Protein AF-0000000078797905 (afdb_homodimer)

Structure (mmCIF, N/CA/C/O backbone):
data_AF-0000000078797905-model_v1
#
loop_
_entity.id
_entity.type
_entity.pdbx_description
1 polymer 'Citrate transporter-like domain-containing protein'
#
loop_
_atom_site.group_PDB
_atom_site.id
_atom_site.type_symbol
_atom_site.label_atom_id
_atom_site.label_alt_id
_atom_site.label_comp_id
_atom_site.label_asym_id
_atom_site.label_entity_id
_atom_site.label_seq_id
_atom_site.pdbx_PDB_ins_code
_atom_site.Cartn_x
_atom_site.Cartn_y
_atom_site.Cartn_z
_atom_site.occupancy
_atom_site.B_iso_or_equiv
_atom_site.auth_seq_id
_atom_site.auth_comp_id
_atom_site.auth_asym_id
_atom_site.auth_atom_id
_atom_site.pdbx_PDB_model_num
ATOM 1 N N . MET A 1 1 ? -22.938 0.433 35 1 66.06 1 MET A N 1
ATOM 2 C CA . MET A 1 1 ? -21.906 -0.591 35.188 1 66.06 1 MET A CA 1
ATOM 3 C C . MET A 1 1 ? -21.203 -0.88 33.875 1 66.06 1 MET A C 1
ATOM 5 O O . MET A 1 1 ? -21.812 -0.842 32.781 1 66.06 1 MET A O 1
ATOM 9 N N . LEU A 1 2 ? -19.891 -0.77 33.938 1 84.56 2 LEU A N 1
ATOM 10 C CA . LEU A 1 2 ? -19.094 -1.026 32.75 1 84.56 2 LEU A CA 1
ATOM 11 C C . LEU A 1 2 ? -19.25 -2.475 32.312 1 84.56 2 LEU A C 1
ATOM 13 O O . LEU A 1 2 ? -19.109 -3.398 33.094 1 84.56 2 LEU A O 1
ATOM 17 N N . THR A 1 3 ? -19.812 -2.74 31.203 1 90.56 3 THR A N 1
ATOM 18 C CA . THR A 1 3 ? -19.938 -4.07 30.609 1 90.56 3 THR A CA 1
ATOM 19 C C . THR A 1 3 ? -18.578 -4.621 30.219 1 90.56 3 THR A C 1
ATOM 21 O O . THR A 1 3 ? -17.594 -3.887 30.188 1 90.56 3 THR A O 1
ATOM 24 N N . PHE A 1 4 ? -18.5 -5.898 30.094 1 92.25 4 PHE A N 1
ATOM 25 C CA . PHE A 1 4 ? -17.281 -6.57 29.672 1 92.25 4 PHE A CA 1
ATOM 26 C C . PHE A 1 4 ? -16.766 -5.988 28.359 1 92.25 4 PHE A C 1
ATOM 28 O O . PHE A 1 4 ? -15.562 -5.746 28.203 1 92.25 4 PHE A O 1
ATOM 35 N N . GLU A 1 5 ? -17.656 -5.738 27.453 1 93.06 5 GLU A N 1
ATOM 36 C CA . GLU A 1 5 ? -17.297 -5.152 26.156 1 93.06 5 GLU A CA 1
ATOM 37 C C . GLU A 1 5 ? -16.672 -3.768 26.344 1 93.06 5 GLU A C 1
ATOM 39 O O . GLU A 1 5 ? -15.695 -3.426 25.656 1 93.06 5 GLU A O 1
ATOM 44 N N . MET A 1 6 ? -17.203 -3.07 27.281 1 94.38 6 MET A N 1
ATOM 45 C CA . MET A 1 6 ? -16.703 -1.725 27.547 1 94.38 6 MET A CA 1
ATOM 46 C C . MET A 1 6 ? -15.289 -1.771 28.094 1 94.38 6 MET A C 1
ATOM 48 O O . MET A 1 6 ? -14.438 -0.964 27.719 1 94.38 6 MET A O 1
ATOM 52 N N . ILE A 1 7 ? -15.039 -2.676 28.891 1 94.81 7 ILE A N 1
ATOM 53 C CA . ILE A 1 7 ? -13.727 -2.812 29.516 1 94.81 7 ILE A CA 1
ATOM 54 C C . ILE A 1 7 ? -12.688 -3.168 28.453 1 94.81 7 ILE A C 1
ATOM 56 O O . ILE A 1 7 ? -11.594 -2.605 28.438 1 94.81 7 ILE A O 1
ATOM 60 N N . ILE A 1 8 ? -13.008 -4.043 27.578 1 95.56 8 ILE A N 1
ATOM 61 C CA . ILE A 1 8 ? -12.094 -4.469 26.516 1 95.56 8 ILE A CA 1
ATOM 62 C C . ILE A 1 8 ? -11.773 -3.293 25.609 1 95.56 8 ILE A C 1
ATOM 64 O O . ILE A 1 8 ? -10.617 -3.084 25.219 1 95.56 8 ILE A O 1
ATOM 68 N N . VAL A 1 9 ? -12.836 -2.596 25.234 1 95.12 9 VAL A N 1
ATOM 69 C CA . VAL A 1 9 ? -12.641 -1.455 24.359 1 95.12 9 VAL A CA 1
ATOM 70 C C . VAL A 1 9 ? -11.781 -0.4 25.047 1 95.12 9 VAL A C 1
ATOM 72 O O . VAL A 1 9 ? -10.859 0.157 24.438 1 95.12 9 VAL A O 1
ATOM 75 N N . PHE A 1 10 ? -12.023 -0.172 26.344 1 93.38 10 PHE A N 1
ATOM 76 C CA . PHE A 1 10 ? -11.242 0.794 27.109 1 93.38 10 PHE A CA 1
ATOM 77 C C . PHE A 1 10 ? -9.781 0.37 27.188 1 93.38 10 PHE A C 1
ATOM 79 O O . PHE A 1 10 ? -8.883 1.184 26.969 1 93.38 10 PHE A O 1
ATOM 86 N N . LEU A 1 11 ? -9.562 -0.818 27.469 1 94.94 11 LEU A N 1
ATOM 87 C CA . LEU A 1 11 ? -8.203 -1.334 27.578 1 94.94 11 LEU A CA 1
ATOM 88 C C . LEU A 1 11 ? -7.5 -1.312 26.219 1 94.94 11 LEU A C 1
ATOM 90 O O . LEU A 1 11 ? -6.301 -1.037 26.141 1 94.94 11 LEU A O 1
ATOM 94 N N . GLY A 1 12 ? -8.312 -1.69 25.219 1 95.44 12 GLY A N 1
ATOM 95 C CA . GLY A 1 12 ? -7.762 -1.615 23.875 1 95.44 12 GLY A CA 1
ATOM 96 C C . GLY A 1 12 ? -7.332 -0.214 23.484 1 95.44 12 GLY A C 1
ATOM 97 O O . GLY A 1 12 ? -6.258 -0.029 22.906 1 95.44 12 GLY A O 1
ATOM 98 N N . LEU A 1 13 ? -8.141 0.746 23.844 1 92.44 13 LEU A N 1
ATOM 99 C CA . LEU A 1 13 ? -7.832 2.135 23.516 1 92.44 13 LEU A CA 1
ATOM 100 C C . LEU A 1 13 ? -6.621 2.623 24.297 1 92.44 13 LEU A C 1
ATOM 102 O O . LEU A 1 13 ? -5.75 3.299 23.75 1 92.44 13 LEU A O 1
ATOM 106 N N . ILE A 1 14 ? -6.527 2.305 25.516 1 93.19 14 ILE A N 1
ATOM 107 C CA . ILE A 1 14 ? -5.391 2.678 26.359 1 93.19 14 ILE A CA 1
ATOM 108 C C . ILE A 1 14 ? -4.117 2.037 25.812 1 93.19 14 ILE A C 1
ATOM 110 O O . ILE A 1 14 ? -3.072 2.686 25.719 1 93.19 14 ILE A O 1
ATOM 114 N N . GLY A 1 15 ? -4.273 0.775 25.516 1 94.31 15 GLY A N 1
ATOM 115 C CA . GLY A 1 15 ? -3.141 0.09 24.906 1 94.31 15 GLY A CA 1
ATOM 116 C C . GLY A 1 15 ? -2.691 0.719 23.594 1 94.31 15 GLY A C 1
ATOM 117 O O . GLY A 1 15 ? -1.492 0.827 23.344 1 94.31 15 GLY A O 1
ATOM 118 N N . MET A 1 16 ? -3.68 1.075 22.828 1 92.5 16 MET A N 1
ATOM 119 C CA . MET A 1 16 ? -3.396 1.713 21.547 1 92.5 16 MET A CA 1
ATOM 120 C C . MET A 1 16 ? -2.627 3.014 21.734 1 92.5 16 MET A C 1
ATOM 122 O O . MET A 1 16 ? -1.579 3.219 21.125 1 92.5 16 MET A O 1
ATOM 126 N N . VAL A 1 17 ? -3.113 3.904 22.609 1 89.5 17 VAL A N 1
ATOM 127 C CA . VAL A 1 17 ? -2.494 5.199 22.859 1 89.5 17 VAL A CA 1
ATOM 128 C C . VAL A 1 17 ? -1.096 4.996 23.438 1 89.5 17 VAL A C 1
ATOM 130 O O . VAL A 1 17 ? -0.144 5.664 23.031 1 89.5 17 VAL A O 1
ATOM 133 N N . THR A 1 18 ? -0.959 4.074 24.312 1 92.25 18 THR A N 1
ATOM 134 C CA . THR A 1 18 ? 0.332 3.783 24.922 1 92.25 18 THR A CA 1
ATOM 135 C C . THR A 1 18 ? 1.335 3.312 23.875 1 92.25 18 THR A C 1
ATOM 137 O O . THR A 1 18 ? 2.48 3.77 23.859 1 92.25 18 THR A O 1
ATOM 140 N N . ALA A 1 19 ? 0.876 2.434 23.031 1 91.94 19 ALA A N 1
ATOM 141 C CA . ALA A 1 19 ? 1.759 1.918 21.984 1 91.94 19 ALA A CA 1
ATOM 142 C C . ALA A 1 19 ? 2.164 3.021 21.016 1 91.94 19 ALA A C 1
ATOM 144 O O . ALA A 1 19 ? 3.299 3.045 20.531 1 91.94 19 ALA A O 1
ATOM 145 N N . LEU A 1 20 ? 1.276 3.881 20.734 1 87.19 20 LEU A N 1
ATOM 146 C CA . LEU A 1 20 ? 1.555 4.984 19.812 1 87.19 20 LEU A CA 1
ATOM 147 C C . LEU A 1 20 ? 2.545 5.965 20.438 1 87.19 20 LEU A C 1
ATOM 149 O O . LEU A 1 20 ? 3.486 6.402 19.766 1 87.19 20 LEU A O 1
ATOM 153 N N . VAL A 1 21 ? 2.35 6.293 21.672 1 84.25 21 VAL A N 1
ATOM 154 C CA . VAL A 1 21 ? 3.217 7.238 22.375 1 84.25 21 VAL A CA 1
ATOM 155 C C . VAL A 1 21 ? 4.625 6.66 22.484 1 84.25 21 VAL A C 1
ATOM 157 O O . VAL A 1 21 ? 5.613 7.383 22.344 1 84.25 21 VAL A O 1
ATOM 160 N N . LEU A 1 22 ? 4.699 5.371 22.641 1 84.88 22 LEU A N 1
ATOM 161 C CA . LEU A 1 22 ? 5.988 4.707 22.797 1 84.88 22 LEU A CA 1
ATOM 162 C C . LEU A 1 22 ? 6.633 4.441 21.453 1 84.88 22 LEU A C 1
ATOM 164 O O . LEU A 1 22 ? 7.758 3.943 21.375 1 84.88 22 LEU A O 1
ATOM 168 N N . ASP A 1 23 ? 5.879 4.754 20.422 1 79.75 23 ASP A N 1
ATOM 169 C CA . ASP A 1 23 ? 6.398 4.598 19.062 1 79.75 23 ASP A CA 1
ATOM 170 C C . ASP A 1 23 ? 6.934 3.188 18.844 1 79.75 23 ASP A C 1
ATOM 172 O O . ASP A 1 23 ? 8.062 3.012 18.375 1 79.75 23 ASP A O 1
ATOM 176 N N . LYS A 1 24 ? 6.16 2.256 19.188 1 80.88 24 LYS A N 1
ATOM 177 C CA . LYS A 1 24 ? 6.59 0.863 19.094 1 80.88 24 LYS A CA 1
ATOM 178 C C . LYS A 1 24 ? 6.582 0.381 17.656 1 80.88 24 LYS A C 1
ATOM 180 O O . LYS A 1 24 ? 7.43 -0.422 17.25 1 80.88 24 LYS A O 1
ATOM 185 N N . MET A 1 25 ? 5.602 0.722 17 1 88.31 25 MET A N 1
ATOM 186 C CA . MET A 1 25 ? 5.422 0.395 15.586 1 88.31 25 MET A CA 1
ATOM 187 C C . MET A 1 25 ? 4.742 1.541 14.844 1 88.31 25 MET A C 1
ATOM 189 O O . MET A 1 25 ? 4.395 2.559 15.445 1 88.31 25 MET A O 1
ATOM 193 N N . ARG A 1 26 ? 4.621 1.355 13.547 1 87.75 26 ARG A N 1
ATOM 194 C CA . ARG A 1 26 ? 3.898 2.355 12.766 1 87.75 26 ARG A CA 1
ATOM 195 C C . ARG A 1 26 ? 2.436 2.426 13.188 1 87.75 26 ARG A C 1
ATOM 197 O O . ARG A 1 26 ? 1.848 1.418 13.586 1 87.75 26 ARG A O 1
ATOM 204 N N . PRO A 1 27 ? 1.853 3.561 13.141 1 88.62 27 PRO A N 1
ATOM 205 C CA . PRO A 1 27 ? 0.474 3.748 13.602 1 88.62 27 PRO A CA 1
ATOM 206 C C . PRO A 1 27 ? -0.505 2.783 12.938 1 88.62 27 PRO A C 1
ATOM 208 O O . PRO A 1 27 ? -1.392 2.24 13.602 1 88.62 27 PRO A O 1
ATOM 211 N N . GLY A 1 28 ? -0.347 2.559 11.656 1 93 28 GLY A N 1
ATOM 212 C CA . GLY A 1 28 ? -1.255 1.662 10.953 1 93 28 GLY A CA 1
ATOM 213 C C . GLY A 1 28 ? -1.287 0.266 11.547 1 93 28 GLY A C 1
ATOM 214 O O . GLY A 1 28 ? -2.361 -0.307 11.742 1 93 28 GLY A O 1
ATOM 215 N N . MET A 1 29 ? -0.184 -0.252 11.883 1 94.75 29 MET A N 1
ATOM 216 C CA . MET A 1 29 ? -0.09 -1.6 12.438 1 94.75 29 MET A CA 1
ATOM 217 C C . MET A 1 29 ? -0.645 -1.644 13.852 1 94.75 29 MET A C 1
ATOM 219 O O . MET A 1 29 ? -1.234 -2.645 14.266 1 94.75 29 MET A O 1
ATOM 223 N N . ILE A 1 30 ? -0.433 -0.599 14.617 1 94.44 30 ILE A N 1
ATOM 224 C CA . ILE A 1 30 ? -0.941 -0.536 15.984 1 94.44 30 ILE A CA 1
ATOM 225 C C . ILE A 1 30 ? -2.469 -0.52 15.969 1 94.44 30 ILE A C 1
ATOM 227 O O . ILE A 1 30 ? -3.111 -1.287 16.688 1 94.44 30 ILE A O 1
ATOM 231 N N . LEU A 1 31 ? -2.975 0.377 15.148 1 94.19 31 LEU A N 1
ATOM 232 C CA . LEU A 1 31 ? -4.43 0.452 15.078 1 94.19 31 LEU A CA 1
ATOM 233 C C . LEU A 1 31 ? -5.016 -0.853 14.547 1 94.19 31 LEU A C 1
ATOM 235 O O . LEU A 1 31 ? -6.043 -1.321 15.039 1 94.19 31 LEU A O 1
ATOM 239 N N . PHE A 1 32 ? -4.371 -1.459 13.555 1 97 32 PHE A N 1
ATOM 240 C CA . PHE A 1 32 ? -4.82 -2.744 13.023 1 97 32 PHE A CA 1
ATOM 241 C C . PHE A 1 32 ? -4.832 -3.801 14.125 1 97 32 PHE A C 1
ATOM 243 O O . PHE A 1 32 ? -5.777 -4.586 14.227 1 97 32 PHE A O 1
ATOM 250 N N . SER A 1 33 ? -3.871 -3.834 14.961 1 97.56 33 SER A N 1
ATOM 251 C CA . SER A 1 33 ? -3.783 -4.785 16.062 1 97.56 33 SER A CA 1
ATOM 252 C C . SER A 1 33 ? -4.973 -4.648 17 1 97.56 33 SER A C 1
ATOM 254 O O . SER A 1 33 ? -5.539 -5.652 17.453 1 97.56 33 SER A O 1
ATOM 256 N N . VAL A 1 34 ? -5.316 -3.463 17.281 1 96.5 34 VAL A N 1
ATOM 257 C CA . VAL A 1 34 ? -6.422 -3.211 18.203 1 96.5 34 VAL A CA 1
ATOM 258 C C . VAL A 1 34 ? -7.734 -3.662 17.562 1 96.5 34 VAL A C 1
ATOM 260 O O . VAL A 1 34 ? -8.602 -4.227 18.25 1 96.5 34 VAL A O 1
ATOM 263 N N . THR A 1 35 ? -7.902 -3.377 16.266 1 97 35 THR A N 1
ATOM 264 C CA . THR A 1 35 ? -9.117 -3.816 15.594 1 97 35 THR A CA 1
ATOM 265 C C . THR A 1 35 ? -9.227 -5.336 15.617 1 97 35 THR A C 1
ATOM 267 O O . THR A 1 35 ? -10.328 -5.883 15.734 1 97 35 THR A O 1
ATOM 270 N N . VAL A 1 36 ? -8.102 -6.016 15.469 1 97.62 36 VAL A N 1
ATOM 271 C CA . VAL A 1 36 ? -8.102 -7.473 15.516 1 97.62 36 VAL A CA 1
ATOM 272 C C . VAL A 1 36 ? -8.492 -7.945 16.922 1 97.62 36 VAL A C 1
ATOM 274 O O . VAL A 1 36 ? -9.219 -8.93 17.062 1 97.62 36 VAL A O 1
ATOM 277 N N . LEU A 1 37 ? -7.969 -7.27 17.906 1 97.12 37 LEU A N 1
ATOM 278 C CA . LEU A 1 37 ? -8.359 -7.578 19.281 1 97.12 37 LEU A CA 1
ATOM 279 C C . LEU A 1 37 ? -9.875 -7.488 19.453 1 97.12 37 LEU A C 1
ATOM 281 O O . LEU A 1 37 ? -10.492 -8.367 20.047 1 97.12 37 LEU A O 1
ATOM 285 N N . PHE A 1 38 ? -10.5 -6.41 18.953 1 96.88 38 PHE A N 1
ATOM 286 C CA . PHE A 1 38 ? -11.945 -6.219 19.047 1 96.88 38 PHE A CA 1
ATOM 287 C C . PHE A 1 38 ? -12.688 -7.281 18.25 1 96.88 38 PHE A C 1
ATOM 289 O O . PHE A 1 38 ? -13.789 -7.695 18.625 1 96.88 38 PHE A O 1
ATOM 296 N N . LEU A 1 39 ? -12.102 -7.699 17.141 1 95.94 39 LEU A N 1
ATOM 297 C CA . LEU A 1 39 ? -12.672 -8.797 16.359 1 95.94 39 LEU A CA 1
ATOM 298 C C . LEU A 1 39 ? -12.688 -10.086 17.172 1 95.94 39 LEU A C 1
ATOM 300 O O . LEU A 1 39 ? -13.688 -10.812 17.172 1 95.94 39 LEU A O 1
ATOM 304 N N . CYS A 1 40 ? -11.633 -10.391 17.906 1 94.88 40 CYS A N 1
ATOM 305 C CA . CYS A 1 40 ? -11.492 -11.617 18.688 1 94.88 40 CYS A CA 1
ATOM 306 C C . CYS A 1 40 ? -12.547 -11.688 19.781 1 94.88 40 CYS A C 1
ATOM 308 O O . CYS A 1 40 ? -13.008 -12.773 20.141 1 94.88 40 CYS A O 1
ATOM 310 N N . PHE A 1 41 ? -12.953 -10.555 20.25 1 94.25 41 PHE A N 1
ATOM 311 C CA . PHE A 1 41 ? -13.906 -10.539 21.359 1 94.25 41 PHE A CA 1
ATOM 312 C C . PHE A 1 41 ? -15.328 -10.328 20.844 1 94.25 41 PHE A C 1
ATOM 314 O O . PHE A 1 41 ? -16.25 -10.148 21.625 1 94.25 41 PHE A O 1
ATOM 321 N N . GLY A 1 42 ? -15.492 -10.258 19.531 1 92.56 42 GLY A N 1
ATOM 322 C CA . GLY A 1 42 ? -16.812 -10.172 18.922 1 92.56 42 GLY A CA 1
ATOM 323 C C . GLY A 1 42 ? -17.406 -8.781 19 1 92.56 42 GLY A C 1
ATOM 324 O O . GLY A 1 42 ? -18.609 -8.602 18.781 1 92.56 42 GLY A O 1
ATOM 325 N N . ILE A 1 43 ? -16.641 -7.82 19.359 1 94.62 43 ILE A N 1
ATOM 326 C CA . ILE A 1 43 ? -17.094 -6.438 19.422 1 94.62 43 ILE A CA 1
ATOM 327 C C . ILE A 1 43 ? -17.297 -5.898 18.016 1 94.62 43 ILE A C 1
ATOM 329 O O . ILE A 1 43 ? -18.203 -5.098 17.766 1 94.62 43 ILE A O 1
ATOM 333 N N . LEU A 1 44 ? -16.422 -6.332 17.094 1 95.56 44 LEU A N 1
ATOM 334 C CA . LEU A 1 44 ? -16.516 -5.977 15.68 1 95.56 44 LEU A CA 1
ATOM 335 C C . LEU A 1 44 ? -16.766 -7.215 14.828 1 95.56 44 LEU A C 1
ATOM 337 O O . LEU A 1 44 ? -16.219 -8.281 15.094 1 95.56 44 LEU A O 1
ATOM 341 N N . THR A 1 45 ? -17.656 -7.078 13.898 1 94.88 45 THR A N 1
ATOM 342 C CA . THR A 1 45 ? -17.766 -8.07 12.828 1 94.88 45 THR A CA 1
ATOM 343 C C . THR A 1 45 ? -16.719 -7.816 11.75 1 94.88 45 THR A C 1
ATOM 345 O O . THR A 1 45 ? -16.156 -6.719 11.656 1 94.88 45 THR A O 1
ATOM 348 N N . PRO A 1 46 ? -16.344 -8.852 10.945 1 93.75 46 PRO A N 1
ATOM 349 C CA . PRO A 1 46 ? -15.414 -8.633 9.836 1 93.75 46 PRO A CA 1
ATOM 350 C C . PRO A 1 46 ? -15.859 -7.508 8.898 1 93.75 46 PRO A C 1
ATOM 352 O O . PRO A 1 46 ? -15.023 -6.727 8.43 1 93.75 46 PRO A O 1
ATOM 355 N N . LYS A 1 47 ? -17.109 -7.422 8.664 1 92.81 47 LYS A N 1
ATOM 356 C CA . LYS A 1 47 ? -17.641 -6.375 7.789 1 92.81 47 LYS A CA 1
ATOM 357 C C . LYS A 1 47 ? -17.375 -4.988 8.375 1 92.81 47 LYS A C 1
ATOM 359 O O . LYS A 1 47 ? -16.922 -4.09 7.664 1 92.81 47 LYS A O 1
ATOM 364 N N . GLU A 1 48 ? -17.625 -4.875 9.648 1 93.88 48 GLU A N 1
ATOM 365 C CA . GLU A 1 48 ? -17.406 -3.602 10.32 1 93.88 48 GLU A CA 1
ATOM 366 C C . GLU A 1 48 ? -15.922 -3.246 10.359 1 93.88 48 GLU A C 1
ATOM 368 O O . GLU A 1 48 ? -15.555 -2.078 10.234 1 93.88 48 GLU A O 1
ATOM 373 N N . MET A 1 49 ? -15.148 -4.254 10.594 1 95.62 49 MET A N 1
ATOM 374 C CA . MET A 1 49 ? -13.703 -4.055 10.672 1 95.62 49 MET A CA 1
ATOM 375 C C . MET A 1 49 ? -13.148 -3.566 9.336 1 95.62 49 MET A C 1
ATOM 377 O O . MET A 1 49 ? -12.203 -2.773 9.305 1 95.62 49 MET A O 1
ATOM 381 N N . LEU A 1 50 ? -13.75 -3.99 8.242 1 95.69 50 LEU A N 1
ATOM 382 C CA . LEU A 1 50 ? -13.148 -3.783 6.93 1 95.69 50 LEU A CA 1
ATOM 383 C C . LEU A 1 50 ? -13.836 -2.639 6.191 1 95.69 50 LEU A C 1
ATOM 385 O O . LEU A 1 50 ? -13.336 -2.174 5.16 1 95.69 50 LEU A O 1
ATOM 389 N N . GLU A 1 51 ? -14.867 -2.098 6.691 1 92.38 51 GLU A N 1
ATOM 390 C CA . GLU A 1 51 ? -15.688 -1.086 6.035 1 92.38 51 GLU A CA 1
ATOM 391 C C . GLU A 1 51 ? -14.875 0.164 5.715 1 92.38 51 GLU A C 1
ATOM 393 O O . GLU A 1 51 ? -15.078 0.797 4.676 1 92.38 51 GLU A O 1
ATOM 398 N N . GLY A 1 52 ? -13.953 0.493 6.57 1 92 52 GLY A N 1
ATOM 399 C CA . GLY A 1 52 ? -13.148 1.688 6.391 1 92 52 GLY A CA 1
ATOM 400 C C . GLY A 1 52 ? -12.281 1.64 5.145 1 92 52 GLY A C 1
ATOM 401 O O . GLY A 1 52 ? -11.914 2.682 4.598 1 92 52 GLY A O 1
ATOM 402 N N . PHE A 1 53 ? -12.008 0.454 4.629 1 95.38 53 PHE A N 1
ATOM 403 C CA . PHE A 1 53 ? -11.102 0.288 3.494 1 95.38 53 PHE A CA 1
ATOM 404 C C . PHE A 1 53 ? -11.797 0.678 2.193 1 95.38 53 PHE A C 1
ATOM 406 O O . PHE A 1 53 ? -11.133 0.927 1.184 1 95.38 53 PHE A O 1
ATOM 413 N N . SER A 1 54 ? -13.078 0.685 2.209 1 94.06 54 SER A N 1
ATOM 414 C CA . SER A 1 54 ? -13.812 1.081 1.011 1 94.06 54 SER A CA 1
ATOM 415 C C . SER A 1 54 ? -14.43 2.467 1.172 1 94.06 54 SER A C 1
ATOM 417 O O . SER A 1 54 ? -15.312 2.848 0.408 1 94.06 54 SER A O 1
ATOM 419 N N . ASN A 1 55 ? -14.008 3.162 2.205 1 91.62 55 ASN A N 1
ATOM 420 C CA . ASN A 1 55 ? -14.531 4.504 2.438 1 91.62 55 ASN A CA 1
ATOM 421 C C . ASN A 1 55 ? -14.078 5.48 1.358 1 91.62 55 ASN A C 1
ATOM 423 O O . ASN A 1 55 ? -12.906 5.48 0.974 1 91.62 55 ASN A O 1
ATOM 427 N N . LYS A 1 56 ? -15.016 6.285 0.938 1 90.88 56 LYS A N 1
ATOM 428 C CA . LYS A 1 56 ? -14.758 7.223 -0.15 1 90.88 56 LYS A CA 1
ATOM 429 C C . LYS A 1 56 ? -13.68 8.234 0.238 1 90.88 56 LYS A C 1
ATOM 431 O O . LYS A 1 56 ? -12.812 8.562 -0.567 1 90.88 56 LYS A O 1
ATOM 436 N N . GLY A 1 57 ? -13.75 8.742 1.449 1 88.56 57 GLY A N 1
ATOM 437 C CA . GLY A 1 57 ? -12.75 9.688 1.941 1 88.56 57 GLY A CA 1
ATOM 438 C C . GLY A 1 57 ? -11.352 9.109 1.972 1 88.56 57 GLY A C 1
ATOM 439 O O . GLY A 1 57 ? -10.398 9.758 1.539 1 88.56 57 GLY A O 1
ATOM 440 N N . MET A 1 58 ? -11.234 7.879 2.441 1 90.75 58 MET A N 1
ATOM 441 C CA . MET A 1 58 ? -9.945 7.203 2.541 1 90.75 58 MET A CA 1
ATOM 442 C C . MET A 1 58 ? -9.32 7.012 1.162 1 90.75 58 MET A C 1
ATOM 444 O O . MET A 1 58 ? -8.141 7.293 0.967 1 90.75 58 MET A O 1
ATOM 448 N 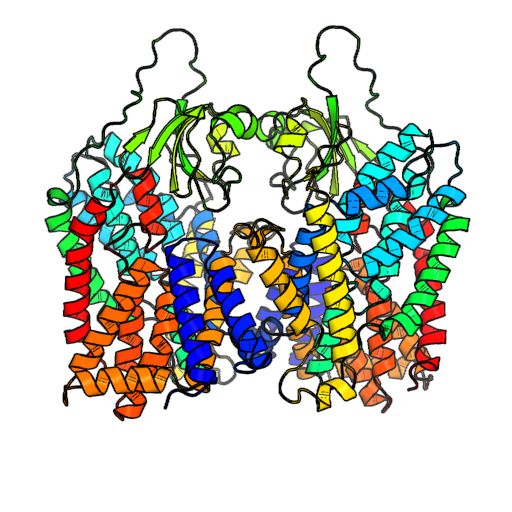N . ILE A 1 59 ? -10.055 6.602 0.198 1 95.06 59 ILE A N 1
ATOM 449 C CA . ILE A 1 59 ? -9.547 6.383 -1.152 1 95.06 59 ILE A CA 1
ATOM 450 C C . ILE A 1 59 ? -9.188 7.719 -1.792 1 95.06 59 ILE A C 1
ATOM 452 O O . ILE A 1 59 ? -8.227 7.809 -2.557 1 95.06 59 ILE A O 1
ATOM 456 N N . THR A 1 60 ? -9.992 8.773 -1.492 1 93.44 60 THR A N 1
ATOM 457 C CA . THR A 1 60 ? -9.68 10.102 -2.002 1 93.44 60 THR A CA 1
ATOM 458 C C . THR A 1 60 ? -8.305 10.547 -1.521 1 93.44 60 THR A C 1
ATOM 460 O O . THR A 1 60 ? -7.543 11.156 -2.277 1 93.44 60 THR A O 1
ATOM 463 N N . VAL A 1 61 ? -8.008 10.273 -0.269 1 91.31 61 VAL A N 1
ATOM 464 C CA . VAL A 1 61 ? -6.695 10.602 0.272 1 91.31 61 VAL A CA 1
ATOM 465 C C . VAL A 1 61 ? -5.609 9.922 -0.555 1 91.31 61 VAL A C 1
ATOM 467 O O . VAL A 1 61 ? -4.602 10.539 -0.9 1 91.31 61 VAL A O 1
ATOM 470 N N . ALA A 1 62 ? -5.824 8.648 -0.889 1 95.12 62 ALA A N 1
ATOM 471 C CA . ALA A 1 62 ? -4.867 7.918 -1.714 1 95.12 62 ALA A CA 1
ATOM 472 C C . ALA A 1 62 ? -4.66 8.609 -3.059 1 95.12 62 ALA A C 1
ATOM 474 O O . ALA A 1 62 ? -3.525 8.758 -3.52 1 95.12 62 ALA A O 1
ATOM 475 N N . LEU A 1 63 ? -5.73 9.031 -3.666 1 96.31 63 LEU A N 1
ATOM 476 C CA . LEU A 1 63 ? -5.672 9.688 -4.969 1 96.31 63 LEU A CA 1
ATOM 477 C C . LEU A 1 63 ? -4.949 11.023 -4.871 1 96.31 63 LEU A C 1
ATOM 479 O O . LEU A 1 63 ? -4.195 11.391 -5.777 1 96.31 63 LEU A O 1
ATOM 483 N N . LEU A 1 64 ? -5.137 11.672 -3.799 1 92.81 64 LEU A N 1
ATOM 484 C CA . LEU A 1 64 ? -4.504 12.977 -3.627 1 92.81 64 LEU A CA 1
ATOM 485 C C . LEU A 1 64 ? -2.996 12.836 -3.453 1 92.81 64 LEU A C 1
ATOM 487 O O . LEU A 1 64 ? -2.234 13.719 -3.848 1 92.81 64 LEU A O 1
ATOM 491 N N . PHE A 1 65 ? -2.549 11.734 -2.855 1 91.81 65 PHE A N 1
ATOM 492 C CA . PHE A 1 65 ? -1.116 11.461 -2.82 1 91.81 65 PHE A CA 1
ATOM 493 C C . PHE A 1 65 ? -0.541 11.406 -4.23 1 91.81 65 PHE A C 1
ATOM 495 O O . PHE A 1 65 ? 0.532 11.953 -4.488 1 91.81 65 PHE A O 1
ATOM 502 N N . LEU A 1 66 ? -1.258 10.781 -5.086 1 94.88 66 LEU A N 1
ATOM 503 C CA . LEU A 1 66 ? -0.793 10.641 -6.461 1 94.88 66 LEU A CA 1
ATOM 504 C C . LEU A 1 66 ? -0.826 11.977 -7.191 1 94.88 66 LEU A C 1
ATOM 506 O O . LEU A 1 66 ? 0.105 12.305 -7.93 1 94.88 66 LEU A O 1
ATOM 510 N N . ILE A 1 67 ? -1.873 12.703 -6.969 1 95.06 67 ILE A N 1
ATOM 511 C CA . ILE A 1 67 ? -2.004 14.016 -7.602 1 95.06 67 ILE A CA 1
ATOM 512 C C . ILE A 1 67 ? -0.9 14.938 -7.102 1 95.06 67 ILE A C 1
ATOM 514 O O . ILE A 1 67 ? -0.269 15.648 -7.891 1 95.06 67 ILE A O 1
ATOM 518 N N . SER A 1 68 ? -0.702 14.898 -5.82 1 90.88 68 SER A N 1
ATOM 519 C CA . SER A 1 68 ? 0.36 15.711 -5.234 1 90.88 68 SER A CA 1
ATOM 520 C C . SER A 1 68 ? 1.718 15.359 -5.832 1 90.88 68 SER A C 1
ATOM 522 O O . SER A 1 68 ? 2.549 16.25 -6.059 1 90.88 68 SER A O 1
ATOM 524 N N . GLU A 1 69 ? 1.908 14.094 -6.027 1 88.81 69 GLU A N 1
ATOM 525 C CA . GLU A 1 69 ? 3.156 13.656 -6.648 1 88.81 69 GLU A CA 1
ATOM 526 C C . GLU A 1 69 ? 3.268 14.172 -8.078 1 88.81 69 GLU A C 1
ATOM 528 O O . GLU A 1 69 ? 4.352 14.555 -8.523 1 88.81 69 GLU A O 1
ATOM 533 N N . GLY A 1 70 ? 2.191 14.125 -8.836 1 92 70 GLY A N 1
ATOM 534 C CA . GLY A 1 70 ? 2.189 14.68 -10.18 1 92 70 GLY A CA 1
ATOM 535 C C . GLY A 1 70 ? 2.572 16.141 -10.227 1 92 70 GLY A C 1
ATOM 536 O O . GLY A 1 70 ? 3.365 16.562 -11.07 1 92 70 GLY A O 1
ATOM 537 N N . VAL A 1 71 ? 2.082 16.859 -9.32 1 91.38 71 VAL A N 1
ATOM 538 C CA . VAL A 1 71 ? 2.385 18.297 -9.25 1 91.38 71 VAL A CA 1
ATOM 539 C C . VAL A 1 71 ? 3.844 18.484 -8.844 1 91.38 71 VAL A C 1
ATOM 541 O O . VAL A 1 71 ? 4.539 19.344 -9.406 1 91.38 71 VAL A O 1
ATOM 544 N N . ARG A 1 72 ? 4.238 17.719 -7.906 1 86.75 72 ARG A N 1
ATOM 545 C CA . ARG A 1 72 ? 5.625 17.781 -7.453 1 86.75 72 ARG A CA 1
ATOM 546 C C . ARG A 1 72 ? 6.586 17.5 -8.602 1 86.75 72 ARG A C 1
ATOM 548 O O . ARG A 1 72 ? 7.566 18.219 -8.797 1 86.75 72 ARG A O 1
ATOM 555 N N . GLN A 1 73 ? 6.277 16.516 -9.367 1 84.5 73 GLN A N 1
ATOM 556 C CA . GLN A 1 73 ? 7.152 16.094 -10.453 1 84.5 73 GLN A CA 1
ATOM 557 C C . GLN A 1 73 ? 7.117 17.078 -11.609 1 84.5 73 GLN A C 1
ATOM 559 O O . GLN A 1 73 ? 8.047 17.141 -12.414 1 84.5 73 GLN A O 1
ATOM 564 N N . SER A 1 74 ? 6.133 17.859 -11.672 1 89.12 74 SER A N 1
ATOM 565 C CA . SER A 1 74 ? 6.027 18.844 -12.742 1 89.12 74 SER A CA 1
ATOM 566 C C . SER A 1 74 ? 7.004 20 -12.531 1 89.12 74 SER A C 1
ATOM 568 O O . SER A 1 74 ? 7.266 20.781 -13.445 1 89.12 74 SER A O 1
ATOM 570 N N . GLY A 1 75 ? 7.492 20.172 -11.25 1 87.06 75 GLY A N 1
ATOM 571 C CA . GLY A 1 75 ? 8.398 21.266 -10.922 1 87.06 75 GLY A CA 1
ATOM 572 C C . GLY A 1 75 ? 7.672 22.562 -10.57 1 87.06 75 GLY A C 1
ATOM 573 O O . GLY A 1 75 ? 8.305 23.578 -10.305 1 87.06 75 GLY A O 1
ATOM 574 N N . ALA A 1 76 ? 6.449 22.516 -10.531 1 88.5 76 ALA A N 1
ATOM 575 C CA . ALA A 1 76 ? 5.648 23.703 -10.266 1 88.5 76 ALA A CA 1
ATOM 576 C C . ALA A 1 76 ? 5.949 24.281 -8.891 1 88.5 76 ALA A C 1
ATOM 578 O O . ALA A 1 76 ? 6.039 25.5 -8.719 1 88.5 76 ALA A O 1
ATOM 579 N N . LEU A 1 77 ? 6.133 23.531 -7.902 1 88.12 77 LEU A N 1
ATOM 580 C CA . LEU A 1 77 ? 6.367 23.969 -6.535 1 88.12 77 LEU A CA 1
ATOM 581 C C . LEU A 1 77 ? 7.746 24.609 -6.398 1 88.12 77 LEU A C 1
ATOM 583 O O . LEU A 1 77 ? 7.898 25.625 -5.723 1 88.12 77 LEU A O 1
ATOM 587 N N . GLY A 1 78 ? 8.719 23.969 -7.035 1 85.81 78 GLY A N 1
ATOM 588 C CA . GLY A 1 78 ? 10.055 24.531 -7.02 1 85.81 78 GLY A CA 1
ATOM 589 C C . GLY A 1 78 ? 10.117 25.922 -7.633 1 85.81 78 GLY A C 1
ATOM 590 O O . GLY A 1 78 ? 10.758 26.812 -7.082 1 85.81 78 GLY A O 1
ATOM 591 N N . GLN A 1 79 ? 9.453 26.094 -8.68 1 86.69 79 GLN A N 1
ATOM 592 C CA . GLN A 1 79 ? 9.43 27.391 -9.352 1 86.69 79 GLN A CA 1
ATOM 593 C C . GLN A 1 79 ? 8.68 28.422 -8.516 1 86.69 79 GLN A C 1
ATOM 595 O O . GLN A 1 79 ? 9.07 29.594 -8.477 1 86.69 79 GLN A O 1
ATOM 600 N N . LEU A 1 80 ? 7.715 28 -7.906 1 89.06 80 LEU A N 1
ATOM 601 C CA . LEU A 1 80 ? 6.914 28.891 -7.09 1 89.06 80 LEU A CA 1
ATOM 602 C C . LEU A 1 80 ? 7.742 29.469 -5.938 1 89.06 80 LEU A C 1
ATOM 604 O O . LEU A 1 80 ? 7.758 30.672 -5.719 1 89.06 80 LEU A O 1
ATOM 608 N N . ILE A 1 81 ? 8.398 28.609 -5.27 1 88.88 81 ILE A N 1
ATOM 609 C CA . ILE A 1 81 ? 9.133 29.062 -4.09 1 88.88 81 ILE A CA 1
ATOM 610 C C . ILE A 1 81 ? 10.273 29.984 -4.512 1 88.88 81 ILE A C 1
ATOM 612 O O . ILE A 1 81 ? 10.602 30.938 -3.807 1 88.88 81 ILE A O 1
ATOM 616 N N . LYS A 1 82 ? 10.883 29.703 -5.59 1 86.75 82 LYS A N 1
ATOM 617 C CA . LYS A 1 82 ? 11.961 30.562 -6.09 1 86.75 82 LYS A CA 1
ATOM 618 C C . LYS A 1 82 ? 11.453 31.969 -6.395 1 86.75 82 LYS A C 1
ATOM 620 O O . LYS A 1 82 ? 12.164 32.938 -6.168 1 86.75 82 LYS A O 1
ATOM 625 N N . LYS A 1 83 ? 10.305 32 -6.863 1 89.38 83 LYS A N 1
ATOM 626 C CA . LYS A 1 83 ? 9.719 33.281 -7.191 1 89.38 83 LYS A CA 1
ATOM 627 C C . LYS A 1 83 ? 9.336 34.062 -5.926 1 89.38 83 LYS A C 1
ATOM 629 O O . LYS A 1 83 ? 9.289 35.281 -5.93 1 89.38 83 LYS A O 1
ATOM 634 N N . LEU A 1 84 ? 9.109 33.375 -4.895 1 91.94 84 LEU A N 1
ATOM 635 C CA . LEU A 1 84 ? 8.648 34 -3.658 1 91.94 84 LEU A CA 1
ATOM 636 C C . LEU A 1 84 ? 9.828 34.469 -2.824 1 91.94 84 LEU A C 1
ATOM 638 O O . LEU A 1 84 ? 9.672 35.344 -1.967 1 91.94 84 LEU A O 1
ATOM 642 N N . LEU A 1 85 ? 10.984 33.938 -3.039 1 90 85 LEU A N 1
ATOM 643 C CA . LEU A 1 85 ? 12.148 34.25 -2.23 1 90 85 LEU A CA 1
ATOM 644 C C . LEU A 1 85 ? 12.805 35.562 -2.729 1 90 85 LEU A C 1
ATOM 646 O O . LEU A 1 85 ? 13.141 35.656 -3.91 1 90 85 LEU A O 1
ATOM 650 N N . PRO A 1 86 ? 12.961 36.531 -1.812 1 86.5 86 PRO A N 1
ATOM 651 C CA . PRO A 1 86 ? 13.602 37.781 -2.221 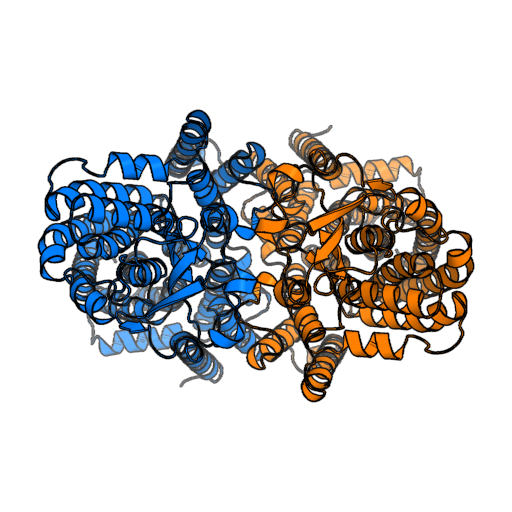1 86.5 86 PRO A CA 1
ATOM 652 C C . PRO A 1 86 ? 15.086 37.594 -2.531 1 86.5 86 PRO A C 1
ATOM 654 O O . PRO A 1 86 ? 15.766 36.781 -1.896 1 86.5 86 PRO A O 1
ATOM 657 N N . GLN A 1 87 ? 15.531 38.281 -3.48 1 78.06 87 GLN A N 1
ATOM 658 C CA . GLN A 1 87 ? 16.922 38.188 -3.889 1 78.06 87 GLN A CA 1
ATOM 659 C C . GLN A 1 87 ? 17.766 39.312 -3.277 1 78.06 87 GLN A C 1
ATOM 661 O O . GLN A 1 87 ? 18.984 39.219 -3.215 1 78.06 87 GLN A O 1
ATOM 666 N N . GLU A 1 88 ? 17.094 40.281 -2.824 1 78.38 88 GLU A N 1
ATOM 667 C CA . GLU A 1 88 ? 17.812 41.438 -2.279 1 78.38 88 GLU A CA 1
ATOM 668 C C . GLU A 1 88 ? 17.828 41.406 -0.754 1 78.38 88 GLU A C 1
ATOM 670 O O . GLU A 1 88 ? 17.359 40.438 -0.143 1 78.38 88 GLU A O 1
ATOM 675 N N . LYS A 1 89 ? 18.438 42.406 -0.173 1 80.31 89 LYS A N 1
ATOM 676 C CA . LYS A 1 89 ? 18.453 42.562 1.277 1 80.31 89 LYS A CA 1
ATOM 677 C C . LYS A 1 89 ? 17.031 42.562 1.845 1 80.31 89 LYS A C 1
ATOM 679 O O . LYS A 1 89 ? 16.156 43.281 1.32 1 80.31 89 LYS A O 1
ATOM 684 N N . THR A 1 90 ? 16.766 41.594 2.791 1 88 90 THR A N 1
ATOM 685 C CA . THR A 1 90 ? 15.422 41.469 3.342 1 88 90 THR A CA 1
ATOM 686 C C . THR A 1 90 ? 15.477 41.156 4.84 1 88 90 THR A C 1
ATOM 688 O O . THR A 1 90 ? 16.562 41.031 5.41 1 88 90 THR A O 1
ATOM 691 N N . THR A 1 91 ? 14.406 41.406 5.438 1 90.69 91 THR A N 1
ATOM 692 C CA . THR A 1 91 ? 14.25 41.062 6.844 1 90.69 91 THR A CA 1
ATOM 693 C C . THR A 1 91 ? 13.406 39.781 6.996 1 90.69 91 THR A C 1
ATOM 695 O O . THR A 1 91 ? 12.742 39.375 6.047 1 90.69 91 THR A O 1
ATOM 698 N N . VAL A 1 92 ? 13.5 39.25 8.141 1 93.31 92 VAL A N 1
ATOM 699 C CA . VAL A 1 92 ? 12.766 38 8.414 1 93.31 92 VAL A CA 1
ATOM 700 C C . VAL A 1 92 ? 11.273 38.25 8.203 1 93.31 92 VAL A C 1
ATOM 702 O O . VAL A 1 92 ? 10.602 37.438 7.543 1 93.31 92 VAL A O 1
ATOM 705 N N . MET A 1 93 ? 10.766 39.281 8.688 1 94.38 93 MET A N 1
ATOM 706 C CA . MET A 1 93 ? 9.336 39.594 8.602 1 94.38 93 MET A CA 1
ATOM 707 C C . MET A 1 93 ? 8.906 39.781 7.152 1 94.38 93 MET A C 1
ATOM 709 O O . MET A 1 93 ? 7.875 39.281 6.73 1 94.38 93 MET A O 1
ATOM 713 N N . LYS A 1 94 ? 9.672 40.531 6.414 1 93.44 94 LYS A N 1
ATOM 714 C CA . LYS A 1 94 ? 9.336 40.781 5.02 1 93.44 94 LYS A CA 1
ATOM 715 C C . LYS A 1 94 ? 9.352 39.5 4.191 1 93.44 94 LYS A C 1
ATOM 717 O O . LYS A 1 94 ? 8.477 39.281 3.359 1 93.44 94 LYS A O 1
ATOM 722 N N . ALA A 1 95 ? 10.367 38.75 4.418 1 94.44 95 ALA A N 1
ATOM 723 C CA . ALA A 1 95 ? 10.477 37.5 3.697 1 94.44 95 ALA A CA 1
ATOM 724 C C . ALA A 1 95 ? 9.328 36.562 4.051 1 94.44 95 ALA A C 1
ATOM 726 O O . ALA A 1 95 ? 8.734 35.938 3.168 1 94.44 95 ALA A O 1
ATOM 727 N N . GLN A 1 96 ? 9.023 36.438 5.297 1 96.19 96 GLN A N 1
ATOM 728 C CA . GLN A 1 96 ? 7.93 35.594 5.738 1 96.19 96 GLN A CA 1
ATOM 729 C C . GLN A 1 96 ? 6.59 36.094 5.211 1 96.19 96 GLN A C 1
ATOM 731 O O . GLN A 1 96 ? 5.727 35.281 4.84 1 96.19 96 GLN A O 1
ATOM 736 N N . ALA A 1 97 ? 6.391 37.406 5.219 1 95.88 97 ALA A N 1
ATOM 737 C CA . ALA A 1 97 ? 5.145 38 4.73 1 95.88 97 ALA A CA 1
ATOM 738 C C . ALA A 1 97 ? 4.91 37.625 3.264 1 95.88 97 ALA A C 1
ATOM 740 O O . ALA A 1 97 ? 3.764 37.5 2.828 1 95.88 97 ALA A O 1
ATOM 741 N N . ARG A 1 98 ? 5.926 37.469 2.631 1 94.44 98 ARG A N 1
ATOM 742 C CA . ARG A 1 98 ? 5.832 37.125 1.214 1 94.44 98 ARG A CA 1
ATOM 743 C C . ARG A 1 98 ? 5.582 35.625 1.023 1 94.44 98 ARG A C 1
ATOM 745 O O . ARG A 1 98 ? 4.801 35.25 0.16 1 94.44 98 ARG A O 1
ATOM 752 N N . MET A 1 99 ? 6.168 34.812 1.77 1 95.56 99 MET A N 1
ATOM 753 C CA . MET A 1 99 ? 6.188 33.375 1.52 1 95.56 99 MET A CA 1
ATOM 754 C C . MET A 1 99 ? 5.02 32.688 2.217 1 95.56 99 MET A C 1
ATOM 756 O O . MET A 1 99 ? 4.367 31.828 1.633 1 95.56 99 MET A O 1
ATOM 760 N N . LEU A 1 100 ? 4.75 33.062 3.469 1 97.19 100 LEU A N 1
ATOM 761 C CA . LEU A 1 100 ? 3.869 32.25 4.32 1 97.19 100 LEU A CA 1
ATOM 762 C C . LEU A 1 100 ? 2.451 32.219 3.758 1 97.19 100 LEU A C 1
ATOM 764 O O . LEU A 1 100 ? 1.826 31.172 3.691 1 97.19 100 LEU A O 1
ATOM 768 N N . PRO A 1 101 ? 1.878 33.406 3.307 1 97.19 101 PRO A N 1
ATOM 769 C CA . PRO A 1 101 ? 0.529 33.344 2.738 1 97.19 101 PRO A CA 1
ATOM 770 C C . PRO A 1 101 ? 0.455 32.469 1.488 1 97.19 101 PRO A C 1
ATOM 772 O O . PRO A 1 101 ? -0.509 31.734 1.31 1 97.19 101 PRO A O 1
ATOM 775 N N . ALA A 1 102 ? 1.42 32.531 0.682 1 96.56 102 ALA A N 1
ATOM 776 C CA . ALA A 1 102 ? 1.444 31.75 -0.547 1 96.56 102 ALA A CA 1
ATOM 777 C C . ALA A 1 102 ? 1.569 30.25 -0.24 1 96.56 102 ALA A C 1
ATOM 779 O O . ALA A 1 102 ? 0.911 29.438 -0.874 1 96.56 102 ALA A O 1
ATOM 780 N N . ILE A 1 103 ? 2.41 30 0.672 1 96.69 103 ILE A N 1
ATOM 781 C CA . ILE A 1 103 ? 2.619 28.625 1.069 1 96.69 103 ILE A CA 1
ATOM 782 C C . ILE A 1 103 ? 1.33 28.047 1.663 1 96.69 103 ILE A C 1
ATOM 784 O O . ILE A 1 103 ? 0.938 26.922 1.352 1 96.69 103 ILE A O 1
ATOM 788 N N . SER A 1 104 ? 0.714 28.797 2.488 1 97.5 104 SER A N 1
ATOM 789 C CA . SER A 1 104 ? -0.554 28.375 3.072 1 97.5 104 SER A CA 1
ATOM 790 C C . SER A 1 104 ? -1.608 28.141 1.995 1 97.5 104 SER A C 1
ATOM 792 O O . SER A 1 104 ? -2.385 27.188 2.074 1 97.5 104 SER A O 1
ATOM 794 N N . PHE A 1 105 ? -1.633 28.984 1.065 1 95.88 105 PHE A N 1
ATOM 795 C CA . PHE A 1 105 ? -2.588 28.859 -0.028 1 95.88 105 PHE A CA 1
ATOM 796 C C . PHE A 1 105 ? -2.348 27.562 -0.804 1 95.88 105 PHE A C 1
ATOM 798 O O . PHE A 1 105 ? -3.291 26.828 -1.098 1 95.88 105 PHE A O 1
ATOM 805 N N . VAL A 1 106 ? -1.162 27.281 -1.126 1 94.44 106 VAL A N 1
ATOM 806 C CA . VAL A 1 106 ? -0.799 26.078 -1.868 1 94.44 106 VAL A CA 1
ATOM 807 C C . VAL A 1 106 ? -1.167 24.844 -1.056 1 94.44 106 VAL A C 1
ATOM 809 O O . VAL A 1 106 ? -1.735 23.875 -1.59 1 94.44 106 VAL A O 1
ATOM 812 N N . SER A 1 107 ? -0.915 24.906 0.197 1 95.5 107 SER A N 1
ATOM 813 C CA . SER A 1 107 ? -1.123 23.75 1.062 1 95.5 107 SER A CA 1
ATOM 814 C C . SER A 1 107 ? -2.605 23.531 1.348 1 95.5 107 SER A C 1
ATOM 816 O O . SER A 1 107 ? -2.994 22.484 1.887 1 95.5 107 SER A O 1
ATOM 818 N N . ALA A 1 108 ? -3.389 24.516 1.024 1 96.06 108 ALA A N 1
ATOM 819 C CA . ALA A 1 108 ? -4.836 24.328 1.119 1 96.06 108 ALA A CA 1
ATOM 820 C C . ALA A 1 108 ? -5.328 23.312 0.091 1 96.06 108 ALA A C 1
ATOM 822 O O . ALA A 1 108 ? -6.402 22.734 0.252 1 96.06 108 ALA A O 1
ATOM 823 N N . PHE A 1 109 ? -4.488 23.062 -0.918 1 93.25 109 PHE A N 1
ATOM 824 C CA . PHE A 1 109 ? -4.969 22.219 -2.006 1 93.25 109 PHE A CA 1
ATOM 825 C C . PHE A 1 109 ? -4.02 21.062 -2.252 1 93.25 109 PHE A C 1
ATOM 827 O O . PHE A 1 109 ? -4.297 20.188 -3.078 1 93.25 109 PHE A O 1
ATOM 834 N N . LEU A 1 110 ? -2.926 21.062 -1.617 1 91.44 110 LEU A N 1
ATOM 835 C CA . LEU A 1 110 ? -1.938 20 -1.699 1 91.44 110 LEU A CA 1
ATOM 836 C C . LEU A 1 110 ? -1.596 19.469 -0.312 1 91.44 110 LEU A C 1
ATOM 838 O O . LEU A 1 110 ? -1.71 20.188 0.681 1 91.44 110 LEU A O 1
ATOM 842 N N . ASN A 1 111 ? -1.184 18.219 -0.391 1 87.19 111 ASN A N 1
ATOM 843 C CA . ASN A 1 111 ? -0.73 17.672 0.878 1 87.19 111 ASN A CA 1
ATOM 844 C C . ASN A 1 111 ? 0.42 18.469 1.469 1 87.19 111 ASN A C 1
ATOM 846 O O . ASN A 1 111 ? 1.287 18.953 0.736 1 87.19 111 ASN A O 1
ATOM 850 N N . ASN A 1 112 ? 0.481 18.484 2.805 1 90.31 112 ASN A N 1
ATOM 851 C CA . ASN A 1 112 ? 1.448 19.328 3.512 1 90.31 112 ASN A CA 1
ATOM 852 C C . ASN A 1 112 ? 2.873 18.812 3.326 1 90.31 112 ASN A C 1
ATOM 854 O O . ASN A 1 112 ? 3.795 19.594 3.092 1 90.31 112 ASN A O 1
ATOM 858 N N . THR A 1 113 ? 3.053 17.594 3.309 1 85.19 113 THR A N 1
ATOM 859 C CA . THR A 1 113 ? 4.375 16.984 3.393 1 85.19 113 THR A CA 1
ATOM 860 C C . THR A 1 113 ? 5.172 17.25 2.119 1 85.19 113 THR A C 1
ATOM 862 O O . THR A 1 113 ? 6.309 17.719 2.178 1 85.19 113 THR A O 1
ATOM 865 N N . PRO A 1 114 ? 4.594 16.984 0.993 1 84.06 114 PRO A N 1
ATOM 866 C CA . PRO A 1 114 ? 5.371 17.266 -0.219 1 84.06 114 PRO A CA 1
ATOM 867 C C . PRO A 1 114 ? 5.77 18.734 -0.337 1 84.06 114 PRO A C 1
ATOM 869 O O . PRO A 1 114 ? 6.859 19.047 -0.824 1 84.06 114 PRO A O 1
ATOM 872 N N . VAL A 1 115 ? 4.969 19.609 0.086 1 89.94 115 VAL A N 1
ATOM 873 C CA . VAL A 1 115 ? 5.25 21.031 0.023 1 89.94 115 VAL A CA 1
ATOM 874 C C . VAL A 1 115 ? 6.457 21.359 0.902 1 89.94 115 VAL A C 1
ATOM 876 O O . VAL A 1 115 ? 7.395 22.031 0.458 1 89.94 115 VAL A O 1
ATOM 879 N N . VAL A 1 116 ? 6.484 20.828 2.078 1 91.19 116 VAL A N 1
ATOM 880 C CA . VAL A 1 116 ? 7.559 21.125 3.021 1 91.19 116 VAL A CA 1
ATOM 881 C C . VAL A 1 116 ? 8.852 20.469 2.543 1 91.19 116 VAL A C 1
ATOM 883 O O . VAL A 1 116 ? 9.93 21.062 2.645 1 91.19 116 VAL A O 1
ATOM 886 N N . VAL A 1 117 ? 8.742 19.328 2.012 1 83.38 117 VAL A N 1
ATOM 887 C CA . VAL A 1 117 ? 9.914 18.578 1.567 1 83.38 117 VAL A CA 1
ATOM 888 C C . VAL A 1 117 ? 10.633 19.344 0.459 1 83.38 117 VAL A C 1
ATOM 890 O O . VAL A 1 117 ? 11.867 19.344 0.391 1 83.38 117 VAL A O 1
ATOM 893 N N . ILE A 1 118 ? 9.883 20.062 -0.291 1 83.44 118 ILE A N 1
ATOM 894 C CA . ILE A 1 118 ? 10.469 20.781 -1.421 1 83.44 118 ILE A CA 1
ATOM 895 C C . ILE A 1 118 ? 10.922 22.172 -0.973 1 83.44 118 ILE A C 1
ATOM 897 O O . ILE A 1 118 ? 12.023 22.609 -1.313 1 83.44 118 ILE A O 1
ATOM 901 N N . PHE A 1 119 ? 10.172 22.797 -0.221 1 90.88 119 PHE A N 1
ATOM 902 C CA . PHE A 1 119 ? 10.414 24.188 0.121 1 90.88 119 PHE A CA 1
ATOM 903 C C . PHE A 1 119 ? 11.5 24.312 1.184 1 90.88 119 PHE A C 1
ATOM 905 O O . PHE A 1 119 ? 12.305 25.25 1.154 1 90.88 119 PHE A O 1
ATOM 912 N N . ALA A 1 120 ? 11.586 23.391 2.068 1 90.19 120 ALA A N 1
ATOM 913 C CA . ALA A 1 120 ? 12.438 23.516 3.25 1 90.19 120 ALA A CA 1
ATOM 914 C C . ALA A 1 120 ? 13.906 23.641 2.861 1 90.19 120 ALA A C 1
ATOM 916 O O . ALA A 1 120 ? 14.586 24.594 3.264 1 90.19 120 ALA A O 1
ATOM 917 N N . PRO A 1 121 ? 14.383 22.703 2.035 1 83.31 121 PRO A N 1
ATOM 918 C CA . PRO A 1 121 ? 15.789 22.828 1.646 1 83.31 121 PRO A CA 1
ATOM 919 C C . PRO A 1 121 ? 16.062 24.109 0.84 1 83.31 121 PRO A C 1
ATOM 921 O O . PRO A 1 121 ? 17.141 24.703 0.979 1 83.31 121 PRO A O 1
ATOM 924 N N . ILE A 1 122 ? 15.195 24.484 0.036 1 86 122 ILE A N 1
ATOM 925 C CA . ILE A 1 122 ? 15.359 25.672 -0.795 1 86 122 ILE A CA 1
ATOM 926 C C . ILE A 1 122 ? 15.375 26.906 0.086 1 86 122 ILE A C 1
ATOM 928 O O . ILE A 1 122 ? 16.219 27.797 -0.095 1 86 122 ILE A O 1
ATOM 932 N N . ILE A 1 123 ? 14.523 26.938 1.001 1 91.38 123 ILE A N 1
ATOM 933 C CA . ILE A 1 123 ? 14.445 28.078 1.923 1 91.38 123 ILE A CA 1
ATOM 934 C C . ILE A 1 123 ? 15.719 28.125 2.771 1 91.38 123 ILE A C 1
ATOM 936 O O . ILE A 1 123 ? 16.25 29.219 3.021 1 91.38 123 ILE A O 1
ATOM 940 N N . LYS A 1 124 ? 16.141 27.031 3.254 1 88.69 124 LYS A N 1
ATOM 941 C CA . LYS A 1 124 ? 17.359 27 4.055 1 88.69 124 LYS A CA 1
ATOM 942 C C . LYS A 1 124 ? 18.547 27.547 3.273 1 88.69 124 LYS A C 1
ATOM 944 O O . LYS A 1 124 ? 19.297 28.391 3.781 1 88.69 124 LYS A O 1
ATOM 949 N N . ARG A 1 125 ? 18.719 27.141 2.078 1 83.88 125 ARG A N 1
ATOM 950 C CA . ARG A 1 125 ? 19.812 27.609 1.232 1 83.88 125 ARG A CA 1
ATOM 951 C C . ARG A 1 125 ? 19.672 29.109 0.96 1 83.88 125 ARG A C 1
ATOM 953 O O . ARG A 1 125 ? 20.672 29.828 0.986 1 83.88 125 ARG A O 1
ATOM 960 N N . TRP A 1 126 ? 18.578 29.422 0.613 1 88.38 126 TRP A N 1
ATOM 961 C CA . TRP A 1 126 ? 18.328 30.844 0.368 1 88.38 126 TRP A CA 1
ATOM 962 C C . TRP A 1 126 ? 18.672 31.672 1.596 1 88.38 126 TRP A C 1
ATOM 964 O O . TRP A 1 126 ? 19.344 32.719 1.486 1 88.38 126 TRP A O 1
ATOM 974 N N . ALA A 1 127 ? 18.156 31.281 2.723 1 89.75 127 ALA A N 1
ATOM 975 C CA . ALA A 1 127 ? 18.406 32 3.959 1 89.75 127 ALA A CA 1
ATOM 976 C C . ALA A 1 127 ? 19.906 32.156 4.219 1 89.75 127 ALA A C 1
ATOM 978 O O . ALA A 1 127 ? 20.375 33.219 4.629 1 89.75 127 ALA A O 1
ATOM 979 N N . GLU A 1 128 ? 20.578 31.141 3.957 1 82.62 128 GLU A N 1
ATOM 980 C CA . GLU A 1 128 ? 22.031 31.172 4.113 1 82.62 128 GLU A CA 1
ATOM 981 C C . GLU A 1 128 ? 22.656 32.156 3.131 1 82.62 128 GLU A C 1
ATOM 983 O O . GLU A 1 128 ? 23.609 32.844 3.473 1 82.62 128 GLU A O 1
ATOM 988 N N . SER A 1 129 ? 22.172 32.156 2.016 1 84.56 129 SER A N 1
ATOM 989 C CA . SER A 1 129 ? 22.703 33 0.976 1 84.56 129 SER A CA 1
ATOM 990 C C . SER A 1 129 ? 22.484 34.469 1.313 1 84.56 129 SER A C 1
ATOM 992 O O . SER A 1 129 ? 23.297 35.344 0.955 1 84.56 129 SER A O 1
ATOM 994 N N . VAL A 1 130 ? 21.5 34.781 1.942 1 88.06 130 VAL A N 1
ATOM 995 C CA . VAL A 1 130 ? 21.203 36.188 2.271 1 88.06 130 VAL A CA 1
ATOM 996 C C . VAL A 1 130 ? 21.641 36.469 3.707 1 88.06 130 VAL A C 1
ATOM 998 O O . VAL A 1 130 ? 21.328 37.531 4.25 1 88.06 130 VAL A O 1
ATOM 1001 N N . ARG A 1 131 ? 22.203 35.5 4.398 1 87.06 131 ARG A N 1
ATOM 1002 C CA . ARG A 1 131 ? 22.812 35.625 5.719 1 87.06 131 ARG A CA 1
ATOM 1003 C C . ARG A 1 131 ? 21.766 35.875 6.789 1 87.06 131 ARG A C 1
ATOM 1005 O O . ARG A 1 131 ? 21.906 36.75 7.625 1 87.06 131 ARG A O 1
ATOM 1012 N N . ILE A 1 132 ? 20.688 35.312 6.68 1 89.88 132 ILE A N 1
ATOM 1013 C CA . ILE A 1 132 ? 19.641 35.25 7.699 1 89.88 132 ILE A CA 1
ATOM 1014 C C . ILE A 1 132 ? 19.531 33.812 8.227 1 89.88 132 ILE A C 1
ATOM 1016 O O . ILE A 1 132 ? 19.672 32.844 7.473 1 89.88 132 ILE A O 1
ATOM 1020 N N . PRO A 1 133 ? 19.359 33.719 9.508 1 90.94 133 PRO A N 1
ATOM 1021 C CA . PRO A 1 133 ? 19.25 32.375 10.055 1 90.94 133 PRO A CA 1
ATOM 1022 C C . PRO A 1 133 ? 18.062 31.594 9.477 1 90.94 133 PRO A C 1
ATOM 1024 O O . PRO A 1 133 ? 16.922 32.062 9.547 1 90.94 133 PRO A O 1
ATOM 1027 N N . ALA A 1 134 ? 18.312 30.391 9 1 90.94 134 ALA A N 1
ATOM 1028 C CA . ALA A 1 134 ? 17.281 29.531 8.414 1 90.94 134 ALA A CA 1
ATOM 1029 C C . ALA A 1 134 ? 16.266 29.109 9.469 1 90.94 134 ALA A C 1
ATOM 1031 O O . ALA A 1 134 ? 15.109 28.828 9.133 1 90.94 134 ALA A O 1
ATOM 1032 N N . THR A 1 135 ? 16.656 29.109 10.711 1 92.94 135 THR A N 1
ATOM 1033 C CA . THR A 1 135 ? 15.805 28.672 11.812 1 92.94 135 THR A CA 1
ATOM 1034 C C . THR A 1 135 ? 14.602 29.594 11.977 1 92.94 135 THR A C 1
ATOM 1036 O O . THR A 1 135 ? 13.609 29.219 12.602 1 92.94 135 THR A O 1
ATOM 1039 N N . LYS A 1 136 ? 14.68 30.672 11.383 1 95.12 136 LYS A N 1
ATOM 1040 C CA . LYS A 1 136 ? 13.578 31.625 11.5 1 95.12 136 LYS A CA 1
ATOM 1041 C C . LYS A 1 136 ? 12.484 31.328 10.477 1 95.12 136 LYS A C 1
ATOM 1043 O O . LYS A 1 136 ? 11.383 31.875 10.562 1 95.12 136 LYS A O 1
ATOM 1048 N N . PHE A 1 137 ? 12.719 30.406 9.594 1 95 137 PHE A N 1
ATOM 1049 C CA . PHE A 1 137 ? 11.797 30.234 8.477 1 95 137 PHE A CA 1
ATOM 1050 C C . PHE A 1 137 ? 11.242 28.812 8.445 1 95 137 PHE A C 1
ATOM 1052 O O . PHE A 1 137 ? 10.164 28.578 7.891 1 95 137 PHE A O 1
ATOM 1059 N N . LEU A 1 138 ? 11.875 27.859 9 1 94.69 138 LEU A N 1
ATOM 1060 C CA . LEU A 1 138 ? 11.539 26.453 8.773 1 94.69 138 LEU A CA 1
ATOM 1061 C C . LEU A 1 138 ? 10.312 26.047 9.57 1 94.69 138 LEU A C 1
ATOM 1063 O O . LEU A 1 138 ? 9.383 25.438 9.031 1 94.69 138 LEU A O 1
ATOM 1067 N N . ILE A 1 139 ? 10.297 26.359 10.836 1 96.44 139 ILE A N 1
ATOM 1068 C CA . ILE A 1 139 ? 9.102 26.078 11.625 1 96.44 139 ILE A CA 1
ATOM 1069 C C . ILE A 1 139 ? 7.906 26.844 11.055 1 96.44 139 ILE A C 1
ATOM 1071 O O . ILE A 1 139 ? 6.844 26.266 10.828 1 96.44 139 ILE A O 1
ATOM 1075 N N . PRO A 1 140 ? 8.062 28.109 10.727 1 97.5 140 PRO A N 1
ATOM 1076 C CA . PRO A 1 140 ? 6.961 28.844 10.102 1 97.5 140 PRO A CA 1
ATOM 1077 C C . PRO A 1 140 ? 6.496 28.219 8.789 1 97.5 140 PRO A C 1
ATOM 1079 O O . PRO A 1 140 ? 5.305 28.25 8.477 1 97.5 140 PRO A O 1
ATOM 1082 N N . LEU A 1 141 ? 7.418 27.688 8.094 1 96.56 141 LEU A N 1
ATOM 1083 C CA . LEU A 1 141 ? 7.059 26.969 6.875 1 96.56 141 LEU A CA 1
ATOM 1084 C C . LEU A 1 141 ? 6.109 25.812 7.18 1 96.56 141 LEU A C 1
ATOM 1086 O O . LEU A 1 141 ? 5.051 25.703 6.559 1 96.56 141 LEU A O 1
ATOM 1090 N N . SER A 1 142 ? 6.477 24.984 8.086 1 96.5 142 SER A N 1
ATOM 1091 C CA . SER A 1 142 ? 5.633 23.859 8.484 1 96.5 142 SER A CA 1
ATOM 1092 C C . SER A 1 142 ? 4.27 24.344 8.977 1 96.5 142 SER A C 1
ATOM 1094 O O . SER A 1 142 ? 3.234 23.812 8.562 1 96.5 142 SER A O 1
ATOM 1096 N N . TYR A 1 143 ? 4.316 25.375 9.805 1 98.19 143 TYR A N 1
ATOM 1097 C CA . TYR A 1 143 ? 3.08 25.891 10.391 1 98.19 143 TYR A CA 1
ATOM 1098 C C . TYR A 1 143 ? 2.182 26.5 9.32 1 98.19 143 TYR A C 1
ATOM 1100 O O . TYR A 1 143 ? 0.959 26.344 9.367 1 98.19 143 TYR A O 1
ATOM 1108 N N . ALA A 1 144 ? 2.748 27.141 8.398 1 97.75 144 ALA A N 1
ATOM 1109 C CA . ALA A 1 144 ? 1.975 27.734 7.305 1 97.75 144 ALA A CA 1
ATOM 1110 C C . ALA A 1 144 ? 1.249 26.656 6.504 1 97.75 144 ALA A C 1
ATOM 1112 O O . ALA A 1 144 ? 0.105 26.844 6.086 1 97.75 144 ALA A O 1
ATOM 1113 N N . THR A 1 145 ? 1.921 25.562 6.254 1 97.12 145 THR A N 1
ATOM 1114 C CA . THR A 1 145 ? 1.284 24.469 5.516 1 97.12 145 THR A CA 1
ATOM 1115 C C . THR A 1 145 ? 0.135 23.875 6.324 1 97.12 145 THR A C 1
ATOM 1117 O O . THR A 1 145 ? -0.913 23.547 5.766 1 97.12 145 THR A O 1
ATOM 1120 N N . ILE A 1 146 ? 0.309 23.719 7.605 1 97.44 146 ILE A N 1
ATOM 1121 C CA . ILE A 1 146 ? -0.73 23.172 8.477 1 97.44 146 ILE A CA 1
ATOM 1122 C C . ILE A 1 146 ? -1.937 24.109 8.484 1 97.44 146 ILE A C 1
ATOM 1124 O O . ILE A 1 146 ? -3.078 23.672 8.344 1 97.44 146 ILE A O 1
ATOM 1128 N N . LEU A 1 147 ? -1.633 25.375 8.617 1 98.12 147 LEU A N 1
ATOM 1129 C CA . LEU A 1 147 ? -2.686 26.375 8.625 1 98.12 147 LEU A CA 1
ATOM 1130 C C . LEU A 1 147 ? -3.463 26.359 7.312 1 98.12 147 LEU A C 1
ATOM 1132 O O . LEU A 1 147 ? -4.695 26.438 7.316 1 98.12 147 LEU A O 1
ATOM 1136 N N . GLY A 1 148 ? -2.793 26.266 6.242 1 97.31 148 GLY A N 1
ATOM 1137 C CA . GLY A 1 148 ? -3.453 26.156 4.949 1 97.31 148 GLY A CA 1
ATOM 1138 C C . GLY A 1 148 ? -4.312 24.906 4.832 1 97.31 148 GLY A C 1
ATOM 1139 O O . GLY A 1 148 ? -5.41 24.953 4.277 1 97.31 148 GLY A O 1
ATOM 1140 N N . GLY A 1 149 ? -3.822 23.828 5.309 1 95.94 149 GLY A N 1
ATOM 1141 C CA . GLY A 1 149 ? -4.527 22.562 5.25 1 95.94 149 GLY A CA 1
ATOM 1142 C C . GLY A 1 149 ? -5.863 22.594 5.961 1 95.94 149 GLY A C 1
ATOM 1143 O O . GLY A 1 149 ? -6.766 21.812 5.629 1 95.94 149 GLY A O 1
ATOM 1144 N N . MET A 1 150 ? -6.062 23.484 6.875 1 96.5 150 MET A N 1
ATOM 1145 C CA . MET A 1 150 ? -7.281 23.594 7.672 1 96.5 150 MET A CA 1
ATOM 1146 C C . MET A 1 150 ? -8.375 24.312 6.898 1 96.5 150 MET A C 1
ATOM 1148 O O . MET A 1 150 ? -9.539 24.328 7.32 1 96.5 150 MET A O 1
ATOM 1152 N N . CYS A 1 151 ? -8.07 24.75 5.738 1 97.25 151 CYS A N 1
ATOM 1153 C CA . CYS A 1 151 ? -8.961 25.719 5.098 1 97.25 151 CYS A CA 1
ATOM 1154 C C . CYS A 1 151 ? -9.875 25.031 4.094 1 97.25 151 CYS A C 1
ATOM 1156 O O . CYS A 1 151 ? -10.914 25.578 3.707 1 97.25 151 CYS A O 1
ATOM 1158 N N . THR A 1 152 ? -9.492 23.891 3.635 1 96.38 152 THR A N 1
ATOM 1159 C CA . THR A 1 152 ? -10.305 23.188 2.646 1 96.38 152 THR A CA 1
ATOM 1160 C C . THR A 1 152 ? -10.469 21.719 3.021 1 96.38 152 THR A C 1
ATOM 1162 O O . THR A 1 152 ? -9.766 21.219 3.898 1 96.38 152 THR A O 1
ATOM 1165 N N . LEU A 1 153 ? -11.336 21.094 2.346 1 94.56 153 LEU A N 1
ATOM 1166 C CA . LEU A 1 153 ? -11.617 19.688 2.596 1 94.56 153 LEU A CA 1
ATOM 1167 C C . LEU A 1 153 ? -10.422 18.812 2.232 1 94.56 153 LEU A C 1
ATOM 1169 O O . LEU A 1 153 ? -10.109 17.844 2.93 1 94.56 153 LEU A O 1
ATOM 1173 N N . ILE A 1 154 ? -9.656 19.172 1.21 1 93 154 ILE A N 1
ATOM 1174 C CA . ILE A 1 154 ? -8.625 18.297 0.668 1 93 154 ILE A CA 1
ATOM 1175 C C . ILE A 1 154 ? -7.258 18.719 1.205 1 93 154 ILE A C 1
ATOM 1177 O O . ILE A 1 154 ? -6.238 18.094 0.893 1 93 154 ILE A O 1
ATOM 1181 N N . GLY A 1 155 ? -7.27 19.766 1.997 1 93.62 155 GLY A N 1
ATOM 1182 C CA . GLY A 1 155 ? -6.004 20.328 2.432 1 93.62 155 GLY A CA 1
ATOM 1183 C C . GLY A 1 155 ? -5.203 19.406 3.32 1 93.62 155 GLY A C 1
ATOM 1184 O O . GLY A 1 155 ? -3.975 19.5 3.393 1 93.62 155 GLY A O 1
ATOM 1185 N N . THR A 1 156 ? -5.875 18.641 4.023 1 92.88 156 THR A N 1
ATOM 1186 C CA . THR A 1 156 ? -5.227 17.641 4.871 1 92.88 156 THR A CA 1
ATOM 1187 C C . THR A 1 156 ? -6.027 16.344 4.891 1 92.88 156 THR A C 1
ATOM 1189 O O . THR A 1 156 ? -7.242 16.359 4.672 1 92.88 156 THR A O 1
ATOM 1192 N N . SER A 1 157 ? -5.344 15.289 5.086 1 90.81 157 SER A N 1
ATOM 1193 C CA . SER A 1 157 ? -5.996 13.984 5.141 1 90.81 157 SER A CA 1
ATOM 1194 C C . SER A 1 157 ? -6.965 13.898 6.316 1 90.81 157 SER A C 1
ATOM 1196 O O . SER A 1 157 ? -7.98 13.211 6.242 1 90.81 157 SER A O 1
ATOM 1198 N N . THR A 1 158 ? -6.758 14.625 7.336 1 93.12 158 THR A N 1
ATOM 1199 C CA . THR A 1 158 ? -7.598 14.633 8.531 1 93.12 158 THR A CA 1
ATOM 1200 C C . THR A 1 158 ? -9.023 15.055 8.188 1 93.12 158 THR A C 1
ATOM 1202 O O . THR A 1 158 ? -9.984 14.422 8.633 1 93.12 158 THR A O 1
ATOM 1205 N N . ASN A 1 159 ? -9.172 16.078 7.406 1 95.81 159 ASN A N 1
ATOM 1206 C CA . ASN A 1 159 ? -10.484 16.578 7.008 1 95.81 159 ASN A CA 1
ATOM 1207 C C . ASN A 1 159 ? -11.266 15.523 6.23 1 95.81 159 ASN A C 1
ATOM 1209 O O . ASN A 1 159 ? -12.469 15.352 6.449 1 95.81 159 ASN A O 1
ATOM 1213 N N . LEU A 1 160 ? -10.617 14.859 5.398 1 90.62 160 LEU A N 1
ATOM 1214 C CA . LEU A 1 160 ? -11.266 13.859 4.562 1 90.62 160 LEU A CA 1
ATOM 1215 C C . LEU A 1 160 ? -11.695 12.656 5.395 1 90.62 160 LEU A C 1
ATOM 1217 O O . LEU A 1 160 ? -12.734 12.047 5.125 1 90.62 160 LEU A O 1
ATOM 1221 N N . VAL A 1 161 ? -10.898 12.375 6.363 1 88.5 161 VAL A N 1
ATOM 1222 C CA . VAL A 1 161 ? -11.227 11.289 7.273 1 88.5 161 VAL A CA 1
ATOM 1223 C C . VAL A 1 161 ? -12.508 11.625 8.039 1 88.5 161 VAL A C 1
ATOM 1225 O O . VAL A 1 161 ? -13.438 10.82 8.094 1 88.5 161 VAL A O 1
ATOM 1228 N N . VAL A 1 162 ? -12.5 12.742 8.617 1 94.31 162 VAL A N 1
ATOM 1229 C CA . VAL A 1 162 ? -13.672 13.164 9.383 1 94.31 162 VAL A CA 1
ATOM 1230 C C . VAL A 1 162 ? -14.891 13.234 8.469 1 94.31 162 VAL A C 1
ATOM 1232 O O . VAL A 1 162 ? -15.977 12.789 8.836 1 94.31 162 VAL A O 1
ATOM 1235 N N . ASP A 1 163 ? -14.648 13.781 7.293 1 94.31 163 ASP A N 1
ATOM 1236 C CA . ASP A 1 163 ? -15.727 13.852 6.32 1 94.31 163 ASP A CA 1
ATOM 1237 C C . ASP A 1 163 ? -16.266 12.461 5.992 1 94.31 163 ASP A C 1
ATOM 1239 O O . ASP A 1 163 ? -17.484 12.273 5.914 1 94.31 163 ASP A O 1
ATOM 1243 N N . GLY A 1 164 ? -15.422 11.555 5.762 1 89.19 164 GLY A N 1
ATOM 1244 C CA . GLY A 1 164 ? -15.836 10.188 5.512 1 89.19 164 GLY A CA 1
ATOM 1245 C C . GLY A 1 164 ? -16.656 9.594 6.648 1 89.19 164 GLY A C 1
ATOM 1246 O O . GLY A 1 164 ? -17.625 8.883 6.414 1 89.19 164 GLY A O 1
ATOM 1247 N N . MET A 1 165 ? -16.266 9.867 7.793 1 89.44 165 MET A N 1
ATOM 1248 C CA . MET A 1 165 ? -16.969 9.352 8.969 1 89.44 165 MET A CA 1
ATOM 1249 C C . MET A 1 165 ? -18.344 10.008 9.102 1 89.44 165 MET A C 1
ATOM 1251 O O . MET A 1 165 ? -19.297 9.367 9.516 1 89.44 165 MET A O 1
ATOM 1255 N N . ILE A 1 166 ? -18.422 11.273 8.805 1 93.81 166 ILE A N 1
ATOM 1256 C CA . ILE A 1 166 ? -19.688 11.984 8.805 1 93.81 166 ILE A CA 1
ATOM 1257 C C . ILE A 1 166 ? -20.672 11.305 7.84 1 93.81 166 ILE A C 1
ATOM 1259 O O . ILE A 1 166 ? -21.812 11.016 8.203 1 93.81 166 ILE A O 1
ATOM 1263 N N . LEU A 1 167 ? -20.188 11.031 6.676 1 88.5 167 LEU A N 1
ATOM 1264 C CA . LEU A 1 167 ? -21 10.383 5.652 1 88.5 167 LEU A CA 1
ATOM 1265 C C . LEU A 1 167 ? -21.453 8.992 6.117 1 88.5 167 LEU A C 1
ATOM 1267 O O . LEU A 1 167 ? -22.609 8.609 5.926 1 88.5 167 LEU A O 1
ATOM 1271 N N . ASP A 1 168 ? -20.578 8.336 6.703 1 84.62 168 ASP A N 1
ATOM 1272 C CA . ASP A 1 168 ? -20.859 6.996 7.188 1 84.62 168 ASP A CA 1
ATOM 1273 C C . ASP A 1 168 ? -21.906 7.027 8.305 1 84.62 168 ASP A C 1
ATOM 1275 O O . ASP A 1 168 ? -22.688 6.082 8.461 1 84.62 168 ASP A O 1
ATOM 1279 N N . ALA A 1 169 ? -21.859 8.086 9.031 1 87.94 169 ALA A N 1
ATOM 1280 C CA . ALA A 1 169 ? -22.812 8.242 10.125 1 87.94 169 ALA A CA 1
ATOM 1281 C C . ALA A 1 169 ? -24.172 8.703 9.609 1 87.94 169 ALA A C 1
ATOM 1283 O O . ALA A 1 169 ? -25.125 8.836 10.375 1 87.94 169 ALA A O 1
ATOM 1284 N N . GLY A 1 170 ? -24.25 8.969 8.305 1 87.06 170 GLY A N 1
ATOM 1285 C CA . GLY A 1 170 ? -25.531 9.281 7.684 1 87.06 170 GLY A CA 1
ATOM 1286 C C . GLY A 1 170 ? -25.766 10.773 7.535 1 87.06 170 GLY A C 1
ATOM 1287 O O . GLY A 1 170 ? -26.891 11.195 7.215 1 87.06 170 GLY A O 1
ATOM 1288 N N . TYR A 1 171 ? -24.75 11.555 7.785 1 91.38 171 TYR A N 1
ATOM 1289 C CA . TYR A 1 171 ? -24.875 13 7.66 1 91.38 171 TYR A CA 1
ATOM 1290 C C . TYR A 1 171 ? -24.312 13.484 6.328 1 91.38 171 TYR A C 1
ATOM 1292 O O . TYR A 1 171 ? -23.656 12.727 5.609 1 91.38 171 TYR A O 1
ATOM 1300 N N . LYS A 1 172 ? -24.719 14.734 6.109 1 88.12 172 LYS A N 1
ATOM 1301 C CA . LYS A 1 172 ? -24.141 15.344 4.918 1 88.12 172 LYS A CA 1
ATOM 1302 C C . LYS A 1 172 ? -22.688 15.758 5.156 1 88.12 172 LYS A C 1
ATOM 1304 O O . LYS A 1 172 ? -22.375 16.312 6.203 1 88.12 172 LYS A O 1
ATOM 1309 N N . GLY A 1 173 ? -21.875 15.477 4.379 1 89.69 173 GLY A N 1
ATOM 1310 C CA . GLY A 1 173 ? -20.453 15.789 4.504 1 89.69 173 GLY A CA 1
ATOM 1311 C C . GLY A 1 173 ? -20.141 17.25 4.297 1 89.69 173 GLY A C 1
ATOM 1312 O O . GLY A 1 173 ? -21.047 18.078 4.164 1 89.69 173 GLY A O 1
ATOM 1313 N N . PHE A 1 174 ? -18.844 17.531 4.348 1 93.31 174 PHE A N 1
ATOM 1314 C CA . PHE A 1 174 ? -18.359 18.906 4.164 1 93.31 174 PHE A CA 1
ATOM 1315 C C . PHE A 1 174 ? -18.281 19.25 2.682 1 93.31 174 PHE A C 1
ATOM 1317 O O . PHE A 1 174 ? -17.906 18.406 1.858 1 93.31 174 PHE A O 1
ATOM 1324 N N . GLY A 1 175 ? -18.656 20.5 2.447 1 90.31 175 GLY A N 1
ATOM 1325 C CA . GLY A 1 175 ? -18.281 21.031 1.15 1 90.31 175 GLY A CA 1
ATOM 1326 C C . GLY A 1 175 ? -16.797 21.328 1.044 1 90.31 175 GLY A C 1
ATOM 1327 O O . GLY A 1 175 ? -16.094 21.375 2.055 1 90.31 175 GLY A O 1
ATOM 1328 N N . MET A 1 176 ? -16.312 21.625 -0.106 1 90.81 176 MET A N 1
ATOM 1329 C CA . MET A 1 176 ? -14.906 21.844 -0.389 1 90.81 176 MET A CA 1
ATOM 1330 C C . MET A 1 176 ? -14.352 22.969 0.486 1 90.81 176 MET A C 1
ATOM 1332 O O . MET A 1 176 ? -13.25 22.844 1.033 1 90.81 176 MET A O 1
ATOM 1336 N N . PHE A 1 177 ? -15.164 24.062 0.686 1 94.31 177 PHE A N 1
ATOM 1337 C CA . PHE A 1 177 ? -14.648 25.266 1.354 1 94.31 177 PHE A CA 1
ATOM 1338 C C . PHE A 1 177 ? -15.375 25.5 2.674 1 94.31 177 PHE A C 1
ATOM 1340 O O . PHE A 1 177 ? -15.258 26.562 3.268 1 94.31 177 PHE A O 1
ATOM 1347 N N . GLU A 1 178 ? -16.109 24.5 3.072 1 94.88 178 GLU A N 1
ATOM 1348 C CA . GLU A 1 178 ? -16.891 24.625 4.309 1 94.88 178 GLU A CA 1
ATOM 1349 C C . GLU A 1 178 ? -15.969 24.875 5.504 1 94.88 178 GLU A C 1
ATOM 1351 O O . GLU A 1 178 ? -16.25 25.734 6.332 1 94.88 178 GLU A O 1
ATOM 1356 N N . LEU A 1 179 ? -14.898 24.203 5.586 1 97 179 LEU A N 1
ATOM 1357 C CA . LEU A 1 179 ? -13.953 24.344 6.691 1 97 179 LEU A CA 1
ATOM 1358 C C . LEU A 1 179 ? -13.234 25.672 6.637 1 97 179 LEU A C 1
ATOM 1360 O O . LEU A 1 179 ? -12.734 26.156 7.652 1 97 179 LEU A O 1
ATOM 1364 N N . GLY A 1 180 ? -13.234 26.234 5.453 1 97.19 180 GLY A N 1
ATOM 1365 C CA . GLY A 1 180 ? -12.578 27.516 5.27 1 97.19 180 GLY A CA 1
ATOM 1366 C C . GLY A 1 180 ? -13.258 28.641 6.02 1 97.19 180 GLY A C 1
ATOM 1367 O O . GLY A 1 180 ? -12.625 29.656 6.324 1 97.19 180 GLY A O 1
ATOM 1368 N N . ARG A 1 181 ? -14.461 28.438 6.32 1 97.25 181 ARG A N 1
ATOM 1369 C CA . ARG A 1 181 ? -15.211 29.469 7.043 1 97.25 181 ARG A CA 1
ATOM 1370 C C . ARG A 1 181 ? -14.57 29.75 8.398 1 97.25 181 ARG A C 1
ATOM 1372 O O . ARG A 1 181 ? -14.656 30.875 8.906 1 97.25 181 ARG A O 1
ATOM 1379 N N . VAL A 1 182 ? -13.984 28.781 8.938 1 97.75 182 VAL A N 1
ATOM 1380 C CA . VAL A 1 182 ? -13.266 29 10.188 1 97.75 182 VAL A CA 1
ATOM 1381 C C . VAL A 1 182 ? -11.758 28.938 9.938 1 97.75 182 VAL A C 1
ATOM 1383 O O . VAL A 1 182 ? -10.992 29.719 10.516 1 97.75 182 VAL A O 1
ATOM 1386 N N . GLY A 1 183 ? -11.336 28.047 9.078 1 97.88 183 GLY A N 1
ATOM 1387 C CA . GLY A 1 183 ? -9.93 27.781 8.812 1 97.88 183 GLY A CA 1
ATOM 1388 C C . GLY A 1 183 ? -9.18 29 8.305 1 97.88 183 GLY A C 1
ATOM 1389 O O . GLY A 1 183 ? -8.023 29.234 8.672 1 97.88 183 GLY A O 1
ATOM 1390 N N . ILE A 1 184 ? -9.844 29.812 7.477 1 98.12 184 ILE A N 1
ATOM 1391 C CA . ILE A 1 184 ? -9.203 31 6.898 1 98.12 184 ILE A CA 1
ATOM 1392 C C . ILE A 1 184 ? -8.867 32 8 1 98.12 184 ILE A C 1
ATOM 1394 O O . ILE A 1 184 ? -7.809 32.625 7.977 1 98.12 184 ILE A O 1
ATOM 1398 N N . PHE A 1 185 ? -9.758 32.156 8.93 1 98.31 185 PHE A N 1
ATOM 1399 C CA . PHE A 1 185 ? -9.523 33.094 10.031 1 98.31 185 PHE A CA 1
ATOM 1400 C C . PHE A 1 185 ? -8.375 32.594 10.906 1 98.31 185 PHE A C 1
ATOM 1402 O O . PHE A 1 185 ? -7.547 33.375 11.359 1 98.31 185 PHE A O 1
ATOM 1409 N N . ILE A 1 186 ? -8.352 31.344 11.125 1 98.5 186 ILE A N 1
ATOM 1410 C CA . ILE A 1 186 ? -7.262 30.766 11.906 1 98.5 186 ILE A CA 1
ATOM 1411 C C . ILE A 1 186 ? -5.941 30.938 11.156 1 98.5 186 ILE A C 1
ATOM 1413 O O . ILE A 1 186 ? -4.922 31.281 11.75 1 98.5 186 ILE A O 1
ATOM 1417 N N . ALA A 1 187 ? -6.008 30.641 9.852 1 98.38 187 ALA A N 1
ATOM 1418 C CA . ALA A 1 187 ? -4.801 30.766 9.039 1 98.38 187 ALA A CA 1
ATOM 1419 C C . ALA A 1 187 ? -4.281 32.188 9.039 1 98.38 187 ALA A C 1
ATOM 1421 O O . ALA A 1 187 ? -3.078 32.438 9.188 1 98.38 187 ALA A O 1
ATOM 1422 N N . LEU A 1 188 ? -5.168 33.125 8.859 1 98.25 188 LEU A N 1
ATOM 1423 C CA . LEU A 1 188 ? -4.773 34.531 8.844 1 98.25 188 LEU A CA 1
ATOM 1424 C C . LEU A 1 188 ? -4.195 34.969 10.195 1 98.25 188 LEU A C 1
ATOM 1426 O O . LEU A 1 188 ? -3.135 35.594 10.258 1 98.25 188 LEU A O 1
ATOM 1430 N N . ALA A 1 189 ? -4.895 34.625 11.258 1 98.31 189 ALA A N 1
ATOM 1431 C CA . ALA A 1 189 ? -4.406 34.938 12.602 1 98.31 189 ALA A CA 1
ATOM 1432 C C . ALA A 1 189 ? -3.066 34.25 12.867 1 98.31 189 ALA A C 1
ATOM 1434 O O . ALA A 1 189 ? -2.182 34.844 13.492 1 98.31 189 ALA A O 1
ATOM 1435 N N . GLY A 1 190 ? -2.979 33 12.469 1 98.19 190 GLY A N 1
ATOM 1436 C CA . GLY A 1 190 ? -1.736 32.281 12.648 1 98.19 190 GLY A CA 1
ATOM 1437 C C . GLY A 1 190 ? -0.566 32.875 11.906 1 98.19 190 GLY A C 1
ATOM 1438 O O . GLY A 1 190 ? 0.533 33 12.453 1 98.19 190 GLY A O 1
ATOM 1439 N N . ILE A 1 191 ? -0.818 33.25 10.656 1 98 191 ILE A N 1
ATOM 1440 C CA . ILE A 1 191 ? 0.231 33.875 9.852 1 98 191 ILE A CA 1
ATOM 1441 C C . ILE A 1 191 ? 0.659 35.188 10.492 1 98 191 ILE A C 1
ATOM 1443 O O . ILE A 1 191 ? 1.854 35.5 10.594 1 98 191 ILE A O 1
ATOM 1447 N N . VAL A 1 192 ? -0.296 36 10.938 1 98 192 VAL A N 1
ATOM 1448 C CA . VAL A 1 192 ? 0.009 37.25 11.594 1 98 192 VAL A CA 1
ATOM 1449 C C . VAL A 1 192 ? 0.827 37 12.852 1 98 192 VAL A C 1
ATOM 1451 O O . VAL A 1 192 ? 1.81 37.688 13.117 1 98 192 VAL A O 1
ATOM 1454 N N . TYR A 1 193 ? 0.429 36.062 13.641 1 97.5 193 TYR A N 1
ATOM 1455 C CA . TYR A 1 193 ? 1.156 35.688 14.844 1 97.5 193 TYR A CA 1
ATOM 1456 C C . TYR A 1 193 ? 2.6 35.312 14.516 1 97.5 193 TYR A C 1
ATOM 1458 O O . TYR A 1 193 ? 3.527 35.75 15.203 1 97.5 193 TYR A O 1
ATOM 1466 N N . LEU A 1 194 ? 2.781 34.5 13.414 1 97.25 194 LEU A N 1
ATOM 1467 C CA . LEU A 1 194 ? 4.117 34.062 13.031 1 97.25 194 LEU A CA 1
ATOM 1468 C C . LEU A 1 194 ? 4.957 35.219 12.555 1 97.25 194 LEU A C 1
ATOM 1470 O O . LEU A 1 194 ? 6.156 35.312 12.836 1 97.25 194 LEU A O 1
ATOM 1474 N N . LEU A 1 195 ? 4.348 36.188 11.844 1 96.31 195 LEU A N 1
ATOM 1475 C CA . LEU A 1 195 ? 5.066 37.344 11.328 1 96.31 195 LEU A CA 1
ATOM 1476 C C . LEU A 1 195 ? 5.641 38.188 12.469 1 96.31 195 LEU A C 1
ATOM 1478 O O . LEU A 1 195 ? 6.762 38.688 12.375 1 96.31 195 LEU A O 1
ATOM 1482 N N . PHE A 1 196 ? 4.914 38.188 13.578 1 95.19 196 PHE A N 1
ATOM 1483 C CA . PHE A 1 196 ? 5.312 39.125 14.641 1 95.19 196 PHE A CA 1
ATOM 1484 C C . PHE A 1 196 ? 6.129 38.406 15.711 1 95.19 196 PHE A C 1
ATOM 1486 O O . PHE A 1 196 ? 6.969 39 16.375 1 95.19 196 PHE A O 1
ATOM 1493 N N . PHE A 1 197 ? 5.992 37.156 15.844 1 94.44 197 PHE A N 1
ATOM 1494 C CA . PHE A 1 197 ? 6.566 36.5 17.031 1 94.44 197 PHE A CA 1
ATOM 1495 C C . PHE A 1 197 ? 7.625 35.5 16.625 1 94.44 197 PHE A C 1
ATOM 1497 O O . PHE A 1 197 ? 8.406 35.031 17.469 1 94.44 197 PHE A O 1
ATOM 1504 N N . SER A 1 198 ? 7.727 35.094 15.422 1 92.69 198 SER A N 1
ATOM 1505 C CA . SER A 1 198 ? 8.68 34.062 15.016 1 92.69 198 SER A CA 1
ATOM 1506 C C . SER A 1 198 ? 10.117 34.531 15.25 1 92.69 198 SER A C 1
ATOM 1508 O O . SER A 1 198 ? 10.945 33.75 15.711 1 92.69 198 SER A O 1
ATOM 1510 N N . SER A 1 199 ? 10.422 35.781 14.906 1 90 199 SER A N 1
ATOM 1511 C CA . SER A 1 199 ? 11.781 36.312 15.039 1 90 199 SER A CA 1
ATOM 1512 C C . SER A 1 199 ? 12.234 36.281 16.5 1 90 199 SER A C 1
ATOM 1514 O O . SER A 1 199 ? 13.398 36.031 16.781 1 90 199 SER A O 1
ATOM 1516 N N . ARG A 1 200 ? 11.336 36.5 17.344 1 91.56 200 ARG A N 1
ATOM 1517 C CA . ARG A 1 200 ? 11.688 36.594 18.75 1 91.56 200 ARG A CA 1
ATOM 1518 C C . ARG A 1 200 ? 11.672 35.25 19.438 1 91.56 200 ARG A C 1
ATOM 1520 O O . ARG A 1 200 ? 12.5 34.969 20.312 1 91.56 200 ARG A O 1
ATOM 1527 N N . LEU A 1 201 ? 10.859 34.438 19.078 1 93.56 201 LEU A N 1
ATOM 1528 C CA . LEU A 1 201 ? 10.633 33.188 19.844 1 93.56 201 LEU A CA 1
ATOM 1529 C C . LEU A 1 201 ? 11.469 32.062 19.281 1 93.56 201 LEU A C 1
ATOM 1531 O O . LEU A 1 201 ? 11.68 31.047 19.953 1 93.56 201 LEU A O 1
ATOM 1535 N N . LEU A 1 202 ? 11.898 32.156 18.047 1 93.56 202 LEU A N 1
ATOM 1536 C CA . LEU A 1 202 ? 12.688 31.094 17.453 1 93.56 202 LEU A CA 1
ATOM 1537 C C . LEU A 1 202 ? 14.18 31.328 17.672 1 93.56 202 LEU A C 1
ATOM 1539 O O . LEU A 1 202 ? 14.617 32.469 17.844 1 93.56 202 LEU A O 1
ATOM 1543 N N . PRO A 1 203 ? 14.844 30.266 17.734 1 89.38 203 PRO A N 1
ATOM 1544 C CA . PRO A 1 203 ? 16.281 30.391 18.016 1 89.38 203 PRO A CA 1
ATOM 1545 C C . PRO A 1 203 ? 17.047 31.031 16.859 1 89.38 203 PRO A C 1
ATOM 1547 O O . PRO A 1 203 ? 16.609 31 15.719 1 89.38 203 PRO A O 1
ATOM 1550 N N . GLU A 1 204 ? 18.109 31.594 17.266 1 83.19 204 GLU A N 1
ATOM 1551 C CA . GLU A 1 204 ? 19.016 32.125 16.266 1 83.19 204 GLU A CA 1
ATOM 1552 C C . GLU A 1 204 ? 19.781 31.031 15.555 1 83.19 204 GLU A C 1
ATOM 1554 O O . GLU A 1 204 ? 19.5 29.844 15.75 1 83.19 204 GLU A O 1
ATOM 1559 N N . VAL A 1 205 ? 20.922 31.328 15.07 1 74.62 205 VAL A N 1
ATOM 1560 C CA . VAL A 1 205 ? 21.703 30.422 14.242 1 74.62 205 VAL A CA 1
ATOM 1561 C C . VAL A 1 205 ? 22.188 29.234 15.078 1 74.62 205 VAL A C 1
ATOM 1563 O O . VAL A 1 205 ? 22.672 29.438 16.203 1 74.62 205 VAL A O 1
ATOM 1566 N N . ARG A 1 206 ? 21.688 28.109 14.625 1 73.62 206 ARG A N 1
ATOM 1567 C CA . ARG A 1 206 ? 22.266 26.906 15.195 1 73.62 206 ARG A CA 1
ATOM 1568 C C . ARG A 1 206 ? 23.531 26.484 14.438 1 73.62 206 ARG A C 1
ATOM 1570 O O . ARG A 1 206 ? 23.469 26.219 13.234 1 73.62 206 ARG A O 1
ATOM 1577 N N . LYS A 1 207 ? 24.672 26.703 15.039 1 62.31 207 LYS A N 1
ATOM 1578 C CA . LYS A 1 207 ? 25.953 26.531 14.383 1 62.31 207 LYS A CA 1
ATOM 1579 C C . LYS A 1 207 ? 26.219 25.047 14.07 1 62.31 207 LYS A C 1
ATOM 1581 O O . LYS A 1 207 ? 25.906 24.172 14.883 1 62.31 207 LYS A O 1
ATOM 1586 N N . ASP A 1 208 ? 26.547 24.844 12.789 1 62.25 208 ASP A N 1
ATOM 1587 C CA . ASP A 1 208 ? 27.062 23.531 12.398 1 62.25 208 ASP A CA 1
ATOM 1588 C C . ASP A 1 208 ? 28.422 23.266 13.039 1 62.25 208 ASP A C 1
ATOM 1590 O O . ASP A 1 208 ? 29.25 24.172 13.172 1 62.25 208 ASP A O 1
ATOM 1594 N N . THR A 1 209 ? 28.438 22.297 13.883 1 60.84 209 THR A N 1
ATOM 1595 C CA . THR A 1 209 ? 29.703 21.984 14.523 1 60.84 209 THR A CA 1
ATOM 1596 C C . THR A 1 209 ? 30.781 21.672 13.477 1 60.84 209 THR A C 1
ATOM 1598 O O . THR A 1 209 ? 31.938 22.062 13.641 1 60.84 209 THR A O 1
ATOM 1601 N N . VAL A 1 210 ? 30.516 20.781 12.547 1 57.09 210 VAL A N 1
ATOM 1602 C CA . VAL A 1 210 ? 31.531 20.406 11.578 1 57.09 210 VAL A CA 1
ATOM 1603 C C . VAL A 1 210 ? 31.594 21.453 10.461 1 57.09 210 VAL A C 1
ATOM 1605 O O . VAL A 1 210 ? 30.578 21.75 9.828 1 57.09 210 VAL A O 1
ATOM 1608 N N . GLY A 1 211 ? 32.469 22.516 10.672 1 54.03 211 GLY A N 1
ATOM 1609 C CA . GLY A 1 211 ? 32.719 23.594 9.711 1 54.03 211 GLY A CA 1
ATOM 1610 C C . GLY A 1 211 ? 32.906 23.078 8.297 1 54.03 211 GLY A C 1
ATOM 1611 O O . GLY A 1 211 ? 33.062 21.875 8.078 1 54.03 211 GLY A O 1
ATOM 1612 N N . ASP A 1 212 ? 32.531 23.938 7.348 1 53.25 212 ASP A N 1
ATOM 1613 C CA . ASP A 1 212 ? 32.875 23.719 5.949 1 53.25 212 ASP A CA 1
ATOM 1614 C C . ASP A 1 212 ? 34.375 23.531 5.773 1 53.25 212 ASP A C 1
ATOM 1616 O O . ASP A 1 212 ? 34.875 23.406 4.648 1 53.25 212 ASP A O 1
ATOM 1620 N N . GLU A 1 213 ? 35.219 24.031 6.734 1 45.62 213 GLU A N 1
ATOM 1621 C CA . GLU A 1 213 ? 36.656 24.266 6.535 1 45.62 213 GLU A CA 1
ATOM 1622 C C . GLU A 1 213 ? 37.375 22.953 6.27 1 45.62 213 GLU A C 1
ATOM 1624 O O . GLU A 1 213 ? 38.219 22.516 7.078 1 45.62 213 GLU A O 1
ATOM 1629 N N . HIS A 1 214 ? 37.062 21.922 5.879 1 43.38 214 HIS A N 1
ATOM 1630 C CA . HIS A 1 214 ? 38.188 21.078 5.566 1 43.38 214 HIS A CA 1
ATOM 1631 C C . HIS A 1 214 ? 39.188 21.797 4.645 1 43.38 214 HIS A C 1
ATOM 1633 O O . HIS A 1 214 ? 38.781 22.547 3.76 1 43.38 214 HIS A O 1
ATOM 1639 N N . GLY A 1 215 ? 40.656 21.859 4.98 1 37.88 215 GLY A N 1
ATOM 1640 C CA . GLY A 1 215 ? 41.906 22.219 4.305 1 37.88 215 GLY A CA 1
ATOM 1641 C C . GLY A 1 215 ? 41.812 22.062 2.799 1 37.88 215 GLY A C 1
ATOM 1642 O O . GLY A 1 215 ? 40.938 21.344 2.289 1 37.88 215 GLY A O 1
ATOM 1643 N N . GLU A 1 216 ? 42.594 22.938 1.966 1 35.62 216 GLU A N 1
ATOM 1644 C CA . GLU A 1 216 ? 42.969 23.094 0.56 1 35.62 216 GLU A CA 1
ATOM 1645 C C . GLU A 1 216 ? 43.125 21.734 -0.123 1 35.62 216 GLU A C 1
ATOM 1647 O O . GLU A 1 216 ? 43.219 21.656 -1.35 1 35.62 216 GLU A O 1
ATOM 1652 N N . ALA A 1 217 ? 44.188 20.875 0.533 1 41 217 ALA A N 1
ATOM 1653 C CA . ALA A 1 217 ? 44.875 20 -0.4 1 41 217 ALA A CA 1
ATOM 1654 C C . ALA A 1 217 ? 43.906 19.266 -1.302 1 41 217 ALA A C 1
ATOM 1656 O O . ALA A 1 217 ? 44.031 19.297 -2.529 1 41 217 ALA A O 1
ATOM 1657 N N . ASP A 1 218 ? 43.844 17.891 -1.321 1 39.56 218 ASP A N 1
ATOM 1658 C CA . ASP A 1 218 ? 43.531 16.906 -2.359 1 39.56 218 ASP A CA 1
ATOM 1659 C C . ASP A 1 218 ? 42.031 16.828 -2.631 1 39.56 218 ASP A C 1
ATOM 1661 O O . ASP A 1 218 ? 41.562 15.945 -3.363 1 39.56 218 ASP A O 1
ATOM 1665 N N . ALA A 1 219 ? 40.969 16.828 -1.646 1 42.09 219 ALA A N 1
ATOM 1666 C CA . ALA A 1 219 ? 39.656 16.188 -1.744 1 42.09 219 ALA A CA 1
ATOM 1667 C C . ALA A 1 219 ? 38.688 17.062 -2.541 1 42.09 219 ALA A C 1
ATOM 1669 O O . ALA A 1 219 ? 37.906 17.797 -1.963 1 42.09 219 ALA A O 1
ATOM 1670 N N . SER A 1 220 ? 38.75 17.734 -3.295 1 50.19 220 SER A N 1
ATOM 1671 C CA . SER A 1 220 ? 38.031 18.484 -4.32 1 50.19 220 SER A CA 1
ATOM 1672 C C . SER A 1 220 ? 36.781 17.766 -4.754 1 50.19 220 SER A C 1
ATOM 1674 O O . SER A 1 220 ? 35.812 18.391 -5.184 1 50.19 220 SER A O 1
ATOM 1676 N N . SER A 1 221 ? 36.656 16.406 -4.668 1 64 221 SER A N 1
ATOM 1677 C CA . SER A 1 221 ? 35.531 15.672 -5.277 1 64 221 SER A CA 1
ATOM 1678 C C . SER A 1 221 ? 34.438 15.414 -4.266 1 64 221 SER A C 1
ATOM 1680 O O . SER A 1 221 ? 33.312 15.039 -4.645 1 64 221 SER A O 1
ATOM 1682 N N . PHE A 1 222 ? 34.625 15.75 -2.965 1 71.31 222 PHE A N 1
ATOM 1683 C CA . PHE A 1 222 ? 33.594 15.492 -1.983 1 71.31 222 PHE A CA 1
ATOM 1684 C C . PHE A 1 222 ? 33.031 16.797 -1.426 1 71.31 222 PHE A C 1
ATOM 1686 O O . PHE A 1 222 ? 33.781 17.766 -1.229 1 71.31 222 PHE A O 1
ATOM 1693 N N . HIS A 1 223 ? 31.734 16.953 -1.345 1 75.44 223 HIS A N 1
ATOM 1694 C CA . HIS A 1 223 ? 31.062 18.125 -0.798 1 75.44 223 HIS A CA 1
ATOM 1695 C C . HIS A 1 223 ? 30.125 17.734 0.344 1 75.44 223 HIS A C 1
ATOM 1697 O O . HIS A 1 223 ? 29.719 16.578 0.452 1 75.44 223 HIS A O 1
ATOM 1703 N N . ARG A 1 224 ? 29.906 18.734 1.228 1 79.44 224 ARG A N 1
ATOM 1704 C CA . ARG A 1 224 ? 29.016 18.578 2.371 1 79.44 224 ARG A CA 1
ATOM 1705 C C . ARG A 1 224 ? 27.562 18.484 1.923 1 79.44 224 ARG A C 1
ATOM 1707 O O . ARG A 1 224 ? 27.078 19.359 1.188 1 79.44 224 ARG A O 1
ATOM 1714 N N . VAL A 1 225 ? 26.859 17.375 2.332 1 79.56 225 VAL A N 1
ATOM 1715 C CA . VAL A 1 225 ? 25.453 17.188 2.016 1 79.56 225 VAL A CA 1
ATOM 1716 C C . VAL A 1 225 ? 24.688 1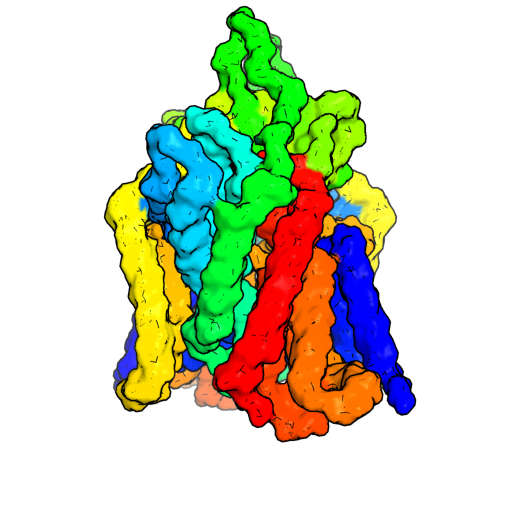6.828 3.285 1 79.56 225 VAL A C 1
ATOM 1718 O O . VAL A 1 225 ? 25.188 16.078 4.129 1 79.56 225 VAL A O 1
ATOM 1721 N N . GLU A 1 226 ? 23.547 17.453 3.436 1 81.5 226 GLU A N 1
ATOM 1722 C CA . GLU A 1 226 ? 22.672 17.109 4.559 1 81.5 226 GLU A CA 1
ATOM 1723 C C . GLU A 1 226 ? 21.5 16.266 4.098 1 81.5 226 GLU A C 1
ATOM 1725 O O . GLU A 1 226 ? 20.906 16.531 3.049 1 81.5 226 GLU A O 1
ATOM 1730 N N . ALA A 1 227 ? 21.219 15.188 4.82 1 83.5 227 ALA A N 1
ATOM 1731 C CA . ALA A 1 227 ? 20.109 14.297 4.492 1 83.5 227 ALA A CA 1
ATOM 1732 C C . ALA A 1 227 ? 19.312 13.938 5.742 1 83.5 227 ALA A C 1
ATOM 1734 O O . ALA A 1 227 ? 19.891 13.531 6.758 1 83.5 227 ALA A O 1
ATOM 1735 N N . VAL A 1 228 ? 18.094 14.172 5.695 1 82.94 228 VAL A N 1
ATOM 1736 C CA . VAL A 1 228 ? 17.219 13.766 6.789 1 82.94 228 VAL A CA 1
ATOM 1737 C C . VAL A 1 228 ? 16.719 12.336 6.555 1 82.94 228 VAL A C 1
ATOM 1739 O O . VAL A 1 228 ? 16.266 12 5.461 1 82.94 228 VAL A O 1
ATOM 1742 N N . ILE A 1 229 ? 16.797 11.531 7.59 1 83.25 229 ILE A N 1
ATOM 1743 C CA . ILE A 1 229 ? 16.422 10.125 7.496 1 83.25 229 ILE A CA 1
ATOM 1744 C C . ILE A 1 229 ? 14.906 9.992 7.543 1 83.25 229 ILE A C 1
ATOM 1746 O O . ILE A 1 229 ? 14.25 10.57 8.406 1 83.25 229 ILE A O 1
ATOM 1750 N N . GLY A 1 230 ? 14.375 9.242 6.578 1 73.75 230 GLY A N 1
ATOM 1751 C CA . GLY A 1 230 ? 12.953 8.945 6.559 1 73.75 230 GLY A CA 1
ATOM 1752 C C . GLY A 1 230 ? 12.594 7.684 7.312 1 73.75 230 GLY A C 1
ATOM 1753 O O . GLY A 1 230 ? 13.469 7.031 7.895 1 73.75 230 GLY A O 1
ATOM 1754 N N . ALA A 1 231 ? 11.336 7.445 7.348 1 67.38 231 ALA A N 1
ATOM 1755 C CA . ALA A 1 231 ? 10.789 6.316 8.094 1 67.38 231 ALA A CA 1
ATOM 1756 C C . ALA A 1 231 ? 11.227 4.988 7.48 1 67.38 231 ALA A C 1
ATOM 1758 O O . ALA A 1 231 ? 11.352 3.982 8.18 1 67.38 231 ALA A O 1
ATOM 1759 N N . ARG A 1 232 ? 11.531 4.969 6.246 1 68.06 232 ARG A N 1
ATOM 1760 C CA . ARG A 1 232 ? 11.828 3.732 5.531 1 68.06 232 ARG A CA 1
ATOM 1761 C C . ARG A 1 232 ? 13.328 3.488 5.461 1 68.06 232 ARG A C 1
ATOM 1763 O O . ARG A 1 232 ? 13.781 2.562 4.785 1 68.06 232 ARG A O 1
ATOM 1770 N N . PHE A 1 233 ? 14.109 4.348 6.156 1 76.19 233 PHE A N 1
ATOM 1771 C CA . PHE A 1 233 ? 15.555 4.16 6.168 1 76.19 233 PHE A CA 1
ATOM 1772 C C . PHE A 1 233 ? 15.922 2.812 6.777 1 76.19 233 PHE A C 1
ATOM 1774 O O . PHE A 1 233 ? 15.5 2.496 7.895 1 76.19 233 PHE A O 1
ATOM 1781 N N . PRO A 1 234 ? 16.641 2.033 6.094 1 72.12 234 PRO A N 1
ATOM 1782 C CA . PRO A 1 234 ? 16.922 0.672 6.551 1 72.12 234 PRO A CA 1
ATOM 1783 C C . PRO A 1 234 ? 17.828 0.645 7.789 1 72.12 234 PRO A C 1
ATOM 1785 O O . PRO A 1 234 ? 17.859 -0.359 8.5 1 72.12 234 PRO A O 1
ATOM 1788 N N . GLY A 1 235 ? 18.531 1.697 8.086 1 77.81 235 GLY A N 1
ATOM 1789 C CA . GLY A 1 235 ? 19.484 1.709 9.18 1 77.81 235 GLY A CA 1
ATOM 1790 C C . GLY A 1 235 ? 18.891 2.176 10.492 1 77.81 235 GLY A C 1
ATOM 1791 O O . GLY A 1 235 ? 19.594 2.299 11.492 1 77.81 235 GLY A O 1
ATOM 1792 N N . ILE A 1 236 ? 17.578 2.289 10.492 1 79.19 236 ILE A N 1
ATOM 1793 C CA . ILE A 1 236 ? 16.953 2.791 11.711 1 79.19 236 ILE A CA 1
ATOM 1794 C C . ILE A 1 236 ? 17.203 1.82 12.859 1 79.19 236 ILE A C 1
ATOM 1796 O O . ILE A 1 236 ? 17.031 0.608 12.703 1 79.19 236 ILE A O 1
ATOM 1800 N N . ASN A 1 237 ? 17.719 2.291 13.969 1 79.19 237 ASN A N 1
ATOM 1801 C CA . ASN A 1 237 ? 18 1.587 15.219 1 79.19 237 ASN A CA 1
ATOM 1802 C C . ASN A 1 237 ? 19.266 0.739 15.102 1 79.19 237 ASN A C 1
ATOM 1804 O O . ASN A 1 237 ? 19.547 -0.094 15.961 1 79.19 237 ASN A O 1
ATOM 1808 N N . LYS A 1 238 ? 19.953 0.861 14.016 1 85.81 238 LYS A N 1
ATOM 1809 C CA . LYS A 1 238 ? 21.281 0.274 13.891 1 85.81 238 LYS A CA 1
ATOM 1810 C C . LYS A 1 238 ? 22.375 1.303 14.188 1 85.81 238 LYS A C 1
ATOM 1812 O O . LYS A 1 238 ? 22.172 2.502 13.977 1 85.81 238 LYS A O 1
ATOM 1817 N N . ARG A 1 239 ? 23.484 0.742 14.656 1 89.12 239 ARG A N 1
ATOM 1818 C CA . ARG A 1 239 ? 24.625 1.632 14.922 1 89.12 239 ARG A CA 1
ATOM 1819 C C . ARG A 1 239 ? 25.266 2.098 13.617 1 89.12 239 ARG A C 1
ATOM 1821 O O . ARG A 1 239 ? 25.344 1.336 12.648 1 89.12 239 ARG A O 1
ATOM 1828 N N . VAL A 1 240 ? 25.688 3.377 13.617 1 90.69 240 VAL A N 1
ATOM 1829 C CA . VAL A 1 240 ? 26.344 3.973 12.461 1 90.69 240 VAL A CA 1
ATOM 1830 C C . VAL A 1 240 ? 27.516 3.092 12.016 1 90.69 240 VAL A C 1
ATOM 1832 O O . VAL A 1 240 ? 27.719 2.887 10.82 1 90.69 240 VAL A O 1
ATOM 1835 N N . GLY A 1 241 ? 28.25 2.566 13.008 1 86.81 241 GLY A N 1
ATOM 1836 C CA . GLY A 1 241 ? 29.375 1.714 12.703 1 86.81 241 GLY A CA 1
ATOM 1837 C C . GLY A 1 241 ? 28.984 0.395 12.062 1 86.81 241 GLY A C 1
ATOM 1838 O O . GLY A 1 241 ? 29.719 -0.147 11.234 1 86.81 241 GLY A O 1
ATOM 1839 N N . ASP A 1 242 ? 27.844 -0.089 12.406 1 84.44 242 ASP A N 1
ATOM 1840 C CA . ASP A 1 242 ? 27.375 -1.38 11.914 1 84.44 242 ASP A CA 1
ATOM 1841 C C . ASP A 1 242 ? 26.75 -1.245 10.523 1 84.44 242 ASP A C 1
ATOM 1843 O O . ASP A 1 242 ? 26.828 -2.17 9.711 1 84.44 242 ASP A O 1
ATOM 1847 N N . PHE A 1 243 ? 26.016 -0.16 10.195 1 81.81 243 PHE A N 1
ATOM 1848 C CA . PHE A 1 243 ? 25.281 0.027 8.953 1 81.81 243 PHE A CA 1
ATOM 1849 C C . PHE A 1 243 ? 26.234 0.413 7.82 1 81.81 243 PHE A C 1
ATOM 1851 O O . PHE A 1 243 ? 25.938 0.192 6.648 1 81.81 243 PHE A O 1
ATOM 1858 N N . ASN A 1 244 ? 27.562 0.646 8.055 1 78.19 244 ASN A N 1
ATOM 1859 C CA . ASN A 1 244 ? 28.547 1.037 7.055 1 78.19 244 ASN A CA 1
ATOM 1860 C C . ASN A 1 244 ? 27.938 1.939 5.988 1 78.19 244 ASN A C 1
ATOM 1862 O O . ASN A 1 244 ? 27.844 1.556 4.82 1 78.19 244 ASN A O 1
ATOM 1866 N N . PHE A 1 245 ? 27.656 3.168 6.223 1 82.81 245 PHE A N 1
ATOM 1867 C CA . PHE A 1 245 ? 27 4.156 5.375 1 82.81 245 PHE A CA 1
ATOM 1868 C C . PHE A 1 245 ? 27.781 4.383 4.09 1 82.81 245 PHE A C 1
ATOM 1870 O O . PHE A 1 245 ? 27.203 4.586 3.025 1 82.81 245 PHE A O 1
ATOM 1877 N N . VAL A 1 246 ? 29.062 4.301 4.105 1 78.62 246 VAL A N 1
ATOM 1878 C CA . VAL A 1 246 ? 29.922 4.516 2.939 1 78.62 246 VAL A CA 1
ATOM 1879 C C . VAL A 1 246 ? 29.672 3.416 1.909 1 78.62 246 VAL A C 1
ATOM 1881 O O . VAL A 1 246 ? 29.578 3.691 0.71 1 78.62 246 VAL A O 1
ATOM 1884 N N . ARG A 1 247 ? 29.531 2.389 2.408 1 72.62 247 ARG A N 1
ATOM 1885 C CA . ARG A 1 247 ? 29.312 1.25 1.523 1 72.62 247 ARG A CA 1
ATOM 1886 C C . ARG A 1 247 ? 27.922 1.305 0.9 1 72.62 247 ARG A C 1
ATOM 1888 O O . ARG A 1 247 ? 27.75 0.978 -0.276 1 72.62 247 ARG A O 1
ATOM 1895 N N . HIS A 1 248 ? 26.938 1.707 1.752 1 73.12 248 HIS A N 1
ATOM 1896 C CA . HIS A 1 248 ? 25.547 1.712 1.301 1 73.12 248 HIS A CA 1
ATOM 1897 C C . HIS A 1 248 ? 25.281 2.877 0.354 1 73.12 248 HIS A C 1
ATOM 1899 O O . HIS A 1 248 ? 24.578 2.719 -0.647 1 73.12 248 HIS A O 1
ATOM 1905 N N . TYR A 1 249 ? 25.844 4.004 0.664 1 75.5 249 TYR A N 1
ATOM 1906 C CA . TYR A 1 249 ? 25.406 5.215 -0.029 1 75.5 249 TYR A CA 1
ATOM 1907 C C . TYR A 1 249 ? 26.609 5.988 -0.566 1 75.5 249 TYR A C 1
ATOM 1909 O O . TYR A 1 249 ? 26.438 7.027 -1.21 1 75.5 249 TYR A O 1
ATOM 1917 N N . GLY A 1 250 ? 27.828 5.535 -0.432 1 75.5 250 GLY A N 1
ATOM 1918 C CA . GLY A 1 250 ? 29.016 6.18 -0.942 1 75.5 250 GLY A CA 1
ATOM 1919 C C . GLY A 1 250 ? 29.312 7.508 -0.272 1 75.5 250 GLY A C 1
ATOM 1920 O O . GLY A 1 250 ? 29.859 8.414 -0.898 1 75.5 250 GLY A O 1
ATOM 1921 N N . ALA A 1 251 ? 28.797 7.68 0.889 1 82.56 251 ALA A N 1
ATOM 1922 C CA . ALA A 1 251 ? 29 8.914 1.642 1 82.56 251 ALA A CA 1
ATOM 1923 C C . ALA A 1 251 ? 29.422 8.617 3.08 1 82.56 251 ALA A C 1
ATOM 1925 O O . ALA A 1 251 ? 29.109 7.547 3.613 1 82.56 251 ALA A O 1
ATOM 1926 N N . GLU A 1 252 ? 30.141 9.531 3.572 1 87.12 252 GLU A N 1
ATOM 1927 C CA . GLU A 1 252 ? 30.594 9.375 4.957 1 87.12 252 GLU A CA 1
ATOM 1928 C C . GLU A 1 252 ? 29.766 10.258 5.898 1 87.12 252 GLU A C 1
ATOM 1930 O O . GLU A 1 252 ? 29.531 11.43 5.605 1 87.12 252 GLU A O 1
ATOM 1935 N N . VAL A 1 253 ? 29.375 9.633 6.953 1 89.75 253 VAL A N 1
ATOM 1936 C CA . VAL A 1 253 ? 28.625 10.375 7.953 1 89.75 253 VAL A CA 1
ATOM 1937 C C . VAL A 1 253 ? 29.594 11.117 8.883 1 89.75 253 VAL A C 1
ATOM 1939 O O . VAL A 1 253 ? 30.406 10.492 9.57 1 89.75 253 VAL A O 1
ATOM 1942 N N . LYS A 1 254 ? 29.453 12.383 8.875 1 87.69 254 LYS A N 1
ATOM 1943 C CA . LYS A 1 254 ? 30.375 13.188 9.672 1 87.69 254 LYS A CA 1
ATOM 1944 C C . LYS A 1 254 ? 29.703 13.68 10.953 1 87.69 254 LYS A C 1
ATOM 1946 O O . LYS A 1 254 ? 30.375 13.961 11.945 1 87.69 254 LYS A O 1
ATOM 1951 N N . GLU A 1 255 ? 28.422 13.859 10.805 1 88.88 255 GLU A N 1
ATOM 1952 C CA . GLU A 1 255 ? 27.672 14.414 11.93 1 88.88 255 GLU A CA 1
ATOM 1953 C C . GLU A 1 255 ? 26.219 13.961 11.891 1 88.88 255 GLU A C 1
ATOM 1955 O O . GLU A 1 255 ? 25.656 13.727 10.82 1 88.88 255 GLU A O 1
ATOM 1960 N N . ILE A 1 256 ? 25.719 13.719 13.078 1 90.12 256 ILE A N 1
ATOM 1961 C CA . ILE A 1 256 ? 24.281 13.453 13.219 1 90.12 256 ILE A CA 1
ATOM 1962 C C . ILE A 1 256 ? 23.656 14.539 14.094 1 90.12 256 ILE A C 1
ATOM 1964 O O . ILE A 1 256 ? 24.125 14.82 15.195 1 90.12 256 ILE A O 1
ATOM 1968 N N . LYS A 1 257 ? 22.781 15.211 13.547 1 85.69 257 LYS A N 1
ATOM 1969 C CA . LYS A 1 257 ? 22.016 16.219 14.289 1 85.69 257 LYS A CA 1
ATOM 1970 C C . LYS A 1 257 ? 20.672 15.648 14.742 1 85.69 257 LYS A C 1
ATOM 1972 O O . LYS A 1 257 ? 19.906 15.141 13.93 1 85.69 257 LYS A O 1
ATOM 1977 N N . ARG A 1 258 ? 20.484 15.703 16.047 1 85.62 258 ARG A N 1
ATOM 1978 C CA . ARG A 1 258 ? 19.266 15.148 16.641 1 85.62 258 ARG A CA 1
ATOM 1979 C C . ARG A 1 258 ? 18.734 16.047 17.75 1 85.62 258 ARG A C 1
ATOM 1981 O O . ARG A 1 258 ? 19.391 16.234 18.781 1 85.62 258 ARG A O 1
ATOM 1988 N N . SER A 1 259 ? 17.594 16.531 17.5 1 81 259 SER A N 1
ATOM 1989 C CA . SER A 1 259 ? 16.891 17.312 18.531 1 81 259 SER A CA 1
ATOM 1990 C C . SER A 1 259 ? 17.75 18.453 19.031 1 81 259 SER A C 1
ATOM 1992 O O . SER A 1 259 ? 17.875 18.656 20.234 1 81 259 SER A O 1
ATOM 1994 N N . GLY A 1 260 ? 18.375 19.047 18.109 1 77.25 260 GLY A N 1
ATOM 1995 C CA . GLY A 1 260 ? 19.141 20.25 18.438 1 77.25 260 GLY A CA 1
ATOM 1996 C C . GLY A 1 260 ? 20.547 19.953 18.891 1 77.25 260 GLY A C 1
ATOM 1997 O O . GLY A 1 260 ? 21.328 20.859 19.203 1 77.25 260 GLY A O 1
ATOM 1998 N N . VAL A 1 261 ? 20.844 18.703 18.984 1 82 261 VAL A N 1
ATOM 1999 C CA . VAL A 1 261 ? 22.188 18.312 19.422 1 82 261 VAL A CA 1
ATOM 2000 C C . VAL A 1 261 ? 22.984 17.75 18.25 1 82 261 VAL A C 1
ATOM 2002 O O . VAL A 1 261 ? 22.438 17.016 17.422 1 82 261 VAL A O 1
ATOM 2005 N N . SER A 1 262 ? 24.172 18.203 18.156 1 85.44 262 SER A N 1
ATOM 2006 C CA . SER A 1 262 ? 25.094 17.703 17.141 1 85.44 262 SER A CA 1
ATOM 2007 C C . SER A 1 262 ? 26 16.609 17.703 1 85.44 262 SER A C 1
ATOM 2009 O O . SER A 1 262 ? 26.734 16.859 18.672 1 85.44 262 SER A O 1
ATOM 2011 N N . ILE A 1 263 ? 25.891 15.531 17.156 1 87.88 263 ILE A N 1
ATOM 2012 C CA . ILE A 1 263 ? 26.688 14.391 17.609 1 87.88 263 ILE A CA 1
ATOM 2013 C C . ILE A 1 263 ? 27.844 14.164 16.641 1 87.88 263 ILE A C 1
ATOM 2015 O O . ILE A 1 263 ? 27.641 13.82 15.484 1 87.88 263 ILE A O 1
ATOM 2019 N N . VAL A 1 264 ? 29 14.406 17.047 1 86.94 264 VAL A N 1
ATOM 2020 C CA . VAL A 1 264 ? 30.172 14.242 16.188 1 86.94 264 VAL A CA 1
ATOM 2021 C C . VAL A 1 264 ? 31.094 13.18 16.781 1 86.94 264 VAL A C 1
ATOM 2023 O O . VAL A 1 264 ? 31.75 12.445 16.047 1 86.94 264 VAL A O 1
ATOM 2026 N N . ASP A 1 265 ? 31 13.055 18.094 1 82.88 265 ASP A N 1
ATOM 2027 C CA . ASP A 1 265 ? 31.891 12.133 18.781 1 82.88 265 ASP A CA 1
ATOM 2028 C C . ASP A 1 265 ? 31.297 10.727 18.844 1 82.88 265 ASP A C 1
ATOM 2030 O O . ASP A 1 265 ? 30.094 10.57 19.031 1 82.88 265 ASP A O 1
ATOM 2034 N N . ASN A 1 266 ? 32.125 9.695 18.688 1 86.81 266 ASN A N 1
ATOM 2035 C CA . ASN A 1 266 ? 31.75 8.289 18.797 1 86.81 266 ASN A CA 1
ATOM 2036 C C . ASN A 1 266 ? 30.531 7.973 17.938 1 86.81 266 ASN A C 1
ATOM 2038 O O . ASN A 1 266 ? 29.594 7.324 18.391 1 86.81 266 ASN A O 1
ATOM 2042 N N . LEU A 1 267 ? 30.594 8.516 16.781 1 89.31 267 LEU A N 1
ATOM 2043 C CA . LEU A 1 267 ? 29.484 8.344 15.867 1 89.31 267 LEU A CA 1
ATOM 2044 C C . LEU A 1 267 ? 29.203 6.863 15.609 1 89.31 267 LEU A C 1
ATOM 2046 O O . LEU A 1 267 ? 28.062 6.469 15.383 1 89.31 267 LEU A O 1
ATOM 2050 N N . SER A 1 268 ? 30.219 6.055 15.688 1 87.94 268 SER A N 1
ATOM 2051 C CA . SER A 1 268 ? 30.094 4.637 15.375 1 87.94 268 SER A CA 1
ATOM 2052 C C . SER A 1 268 ? 29.141 3.938 16.344 1 87.94 268 SER A C 1
ATOM 2054 O O . SER A 1 268 ? 28.516 2.941 15.992 1 87.94 268 SER A O 1
ATOM 2056 N N . ARG A 1 269 ? 29 4.504 17.531 1 89.81 269 ARG A N 1
ATOM 2057 C CA . ARG A 1 269 ? 28.203 3.846 18.562 1 89.81 269 ARG A CA 1
ATOM 2058 C C . ARG A 1 269 ? 26.781 4.402 18.594 1 89.81 269 ARG A C 1
ATOM 2060 O O . ARG A 1 269 ? 25.906 3.869 19.297 1 89.81 269 ARG A O 1
ATOM 2067 N N . VAL A 1 270 ? 26.562 5.441 17.828 1 91.38 270 VAL A N 1
ATOM 2068 C CA . VAL A 1 270 ? 25.25 6.082 17.828 1 91.38 270 VAL A CA 1
ATOM 2069 C C . VAL A 1 270 ? 24.297 5.332 16.891 1 91.38 270 VAL A C 1
ATOM 2071 O O . VAL A 1 270 ? 24.719 4.875 15.82 1 91.38 270 VAL A O 1
ATOM 2074 N N . LYS A 1 271 ? 23.031 5.172 17.328 1 91.38 271 LYS A N 1
ATOM 2075 C CA . LYS A 1 271 ? 22.016 4.523 16.5 1 91.38 271 LYS A CA 1
ATOM 2076 C C . LYS A 1 271 ? 21.25 5.547 15.664 1 91.38 271 LYS A C 1
ATOM 2078 O O . LYS A 1 271 ? 21 6.668 16.125 1 91.38 271 LYS A O 1
ATOM 2083 N N . PHE A 1 272 ? 20.906 5.137 14.5 1 88.75 272 PHE A N 1
ATOM 2084 C CA . PHE A 1 272 ? 20.094 5.988 13.633 1 88.75 272 PHE A CA 1
ATOM 2085 C C . PHE A 1 272 ? 18.656 6.035 14.117 1 88.75 272 PHE A C 1
ATOM 2087 O O . PHE A 1 272 ? 18.109 5.016 14.547 1 88.75 272 PHE A O 1
ATOM 2094 N N . HIS A 1 273 ? 18.094 7.203 14.078 1 84.81 273 HIS A N 1
ATOM 2095 C CA . HIS A 1 273 ? 16.688 7.387 14.367 1 84.81 273 HIS A CA 1
ATOM 2096 C C . HIS A 1 273 ? 15.984 8.141 13.234 1 84.81 273 HIS A C 1
ATOM 2098 O O . HIS A 1 273 ? 16.609 8.93 12.531 1 84.81 273 HIS A O 1
ATOM 2104 N N . GLU A 1 274 ? 14.719 7.84 13.125 1 78.19 274 GLU A N 1
ATOM 2105 C CA . GLU A 1 274 ? 13.922 8.594 12.164 1 78.19 274 GLU A CA 1
ATOM 2106 C C . GLU A 1 274 ? 13.953 10.086 12.477 1 78.19 274 GLU A C 1
ATOM 2108 O O . GLU A 1 274 ? 13.852 10.484 13.641 1 78.19 274 GLU A O 1
ATOM 2113 N N . GLY A 1 275 ? 14.188 10.883 11.445 1 77.06 275 GLY A N 1
ATOM 2114 C CA . GLY A 1 275 ? 14.188 12.328 11.625 1 77.06 275 GLY A CA 1
ATOM 2115 C C . GLY A 1 275 ? 15.578 12.891 11.867 1 77.06 275 GLY A C 1
ATOM 2116 O O . GLY A 1 275 ? 15.758 14.117 11.867 1 77.06 275 GLY A O 1
ATOM 2117 N N . ASP A 1 276 ? 16.609 12 12.047 1 85.12 276 ASP A N 1
ATOM 2118 C CA . ASP A 1 276 ? 17.984 12.461 12.188 1 85.12 276 ASP A CA 1
ATOM 2119 C C . ASP A 1 276 ? 18.453 13.18 10.922 1 85.12 276 ASP A C 1
ATOM 2121 O O . ASP A 1 276 ? 18.078 12.789 9.812 1 85.12 276 ASP A O 1
ATOM 2125 N N . THR A 1 277 ? 19.141 14.195 11.141 1 85.5 277 THR A N 1
ATOM 2126 C CA . THR A 1 277 ? 19.812 14.82 10.008 1 85.5 277 THR A CA 1
ATOM 2127 C C . THR A 1 277 ? 21.266 14.352 9.938 1 85.5 277 THR A C 1
ATOM 2129 O O . THR A 1 277 ? 22.031 14.547 10.883 1 85.5 277 THR A O 1
ATOM 2132 N N . LEU A 1 278 ? 21.609 13.789 8.82 1 88.38 278 LEU A N 1
ATOM 2133 C CA . LEU A 1 278 ? 22.969 13.336 8.602 1 88.38 278 LEU A CA 1
ATOM 2134 C C . LEU A 1 278 ? 23.766 14.375 7.812 1 88.38 278 LEU A C 1
ATOM 2136 O O . LEU A 1 278 ? 23.297 14.867 6.781 1 88.38 278 LEU A O 1
ATOM 2140 N N . VAL A 1 279 ? 24.797 14.75 8.383 1 87.19 279 VAL A N 1
ATOM 2141 C CA . VAL A 1 279 ? 25.75 15.539 7.625 1 87.19 279 VAL A CA 1
ATOM 2142 C C . VAL A 1 279 ? 26.766 14.609 6.953 1 87.19 279 VAL A C 1
ATOM 2144 O O . VAL A 1 279 ? 27.562 13.961 7.625 1 87.19 279 VAL A O 1
ATOM 2147 N N . LEU A 1 280 ? 26.641 14.625 5.633 1 86.69 280 LEU A N 1
ATOM 2148 C CA . LEU A 1 280 ? 27.406 13.656 4.855 1 86.69 280 LEU A CA 1
ATOM 2149 C C . LEU A 1 280 ? 28.484 14.352 4.035 1 86.69 280 LEU A C 1
ATOM 2151 O O . LEU A 1 280 ? 28.312 15.5 3.615 1 86.69 280 LEU A O 1
ATOM 2155 N N . TRP A 1 281 ? 29.578 13.672 3.912 1 84.44 281 TRP A N 1
ATOM 2156 C CA . TRP A 1 281 ? 30.562 13.992 2.887 1 84.44 281 TRP A CA 1
ATOM 2157 C C . TRP A 1 281 ? 30.391 13.094 1.667 1 84.44 281 TRP A C 1
ATOM 2159 O O . TRP A 1 281 ? 30.672 11.898 1.726 1 84.44 281 TRP A O 1
ATOM 2169 N N . ALA A 1 282 ? 29.812 13.734 0.671 1 80 282 ALA A N 1
ATOM 2170 C CA . ALA A 1 282 ? 29.453 12.938 -0.5 1 80 282 ALA A CA 1
ATOM 2171 C C . ALA A 1 282 ? 29.969 13.578 -1.782 1 80 282 ALA A C 1
ATOM 2173 O O . ALA A 1 282 ? 30.312 14.766 -1.792 1 80 282 ALA A O 1
ATOM 2174 N N . ASP A 1 283 ? 30.172 12.758 -2.752 1 75.62 283 ASP A N 1
ATOM 2175 C CA . ASP A 1 283 ? 30.578 13.273 -4.059 1 75.62 283 ASP A CA 1
ATOM 2176 C C . ASP A 1 283 ? 29.359 13.805 -4.828 1 75.62 283 ASP A C 1
ATOM 2178 O O . ASP A 1 283 ? 28.25 13.797 -4.316 1 75.62 283 ASP A O 1
ATOM 2182 N N . ASP A 1 284 ? 29.547 14.328 -6.004 1 65.69 284 ASP A N 1
ATOM 2183 C CA . ASP A 1 284 ? 28.516 14.992 -6.805 1 65.69 284 ASP A CA 1
ATOM 2184 C C . ASP A 1 284 ? 27.422 14.008 -7.223 1 65.69 284 ASP A C 1
ATOM 2186 O O . ASP A 1 284 ? 26.312 14.422 -7.555 1 65.69 284 ASP A O 1
ATOM 2190 N N . SER A 1 285 ? 27.75 12.805 -7.082 1 67.75 285 SER A N 1
ATOM 2191 C CA . SER A 1 285 ? 26.797 11.836 -7.594 1 67.75 285 SER A CA 1
ATOM 2192 C C . SER A 1 285 ? 25.781 11.445 -6.527 1 67.75 285 SER A C 1
ATOM 2194 O O . SER A 1 285 ? 24.734 10.852 -6.836 1 67.75 285 SER A O 1
ATOM 2196 N N . PHE A 1 286 ? 25.969 11.828 -5.293 1 72.94 286 PHE A N 1
ATOM 2197 C CA . PHE A 1 286 ? 25.109 11.391 -4.191 1 72.94 286 PHE A CA 1
ATOM 2198 C C . PHE A 1 286 ? 23.688 11.883 -4.379 1 72.94 286 PHE A C 1
ATOM 2200 O O . PHE A 1 286 ? 22.734 11.102 -4.309 1 72.94 286 PHE A O 1
ATOM 2207 N N . ILE A 1 287 ? 23.578 13.086 -4.684 1 65.75 287 ILE A N 1
ATOM 2208 C CA . ILE A 1 287 ? 22.25 13.695 -4.785 1 65.75 287 ILE A CA 1
ATOM 2209 C C . ILE A 1 287 ? 21.531 13.141 -6.008 1 65.75 287 ILE A C 1
ATOM 2211 O O . ILE A 1 287 ? 20.328 12.852 -5.949 1 65.75 287 ILE A O 1
ATOM 2215 N N . SER A 1 288 ? 22.281 13.016 -7.055 1 63.84 288 SER A N 1
ATOM 2216 C CA . SER A 1 288 ? 21.656 12.5 -8.266 1 63.84 288 SER A CA 1
ATOM 2217 C C . SER A 1 288 ? 21.219 11.047 -8.078 1 63.84 288 SER A C 1
ATOM 2219 O O . SER A 1 288 ? 20.219 10.617 -8.672 1 63.84 288 SER A O 1
ATOM 2221 N N . THR A 1 289 ? 21.922 10.383 -7.211 1 64.12 289 THR A N 1
ATOM 2222 C CA . THR A 1 289 ? 21.656 8.961 -7.035 1 64.12 289 THR A CA 1
ATOM 2223 C C . THR A 1 289 ? 20.547 8.75 -6.008 1 64.12 289 THR A C 1
ATOM 2225 O O . THR A 1 289 ? 19.656 7.918 -6.207 1 64.12 289 THR A O 1
ATOM 2228 N N . TRP A 1 290 ? 20.594 9.469 -4.957 1 64.12 290 TRP A N 1
ATOM 2229 C CA . TRP A 1 290 ? 19.734 9.156 -3.818 1 64.12 290 TRP A CA 1
ATOM 2230 C C . TRP A 1 290 ? 18.734 10.281 -3.572 1 64.12 290 TRP A C 1
ATOM 2232 O O . TRP A 1 290 ? 17.953 10.227 -2.621 1 64.12 290 TRP A O 1
ATOM 2242 N N . GLY A 1 291 ? 18.828 11.203 -4.363 1 60.25 291 GLY A N 1
ATOM 2243 C CA . GLY A 1 291 ? 17.938 12.344 -4.191 1 60.25 291 GLY A CA 1
ATOM 2244 C C . GLY A 1 291 ? 16.469 11.969 -4.254 1 60.25 291 GLY A C 1
ATOM 2245 O O . GLY A 1 291 ? 15.641 12.555 -3.553 1 60.25 291 GLY A O 1
ATOM 2246 N N . ASP A 1 292 ? 16.172 10.891 -4.973 1 55.78 292 ASP A N 1
ATOM 2247 C CA . ASP A 1 292 ? 14.781 10.508 -5.168 1 55.78 292 ASP A CA 1
ATOM 2248 C C . ASP A 1 292 ? 14.422 9.289 -4.312 1 55.78 292 ASP A C 1
ATOM 2250 O O . ASP A 1 292 ? 13.383 8.664 -4.516 1 55.78 292 ASP A O 1
ATOM 2254 N N . SER A 1 293 ? 15.281 9.039 -3.434 1 60.38 293 SER A N 1
ATOM 2255 C CA . SER A 1 293 ? 15.039 7.852 -2.619 1 60.38 293 SER A CA 1
ATOM 2256 C C . SER A 1 293 ? 14.031 8.141 -1.51 1 60.38 293 SER A C 1
ATOM 2258 O O . SER A 1 293 ? 13.938 9.273 -1.028 1 60.38 293 SER A O 1
ATOM 2260 N N . SER A 1 294 ? 13.125 7.305 -1.324 1 58.38 294 SER A N 1
ATOM 2261 C CA . SER A 1 294 ? 12.164 7.422 -0.227 1 58.38 294 SER A CA 1
ATOM 2262 C C . SER A 1 294 ? 12.852 7.254 1.124 1 58.38 294 SER A C 1
ATOM 2264 O O . SER A 1 294 ? 12.242 7.469 2.17 1 58.38 294 SER A O 1
ATOM 2266 N N . VAL A 1 295 ? 14.125 7.035 1.013 1 57.84 295 VAL A N 1
ATOM 2267 C CA . VAL A 1 295 ? 14.867 6.758 2.238 1 57.84 295 VAL A CA 1
ATOM 2268 C C . VAL A 1 295 ? 15.359 8.07 2.852 1 57.84 295 VAL A C 1
ATOM 2270 O O . VAL A 1 295 ? 15.508 8.172 4.07 1 57.84 295 VAL A O 1
ATOM 2273 N N . PHE A 1 296 ? 15.648 9.062 1.921 1 58.91 296 PHE A N 1
ATOM 2274 C CA . PHE A 1 296 ? 16.172 10.336 2.393 1 58.91 296 PHE A CA 1
ATOM 2275 C C . PHE A 1 296 ? 15.234 11.477 2.004 1 58.91 296 PHE A C 1
ATOM 2277 O O . PHE A 1 296 ? 14.633 11.453 0.929 1 58.91 296 PHE A O 1
ATOM 2284 N N . VAL A 1 297 ? 14.898 12.234 2.959 1 57.88 297 VAL A N 1
ATOM 2285 C CA . VAL A 1 297 ? 14.461 13.578 2.596 1 57.88 297 VAL A CA 1
ATOM 2286 C C . VAL A 1 297 ? 15.68 14.477 2.387 1 57.88 297 VAL A C 1
ATOM 2288 O O . VAL A 1 297 ? 16.297 14.93 3.352 1 57.88 297 VAL A O 1
ATOM 2291 N N . LEU A 1 298 ? 16.312 14.266 1.14 1 55.41 298 LEU A N 1
ATOM 2292 C CA . LEU A 1 298 ? 17.625 14.859 0.863 1 55.41 298 LEU A CA 1
ATOM 2293 C C . LEU A 1 298 ? 17.531 16.375 0.82 1 55.41 298 LEU A C 1
ATOM 2295 O O . LEU A 1 298 ? 16.578 16.938 0.262 1 55.41 298 LEU A O 1
ATOM 2299 N N . LEU A 1 299 ? 18.266 17.094 1.756 1 57.66 299 LEU A N 1
ATOM 2300 C CA . LEU A 1 299 ? 18.547 18.516 1.705 1 57.66 299 LEU A CA 1
ATOM 2301 C C . LEU A 1 299 ? 19.766 18.797 0.835 1 57.66 299 LEU A C 1
ATOM 2303 O O . LEU A 1 299 ? 20.797 18.141 0.963 1 57.66 299 LEU A O 1
ATOM 2307 N N . ALA A 1 300 ? 19.609 18.984 -0.586 1 49.09 300 ALA A N 1
ATOM 2308 C CA . ALA A 1 300 ? 20.703 19.234 -1.524 1 49.09 300 ALA A CA 1
ATOM 2309 C C . ALA A 1 300 ? 21.578 20.391 -1.059 1 49.09 300 ALA A C 1
ATOM 2311 O O . ALA A 1 300 ? 21.094 21.531 -0.946 1 49.09 300 ALA A O 1
ATOM 2312 N N . ASN A 1 301 ? 22.281 20.547 -0.1 1 46.72 301 ASN A N 1
ATOM 2313 C CA . ASN A 1 301 ? 23.188 21.672 -0.341 1 46.72 301 ASN A CA 1
ATOM 2314 C C . ASN A 1 301 ? 23.719 21.672 -1.773 1 46.72 301 ASN A C 1
ATOM 2316 O O . ASN A 1 301 ? 24.5 22.547 -2.154 1 46.72 301 ASN A O 1
ATOM 2320 N N . GLY A 1 302 ? 23.766 20.594 -2.371 1 45 302 GLY A N 1
ATOM 2321 C CA . GLY A 1 302 ? 24.391 20.672 -3.678 1 45 302 GLY A CA 1
ATOM 2322 C C . GLY A 1 302 ? 23.484 21.25 -4.746 1 45 302 GLY A C 1
ATOM 2323 O O . GLY A 1 302 ? 22.422 21.781 -4.438 1 45 302 GLY A O 1
ATOM 2324 N N . LYS A 1 303 ? 23.953 21.25 -6.051 1 44.81 303 LYS A N 1
ATOM 2325 C CA . LYS A 1 303 ? 23.359 21.828 -7.258 1 44.81 303 LYS A CA 1
ATOM 2326 C C . LYS A 1 303 ? 21.938 21.344 -7.457 1 44.81 303 LYS A C 1
ATOM 2328 O O . LYS A 1 303 ? 21.625 20.172 -7.191 1 44.81 303 LYS A O 1
ATOM 2333 N N . ASP A 1 304 ? 21 22.359 -7.414 1 46.38 304 ASP A N 1
ATOM 2334 C CA . ASP A 1 304 ? 19.562 22.312 -7.609 1 46.38 304 ASP A CA 1
ATOM 2335 C C . ASP A 1 304 ? 19.172 21.188 -8.562 1 46.38 304 ASP A C 1
ATOM 2337 O O . ASP A 1 304 ? 19.453 21.25 -9.758 1 46.38 304 ASP A O 1
ATOM 2341 N N . THR A 1 305 ? 19.125 19.938 -8.281 1 45.88 305 THR A N 1
ATOM 2342 C CA . THR A 1 305 ? 18.828 18.922 -9.297 1 45.88 305 THR A CA 1
ATOM 2343 C C . THR A 1 305 ? 17.328 18.688 -9.398 1 45.88 305 THR A C 1
ATOM 2345 O O . THR A 1 305 ? 16.875 17.578 -9.641 1 45.88 305 THR A O 1
ATOM 2348 N N . GLU A 1 306 ? 16.453 19.656 -8.961 1 52 306 GLU A N 1
ATOM 2349 C CA . GLU A 1 306 ? 15.062 19.328 -9.211 1 52 306 GLU A CA 1
ATOM 2350 C C . GLU A 1 306 ? 14.828 18.984 -10.68 1 52 306 GLU A C 1
ATOM 2352 O O . GLU A 1 306 ? 15.461 19.562 -11.562 1 52 306 GLU A O 1
ATOM 2357 N N . PRO A 1 307 ? 14.188 17.859 -10.922 1 53.31 307 PRO A N 1
ATOM 2358 C CA . PRO A 1 307 ? 13.875 17.516 -12.312 1 53.31 307 PRO A CA 1
ATOM 2359 C C . PRO A 1 307 ? 13.312 18.688 -13.102 1 53.31 307 PRO A C 1
ATOM 2361 O O . PRO A 1 307 ? 12.461 19.422 -12.602 1 53.31 307 PRO A O 1
ATOM 2364 N N . LYS A 1 308 ? 14.094 19.312 -13.938 1 58.19 308 LYS A N 1
ATOM 2365 C CA . LYS A 1 308 ? 13.664 20.359 -14.859 1 58.19 308 LYS A CA 1
ATOM 2366 C C . LYS A 1 308 ? 12.586 19.844 -15.805 1 58.19 308 LYS A C 1
ATOM 2368 O O . LYS A 1 308 ? 12.883 19.422 -16.922 1 58.19 308 LYS A O 1
ATOM 2373 N N . ALA A 1 309 ? 11.258 19.469 -15.109 1 65.25 309 ALA A N 1
ATOM 2374 C CA . ALA A 1 309 ? 10.219 19.188 -16.094 1 65.25 309 ALA A CA 1
ATOM 2375 C C . ALA A 1 309 ? 9.906 20.422 -16.938 1 65.25 309 ALA A C 1
ATOM 2377 O O . ALA A 1 309 ? 10.133 21.562 -16.5 1 65.25 309 ALA A O 1
ATOM 2378 N N . GLY A 1 310 ? 9.555 20.266 -18.25 1 78.88 310 GLY A N 1
ATOM 2379 C CA . GLY A 1 310 ? 9.289 21.344 -19.188 1 78.88 310 GLY A CA 1
ATOM 2380 C C . GLY A 1 310 ? 8.141 22.25 -18.75 1 78.88 310 GLY A C 1
ATOM 2381 O O . GLY A 1 310 ? 7.348 21.875 -17.891 1 78.88 310 GLY A O 1
ATOM 2382 N N . ARG A 1 311 ? 8.039 23.484 -19.062 1 86.5 311 ARG A N 1
ATOM 2383 C CA . ARG A 1 311 ? 7.008 24.484 -18.781 1 86.5 311 ARG A CA 1
ATOM 2384 C C . ARG A 1 311 ? 5.621 23.938 -19.109 1 86.5 311 ARG A C 1
ATOM 2386 O O . ARG A 1 311 ? 4.664 24.188 -18.375 1 86.5 311 ARG A O 1
ATOM 2393 N N . LYS A 1 312 ? 5.562 23.125 -20.109 1 90.06 312 LYS A N 1
ATOM 2394 C CA . LYS A 1 312 ? 4.281 22.578 -20.531 1 90.06 312 LYS A CA 1
ATOM 2395 C C . LYS A 1 312 ? 3.73 21.609 -19.5 1 90.06 312 LYS A C 1
ATOM 2397 O O . LYS A 1 312 ? 2.537 21.625 -19.188 1 90.06 312 LYS A O 1
ATOM 2402 N N . LYS A 1 313 ? 4.535 20.844 -18.953 1 91.12 313 LYS A N 1
ATOM 2403 C CA . LYS A 1 313 ? 4.117 19.875 -17.938 1 91.12 313 LYS A CA 1
ATOM 2404 C C . LYS A 1 313 ? 3.674 20.578 -16.656 1 91.12 313 LYS A C 1
ATOM 2406 O O . LYS A 1 313 ? 2.723 20.141 -16 1 91.12 313 LYS A O 1
ATOM 2411 N N . ARG A 1 314 ? 4.348 21.609 -16.391 1 92.12 314 ARG A N 1
ATOM 2412 C CA . ARG A 1 314 ? 4.004 22.391 -15.195 1 92.12 314 ARG A CA 1
ATOM 2413 C C . ARG A 1 314 ? 2.609 22.984 -15.312 1 92.12 314 ARG A C 1
ATOM 2415 O O . ARG A 1 314 ? 1.786 22.844 -14.406 1 92.12 314 ARG A O 1
ATOM 2422 N N . TRP A 1 315 ? 2.381 23.609 -16.391 1 93.44 315 TRP A N 1
ATOM 2423 C CA . TRP A 1 315 ? 1.088 24.25 -16.609 1 93.44 315 TRP A CA 1
ATOM 2424 C C . TRP A 1 315 ? -0.022 23.203 -16.719 1 93.44 315 TRP A C 1
ATOM 2426 O O . TRP A 1 315 ? -1.15 23.438 -16.281 1 93.44 315 TRP A O 1
ATOM 2436 N N . PHE A 1 316 ? 0.289 22.141 -17.312 1 95.25 316 PHE A N 1
ATOM 2437 C CA . PHE A 1 316 ? -0.692 21.078 -17.453 1 95.25 316 PHE A CA 1
ATOM 2438 C C . PHE A 1 316 ? -1.105 20.547 -16.078 1 95.25 316 PHE A C 1
ATOM 2440 O O . PHE A 1 316 ? -2.295 20.359 -15.805 1 95.25 316 PHE A O 1
ATOM 2447 N N . ALA A 1 317 ? -0.107 20.312 -15.219 1 94.88 317 ALA A N 1
ATOM 2448 C CA . ALA A 1 317 ? -0.383 19.844 -13.867 1 94.88 317 ALA A CA 1
ATOM 2449 C C . ALA A 1 317 ? -1.239 20.844 -13.094 1 94.88 317 ALA A C 1
ATOM 2451 O O . ALA A 1 317 ? -2.209 20.453 -12.438 1 94.88 317 ALA A O 1
ATOM 2452 N N . LEU A 1 318 ? -0.927 22.062 -13.219 1 93.81 318 LEU A N 1
ATOM 2453 C CA . LEU A 1 318 ? -1.657 23.109 -12.516 1 93.81 318 LEU A CA 1
ATOM 2454 C C . LEU A 1 318 ? -3.076 23.25 -13.055 1 93.81 318 LEU A C 1
ATOM 2456 O O . LEU A 1 318 ? -4.023 23.438 -12.289 1 93.81 318 LEU A O 1
ATOM 2460 N N . THR A 1 319 ? -3.176 23.172 -14.328 1 96.25 319 THR A N 1
ATOM 2461 C CA . THR A 1 319 ? -4.496 23.25 -14.938 1 96.25 319 THR A CA 1
ATOM 2462 C C . THR A 1 319 ? -5.383 22.109 -14.461 1 96.25 319 THR A C 1
ATOM 2464 O O . THR A 1 319 ? -6.559 22.312 -14.148 1 96.25 319 THR A O 1
ATOM 2467 N N . LEU A 1 320 ? -4.852 20.922 -14.406 1 96.75 320 LEU A N 1
ATOM 2468 C CA . LEU A 1 320 ? -5.609 19.766 -13.938 1 96.75 320 LEU A CA 1
ATOM 2469 C C . LEU A 1 320 ? -6.035 19.953 -12.484 1 96.75 320 LEU A C 1
ATOM 2471 O O . LEU A 1 320 ? -7.152 19.594 -12.109 1 96.75 320 LEU A O 1
ATOM 2475 N N . LEU A 1 321 ? -5.109 20.484 -11.727 1 94.38 321 LEU A N 1
ATOM 2476 C CA . LEU A 1 321 ? -5.426 20.75 -10.328 1 94.38 321 LEU A CA 1
ATOM 2477 C C . LEU A 1 321 ? -6.566 21.75 -10.203 1 94.38 321 LEU A C 1
ATOM 2479 O O . LEU A 1 321 ? -7.504 21.531 -9.43 1 94.38 321 LEU A O 1
ATOM 2483 N N . VAL A 1 322 ? -6.52 22.797 -10.93 1 95.06 322 VAL A N 1
ATOM 2484 C CA . VAL A 1 322 ? -7.543 23.844 -10.906 1 95.06 322 VAL A CA 1
ATOM 2485 C C . VAL A 1 322 ? -8.875 23.25 -11.375 1 95.06 322 VAL A C 1
ATOM 2487 O O . VAL A 1 322 ? -9.922 23.516 -10.781 1 95.06 322 VAL A O 1
ATOM 2490 N N . LEU A 1 323 ? -8.812 22.516 -12.43 1 95.81 323 LEU A N 1
ATOM 2491 C CA . LEU A 1 323 ? -10.023 21.891 -12.945 1 95.81 323 LEU A CA 1
ATOM 2492 C C . LEU A 1 323 ? -10.633 20.953 -11.906 1 95.81 323 LEU A C 1
ATOM 2494 O O . LEU A 1 323 ? -11.859 20.859 -11.797 1 95.81 323 LEU A O 1
ATOM 2498 N N . MET A 1 324 ? -9.789 20.234 -11.219 1 95.06 324 MET A N 1
ATOM 2499 C CA . MET A 1 324 ? -10.273 19.344 -10.172 1 95.06 324 MET A CA 1
ATOM 2500 C C . MET A 1 324 ? -10.977 20.109 -9.07 1 95.06 324 MET A C 1
ATOM 2502 O O . MET A 1 324 ? -12.078 19.75 -8.648 1 95.06 324 MET A O 1
ATOM 2506 N N . ILE A 1 325 ? -10.383 21.203 -8.641 1 92.56 325 ILE A N 1
ATOM 2507 C CA . ILE A 1 325 ? -10.914 22.016 -7.555 1 92.56 325 ILE A CA 1
ATOM 2508 C C . ILE A 1 325 ? -12.219 22.672 -7.992 1 92.56 325 ILE A C 1
ATOM 2510 O O . ILE A 1 325 ? -13.234 22.594 -7.293 1 92.56 325 ILE A O 1
ATOM 2514 N N . VAL A 1 326 ? -12.211 23.297 -9.133 1 94.12 326 VAL A N 1
ATOM 2515 C CA . VAL A 1 326 ? -13.391 23.984 -9.656 1 94.12 326 VAL A CA 1
ATOM 2516 C C . VAL A 1 326 ? -14.5 22.969 -9.945 1 94.12 326 VAL A C 1
ATOM 2518 O O . VAL A 1 326 ? -15.664 23.219 -9.641 1 94.12 326 VAL A O 1
ATOM 2521 N N . GLY A 1 327 ? -14.109 21.906 -10.555 1 93.38 327 GLY A N 1
ATOM 2522 C CA . GLY A 1 327 ? -15.094 20.875 -10.828 1 93.38 327 GLY A CA 1
ATOM 2523 C C . GLY A 1 327 ? -15.773 20.359 -9.578 1 93.38 327 GLY A C 1
ATOM 2524 O O . GLY A 1 327 ? -17 20.234 -9.539 1 93.38 327 GLY A O 1
ATOM 2525 N N . ALA A 1 328 ? -14.992 20.031 -8.57 1 90.94 328 ALA A N 1
ATOM 2526 C CA . ALA A 1 328 ? -15.539 19.516 -7.32 1 90.94 328 ALA A CA 1
ATOM 2527 C C . ALA A 1 328 ? -16.422 20.547 -6.633 1 90.94 328 ALA A C 1
ATOM 2529 O O . ALA A 1 328 ? -17.438 20.203 -6.02 1 90.94 328 ALA A O 1
ATOM 2530 N N . THR A 1 329 ? -16.078 21.797 -6.727 1 89.94 329 THR A N 1
ATOM 2531 C CA . THR A 1 329 ? -16.828 22.875 -6.086 1 89.94 329 THR A CA 1
ATOM 2532 C C . THR A 1 329 ? -18.141 23.125 -6.816 1 89.94 329 THR A C 1
ATOM 2534 O O . THR A 1 329 ? -19.203 23.203 -6.191 1 89.94 329 THR A O 1
ATOM 2537 N N . VAL A 1 330 ? -18.031 23.172 -8.094 1 90.12 330 VAL A N 1
ATOM 2538 C CA . VAL A 1 330 ? -19.219 23.422 -8.906 1 90.12 330 VAL A CA 1
ATOM 2539 C C . VAL A 1 330 ? -20.109 22.172 -8.93 1 90.12 330 VAL A C 1
ATOM 2541 O O . VAL A 1 330 ? -21.328 22.281 -8.969 1 90.12 330 VAL A O 1
ATOM 2544 N N . GLY A 1 331 ? -19.5 21.078 -8.969 1 87.38 331 GLY A N 1
ATOM 2545 C CA . GLY A 1 331 ? -20.234 19.812 -9.016 1 87.38 331 GLY A CA 1
ATOM 2546 C C . GLY A 1 331 ? -21.125 19.609 -7.809 1 87.38 331 GLY A C 1
ATOM 2547 O O . GLY A 1 331 ? -22.156 18.953 -7.902 1 87.38 331 GLY A O 1
ATOM 2548 N N . GLU A 1 332 ? -20.797 20.156 -6.715 1 83.69 332 GLU A N 1
ATOM 2549 C CA . GLU A 1 332 ? -21.547 19.969 -5.48 1 83.69 332 GLU A CA 1
ATOM 2550 C C . GLU A 1 332 ? -22.719 20.953 -5.395 1 83.69 332 GLU A C 1
ATOM 2552 O O . GLU A 1 332 ? -23.562 20.844 -4.516 1 83.69 332 GLU A O 1
ATOM 2557 N N . LEU A 1 333 ? -22.75 21.797 -6.305 1 84.81 333 LEU A N 1
ATOM 2558 C CA . LEU A 1 333 ? -23.844 22.766 -6.324 1 84.81 333 LEU A CA 1
ATOM 2559 C C . LEU A 1 333 ? -25.141 22.094 -6.746 1 84.81 333 LEU A C 1
ATOM 2561 O O . LEU A 1 333 ? -25.141 21.156 -7.539 1 84.81 333 LEU A O 1
ATOM 2565 N N . PRO A 1 334 ? -26.203 22.453 -6.137 1 81.25 334 PRO A N 1
ATOM 2566 C CA . PRO A 1 334 ? -27.5 21.828 -6.414 1 81.25 334 PRO A CA 1
ATOM 2567 C C . PRO A 1 334 ? -27.859 21.844 -7.898 1 81.25 334 PRO A C 1
ATOM 2569 O O . PRO A 1 334 ? -28.469 20.891 -8.398 1 81.25 334 PRO A O 1
ATOM 2572 N N . PHE A 1 335 ? -27.516 22.875 -8.586 1 82.38 335 PHE A N 1
ATOM 2573 C CA . PHE A 1 335 ? -27.859 22.969 -10 1 82.38 335 PHE A CA 1
ATOM 2574 C C . PHE A 1 335 ? -27.203 21.844 -10.789 1 82.38 335 PHE A C 1
ATOM 2576 O O . PHE A 1 335 ? -27.812 21.297 -11.719 1 82.38 335 PHE A O 1
ATOM 2583 N N . MET A 1 336 ? -26.031 21.5 -10.445 1 81.38 336 MET A N 1
ATOM 2584 C CA . MET A 1 336 ? -25.328 20.438 -11.156 1 81.38 336 MET A CA 1
ATOM 2585 C C . MET A 1 336 ? -25.938 19.078 -10.852 1 81.38 336 MET A C 1
ATOM 2587 O O . MET A 1 336 ? -25.953 18.188 -11.711 1 81.38 336 MET A O 1
ATOM 2591 N N . GLU A 1 337 ? -26.328 18.891 -9.664 1 77.44 337 GLU A N 1
ATOM 2592 C CA . GLU A 1 337 ? -26.984 17.641 -9.289 1 77.44 337 GLU A CA 1
ATOM 2593 C C . GLU A 1 337 ? -28.25 17.422 -10.117 1 77.44 337 GLU A C 1
ATOM 2595 O O . GLU A 1 337 ? -28.594 16.281 -10.43 1 77.44 337 GLU A O 1
ATOM 2600 N N . GLU A 1 338 ? -28.906 18.5 -10.414 1 78.19 338 GLU A N 1
ATOM 2601 C CA . GLU A 1 338 ? -30.125 18.422 -11.234 1 78.19 338 GLU A CA 1
ATOM 2602 C C . GLU A 1 338 ? -29.781 18.125 -12.695 1 78.19 338 GLU A C 1
ATOM 2604 O O . GLU A 1 338 ? -30.516 17.406 -13.375 1 78.19 338 GLU A O 1
ATOM 2609 N N . LEU A 1 339 ? -28.703 18.688 -13.109 1 80.12 339 LEU A N 1
ATOM 2610 C CA . LEU A 1 339 ? -28.312 18.562 -14.508 1 80.12 339 LEU A CA 1
ATOM 2611 C C . LEU A 1 339 ? -27.828 17.141 -14.812 1 80.12 339 LEU A C 1
ATOM 2613 O O . LEU A 1 339 ? -28.109 16.594 -15.875 1 80.12 339 LEU A O 1
ATOM 2617 N N . LEU A 1 340 ? -27.125 16.516 -13.844 1 79 340 LEU A N 1
ATOM 2618 C CA . LEU A 1 340 ? -26.594 15.172 -14.008 1 79 340 LEU A CA 1
ATOM 2619 C C . LEU A 1 340 ? -26.984 14.281 -12.836 1 79 340 LEU A C 1
ATOM 2621 O O . LEU A 1 340 ? -26.141 13.961 -11.992 1 79 340 LEU A O 1
ATOM 2625 N N . PRO A 1 341 ? -28.203 13.883 -12.734 1 68.88 341 PRO A N 1
ATOM 2626 C CA . PRO A 1 341 ? -28.703 13.18 -11.547 1 68.88 341 PRO A CA 1
ATOM 2627 C C . PRO A 1 341 ? -28.016 11.836 -11.312 1 68.88 341 PRO A C 1
ATOM 2629 O O . PRO A 1 341 ? -27.953 11.367 -10.18 1 68.88 341 PRO A O 1
ATOM 2632 N N . GLY A 1 342 ? -27.281 11.375 -12.148 1 72.25 342 GLY A N 1
ATOM 2633 C CA . GLY A 1 342 ? -26.766 10.023 -12.008 1 72.25 342 GLY A CA 1
ATOM 2634 C C . GLY A 1 342 ? -25.281 9.977 -11.758 1 72.25 342 GLY A C 1
ATOM 2635 O O . GLY A 1 342 ? -24.719 8.914 -11.469 1 72.25 342 GLY A O 1
ATOM 2636 N N . ILE A 1 343 ? -24.719 11.086 -11.68 1 79.06 343 ILE A N 1
ATOM 2637 C CA . ILE A 1 343 ? -23.266 11.117 -11.492 1 79.06 343 ILE A CA 1
ATOM 2638 C C . ILE A 1 343 ? -22.922 12.062 -10.344 1 79.06 343 ILE A C 1
ATOM 2640 O O . ILE A 1 343 ? -23.25 13.25 -10.391 1 79.06 343 ILE A O 1
ATOM 2644 N N . ASP A 1 344 ? -22.406 11.492 -9.305 1 82.75 344 ASP A N 1
ATOM 2645 C CA . ASP A 1 344 ? -21.953 12.32 -8.188 1 82.75 344 ASP A CA 1
ATOM 2646 C C . ASP A 1 344 ? -20.625 13.008 -8.516 1 82.75 344 ASP A C 1
ATOM 2648 O O . ASP A 1 344 ? -19.562 12.391 -8.406 1 82.75 344 ASP A O 1
ATOM 2652 N N . LEU A 1 345 ? -20.734 14.25 -8.859 1 88.06 345 LEU A N 1
ATOM 2653 C CA . LEU A 1 345 ? -19.562 15.023 -9.234 1 88.06 345 LEU A CA 1
ATOM 2654 C C . LEU A 1 345 ? -18.922 15.664 -8 1 88.06 345 LEU A C 1
ATOM 2656 O O . LEU A 1 345 ? -18.859 16.891 -7.895 1 88.06 345 LEU A O 1
ATOM 2660 N N . ASP A 1 346 ? -18.516 14.836 -7.133 1 88.81 346 ASP A N 1
ATOM 2661 C CA . ASP A 1 346 ? -17.875 15.297 -5.902 1 88.81 346 ASP A CA 1
ATOM 2662 C C . ASP A 1 346 ? -16.344 15.227 -6.012 1 88.81 346 ASP A C 1
ATOM 2664 O O . ASP A 1 346 ? -15.812 15.039 -7.102 1 88.81 346 ASP A O 1
ATOM 2668 N N . MET A 1 347 ? -15.68 15.477 -4.891 1 89.5 347 MET A N 1
ATOM 2669 C CA . MET A 1 347 ? -14.219 15.523 -4.852 1 89.5 347 MET A CA 1
ATOM 2670 C C . MET A 1 347 ? -13.625 14.18 -5.266 1 89.5 347 MET A C 1
ATOM 2672 O O . MET A 1 347 ? -12.617 14.133 -5.977 1 89.5 347 MET A O 1
ATOM 2676 N N . PHE A 1 348 ? -14.234 13.086 -4.875 1 93.31 348 PHE A N 1
ATOM 2677 C CA . PHE A 1 348 ? -13.758 11.758 -5.234 1 93.31 348 PHE A CA 1
ATOM 2678 C C . PHE A 1 348 ? -13.75 11.578 -6.746 1 93.31 348 PHE A C 1
ATOM 2680 O O . PHE A 1 348 ? -12.766 11.094 -7.312 1 93.31 348 PHE A O 1
ATOM 2687 N N . PHE A 1 349 ? -14.789 12.008 -7.391 1 94.94 349 PHE A N 1
ATOM 2688 C CA . PHE A 1 349 ? -14.938 11.875 -8.836 1 94.94 349 PHE A CA 1
ATOM 2689 C C . PHE A 1 349 ? -13.82 12.602 -9.562 1 94.94 349 PHE A C 1
ATOM 2691 O O . PHE A 1 349 ? -13.117 12.016 -10.391 1 94.94 349 PHE A O 1
ATOM 2698 N N . PHE A 1 350 ? -13.617 13.805 -9.266 1 95.44 350 PHE A N 1
ATOM 2699 C CA . PHE A 1 350 ? -12.648 14.625 -9.984 1 95.44 350 PHE A CA 1
ATOM 2700 C C . PHE A 1 350 ? -11.219 14.211 -9.633 1 95.44 350 PHE A C 1
ATOM 2702 O O . PHE A 1 350 ? -10.32 14.281 -10.469 1 95.44 350 PHE A O 1
ATOM 2709 N N . ALA A 1 351 ? -11.023 13.82 -8.352 1 95.62 351 ALA A N 1
ATOM 2710 C CA . ALA A 1 351 ? -9.711 13.305 -7.984 1 95.62 351 ALA A CA 1
ATOM 2711 C C . ALA A 1 351 ? -9.375 12.039 -8.773 1 95.62 351 ALA A C 1
ATOM 2713 O O . ALA A 1 351 ? -8.242 11.867 -9.227 1 95.62 351 ALA A O 1
ATOM 2714 N N . ALA A 1 352 ? -10.336 11.148 -8.945 1 97.31 352 ALA A N 1
ATOM 2715 C CA . ALA A 1 352 ? -10.141 9.906 -9.688 1 97.31 352 ALA A CA 1
ATOM 2716 C C . ALA A 1 352 ? -9.805 10.18 -11.148 1 97.31 352 ALA A C 1
ATOM 2718 O O . ALA A 1 352 ? -8.836 9.633 -11.688 1 97.31 352 ALA A O 1
ATOM 2719 N N . VAL A 1 353 ? -10.555 11.047 -11.75 1 97.69 353 VAL A N 1
ATOM 2720 C CA . VAL A 1 353 ? -10.359 11.383 -13.156 1 97.69 353 VAL A CA 1
ATOM 2721 C C . VAL A 1 353 ? -9 12.047 -13.344 1 97.69 353 VAL A C 1
ATOM 2723 O O . VAL A 1 353 ? -8.258 11.695 -14.266 1 97.69 353 VAL A O 1
ATOM 2726 N N . THR A 1 354 ? -8.719 12.977 -12.469 1 97.5 354 THR A N 1
ATOM 2727 C CA . THR A 1 354 ? -7.449 13.688 -12.547 1 97.5 354 THR A CA 1
ATOM 2728 C C . THR A 1 354 ? -6.273 12.727 -12.422 1 97.5 354 THR A C 1
ATOM 2730 O O . THR A 1 354 ? -5.293 12.828 -13.164 1 97.5 354 THR A O 1
ATOM 2733 N N . THR A 1 355 ? -6.371 11.82 -11.484 1 97.38 355 THR A N 1
ATOM 2734 C CA . THR A 1 355 ? -5.312 10.836 -11.266 1 97.38 355 THR A CA 1
ATOM 2735 C C . THR A 1 355 ? -5.078 10.008 -12.531 1 97.38 355 THR A C 1
ATOM 2737 O O . THR A 1 355 ? -3.932 9.789 -12.93 1 97.38 355 THR A O 1
ATOM 2740 N N . VAL A 1 356 ? -6.121 9.555 -13.172 1 97.69 356 VAL A N 1
ATOM 2741 C CA . VAL A 1 356 ? -6.02 8.719 -14.367 1 97.69 356 VAL A CA 1
ATOM 2742 C C . VAL A 1 356 ? -5.375 9.523 -15.492 1 97.69 356 VAL A C 1
ATOM 2744 O O . VAL A 1 356 ? -4.488 9.023 -16.188 1 97.69 356 VAL A O 1
ATOM 2747 N N . ILE A 1 357 ? -5.797 10.75 -15.648 1 97.75 357 ILE A N 1
ATOM 2748 C CA . ILE A 1 357 ? -5.23 11.594 -16.688 1 97.75 357 ILE A CA 1
ATOM 2749 C C . ILE A 1 357 ? -3.74 11.805 -16.438 1 97.75 357 ILE A C 1
ATOM 2751 O O . ILE A 1 357 ? -2.924 11.68 -17.359 1 97.75 357 ILE A O 1
ATOM 2755 N N . MET A 1 358 ? -3.373 12.086 -15.219 1 96.81 358 MET A N 1
ATOM 2756 C CA . MET A 1 358 ? -1.973 12.32 -14.883 1 96.81 358 MET A CA 1
ATOM 2757 C C . MET A 1 358 ? -1.142 11.062 -15.109 1 96.81 358 MET A C 1
ATOM 2759 O O . MET A 1 358 ? 0.005 11.141 -15.555 1 96.81 358 MET A O 1
ATOM 2763 N N . ALA A 1 359 ? -1.698 9.93 -14.805 1 95.81 359 ALA A N 1
ATOM 2764 C CA . ALA A 1 359 ? -0.991 8.664 -15 1 95.81 359 ALA A CA 1
ATOM 2765 C C . ALA A 1 359 ? -0.731 8.406 -16.484 1 95.81 359 ALA A C 1
ATOM 2767 O O . ALA A 1 359 ? 0.389 8.07 -16.875 1 95.81 359 ALA A O 1
ATOM 2768 N N . TRP A 1 360 ? -1.734 8.594 -17.312 1 95.81 360 TRP A N 1
ATOM 2769 C CA . TRP A 1 360 ? -1.634 8.266 -18.734 1 95.81 360 TRP A CA 1
ATOM 2770 C C . TRP A 1 360 ? -0.801 9.312 -19.469 1 95.81 360 TRP A C 1
ATOM 2772 O O . TRP A 1 360 ? -0.231 9.023 -20.531 1 95.81 360 TRP A O 1
ATOM 2782 N N . THR A 1 361 ? -0.72 10.5 -18.953 1 94.88 361 THR A N 1
ATOM 2783 C CA . THR A 1 361 ? 0.084 11.547 -19.578 1 94.88 361 THR A CA 1
ATOM 2784 C C . THR A 1 361 ? 1.495 11.562 -19 1 94.88 361 THR A C 1
ATOM 2786 O O . THR A 1 361 ? 2.299 12.438 -19.328 1 94.88 361 THR A O 1
ATOM 2789 N N . LYS A 1 362 ? 1.805 10.703 -18.047 1 91.81 362 LYS A N 1
ATOM 2790 C CA . LYS A 1 362 ? 3.133 10.484 -17.484 1 91.81 362 LYS A CA 1
ATOM 2791 C C . LYS A 1 362 ? 3.609 11.711 -16.703 1 91.81 362 LYS A C 1
ATOM 2793 O O . LYS A 1 362 ? 4.781 12.078 -16.766 1 91.81 362 LYS A O 1
ATOM 2798 N N . LEU A 1 363 ? 2.648 12.359 -16.125 1 92.25 363 LEU A N 1
ATOM 2799 C CA . LEU A 1 363 ? 3.037 13.414 -15.195 1 92.25 363 LEU A CA 1
ATOM 2800 C C . LEU A 1 363 ? 3.773 12.836 -13.992 1 92.25 363 LEU A C 1
ATOM 2802 O O . LEU A 1 363 ? 4.582 13.523 -13.367 1 92.25 363 LEU A O 1
ATOM 2806 N N . PHE A 1 364 ? 3.463 11.641 -13.633 1 87.81 364 PHE A N 1
ATOM 2807 C CA . PHE A 1 364 ? 4.258 10.82 -12.719 1 87.81 364 PHE A CA 1
ATOM 2808 C C . PHE A 1 364 ? 4.438 9.414 -13.273 1 87.81 364 PHE A C 1
ATOM 2810 O O . PHE A 1 364 ? 3.645 8.961 -14.102 1 87.81 364 PHE A O 1
ATOM 2817 N N . PRO A 1 365 ? 5.562 8.773 -12.922 1 85.5 365 PRO A N 1
ATOM 2818 C CA . PRO A 1 365 ? 5.758 7.406 -13.406 1 85.5 365 PRO A CA 1
ATOM 2819 C C . PRO A 1 365 ? 4.676 6.445 -12.914 1 85.5 365 PRO A C 1
ATOM 2821 O O . PRO A 1 365 ? 4.668 6.066 -11.742 1 85.5 365 PRO A O 1
ATOM 2824 N N . ALA A 1 366 ? 3.859 6.039 -13.797 1 85.94 366 ALA A N 1
ATOM 2825 C CA . ALA A 1 366 ? 2.709 5.207 -13.453 1 85.94 366 ALA A CA 1
ATOM 2826 C C . ALA A 1 366 ? 3.15 3.832 -12.961 1 85.94 366 ALA A C 1
ATOM 2828 O O . ALA A 1 366 ? 2.422 3.164 -12.227 1 85.94 366 ALA A O 1
ATOM 2829 N N . ARG A 1 367 ? 4.277 3.395 -13.273 1 83.38 367 ARG A N 1
ATOM 2830 C CA . ARG A 1 367 ? 4.781 2.084 -12.867 1 83.38 367 ARG A CA 1
ATOM 2831 C C . ARG A 1 367 ? 5.172 2.076 -11.398 1 83.38 367 ARG A C 1
ATOM 2833 O O . ARG A 1 367 ? 5.215 1.019 -10.766 1 83.38 367 ARG A O 1
ATOM 2840 N N . LYS A 1 368 ? 5.395 3.248 -10.891 1 84.75 368 LYS A N 1
ATOM 2841 C CA . LYS A 1 368 ? 5.816 3.361 -9.492 1 84.75 368 LYS A CA 1
ATOM 2842 C C . LYS A 1 368 ? 4.73 4.02 -8.648 1 84.75 368 LYS A C 1
ATOM 2844 O O . LYS A 1 368 ? 5.012 4.551 -7.57 1 84.75 368 LYS A O 1
ATOM 2849 N N . TYR A 1 369 ? 3.475 4 -9.102 1 90.69 369 TYR A N 1
ATOM 2850 C CA . TYR A 1 369 ? 2.428 4.793 -8.469 1 90.69 369 TYR A CA 1
ATOM 2851 C C . TYR A 1 369 ? 2.225 4.363 -7.02 1 90.69 369 TYR A C 1
ATOM 2853 O O . TYR A 1 369 ? 1.939 5.195 -6.152 1 90.69 369 TYR A O 1
ATOM 2861 N N . THR A 1 370 ? 2.461 3.09 -6.656 1 90.88 370 THR A N 1
ATOM 2862 C CA . THR A 1 370 ? 2.223 2.607 -5.301 1 90.88 370 THR A CA 1
ATOM 2863 C C . THR A 1 370 ? 3.268 3.16 -4.336 1 90.88 370 THR A C 1
ATOM 2865 O O . THR A 1 370 ? 3.051 3.184 -3.123 1 90.88 370 THR A O 1
ATOM 2868 N N . LYS A 1 371 ? 4.383 3.59 -4.922 1 84.38 371 LYS A N 1
ATOM 2869 C CA . LYS A 1 371 ? 5.457 4.137 -4.094 1 84.38 371 LYS A CA 1
ATOM 2870 C C . LYS A 1 371 ? 5.105 5.535 -3.596 1 84.38 371 LYS A C 1
ATOM 2872 O O . LYS A 1 371 ? 5.652 6 -2.592 1 84.38 371 LYS A O 1
ATOM 2877 N N . TYR A 1 372 ? 4.215 6.156 -4.277 1 87.25 372 TYR A N 1
ATOM 2878 C CA . TYR A 1 372 ? 3.922 7.551 -3.965 1 87.25 372 TYR A CA 1
ATOM 2879 C C . TYR A 1 372 ? 2.797 7.656 -2.943 1 87.25 372 TYR A C 1
ATOM 2881 O O . TYR A 1 372 ? 2.453 8.758 -2.498 1 87.25 372 TYR A O 1
ATOM 2889 N N . ILE A 1 373 ? 2.275 6.555 -2.553 1 91.94 373 ILE A N 1
ATOM 2890 C CA . ILE A 1 373 ? 1.163 6.527 -1.61 1 91.94 373 ILE A CA 1
ATOM 2891 C C . ILE A 1 373 ? 1.664 6.098 -0.233 1 91.94 373 ILE A C 1
ATOM 2893 O O . ILE A 1 373 ? 2.436 5.145 -0.115 1 91.94 373 ILE A O 1
ATOM 2897 N N . SER A 1 374 ? 1.336 6.855 0.744 1 89.44 374 SER A N 1
ATOM 2898 C CA . SER A 1 374 ? 1.627 6.43 2.109 1 89.44 374 SER A CA 1
ATOM 2899 C C . SER A 1 374 ? 0.6 5.414 2.602 1 89.44 374 SER A C 1
ATOM 2901 O O . SER A 1 374 ? -0.394 5.785 3.23 1 89.44 374 SER A O 1
ATOM 2903 N N . TRP A 1 375 ? 0.89 4.25 2.484 1 92.62 375 TRP A N 1
ATOM 2904 C CA . TRP A 1 375 ? -0.045 3.168 2.781 1 92.62 375 TRP A CA 1
ATOM 2905 C C . TRP A 1 375 ? -0.326 3.086 4.277 1 92.62 375 TRP A C 1
ATOM 2907 O O . TRP A 1 375 ? -1.422 2.697 4.691 1 92.62 375 TRP A O 1
ATOM 2917 N N . ASP A 1 376 ? 0.628 3.445 5.086 1 90.81 376 ASP A N 1
ATOM 2918 C CA . ASP A 1 376 ? 0.42 3.424 6.531 1 90.81 376 ASP A CA 1
ATOM 2919 C C . ASP A 1 376 ? -0.693 4.387 6.938 1 90.81 376 ASP A C 1
ATOM 2921 O O . ASP A 1 376 ? -1.494 4.078 7.824 1 90.81 376 ASP A O 1
ATOM 2925 N N . ILE A 1 377 ? -0.684 5.559 6.34 1 88.56 377 ILE A N 1
ATOM 2926 C CA . ILE A 1 377 ? -1.715 6.547 6.625 1 88.56 377 ILE A CA 1
ATOM 2927 C C . ILE A 1 377 ? -3.086 5.988 6.25 1 88.56 377 ILE A C 1
ATOM 2929 O O . ILE A 1 377 ? -4.043 6.113 7.016 1 88.56 377 ILE A O 1
ATOM 2933 N N . LEU A 1 378 ? -3.166 5.344 5.113 1 93.94 378 LEU A N 1
ATOM 2934 C CA . LEU A 1 378 ? -4.438 4.797 4.645 1 93.94 378 LEU A CA 1
ATOM 2935 C C . LEU A 1 378 ? -4.934 3.699 5.578 1 93.94 378 LEU A C 1
ATOM 2937 O O . LEU A 1 378 ? -6.117 3.648 5.91 1 93.94 378 LEU A O 1
ATOM 2941 N N . ILE A 1 379 ? -4.055 2.812 6.004 1 95.19 379 ILE A N 1
ATOM 2942 C CA . ILE A 1 379 ? -4.418 1.741 6.926 1 95.19 379 ILE A CA 1
ATOM 2943 C C . ILE A 1 379 ? -4.855 2.336 8.258 1 95.19 379 ILE A C 1
ATOM 2945 O O . ILE A 1 379 ? -5.816 1.864 8.875 1 95.19 379 ILE A O 1
ATOM 2949 N N . THR A 1 380 ? -4.137 3.357 8.68 1 90.62 380 THR A N 1
ATOM 2950 C CA . THR A 1 380 ? -4.504 4.043 9.914 1 90.62 380 THR A CA 1
ATOM 2951 C C . THR A 1 380 ? -5.922 4.598 9.828 1 90.62 380 THR A C 1
ATOM 2953 O O . THR A 1 380 ? -6.719 4.434 10.75 1 90.62 380 THR A O 1
ATOM 2956 N N . ILE A 1 381 ? -6.215 5.219 8.727 1 89.19 381 ILE A N 1
ATOM 2957 C CA . ILE A 1 381 ? -7.535 5.805 8.516 1 89.19 381 ILE A CA 1
ATOM 2958 C C . ILE A 1 381 ? -8.594 4.707 8.516 1 89.19 381 ILE A C 1
ATOM 2960 O O . ILE A 1 381 ? -9.594 4.805 9.234 1 89.19 381 ILE A O 1
ATOM 2964 N N . ALA A 1 382 ? -8.398 3.66 7.742 1 94 382 ALA A N 1
ATOM 2965 C CA . ALA A 1 382 ? -9.359 2.564 7.645 1 94 382 ALA A CA 1
ATOM 2966 C C . ALA A 1 382 ? -9.602 1.925 9.008 1 94 382 ALA A C 1
ATOM 2968 O O . ALA A 1 382 ? -10.75 1.651 9.375 1 94 382 ALA A O 1
ATOM 2969 N N . CYS A 1 383 ? -8.57 1.678 9.758 1 93.75 383 CYS A N 1
ATOM 2970 C CA . CYS A 1 383 ? -8.695 1.046 11.07 1 93.75 383 CYS A CA 1
ATOM 2971 C C . CYS A 1 383 ? -9.336 1.993 12.078 1 93.75 383 CYS A C 1
ATOM 2973 O O . CYS A 1 383 ? -10.023 1.552 13 1 93.75 383 CYS A O 1
ATOM 2975 N N . ALA A 1 384 ? -9.094 3.27 11.891 1 88.69 384 ALA A N 1
ATOM 2976 C CA . ALA A 1 384 ? -9.727 4.246 12.766 1 88.69 384 ALA A CA 1
ATOM 2977 C C . ALA A 1 384 ? -11.25 4.176 12.656 1 88.69 384 ALA A C 1
ATOM 2979 O O . ALA A 1 384 ? -11.961 4.363 13.648 1 88.69 384 ALA A O 1
ATOM 2980 N N . PHE A 1 385 ? -11.75 3.955 11.453 1 88.69 385 PHE A N 1
ATOM 2981 C CA . PHE A 1 385 ? -13.18 3.746 11.266 1 88.69 385 PHE A CA 1
ATOM 2982 C C . PHE A 1 385 ? -13.672 2.564 12.094 1 88.69 385 PHE A C 1
ATOM 2984 O O . PHE A 1 385 ? -14.727 2.639 12.727 1 88.69 385 PHE A O 1
ATOM 2991 N N . ALA A 1 386 ? -12.906 1.509 12.094 1 93.88 386 ALA A N 1
ATOM 2992 C CA . ALA A 1 386 ? -13.258 0.308 12.844 1 93.88 386 ALA A CA 1
ATOM 2993 C C . ALA A 1 386 ? -13.242 0.576 14.352 1 93.88 386 ALA A C 1
ATOM 2995 O O . ALA A 1 386 ? -14.109 0.103 15.078 1 93.88 386 ALA A O 1
ATOM 2996 N N . ILE A 1 387 ? -12.281 1.28 14.789 1 92.12 387 ILE A N 1
ATOM 2997 C CA . ILE A 1 387 ? -12.164 1.614 16.203 1 92.12 387 ILE A CA 1
ATOM 2998 C C . ILE A 1 387 ? -13.352 2.477 16.625 1 92.12 387 ILE A C 1
ATOM 3000 O O . ILE A 1 387 ? -13.922 2.266 17.703 1 92.12 387 ILE A O 1
ATOM 3004 N N . SER A 1 388 ? -13.641 3.438 15.797 1 88.31 388 SER A N 1
ATOM 3005 C CA . SER A 1 388 ? -14.805 4.27 16.062 1 88.31 388 SER A CA 1
ATOM 3006 C C . SER A 1 388 ? -16.062 3.422 16.188 1 88.31 388 SER A C 1
ATOM 3008 O O . SER A 1 388 ? -16.875 3.635 17.109 1 88.31 388 SER A O 1
ATOM 3010 N N . ARG A 1 389 ? -16.25 2.49 15.297 1 90.75 389 ARG A N 1
ATOM 3011 C CA . ARG A 1 389 ? -17.406 1.596 15.336 1 90.75 389 ARG A CA 1
ATOM 3012 C C . ARG A 1 389 ? -17.406 0.775 16.625 1 90.75 3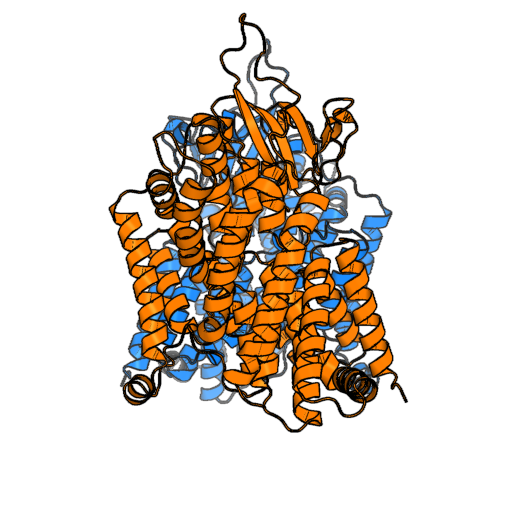89 ARG A C 1
ATOM 3014 O O . ARG A 1 389 ? -18.469 0.568 17.219 1 90.75 389 ARG A O 1
ATOM 3021 N N . ALA A 1 390 ? -16.281 0.326 17.047 1 94.56 390 ALA A N 1
ATOM 3022 C CA . ALA A 1 390 ? -16.172 -0.447 18.281 1 94.56 390 ALA A CA 1
ATOM 3023 C C . ALA A 1 390 ? -16.594 0.386 19.5 1 94.56 390 ALA A C 1
ATOM 3025 O O . ALA A 1 390 ? -17.219 -0.126 20.422 1 94.56 390 ALA A O 1
ATOM 3026 N N . MET A 1 391 ? -16.203 1.65 19.484 1 92 391 MET A N 1
ATOM 3027 C CA . MET A 1 391 ? -16.562 2.549 20.578 1 92 391 MET A CA 1
ATOM 3028 C C . MET A 1 391 ? -18.078 2.766 20.641 1 92 391 MET A C 1
ATOM 3030 O O . MET A 1 391 ? -18.656 2.826 21.719 1 92 391 MET A O 1
ATOM 3034 N N . VAL A 1 392 ? -18.672 2.846 19.484 1 89.81 392 VAL A N 1
ATOM 3035 C CA . VAL A 1 392 ? -20.125 3.039 19.422 1 89.81 392 VAL A CA 1
ATOM 3036 C C . VAL A 1 392 ? -20.828 1.746 19.812 1 89.81 392 VAL A C 1
ATOM 3038 O O . VAL A 1 392 ? -21.75 1.76 20.625 1 89.81 392 VAL A O 1
ATOM 3041 N N . ASN A 1 393 ? -20.375 0.624 19.266 1 91.81 393 ASN A N 1
ATOM 3042 C CA . ASN A 1 393 ? -21 -0.672 19.516 1 91.81 393 ASN A CA 1
ATOM 3043 C C . ASN A 1 393 ? -20.938 -1.052 20.984 1 91.81 393 ASN A C 1
ATOM 3045 O O . ASN A 1 393 ? -21.875 -1.646 21.516 1 91.81 393 ASN A O 1
ATOM 3049 N N . SER A 1 394 ? -19.891 -0.724 21.609 1 93.31 394 SER A N 1
ATOM 3050 C CA . SER A 1 394 ? -19.688 -1.14 23 1 93.31 394 SER A CA 1
ATOM 3051 C C . SER A 1 394 ? -20.375 -0.189 23.969 1 93.31 394 SER A C 1
ATOM 3053 O O . SER A 1 394 ? -20.547 -0.52 25.141 1 93.31 394 SER A O 1
ATOM 3055 N N . GLY A 1 395 ? -20.594 1.053 23.484 1 91.38 395 GLY A N 1
ATOM 3056 C CA . GLY A 1 395 ? -21.188 2.057 24.359 1 91.38 395 GLY A CA 1
ATOM 3057 C C . GLY A 1 395 ? -20.141 2.904 25.078 1 91.38 395 GLY A C 1
ATOM 3058 O O . GLY A 1 395 ? -20.5 3.822 25.828 1 91.38 395 GLY A O 1
ATOM 3059 N N . VAL A 1 396 ? -18.969 2.662 24.812 1 91 396 VAL A N 1
ATOM 3060 C CA . VAL A 1 396 ? -17.891 3.406 25.453 1 91 396 VAL A CA 1
ATOM 3061 C C . VAL A 1 396 ? -18.016 4.887 25.109 1 91 396 VAL A C 1
ATOM 3063 O O . VAL A 1 396 ? -17.812 5.75 25.969 1 91 396 VAL A O 1
ATOM 3066 N N . ALA A 1 397 ? -18.281 5.203 23.859 1 89.06 397 ALA A N 1
ATOM 3067 C CA . ALA A 1 397 ? -18.438 6.594 23.453 1 89.06 397 ALA A CA 1
ATOM 3068 C C . ALA A 1 397 ? -19.5 7.301 24.281 1 89.06 397 ALA A C 1
ATOM 3070 O O . ALA A 1 397 ? -19.312 8.445 24.703 1 89.06 397 ALA A O 1
ATOM 3071 N N . ASP A 1 398 ? -20.516 6.629 24.625 1 89.38 398 ASP A N 1
ATOM 3072 C CA . ASP A 1 398 ? -21.625 7.195 25.391 1 89.38 398 ASP A CA 1
ATOM 3073 C C . ASP A 1 398 ? -21.219 7.43 26.844 1 89.38 398 ASP A C 1
ATOM 3075 O O . ASP A 1 398 ? -21.578 8.445 27.438 1 89.38 398 ASP A O 1
ATOM 3079 N N . ILE A 1 399 ? -20.5 6.539 27.328 1 88.75 399 ILE A N 1
ATOM 3080 C CA . ILE A 1 399 ? -20.094 6.652 28.719 1 88.75 399 ILE A CA 1
ATOM 3081 C C . ILE A 1 399 ? -19.141 7.828 28.875 1 88.75 399 ILE A C 1
ATOM 3083 O O . ILE A 1 399 ? -19.25 8.609 29.828 1 88.75 399 ILE A O 1
ATOM 3087 N N . ILE A 1 400 ? -18.266 7.922 27.953 1 84.75 400 ILE A N 1
ATOM 3088 C CA . ILE A 1 400 ? -17.312 9.023 28.016 1 84.75 400 ILE A CA 1
ATOM 3089 C C . ILE A 1 400 ? -18.031 10.352 27.828 1 84.75 400 ILE A C 1
ATOM 3091 O O . ILE A 1 400 ? -17.781 11.312 28.547 1 84.75 400 ILE A O 1
ATOM 3095 N N . ALA A 1 401 ? -18.875 10.305 26.859 1 83.44 401 ALA A N 1
ATOM 3096 C CA . ALA A 1 401 ? -19.656 11.508 26.609 1 83.44 401 ALA A CA 1
ATOM 3097 C C . ALA A 1 401 ? -20.453 11.922 27.844 1 83.44 401 ALA A C 1
ATOM 3099 O O . ALA A 1 401 ? -20.484 13.102 28.203 1 83.44 401 ALA A O 1
ATOM 3100 N N . HIS A 1 402 ? -21.078 10.992 28.484 1 84.38 402 HIS A N 1
ATOM 3101 C CA . HIS A 1 402 ? -21.844 11.258 29.703 1 84.38 402 HIS A CA 1
ATOM 3102 C C . HIS A 1 402 ? -20.953 11.797 30.812 1 84.38 402 HIS A C 1
ATOM 3104 O O . HIS A 1 402 ? -21.359 12.68 31.562 1 84.38 402 HIS A O 1
ATOM 3110 N N . GLY A 1 403 ? -19.797 11.211 30.875 1 82.38 403 GLY A N 1
ATOM 3111 C CA . GLY A 1 403 ? -18.844 11.695 31.859 1 82.38 403 GLY A CA 1
ATOM 3112 C C . GLY A 1 403 ? -18.438 13.141 31.656 1 82.38 403 GLY A C 1
ATOM 3113 O O . GLY A 1 403 ? -18.344 13.914 32.594 1 82.38 403 GLY A O 1
ATOM 3114 N N . ILE A 1 404 ? -18.281 13.5 30.422 1 81.31 404 ILE A N 1
ATOM 3115 C CA . ILE A 1 404 ? -17.906 14.867 30.062 1 81.31 404 ILE A CA 1
ATOM 3116 C C . ILE A 1 404 ? -19.062 15.82 30.375 1 81.31 404 ILE A C 1
ATOM 3118 O O . ILE A 1 404 ? -18.859 16.906 30.906 1 81.31 404 ILE A O 1
ATOM 3122 N N . ILE A 1 405 ? -20.266 15.398 30.094 1 80.38 405 ILE A N 1
ATOM 3123 C CA . ILE A 1 405 ? -21.453 16.203 30.328 1 80.38 405 ILE A CA 1
ATOM 3124 C C . ILE A 1 405 ? -21.672 16.422 31.812 1 80.38 405 ILE A C 1
ATOM 3126 O O . ILE A 1 405 ? -21.984 17.531 32.25 1 80.38 405 ILE A O 1
ATOM 3130 N N . ASP A 1 406 ? -21.484 15.352 32.531 1 80.62 406 ASP A N 1
ATOM 3131 C CA . ASP A 1 406 ? -21.688 15.414 33.969 1 80.62 406 ASP A CA 1
ATOM 3132 C C . ASP A 1 406 ? -20.688 16.375 34.625 1 80.62 406 ASP A C 1
ATOM 3134 O O . ASP A 1 406 ? -21.016 17.047 35.594 1 80.62 406 ASP A O 1
ATOM 3138 N N . MET A 1 407 ? -19.516 16.281 34.156 1 75.62 407 MET A N 1
ATOM 3139 C CA . MET A 1 407 ? -18.469 17.141 34.719 1 75.62 407 MET A CA 1
ATOM 3140 C C . MET A 1 407 ? -18.719 18.594 34.375 1 75.62 407 MET A C 1
ATOM 3142 O O . MET A 1 407 ? -18.219 19.5 35.031 1 75.62 407 MET A O 1
ATOM 3146 N N . SER A 1 408 ? -19.359 18.844 33.312 1 68.44 408 SER A N 1
ATOM 3147 C CA . SER A 1 408 ? -19.562 20.219 32.844 1 68.44 408 SER A CA 1
ATOM 3148 C C . SER A 1 408 ? -20.828 20.812 33.438 1 68.44 408 SER A C 1
ATOM 3150 O O . SER A 1 408 ? -21.125 22 33.219 1 68.44 408 SER A O 1
ATOM 3152 N N . ASP A 1 409 ? -21.344 20.281 34.656 1 57.31 409 ASP A N 1
ATOM 3153 C CA . ASP A 1 409 ? -22.438 20.781 35.469 1 57.31 409 ASP A CA 1
ATOM 3154 C C . ASP A 1 409 ? -23.375 21.656 34.656 1 57.31 409 ASP A C 1
ATOM 3156 O O . ASP A 1 409 ? -23.578 22.828 34.969 1 57.31 409 ASP A O 1
ATOM 3160 N N . ASP A 1 410 ? -24.047 21.25 33.625 1 57.81 410 ASP A N 1
ATOM 3161 C CA . ASP A 1 410 ? -25.078 21.969 32.875 1 57.81 410 ASP A CA 1
ATOM 3162 C C . ASP A 1 410 ? -24.453 22.969 31.922 1 57.81 410 ASP A C 1
ATOM 3164 O O . ASP A 1 410 ? -25.031 24.031 31.656 1 57.81 410 ASP A O 1
ATOM 3168 N N . TYR A 1 411 ? -23.172 22.766 31.688 1 63.44 411 TYR A N 1
ATOM 3169 C CA . TYR A 1 411 ? -22.578 23.797 30.844 1 63.44 411 TYR A CA 1
ATOM 3170 C C . TYR A 1 411 ? -23.078 23.703 29.422 1 63.44 411 TYR A C 1
ATOM 3172 O O . TYR A 1 411 ? -23.578 22.641 29 1 63.44 411 TYR A O 1
ATOM 3180 N N . SER A 1 412 ? -23.109 24.812 28.734 1 82.06 412 SER A N 1
ATOM 3181 C CA . SER A 1 412 ? -23.547 25.141 27.375 1 82.06 412 SER A CA 1
ATOM 3182 C C . SER A 1 412 ? -22.75 24.344 26.344 1 82.06 412 SER A C 1
ATOM 3184 O O . SER A 1 412 ? -21.656 23.859 26.625 1 82.06 412 SER A O 1
ATOM 3186 N N . PRO A 1 413 ? -23.359 23.766 25.375 1 89.38 413 PRO A N 1
ATOM 3187 C CA . PRO A 1 413 ? -22.703 23.109 24.25 1 89.38 413 PRO A CA 1
ATOM 3188 C C . PRO A 1 413 ? -21.375 23.766 23.875 1 89.38 413 PRO A C 1
ATOM 3190 O O . PRO A 1 413 ? -20.484 23.109 23.328 1 89.38 413 PRO A O 1
ATOM 3193 N N . HIS A 1 414 ? -21.188 24.938 24.344 1 90.75 414 HIS A N 1
ATOM 3194 C CA . HIS A 1 414 ? -19.953 25.672 24.062 1 90.75 414 HIS A CA 1
ATOM 3195 C C . HIS A 1 414 ? -18.797 25.109 24.875 1 90.75 414 HIS A C 1
ATOM 3197 O O . HIS A 1 414 ? -17.672 25.016 24.359 1 90.75 414 HIS A O 1
ATOM 3203 N N . VAL A 1 415 ? -19.078 24.812 26.078 1 90.94 415 VAL A N 1
ATOM 3204 C CA . VAL A 1 415 ? -18.031 24.281 26.953 1 90.94 415 VAL A CA 1
ATOM 3205 C C . VAL A 1 415 ? -17.609 22.891 26.453 1 90.94 415 VAL A C 1
ATOM 3207 O O . VAL A 1 415 ? -16.422 22.562 26.484 1 90.94 415 VAL A O 1
ATOM 3210 N N . LEU A 1 416 ? -18.562 22.188 26.031 1 91.62 416 LEU A N 1
ATOM 3211 C CA . LEU A 1 416 ? -18.281 20.844 25.547 1 91.62 416 LEU A CA 1
ATOM 3212 C C . LEU A 1 416 ? -17.469 20.906 24.25 1 91.62 416 LEU A C 1
ATOM 3214 O O . LEU A 1 416 ? -16.625 20.047 23.984 1 91.62 416 LEU A O 1
ATOM 3218 N N . LEU A 1 417 ? -17.781 21.859 23.453 1 94.88 417 LEU A N 1
ATOM 3219 C CA . LEU A 1 417 ? -16.984 22.094 22.266 1 94.88 417 LEU A CA 1
ATOM 3220 C C . LEU A 1 417 ? -15.531 22.375 22.609 1 94.88 417 LEU A C 1
ATOM 3222 O O . LEU A 1 417 ? -14.625 21.844 21.984 1 94.88 417 LEU A O 1
ATOM 3226 N N . ALA A 1 418 ? -15.344 23.156 23.609 1 95 418 ALA A N 1
ATOM 3227 C CA . ALA A 1 418 ? -14 23.5 24.078 1 95 418 ALA A CA 1
ATOM 3228 C C . ALA A 1 418 ? -13.273 22.266 24.609 1 95 418 ALA A C 1
ATOM 3230 O O . ALA A 1 418 ? -12.094 22.062 24.312 1 95 418 ALA A O 1
ATOM 3231 N N . VAL A 1 419 ? -13.977 21.516 25.344 1 93.5 419 VAL A N 1
ATOM 3232 C CA . VAL A 1 419 ? -13.391 20.312 25.922 1 93.5 419 VAL A CA 1
ATOM 3233 C C . VAL A 1 419 ? -12.992 19.344 24.812 1 93.5 419 VAL A C 1
ATOM 3235 O O . VAL A 1 419 ? -11.914 18.75 24.859 1 93.5 419 VAL A O 1
ATOM 3238 N N . LEU A 1 420 ? -13.859 19.188 23.859 1 94.81 420 LEU A N 1
ATOM 3239 C CA . LEU A 1 420 ? -13.562 18.297 22.75 1 94.81 420 LEU A CA 1
ATOM 3240 C C . LEU A 1 420 ? -12.344 18.781 21.969 1 94.81 420 LEU A C 1
ATOM 3242 O O . LEU A 1 420 ? -11.531 17.969 21.516 1 94.81 420 LEU A O 1
ATOM 3246 N N . PHE A 1 421 ? -12.242 20.094 21.812 1 97.19 421 PHE A N 1
ATOM 3247 C CA . PHE A 1 421 ? -11.062 20.641 21.172 1 97.19 421 PHE A CA 1
ATOM 3248 C C . PHE A 1 421 ? -9.797 20.25 21.922 1 97.19 421 PHE A C 1
ATOM 3250 O O . PHE A 1 421 ? -8.836 19.766 21.312 1 97.19 421 PHE A O 1
ATOM 3257 N N . ILE A 1 422 ? -9.812 20.453 23.156 1 96 422 ILE A N 1
ATOM 3258 C CA . ILE A 1 422 ? -8.633 20.234 23.984 1 96 422 ILE A CA 1
ATOM 3259 C C . ILE A 1 422 ? -8.234 18.766 23.953 1 96 422 ILE A C 1
ATOM 3261 O O . ILE A 1 422 ? -7.062 18.422 23.766 1 96 422 ILE A O 1
ATOM 3265 N N . ILE A 1 423 ? -9.219 17.922 24.078 1 92.81 423 ILE A N 1
ATOM 3266 C CA . ILE A 1 423 ? -8.945 16.5 24.078 1 92.81 423 ILE A CA 1
ATOM 3267 C C . ILE A 1 423 ? -8.367 16.078 22.719 1 92.81 423 ILE A C 1
ATOM 3269 O O . ILE A 1 423 ? -7.359 15.375 22.656 1 92.81 423 ILE A O 1
ATOM 3273 N N . THR A 1 424 ? -9 16.516 21.703 1 95.31 424 THR A N 1
ATOM 3274 C CA . THR A 1 424 ? -8.562 16.172 20.344 1 95.31 424 THR A CA 1
ATOM 3275 C C . THR A 1 424 ? -7.164 16.719 20.078 1 95.31 424 THR A C 1
ATOM 3277 O O . THR A 1 424 ? -6.324 16.016 19.5 1 95.31 424 THR A O 1
ATOM 3280 N N . ASN A 1 425 ? -6.953 17.938 20.5 1 96.06 425 ASN A N 1
ATOM 3281 C CA . ASN A 1 425 ? -5.66 18.578 20.297 1 96.06 425 ASN A CA 1
ATOM 3282 C C . ASN A 1 425 ? -4.555 17.859 21.062 1 96.06 425 ASN A C 1
ATOM 3284 O O . ASN A 1 425 ? -3.441 17.703 20.562 1 96.06 425 ASN A O 1
ATOM 3288 N N . LEU A 1 426 ? -4.836 17.469 22.266 1 92.62 426 LEU A N 1
ATOM 3289 C CA . LEU A 1 426 ? -3.871 16.719 23.062 1 92.62 426 LEU A CA 1
ATOM 3290 C C . LEU A 1 426 ? -3.531 15.391 22.406 1 92.62 426 LEU A C 1
ATOM 3292 O O . LEU A 1 426 ? -2.365 14.992 22.359 1 92.62 426 LEU A O 1
ATOM 3296 N N . PHE A 1 427 ? -4.566 14.766 21.906 1 89.94 427 PHE A N 1
ATOM 3297 C CA . PHE A 1 427 ? -4.359 13.492 21.219 1 89.94 427 PHE A CA 1
ATOM 3298 C C . PHE A 1 427 ? -3.482 13.68 19.984 1 89.94 427 PHE A C 1
ATOM 3300 O O . PHE A 1 427 ? -2.598 12.859 19.719 1 89.94 427 PHE A O 1
ATOM 3307 N N . THR A 1 428 ? -3.744 14.656 19.281 1 92.5 428 THR A N 1
ATOM 3308 C CA . THR A 1 428 ? -3.004 14.852 18.031 1 92.5 428 THR A CA 1
ATOM 3309 C C . THR A 1 428 ? -1.532 15.133 18.328 1 92.5 428 THR A C 1
ATOM 3311 O O . THR A 1 428 ? -0.658 14.742 17.547 1 92.5 428 THR A O 1
ATOM 3314 N N . GLU A 1 429 ? -1.23 15.805 19.438 1 90.88 429 GLU A N 1
ATOM 3315 C CA . GLU A 1 429 ? 0.148 16.109 19.797 1 90.88 429 GLU A CA 1
ATOM 3316 C C . GLU A 1 429 ? 0.898 14.859 20.234 1 90.88 429 GLU A C 1
ATOM 3318 O O . GLU A 1 429 ? 2.129 14.812 20.172 1 90.88 429 GLU A O 1
ATOM 3323 N N . LEU A 1 430 ? 0.139 13.852 20.547 1 83.12 430 LEU A N 1
ATOM 3324 C CA . LEU A 1 430 ? 0.765 12.664 21.109 1 83.12 430 LEU A CA 1
ATOM 3325 C C . LEU A 1 430 ? 0.83 11.539 20.094 1 83.12 430 LEU A C 1
ATOM 3327 O O . LEU A 1 430 ? 1.706 10.672 20.172 1 83.12 430 LEU A O 1
ATOM 3331 N N . ILE A 1 431 ? -0.113 11.516 19.234 1 80.94 431 ILE A N 1
ATOM 3332 C CA . ILE A 1 431 ? -0.166 10.422 18.281 1 80.94 431 ILE A CA 1
ATOM 3333 C C . ILE A 1 431 ? -0.181 10.977 16.859 1 80.94 431 ILE A C 1
ATOM 3335 O O . ILE A 1 431 ? 0.676 11.781 16.484 1 80.94 431 ILE A O 1
ATOM 3339 N N . THR A 1 432 ? -1.074 10.68 15.984 1 81.94 432 THR A N 1
ATOM 3340 C CA . THR A 1 432 ? -1.195 11.234 14.633 1 81.94 432 THR A CA 1
ATOM 3341 C C . THR A 1 432 ? -2.521 11.969 14.469 1 81.94 432 THR A C 1
ATOM 3343 O O . THR A 1 432 ? -3.49 11.68 15.18 1 81.94 432 THR A O 1
ATOM 3346 N N . ASN A 1 433 ? -2.488 12.914 13.531 1 90.94 433 ASN A N 1
ATOM 3347 C CA . ASN A 1 433 ? -3.688 13.703 13.281 1 90.94 433 ASN A CA 1
ATOM 3348 C C . ASN A 1 433 ? -4.883 12.82 12.938 1 90.94 433 ASN A C 1
ATOM 3350 O O . ASN A 1 433 ? -5.969 12.992 13.5 1 90.94 433 ASN A O 1
ATOM 3354 N N . ASN A 1 434 ? -4.68 11.852 12.125 1 85.94 434 ASN A N 1
ATOM 3355 C CA . ASN A 1 434 ? -5.773 10.992 11.68 1 85.94 434 ASN A CA 1
ATOM 3356 C C . ASN A 1 434 ? -6.301 10.117 12.812 1 85.94 434 ASN A C 1
ATOM 3358 O O . ASN A 1 434 ? -7.512 9.938 12.945 1 85.94 434 ASN A O 1
ATOM 3362 N N . ALA A 1 435 ? -5.414 9.648 13.594 1 82.19 435 ALA A N 1
ATOM 3363 C CA . ALA A 1 435 ? -5.816 8.828 14.734 1 82.19 435 ALA A CA 1
ATOM 3364 C C . ALA A 1 435 ? -6.598 9.641 15.758 1 82.19 435 ALA A C 1
ATOM 3366 O O . ALA A 1 435 ? -7.594 9.164 16.312 1 82.19 435 ALA A O 1
ATOM 3367 N N . ALA A 1 436 ? -6.102 10.836 15.992 1 91.06 436 ALA A N 1
ATOM 3368 C CA . ALA A 1 436 ? -6.781 11.719 16.938 1 91.06 436 ALA A CA 1
ATOM 3369 C C . ALA A 1 436 ? -8.203 12.016 16.484 1 91.06 436 ALA A C 1
ATOM 3371 O O . ALA A 1 436 ? -9.148 11.953 17.281 1 91.06 436 ALA A O 1
ATOM 3372 N N . ALA A 1 437 ? -8.375 12.344 15.227 1 92.31 437 ALA A N 1
ATOM 3373 C CA . ALA A 1 437 ? -9.695 12.641 14.672 1 92.31 437 ALA A CA 1
ATOM 3374 C C . ALA A 1 437 ? -10.617 11.438 14.773 1 92.31 437 ALA A C 1
ATOM 3376 O O . ALA A 1 437 ? -11.789 11.57 15.125 1 92.31 437 ALA A O 1
ATOM 3377 N N . ALA A 1 438 ? -10.109 10.352 14.516 1 82.19 438 ALA A N 1
ATOM 3378 C CA . ALA A 1 438 ? -10.906 9.133 14.508 1 82.19 438 ALA A CA 1
ATOM 3379 C C . ALA A 1 438 ? -11.383 8.781 15.922 1 82.19 438 ALA A C 1
ATOM 3381 O O . ALA A 1 438 ? -12.484 8.25 16.094 1 82.19 438 ALA A O 1
ATOM 3382 N N . LEU A 1 439 ? -10.539 9.031 16.859 1 83.62 439 LEU A N 1
ATOM 3383 C CA . LEU A 1 439 ? -10.891 8.758 18.234 1 83.62 439 LEU A CA 1
ATOM 3384 C C . LEU A 1 439 ? -11.891 9.781 18.766 1 83.62 439 LEU A C 1
ATOM 3386 O O . LEU A 1 439 ? -12.727 9.461 19.609 1 83.62 439 LEU A O 1
ATOM 3390 N N . ALA A 1 440 ? -11.797 10.922 18.266 1 93.75 440 ALA A N 1
ATOM 3391 C CA . ALA A 1 440 ? -12.633 12.008 18.75 1 93.75 440 ALA A CA 1
ATOM 3392 C C . ALA A 1 440 ? -14.023 11.969 18.125 1 93.75 440 ALA A C 1
ATOM 3394 O O . ALA A 1 440 ? -15 12.438 18.719 1 93.75 440 ALA A O 1
ATOM 3395 N N . PHE A 1 441 ? -14.156 11.398 16.984 1 93.75 441 PHE A N 1
ATOM 3396 C CA . PHE A 1 441 ? -15.391 11.461 16.203 1 93.75 441 PHE A CA 1
ATOM 3397 C C . PHE A 1 441 ? -16.547 10.797 16.938 1 93.75 441 PHE A C 1
ATOM 3399 O O . PHE A 1 441 ? -17.609 11.391 17.094 1 93.75 441 PHE A O 1
ATOM 3406 N N . PRO A 1 442 ? -16.312 9.547 17.422 1 91.75 442 PRO A N 1
ATOM 3407 C CA . PRO A 1 442 ? -17.422 8.922 18.141 1 91.75 442 PRO A CA 1
ATOM 3408 C C . PRO A 1 442 ? -17.812 9.703 19.391 1 91.75 442 PRO A C 1
ATOM 3410 O O . PRO A 1 442 ? -18.984 9.703 19.781 1 91.75 442 PRO A O 1
ATOM 3413 N N . LEU A 1 443 ? -16.875 10.32 19.984 1 91.81 443 LEU A N 1
ATOM 3414 C CA . LEU A 1 443 ? -17.172 11.172 21.125 1 91.81 443 LEU A CA 1
ATOM 3415 C C . LEU A 1 443 ? -18.062 12.344 20.703 1 91.81 443 LEU A C 1
ATOM 3417 O O . LEU A 1 443 ? -19.031 12.664 21.391 1 91.81 443 LEU A O 1
ATOM 3421 N N . ALA A 1 444 ? -17.688 12.938 19.625 1 94.19 444 ALA A N 1
ATOM 3422 C CA . ALA A 1 444 ? -18.469 14.055 19.094 1 94.19 444 ALA A CA 1
ATOM 3423 C C . ALA A 1 444 ? -19.891 13.617 18.781 1 94.19 444 ALA A C 1
ATOM 3425 O O . ALA A 1 444 ? -20.859 14.336 19.078 1 94.19 444 ALA A O 1
ATOM 3426 N N . LEU A 1 445 ? -20.031 12.508 18.172 1 91.62 445 LEU A N 1
ATOM 3427 C CA . LEU A 1 445 ? -21.344 11.969 17.797 1 91.62 445 LEU A CA 1
ATOM 3428 C C . LEU A 1 445 ? -22.172 11.703 19.047 1 91.62 445 LEU A C 1
ATOM 3430 O O . LEU A 1 445 ? -23.344 12.086 19.109 1 91.62 445 LEU A O 1
ATOM 3434 N N . SER A 1 446 ? -21.609 11.086 20 1 90.75 446 SER A N 1
ATOM 3435 C CA . SER A 1 446 ? -22.312 10.75 21.234 1 90.75 446 SER A CA 1
ATOM 3436 C C . SER A 1 446 ? -22.688 12 22.016 1 90.75 446 SER A C 1
ATOM 3438 O O . SER A 1 446 ? -23.797 12.094 22.547 1 90.75 446 SER A O 1
ATOM 3440 N N . LEU A 1 447 ? -21.781 12.891 22.078 1 91.31 447 LEU A N 1
ATOM 3441 C CA . LEU A 1 447 ? -22.031 14.148 22.781 1 91.31 447 LEU A CA 1
ATOM 3442 C C . LEU A 1 447 ? -23.219 14.891 22.156 1 91.31 447 LEU A C 1
ATOM 3444 O O . LEU A 1 447 ? -24.109 15.336 22.875 1 91.31 447 LEU A O 1
ATOM 3448 N N . SER A 1 448 ? -23.172 15.047 20.875 1 93.06 448 SER A N 1
ATOM 3449 C CA . SER A 1 448 ? -24.234 15.773 20.188 1 93.06 448 SER A CA 1
ATOM 3450 C C . SER A 1 448 ? -25.578 15.07 20.344 1 93.06 448 SER A C 1
ATOM 3452 O O . SER A 1 448 ? -26.609 15.719 20.531 1 93.06 448 SER A O 1
ATOM 3454 N N . ASN A 1 449 ? -25.578 13.805 20.266 1 90.38 449 ASN A N 1
ATOM 3455 C CA . ASN A 1 449 ? -26.812 13.031 20.406 1 90.38 449 ASN A CA 1
ATOM 3456 C C . ASN A 1 449 ? -27.406 13.164 21.812 1 90.38 449 ASN A C 1
ATOM 3458 O O . ASN A 1 449 ? -28.609 13.352 21.953 1 90.38 449 ASN A O 1
ATOM 3462 N N . GLN A 1 450 ? -26.625 13.094 22.75 1 87.88 450 GLN A N 1
ATOM 3463 C CA . GLN A 1 450 ? -27.078 13.164 24.141 1 87.88 450 GLN A CA 1
ATOM 3464 C C . GLN A 1 450 ? -27.578 14.562 24.484 1 87.88 450 GLN A C 1
ATOM 3466 O O . GLN A 1 450 ? -28.5 14.727 25.281 1 87.88 450 GLN A O 1
ATOM 3471 N N . LEU A 1 451 ? -26.969 15.523 23.859 1 90.19 451 LEU A N 1
ATOM 3472 C CA . LEU A 1 451 ? -27.375 16.906 24.109 1 90.19 451 LEU A CA 1
ATOM 3473 C C . LEU A 1 451 ? -28.578 17.281 23.234 1 90.19 451 LEU A C 1
ATOM 3475 O O . LEU A 1 451 ? -29.25 18.281 23.5 1 90.19 451 LEU A O 1
ATOM 3479 N N . GLY A 1 452 ? -28.766 16.484 22.172 1 91.44 452 GLY A N 1
ATOM 3480 C CA . GLY A 1 452 ? -29.828 16.797 21.219 1 91.44 452 GLY A CA 1
ATOM 3481 C C . GLY A 1 452 ? -29.547 18.016 20.375 1 91.44 452 GLY A C 1
ATOM 3482 O O . GLY A 1 452 ? -30.438 18.797 20.094 1 91.44 452 GLY A O 1
ATOM 3483 N N . VAL A 1 453 ? -28.328 18.281 20.109 1 93.75 453 VAL A N 1
ATOM 3484 C CA . VAL A 1 453 ? -27.938 19.438 19.312 1 93.75 453 VAL A CA 1
ATOM 3485 C C . VAL A 1 453 ? -27.328 18.984 17.984 1 93.75 453 VAL A C 1
ATOM 3487 O O . VAL A 1 453 ? -27.109 17.781 17.781 1 93.75 453 VAL A O 1
ATOM 3490 N N . SER A 1 454 ? -27.078 19.938 17.156 1 95.81 454 SER A N 1
ATOM 3491 C CA . SER A 1 454 ? -26.438 19.641 15.883 1 95.81 454 SER A CA 1
ATOM 3492 C C . SER A 1 454 ? -25 19.156 16.094 1 95.81 454 SER A C 1
ATOM 3494 O O . SER A 1 454 ? -24.234 19.75 16.859 1 95.81 454 SER A O 1
ATOM 3496 N N . PRO A 1 455 ? -24.609 18.094 15.422 1 95.88 455 PRO A N 1
ATOM 3497 C CA . PRO A 1 455 ? -23.25 17.578 15.586 1 95.88 455 PRO A CA 1
ATOM 3498 C C . PRO A 1 455 ? -22.219 18.344 14.773 1 95.88 455 PRO A C 1
ATOM 3500 O O . PRO A 1 455 ? -21.016 18.156 14.961 1 95.88 455 PRO A O 1
ATOM 3503 N N . MET A 1 456 ? -22.609 19.203 13.906 1 96.38 456 MET A N 1
ATOM 3504 C CA . MET A 1 456 ? -21.734 19.828 12.914 1 96.38 456 MET A CA 1
ATOM 3505 C C . MET A 1 456 ? -20.641 20.656 13.594 1 96.38 456 MET A C 1
ATOM 3507 O O . MET A 1 456 ? -19.469 20.547 13.227 1 96.38 456 MET A O 1
ATOM 3511 N N . PRO A 1 457 ? -21.047 21.453 14.586 1 97.06 457 PRO A N 1
ATOM 3512 C CA . PRO A 1 457 ? -19.969 22.203 15.258 1 97.06 457 PRO A CA 1
ATOM 3513 C C . PRO A 1 457 ? -18.906 21.297 15.867 1 97.06 457 PRO A C 1
ATOM 3515 O O . PRO A 1 457 ? -17.719 21.625 15.852 1 97.06 457 PRO A O 1
ATOM 3518 N N . PHE A 1 458 ? -19.328 20.172 16.344 1 96.81 458 PHE A N 1
ATOM 3519 C CA . PHE A 1 458 ? -18.391 19.219 16.953 1 96.81 458 PHE A CA 1
ATOM 3520 C C . PHE A 1 458 ? -17.531 18.562 15.891 1 96.81 458 PHE A C 1
ATOM 3522 O O . PHE A 1 458 ? -16.344 18.312 16.125 1 96.81 458 PHE A O 1
ATOM 3529 N N . PHE A 1 459 ? -18.094 18.297 14.742 1 96.75 459 PHE A N 1
ATOM 3530 C CA . PHE A 1 459 ? -17.312 17.719 13.648 1 96.75 459 PHE A CA 1
ATOM 3531 C C . PHE A 1 459 ? -16.25 18.688 13.18 1 96.75 459 PHE A C 1
ATOM 3533 O O . PHE A 1 459 ? -15.102 18.297 12.945 1 96.75 459 PHE A O 1
ATOM 3540 N N . VAL A 1 460 ? -16.625 19.953 13.102 1 97.69 460 VAL A N 1
ATOM 3541 C CA . VAL A 1 460 ? -15.703 20.969 12.609 1 97.69 460 VAL A CA 1
ATOM 3542 C C . VAL A 1 460 ? -14.555 21.156 13.594 1 97.69 460 VAL A C 1
ATOM 3544 O O . VAL A 1 460 ? -13.391 21.25 13.188 1 97.69 460 VAL A O 1
ATOM 3547 N N . VAL A 1 461 ? -14.906 21.141 14.859 1 97.69 461 VAL A N 1
ATOM 3548 C CA . VAL A 1 461 ? -13.883 21.391 15.867 1 97.69 461 VAL A CA 1
ATOM 3549 C C . VAL A 1 461 ? -12.867 20.25 15.859 1 97.69 461 VAL A C 1
ATOM 3551 O O . VAL A 1 461 ? -11.672 20.469 16.078 1 97.69 461 VAL A O 1
ATOM 3554 N N . ILE A 1 462 ? -13.266 19.062 15.602 1 96.94 462 ILE A N 1
ATOM 3555 C CA . ILE A 1 462 ? -12.367 17.922 15.523 1 96.94 462 ILE A CA 1
ATOM 3556 C C . ILE A 1 462 ? -11.375 18.109 14.375 1 96.94 462 ILE A C 1
ATOM 3558 O O . ILE A 1 462 ? -10.18 17.859 14.523 1 96.94 462 ILE A O 1
ATOM 3562 N N . CYS A 1 463 ? -11.852 18.562 13.234 1 97.38 463 CYS A N 1
ATOM 3563 C CA . CYS A 1 463 ? -10.992 18.812 12.086 1 97.38 463 CYS A CA 1
ATOM 3564 C C . CYS A 1 463 ? -9.898 19.812 12.422 1 97.38 463 CYS A C 1
ATOM 3566 O O . CYS A 1 463 ? -8.719 19.578 12.148 1 97.38 463 CYS A O 1
ATOM 3568 N N . ILE A 1 464 ? -10.344 20.859 13.062 1 98.06 464 ILE A N 1
ATOM 3569 C CA . ILE A 1 464 ? -9.43 21.953 13.367 1 98.06 464 ILE A CA 1
ATOM 3570 C C . ILE A 1 464 ? -8.445 21.531 14.453 1 98.06 464 ILE A C 1
ATOM 3572 O O . ILE A 1 464 ? -7.23 21.688 14.297 1 98.06 464 ILE A O 1
ATOM 3576 N N . ALA A 1 465 ? -8.992 20.953 15.516 1 97.81 465 ALA A N 1
ATOM 3577 C CA . ALA A 1 465 ? -8.18 20.562 16.656 1 97.81 465 ALA A CA 1
ATOM 3578 C C . ALA A 1 465 ? -7.18 19.469 16.281 1 97.81 465 ALA A C 1
ATOM 3580 O O . ALA A 1 465 ? -6.031 19.484 16.734 1 97.81 465 ALA A O 1
ATOM 3581 N N . ALA A 1 466 ? -7.598 18.547 15.492 1 96.44 466 ALA A N 1
ATOM 3582 C CA . ALA A 1 466 ? -6.73 17.438 15.078 1 96.44 466 ALA A CA 1
ATOM 3583 C C . ALA A 1 466 ? -5.625 17.938 14.148 1 96.44 466 ALA A C 1
ATOM 3585 O O . ALA A 1 466 ? -4.531 17.375 14.117 1 96.44 466 ALA A O 1
ATOM 3586 N N . SER A 1 467 ? -5.895 18.984 13.438 1 95.94 467 SER A N 1
ATOM 3587 C CA . SER A 1 467 ? -4.918 19.516 12.5 1 95.94 467 SER A CA 1
ATOM 3588 C C . SER A 1 467 ? -3.947 20.469 13.195 1 95.94 467 SER A C 1
ATOM 3590 O O . SER A 1 467 ? -2.846 20.719 12.695 1 95.94 467 SER A O 1
ATOM 3592 N N . ALA A 1 468 ? -4.359 20.984 14.32 1 95.69 468 ALA A N 1
ATOM 3593 C CA . ALA A 1 468 ? -3.564 21.984 15.031 1 95.69 468 ALA A CA 1
ATOM 3594 C C . ALA A 1 468 ? -2.426 21.328 15.812 1 95.69 468 ALA A C 1
ATOM 3596 O O . ALA A 1 468 ? -2.385 21.406 17.047 1 95.69 468 ALA A O 1
ATOM 3597 N N . SER A 1 469 ? -1.545 20.766 15.109 1 93.81 469 SER A N 1
ATOM 3598 C CA . SER A 1 469 ? -0.371 20.125 15.711 1 93.81 469 SER A CA 1
ATOM 3599 C C . SER A 1 469 ? 0.849 21.047 15.617 1 93.81 469 SER A C 1
ATOM 3601 O O . SER A 1 469 ? 1.759 20.797 14.828 1 93.81 469 SER A O 1
ATOM 3603 N N . PHE A 1 470 ? 0.964 21.984 16.578 1 96.62 470 PHE A N 1
ATOM 3604 C CA . PHE A 1 470 ? 2.023 22.984 16.5 1 96.62 470 PHE A CA 1
ATOM 3605 C C . PHE A 1 470 ? 3.012 22.812 17.641 1 96.62 470 PHE A C 1
ATOM 3607 O O . PHE A 1 470 ? 4.191 23.156 17.516 1 96.62 470 PHE A O 1
ATOM 3614 N N . SER A 1 471 ? 2.648 22.234 18.719 1 94.88 471 SER A N 1
ATOM 3615 C CA . SER A 1 471 ? 3.367 22.328 19.984 1 94.88 471 SER A CA 1
ATOM 3616 C C . SER A 1 471 ? 4.477 21.297 20.078 1 94.88 471 SER A C 1
ATOM 3618 O O . SER A 1 471 ? 5.375 21.406 20.906 1 94.88 471 SER A O 1
ATOM 3620 N N . THR A 1 472 ? 4.395 20.297 19.281 1 91.44 472 THR A N 1
ATOM 3621 C CA . THR A 1 472 ? 5.398 19.25 19.359 1 91.44 472 THR A CA 1
ATOM 3622 C C . THR A 1 472 ? 5.902 18.875 17.969 1 91.44 472 THR A C 1
ATOM 3624 O O . THR A 1 472 ? 5.16 18.969 16.984 1 91.44 472 THR A O 1
ATOM 3627 N N . PRO A 1 473 ? 7.18 18.422 17.922 1 88.12 473 PRO A N 1
ATOM 3628 C CA . PRO A 1 473 ? 7.699 17.969 16.625 1 88.12 473 PRO A CA 1
ATOM 3629 C C . PRO A 1 473 ? 7.125 16.625 16.203 1 88.12 473 PRO A C 1
ATOM 3631 O O . PRO A 1 473 ? 7.113 16.297 15.016 1 88.12 473 PRO A O 1
ATOM 3634 N N . ILE A 1 474 ? 6.609 15.867 17.094 1 80.56 474 ILE A N 1
ATOM 3635 C CA . ILE A 1 474 ? 6.191 14.5 16.844 1 80.56 474 ILE A CA 1
ATOM 3636 C C . ILE A 1 474 ? 4.75 14.484 16.328 1 80.56 474 ILE A C 1
ATOM 3638 O O . ILE A 1 474 ? 4.328 13.531 15.672 1 80.56 474 ILE A O 1
ATOM 3642 N N . GLY A 1 475 ? 4.059 15.492 16.594 1 80.75 475 GLY A N 1
ATOM 3643 C CA . GLY A 1 475 ? 2.633 15.516 16.312 1 80.75 475 GLY A CA 1
ATOM 3644 C C . GLY A 1 475 ? 2.322 15.5 14.82 1 80.75 475 GLY A C 1
ATOM 3645 O O . GLY A 1 475 ? 1.225 15.117 14.414 1 80.75 475 GLY A O 1
ATOM 3646 N N . TYR A 1 476 ? 3.221 15.938 14.086 1 85.38 476 TYR A N 1
ATOM 3647 C CA . TYR A 1 476 ? 2.977 16.031 12.648 1 85.38 476 TYR A CA 1
ATOM 3648 C C . TYR A 1 476 ? 4.258 15.773 11.859 1 85.38 476 TYR A C 1
ATOM 3650 O O . TYR A 1 476 ? 5.34 16.203 12.273 1 85.38 476 TYR A O 1
ATOM 3658 N N . GLN A 1 477 ? 4.117 15.172 10.789 1 82.94 477 GLN A N 1
ATOM 3659 C CA . GLN A 1 477 ? 5.254 14.766 9.977 1 82.94 477 GLN A CA 1
ATOM 3660 C C . GLN A 1 477 ? 6.051 15.977 9.492 1 82.94 477 GLN A C 1
ATOM 3662 O O . GLN A 1 477 ? 7.281 15.938 9.453 1 82.94 477 GLN A O 1
ATOM 3667 N N . THR A 1 478 ? 5.449 17.031 9.078 1 89.56 478 THR A N 1
ATOM 3668 C CA . THR A 1 478 ? 6.152 18.219 8.578 1 89.56 478 THR A CA 1
ATOM 3669 C C . THR A 1 478 ? 6.992 18.844 9.688 1 89.56 478 THR A C 1
ATOM 3671 O O . THR A 1 478 ? 8.062 19.391 9.422 1 89.56 478 THR A O 1
ATOM 3674 N N . ASN A 1 479 ? 6.523 18.75 10.914 1 91.75 479 ASN A N 1
ATOM 3675 C CA . ASN A 1 479 ? 7.301 19.25 12.047 1 91.75 479 ASN A CA 1
ATOM 3676 C C . ASN A 1 479 ? 8.594 18.453 12.227 1 91.75 479 ASN A C 1
ATOM 3678 O O . ASN A 1 479 ? 9.648 19.047 12.5 1 91.75 479 ASN A O 1
ATOM 3682 N N . LEU A 1 480 ? 8.523 17.25 12.023 1 83.69 480 LEU A N 1
ATOM 3683 C CA . LEU A 1 480 ? 9.703 16.391 12.148 1 83.69 480 LEU A CA 1
ATOM 3684 C C . LEU A 1 480 ? 10.719 16.703 11.062 1 83.69 480 LEU A C 1
ATOM 3686 O O . LEU A 1 480 ? 11.93 16.703 11.312 1 83.69 480 LEU A O 1
ATOM 3690 N N . ILE A 1 481 ? 10.234 17 9.953 1 84.19 481 ILE A N 1
ATOM 3691 C CA . ILE A 1 481 ? 11.102 17.297 8.828 1 84.19 481 ILE A CA 1
ATOM 3692 C C . ILE A 1 481 ? 11.859 18.594 9.102 1 84.19 481 ILE A C 1
ATOM 3694 O O . ILE A 1 481 ? 13.086 18.641 8.977 1 84.19 481 ILE A O 1
ATOM 3698 N N . VAL A 1 482 ? 11.164 19.562 9.5 1 90.62 482 VAL A N 1
ATOM 3699 C CA . VAL A 1 482 ? 11.82 20.859 9.711 1 90.62 482 VAL A CA 1
ATOM 3700 C C . VAL A 1 482 ? 12.703 20.797 10.961 1 90.62 482 VAL A C 1
ATOM 3702 O O . VAL A 1 482 ? 13.727 21.469 11.047 1 90.62 482 VAL A O 1
ATOM 3705 N N . GLN A 1 483 ? 12.281 20 11.906 1 88.62 483 GLN A N 1
ATOM 3706 C CA . GLN A 1 483 ? 13.148 19.797 13.062 1 88.62 483 GLN A CA 1
ATOM 3707 C C . GLN A 1 483 ? 14.516 19.281 12.641 1 88.62 483 GLN A C 1
ATOM 3709 O O . GLN A 1 483 ? 15.547 19.766 13.109 1 88.62 483 GLN A O 1
ATOM 3714 N N . GLY A 1 484 ? 14.492 18.328 11.82 1 83.62 484 GLY A N 1
ATOM 3715 C CA . GLY A 1 484 ? 15.734 17.75 11.32 1 83.62 484 GLY A CA 1
ATOM 3716 C C . GLY A 1 484 ? 16.578 18.734 10.531 1 83.62 484 GLY A C 1
ATOM 3717 O O . GLY A 1 484 ? 17.766 18.891 10.797 1 83.62 484 GLY A O 1
ATOM 3718 N N . ILE A 1 485 ? 15.922 19.453 9.656 1 82.12 485 ILE A N 1
ATOM 3719 C CA . ILE A 1 485 ? 16.609 20.375 8.766 1 82.12 485 ILE A CA 1
ATOM 3720 C C . ILE A 1 485 ? 17.156 21.547 9.562 1 82.12 485 ILE A C 1
ATOM 3722 O O . ILE A 1 485 ? 18.266 22.031 9.312 1 82.12 485 ILE A O 1
ATOM 3726 N N . GLY A 1 486 ? 16.438 21.938 10.469 1 87.56 486 GLY A N 1
ATOM 3727 C CA . GLY A 1 486 ? 16.797 23.125 11.227 1 87.56 486 GLY A CA 1
ATOM 3728 C C . GLY A 1 486 ? 17.484 22.797 12.539 1 87.56 486 GLY A C 1
ATOM 3729 O O . GLY A 1 486 ? 17.891 23.703 13.266 1 87.56 486 GLY A O 1
ATOM 3730 N N . ASN A 1 487 ? 17.531 21.516 12.852 1 87.5 487 ASN A N 1
ATOM 3731 C CA . ASN A 1 487 ? 18.125 21.062 14.109 1 87.5 487 ASN A CA 1
ATOM 3732 C C . ASN A 1 487 ? 17.469 21.734 15.312 1 87.5 487 ASN A C 1
ATOM 3734 O O . ASN A 1 487 ? 18.141 22.281 16.172 1 87.5 487 ASN A O 1
ATOM 3738 N N . TYR A 1 488 ? 16.156 21.766 15.336 1 90.62 488 TYR A N 1
ATOM 3739 C CA . TYR A 1 488 ? 15.375 22.391 16.391 1 90.62 488 TYR A CA 1
ATOM 3740 C C . TYR A 1 488 ? 15.289 21.5 17.625 1 90.62 488 TYR A C 1
ATOM 3742 O O . TYR A 1 488 ? 15.336 20.266 17.5 1 90.62 488 TYR A O 1
ATOM 3750 N N . LYS A 1 489 ? 15.156 22.141 18.703 1 91.25 489 LYS A N 1
ATOM 3751 C CA . LYS A 1 489 ? 14.844 21.438 19.953 1 91.25 489 LYS A CA 1
ATOM 3752 C C . LYS A 1 489 ? 13.336 21.297 20.141 1 91.25 489 LYS A C 1
ATOM 3754 O O . LYS A 1 489 ? 12.555 22.016 19.5 1 91.25 489 LYS A O 1
ATOM 3759 N N . PHE A 1 490 ? 13 20.375 21.031 1 90.94 490 PHE A N 1
ATOM 3760 C CA . PHE A 1 490 ? 11.594 20.172 21.375 1 90.94 490 PHE A CA 1
ATOM 3761 C C . PHE A 1 490 ? 10.984 21.453 21.938 1 90.94 490 PHE A C 1
ATOM 3763 O O . PHE A 1 490 ? 9.852 21.812 21.594 1 90.94 490 PHE A O 1
ATOM 3770 N N . THR A 1 491 ? 11.703 22.172 22.641 1 92.56 491 THR A N 1
ATOM 3771 C CA . THR A 1 491 ? 11.227 23.375 23.328 1 92.56 491 THR A CA 1
ATOM 3772 C C . THR A 1 491 ? 10.969 24.5 22.328 1 92.56 491 THR A C 1
ATOM 3774 O O . THR A 1 491 ? 10.18 25.406 22.594 1 92.56 491 THR A O 1
ATOM 3777 N N . ASP A 1 492 ? 11.672 24.438 21.266 1 94.25 492 ASP A N 1
ATOM 3778 C CA . ASP A 1 492 ? 11.453 25.453 20.234 1 94.25 492 ASP A CA 1
ATOM 3779 C C . ASP A 1 492 ? 10.031 25.359 19.688 1 94.25 492 ASP A C 1
ATOM 3781 O O . ASP A 1 492 ? 9.414 26.391 19.391 1 94.25 492 ASP A O 1
ATOM 3785 N N . PHE A 1 493 ? 9.531 24.188 19.562 1 95.06 493 PHE A N 1
ATOM 3786 C CA . PHE A 1 493 ? 8.172 23.969 19.078 1 95.06 493 PHE A CA 1
ATOM 3787 C C . PHE A 1 493 ? 7.152 24.406 20.125 1 95.06 493 PHE A C 1
ATOM 3789 O O . PHE A 1 493 ? 6.133 25.016 19.797 1 95.06 493 PHE A O 1
ATOM 3796 N N . VAL A 1 494 ? 7.484 24.125 21.359 1 95.19 494 VAL A N 1
ATOM 3797 C CA . VAL A 1 494 ? 6.574 24.484 22.438 1 95.19 494 VAL A CA 1
ATOM 3798 C C . VAL A 1 494 ? 6.465 26 22.547 1 95.19 494 VAL A C 1
ATOM 3800 O O . VAL A 1 494 ? 5.371 26.547 22.719 1 95.19 494 VAL A O 1
ATOM 3803 N N . ARG A 1 495 ? 7.543 26.609 22.422 1 95.88 495 ARG A N 1
ATOM 3804 C CA . ARG A 1 495 ? 7.617 28.062 22.609 1 95.88 495 ARG A CA 1
ATOM 3805 C C . ARG A 1 495 ? 6.758 28.781 21.594 1 95.88 495 ARG A C 1
ATOM 3807 O O . ARG A 1 495 ? 6.012 29.703 21.938 1 95.88 495 ARG A O 1
ATOM 3814 N N . ILE A 1 496 ? 6.84 28.422 20.438 1 96.69 496 ILE A N 1
ATOM 3815 C CA . ILE A 1 496 ? 6.129 29.156 19.391 1 96.69 496 ILE A CA 1
ATOM 3816 C C . ILE A 1 496 ? 4.812 28.453 19.078 1 96.69 496 ILE A C 1
ATOM 3818 O O . ILE A 1 496 ? 3.834 29.094 18.688 1 96.69 496 ILE A O 1
ATOM 3822 N N . GLY A 1 497 ? 4.734 27.172 19.188 1 97.19 497 GLY A N 1
ATOM 3823 C CA . GLY A 1 497 ? 3.582 26.375 18.797 1 97.19 497 GLY A CA 1
ATOM 3824 C C . GLY A 1 497 ? 2.453 26.422 19.812 1 97.19 497 GLY A C 1
ATOM 3825 O O . GLY A 1 497 ? 1.278 26.422 19.438 1 97.19 497 GLY A O 1
ATOM 3826 N N . LEU A 1 498 ? 2.775 26.391 21.094 1 96.94 498 LEU A N 1
ATOM 3827 C CA . LEU A 1 498 ? 1.742 26.344 22.125 1 96.94 498 LEU A CA 1
ATOM 3828 C C . LEU A 1 498 ? 0.858 27.594 22.047 1 96.94 498 LEU A C 1
ATOM 3830 O O . LEU A 1 498 ? -0.37 27.484 22.078 1 96.94 498 LEU A O 1
ATOM 3834 N N . PRO A 1 499 ? 1.433 28.766 21.984 1 97.69 499 PRO A N 1
ATOM 3835 C CA . PRO A 1 499 ? 0.588 29.938 21.812 1 97.69 499 PRO A CA 1
ATOM 3836 C C . PRO A 1 499 ? -0.285 29.875 20.562 1 97.69 499 PRO A C 1
ATOM 3838 O O . PRO A 1 499 ? -1.417 30.359 20.578 1 97.69 499 PRO A O 1
ATOM 3841 N N . LEU A 1 500 ? 0.246 29.359 19.516 1 97.94 500 LEU A N 1
ATOM 3842 C CA . LEU A 1 500 ? -0.534 29.203 18.297 1 97.94 500 LEU A CA 1
ATOM 3843 C C . LEU A 1 500 ? -1.687 28.234 18.5 1 97.94 500 LEU A C 1
ATOM 3845 O O . LEU A 1 500 ? -2.779 28.438 17.969 1 97.94 500 LEU A O 1
ATOM 3849 N N . ASN A 1 501 ? -1.432 27.156 19.219 1 98 501 ASN A N 1
ATOM 3850 C CA . ASN A 1 501 ? -2.506 26.234 19.578 1 98 501 ASN A CA 1
ATOM 3851 C C . ASN A 1 501 ? -3.604 26.938 20.375 1 98 501 ASN A C 1
ATOM 3853 O O . ASN A 1 501 ? -4.789 26.703 20.141 1 98 501 ASN A O 1
ATOM 3857 N N . ILE A 1 502 ? -3.166 27.719 21.297 1 98 502 ILE A N 1
ATOM 3858 C CA . ILE A 1 502 ? -4.109 28.453 22.125 1 98 502 ILE A CA 1
ATOM 3859 C C . ILE A 1 502 ? -4.91 29.438 21.266 1 98 502 ILE A C 1
ATOM 3861 O O . ILE A 1 502 ? -6.125 29.562 21.438 1 98 502 ILE A O 1
ATOM 3865 N N . LEU A 1 503 ? -4.203 30.109 20.406 1 98.19 503 LEU A N 1
ATOM 3866 C CA . LEU A 1 503 ? -4.867 31.031 19.484 1 98.19 503 LEU A CA 1
ATOM 3867 C C . LEU A 1 503 ? -5.91 30.297 18.641 1 98.19 503 LEU A C 1
ATOM 3869 O O . LEU A 1 503 ? -7.031 30.781 18.469 1 98.19 503 LEU A O 1
ATOM 3873 N N . THR A 1 504 ? -5.543 29.172 18.094 1 98.31 504 THR A N 1
ATOM 3874 C CA . THR A 1 504 ? -6.453 28.344 17.297 1 98.31 504 THR A CA 1
ATOM 3875 C C . THR A 1 504 ? -7.645 27.891 18.141 1 98.31 504 THR A C 1
ATOM 3877 O O . THR A 1 504 ? -8.773 27.875 17.656 1 98.31 504 THR A O 1
ATOM 3880 N N . PHE A 1 505 ? -7.352 27.547 19.375 1 98.25 505 PHE A N 1
ATOM 3881 C CA . PHE A 1 505 ? -8.383 27.141 20.312 1 98.25 505 PHE A CA 1
ATOM 3882 C C . PHE A 1 505 ? -9.391 28.25 20.531 1 98.25 505 PHE A C 1
ATOM 3884 O O . PHE A 1 505 ? -10.602 28.031 20.391 1 98.25 505 PHE A O 1
ATOM 3891 N N . ILE A 1 506 ? -8.922 29.406 20.797 1 98.12 506 ILE A N 1
ATOM 3892 C CA . ILE A 1 506 ? -9.773 30.547 21.109 1 98.12 506 ILE A CA 1
ATOM 3893 C C . ILE A 1 506 ? -10.633 30.906 19.891 1 98.12 506 ILE A C 1
ATOM 3895 O O . ILE A 1 506 ? -11.852 31.047 20.016 1 98.12 506 ILE A O 1
ATOM 3899 N N . ILE A 1 507 ? -10.031 30.969 18.75 1 98.25 507 ILE A N 1
ATOM 3900 C CA . ILE A 1 507 ? -10.766 31.328 17.531 1 98.25 507 ILE A CA 1
ATOM 3901 C C . ILE A 1 507 ? -11.805 30.25 17.219 1 98.25 507 ILE A C 1
ATOM 3903 O O . ILE A 1 507 ? -12.938 30.562 16.844 1 98.25 507 ILE A O 1
ATOM 3907 N N . SER A 1 508 ? -11.453 29 17.359 1 98.12 508 SER A N 1
ATOM 3908 C CA . SER A 1 508 ? -12.352 27.891 17.047 1 98.12 508 SER A CA 1
ATOM 3909 C C . SER A 1 508 ? -13.562 27.891 17.953 1 98.12 508 SER A C 1
ATOM 3911 O O . SER A 1 508 ? -14.695 27.734 17.5 1 98.12 508 SER A O 1
ATOM 3913 N N . VAL A 1 509 ? -13.336 28.047 19.25 1 96.31 509 VAL A N 1
ATOM 3914 C CA . VAL A 1 509 ? -14.414 27.969 20.234 1 96.31 509 VAL A CA 1
ATOM 3915 C C . VAL A 1 509 ? -15.383 29.125 20.047 1 96.31 509 VAL A C 1
ATOM 3917 O O . VAL A 1 509 ? -16.594 28.984 20.266 1 96.31 509 VAL A O 1
ATOM 3920 N N . ILE A 1 510 ? -14.891 30.234 19.562 1 97 510 ILE A N 1
ATOM 3921 C CA . ILE A 1 510 ? -15.727 31.406 19.391 1 97 510 ILE A CA 1
ATOM 3922 C C . ILE A 1 510 ? -16.422 31.359 18.031 1 97 510 ILE A C 1
ATOM 3924 O O . ILE A 1 510 ? -17.656 31.531 17.953 1 97 510 ILE A O 1
ATOM 3928 N N . LEU A 1 511 ? -15.75 31.031 17.016 1 97.88 511 LEU A N 1
ATOM 3929 C CA . LEU A 1 511 ? -16.25 31.219 15.648 1 97.88 511 LEU A CA 1
ATOM 3930 C C . LEU A 1 511 ? -17.094 30.031 15.219 1 97.88 511 LEU A C 1
ATOM 3932 O O . LEU A 1 511 ? -18.047 30.188 14.438 1 97.88 511 LEU A O 1
ATOM 3936 N N . ILE A 1 512 ? -16.75 28.797 15.633 1 98.06 512 ILE A N 1
ATOM 3937 C CA . ILE A 1 512 ? -17.438 27.609 15.133 1 98.06 512 ILE A CA 1
ATOM 3938 C C . ILE A 1 512 ? -18.906 27.656 15.492 1 98.06 512 ILE A C 1
ATOM 3940 O O . ILE A 1 512 ? -19.781 27.5 14.625 1 98.06 512 ILE A O 1
ATOM 3944 N N . PRO A 1 513 ? -19.297 28 16.75 1 96.06 513 PRO A N 1
ATOM 3945 C CA . PRO A 1 513 ? -20.734 28.047 17.078 1 96.06 513 PRO A CA 1
ATOM 3946 C C . PRO A 1 513 ? -21.453 29.203 16.391 1 96.06 513 PRO A C 1
ATOM 3948 O O . PRO A 1 513 ? -22.672 29.141 16.188 1 96.06 513 PRO A O 1
ATOM 3951 N N . LEU A 1 514 ? -20.719 30.188 16 1 96.75 514 LEU A N 1
ATOM 3952 C CA . LEU A 1 514 ? -21.328 31.328 15.305 1 96.75 514 LEU A CA 1
ATOM 3953 C C . LEU A 1 514 ? -21.672 30.969 13.867 1 96.75 514 LEU A C 1
ATOM 3955 O O . LEU A 1 514 ? -22.641 31.469 13.305 1 96.75 514 LEU A O 1
ATOM 3959 N N . ILE A 1 515 ? -20.938 30.141 13.289 1 96.94 515 ILE A N 1
ATOM 3960 C CA . ILE A 1 515 ? -21.125 29.766 11.898 1 96.94 515 ILE A CA 1
ATOM 3961 C C . ILE A 1 515 ? -22.078 28.578 11.812 1 96.94 515 ILE A C 1
ATOM 3963 O O . ILE A 1 515 ? -22.953 28.516 10.945 1 96.94 515 ILE A O 1
ATOM 3967 N N . TRP A 1 516 ? -21.781 27.609 12.703 1 96.56 516 TRP A N 1
ATOM 3968 C CA . TRP A 1 516 ? -22.625 26.438 12.797 1 96.56 516 TRP A CA 1
ATOM 3969 C C . TRP A 1 516 ? -23.312 26.359 14.156 1 96.56 516 TRP A C 1
ATOM 3971 O O . TRP A 1 516 ? -22.734 25.875 15.125 1 96.56 516 TRP A O 1
ATOM 3981 N N . PRO A 1 517 ? -24.547 26.734 14.172 1 94.44 517 PRO A N 1
ATOM 3982 C CA . PRO A 1 517 ? -25.266 26.703 15.453 1 94.44 517 PRO A CA 1
ATOM 3983 C C . PRO A 1 517 ? -25.516 25.281 15.938 1 94.44 517 PRO A C 1
ATOM 3985 O O . PRO A 1 517 ? -25.641 24.359 15.133 1 94.44 517 PRO A O 1
ATOM 3988 N N . PHE A 1 518 ? -25.641 25.219 17.219 1 94 518 PHE A N 1
ATOM 3989 C CA . PHE A 1 518 ? -25.953 23.938 17.828 1 94 518 PHE A CA 1
ATOM 3990 C C . PHE A 1 518 ? -27.406 23.547 17.562 1 94 518 PHE A C 1
ATOM 3992 O O . PHE A 1 518 ? -28.266 24.406 17.406 1 94 518 PHE A O 1
ATOM 3999 N N . MET B 1 1 ? -30.188 -5.766 -28.984 1 66.31 1 MET B N 1
ATOM 4000 C CA . MET B 1 1 ? -29.453 -4.566 -29.391 1 66.31 1 MET B CA 1
ATOM 4001 C C . MET B 1 1 ? -28.516 -4.109 -28.281 1 66.31 1 MET B C 1
ATOM 4003 O O . MET B 1 1 ? -28.828 -4.234 -27.094 1 66.31 1 MET B O 1
ATOM 4007 N N . LEU B 1 2 ? -27.281 -3.969 -28.703 1 84.5 2 LEU B N 1
ATOM 4008 C CA . LEU B 1 2 ? -26.281 -3.527 -27.734 1 84.5 2 LEU B CA 1
ATOM 4009 C C . LEU B 1 2 ? -26.594 -2.127 -27.219 1 84.5 2 LEU B C 1
ATOM 4011 O O . LEU B 1 2 ? -26.844 -1.217 -28.016 1 84.5 2 LEU B O 1
ATOM 4015 N N . THR B 1 3 ? -26.906 -1.948 -26 1 90.31 3 THR B N 1
ATOM 4016 C CA . THR B 1 3 ? -27.156 -0.655 -25.375 1 90.31 3 THR B CA 1
ATOM 4017 C C . THR B 1 3 ? -25.875 0.162 -25.297 1 90.31 3 THR B C 1
ATOM 4019 O O . THR B 1 3 ? -24.781 -0.364 -25.531 1 90.31 3 THR B O 1
ATOM 4022 N N . PHE B 1 4 ? -26.016 1.439 -25.172 1 92.12 4 PHE B N 1
ATOM 4023 C CA . PHE B 1 4 ? -24.891 2.35 -25.031 1 92.12 4 PHE B CA 1
ATOM 4024 C C . PHE B 1 4 ? -23.969 1.907 -23.906 1 92.12 4 PHE B C 1
ATOM 4026 O O . PHE B 1 4 ? -22.75 1.912 -24.047 1 92.12 4 PHE B O 1
ATOM 4033 N N . GLU B 1 5 ? -24.547 1.509 -22.812 1 93 5 GLU B N 1
ATOM 4034 C CA . GLU B 1 5 ? -23.781 1.035 -21.656 1 93 5 GLU B CA 1
ATOM 4035 C C . GLU B 1 5 ? -22.969 -0.203 -22.016 1 93 5 GLU B C 1
ATOM 4037 O O . GLU B 1 5 ? -21.812 -0.33 -21.594 1 93 5 GLU B O 1
ATOM 4042 N N . MET B 1 6 ? -23.562 -1.016 -22.828 1 94.19 6 MET B N 1
ATOM 4043 C CA . MET B 1 6 ? -22.891 -2.242 -23.234 1 94.19 6 MET B CA 1
ATOM 4044 C C . MET B 1 6 ? -21.672 -1.932 -24.109 1 94.19 6 MET B C 1
ATOM 4046 O O . MET B 1 6 ? -20.625 -2.547 -23.953 1 94.19 6 MET B O 1
ATOM 4050 N N . ILE B 1 7 ? -21.812 -1.017 -24.906 1 94.69 7 ILE B N 1
ATOM 4051 C CA . ILE B 1 7 ? -20.734 -0.64 -25.828 1 94.69 7 ILE B CA 1
ATOM 4052 C C . ILE B 1 7 ? -19.562 -0.061 -25.031 1 94.69 7 ILE B C 1
ATOM 4054 O O . ILE B 1 7 ? -18.406 -0.394 -25.297 1 94.69 7 ILE B O 1
ATOM 4058 N N . ILE B 1 8 ? -19.828 0.749 -24.078 1 95.5 8 ILE B N 1
ATOM 4059 C CA . ILE B 1 8 ? -18.797 1.371 -23.266 1 95.5 8 ILE B CA 1
ATOM 4060 C C . ILE B 1 8 ? -18.047 0.299 -22.484 1 95.5 8 ILE B C 1
ATOM 4062 O O . ILE B 1 8 ? -16.812 0.331 -22.406 1 95.5 8 ILE B O 1
ATOM 4066 N N . VAL B 1 9 ? -18.828 -0.582 -21.906 1 95 9 VAL B N 1
ATOM 4067 C CA . VAL B 1 9 ? -18.203 -1.642 -21.109 1 95 9 VAL B CA 1
ATOM 4068 C C . VAL B 1 9 ? -17.344 -2.521 -22.016 1 95 9 VAL B C 1
ATOM 4070 O O . VAL B 1 9 ? -16.219 -2.871 -21.672 1 95 9 VAL B O 1
ATOM 4073 N N . PHE B 1 10 ? -17.844 -2.82 -23.219 1 93.25 10 PHE B N 1
ATOM 4074 C CA . PHE B 1 10 ? -17.094 -3.631 -24.172 1 93.25 10 PHE B CA 1
ATOM 4075 C C . PHE B 1 10 ? -15.805 -2.926 -24.594 1 93.25 10 PHE B C 1
ATOM 4077 O O . PHE B 1 10 ? -14.734 -3.541 -24.609 1 93.25 10 PHE B O 1
ATOM 4084 N N . LEU B 1 11 ? -15.891 -1.725 -24.891 1 94.81 11 LEU B N 1
ATOM 4085 C CA . LEU B 1 11 ? -14.727 -0.952 -25.312 1 94.81 11 LEU B CA 1
ATOM 4086 C C . LEU B 1 11 ? -13.734 -0.806 -24.156 1 94.81 11 LEU B C 1
ATOM 4088 O O . LEU B 1 11 ? -12.523 -0.834 -24.375 1 94.81 11 LEU B O 1
ATOM 4092 N N . GLY B 1 12 ? -14.336 -0.572 -22.984 1 95.44 12 GLY B N 1
ATOM 4093 C CA . GLY B 1 12 ? -13.477 -0.508 -21.812 1 95.44 12 GLY B CA 1
ATOM 4094 C C . GLY B 1 12 ? -12.695 -1.787 -21.562 1 95.44 12 GLY B C 1
ATOM 4095 O O . GLY B 1 12 ? -11.5 -1.744 -21.266 1 95.44 12 GLY B O 1
ATOM 4096 N N . LEU B 1 13 ? -13.367 -2.895 -21.734 1 92.38 13 LEU B N 1
ATOM 4097 C CA . LEU B 1 13 ? -12.727 -4.188 -21.531 1 92.38 13 LEU B CA 1
ATOM 4098 C C . LEU B 1 13 ? -11.664 -4.445 -22.594 1 92.38 13 LEU B C 1
ATOM 4100 O O . LEU B 1 13 ? -10.57 -4.922 -22.281 1 92.38 13 LEU B O 1
ATOM 4104 N N . ILE B 1 14 ? -11.93 -4.141 -23.797 1 93.06 14 ILE B N 1
ATOM 4105 C CA . ILE B 1 14 ? -10.977 -4.301 -24.891 1 93.06 14 ILE B CA 1
ATOM 4106 C C . ILE B 1 14 ? -9.758 -3.408 -24.641 1 93.06 14 ILE B C 1
ATOM 4108 O O . ILE B 1 14 ? -8.617 -3.838 -24.828 1 93.06 14 ILE B O 1
ATOM 4112 N N . GLY B 1 15 ? -10.086 -2.199 -24.297 1 94.25 15 GLY B N 1
ATOM 4113 C CA . GLY B 1 15 ? -9 -1.29 -23.953 1 94.25 15 GLY B CA 1
ATOM 4114 C C . GLY B 1 15 ? -8.141 -1.786 -22.812 1 94.25 15 GLY B C 1
ATOM 4115 O O . GLY B 1 15 ? -6.914 -1.648 -22.859 1 94.25 15 GLY B O 1
ATOM 4116 N N . MET B 1 16 ? -8.82 -2.312 -21.828 1 92.5 16 MET B N 1
ATOM 4117 C CA . MET B 1 16 ? -8.117 -2.85 -20.672 1 92.5 16 MET B CA 1
ATOM 4118 C C . MET B 1 16 ? -7.176 -3.977 -21.078 1 92.5 16 MET B C 1
ATOM 4120 O O . MET B 1 16 ? -5.992 -3.957 -20.734 1 92.5 16 MET B O 1
ATOM 4124 N N . VAL B 1 17 ? -7.676 -4.973 -21.828 1 89.19 17 VAL B N 1
ATOM 4125 C CA . VAL B 1 17 ? -6.895 -6.125 -22.25 1 89.19 17 VAL B CA 1
ATOM 4126 C C . VAL B 1 17 ? -5.742 -5.664 -23.156 1 89.19 17 VAL B C 1
ATOM 4128 O O . VAL B 1 17 ? -4.605 -6.121 -22.984 1 89.19 17 VAL B O 1
ATOM 4131 N N . THR B 1 18 ? -6 -4.754 -24 1 92 18 THR B N 1
ATOM 4132 C CA . THR B 1 18 ? -4.977 -4.23 -24.906 1 92 18 THR B CA 1
ATOM 4133 C C . THR B 1 18 ? -3.865 -3.545 -24.109 1 92 18 THR B C 1
ATOM 4135 O O . THR B 1 18 ? -2.682 -3.764 -24.375 1 92 18 THR B O 1
ATOM 4138 N N . ALA B 1 19 ? -4.277 -2.756 -23.156 1 91.69 19 ALA B N 1
ATOM 4139 C CA . ALA B 1 19 ? -3.293 -2.049 -22.344 1 91.69 19 ALA B CA 1
ATOM 4140 C C . ALA B 1 19 ? -2.455 -3.025 -21.531 1 91.69 19 ALA B C 1
ATOM 4142 O O . ALA B 1 19 ? -1.256 -2.812 -21.328 1 91.69 19 ALA B O 1
ATOM 4143 N N . LEU B 1 20 ? -3.055 -4.035 -21.047 1 87.12 20 LEU B N 1
ATOM 4144 C CA . LEU B 1 20 ? -2.352 -5.039 -20.266 1 87.12 20 LEU B CA 1
ATOM 4145 C C . LEU B 1 20 ? -1.361 -5.816 -21.125 1 87.12 20 LEU B C 1
ATOM 4147 O O . LEU B 1 20 ? -0.221 -6.043 -20.703 1 87.12 20 LEU B O 1
ATOM 4151 N N . VAL B 1 21 ? -1.783 -6.215 -22.281 1 84.12 21 VAL B N 1
ATOM 4152 C CA . VAL B 1 21 ? -0.939 -6.984 -23.188 1 84.12 21 VAL B CA 1
ATOM 4153 C C . VAL B 1 21 ? 0.256 -6.141 -23.625 1 84.12 21 VAL B C 1
ATOM 4155 O O . VAL B 1 21 ? 1.373 -6.648 -23.734 1 84.12 21 VAL B O 1
ATOM 4158 N N . LEU B 1 22 ? 0.031 -4.867 -23.781 1 84.88 22 LEU B N 1
ATOM 4159 C CA . LEU B 1 22 ? 1.089 -3.967 -24.219 1 84.88 22 LEU B CA 1
ATOM 4160 C C . LEU B 1 22 ? 1.971 -3.543 -23.047 1 84.88 22 LEU B C 1
ATOM 4162 O O . LEU B 1 22 ? 2.951 -2.818 -23.234 1 84.88 22 LEU B O 1
ATOM 4166 N N . ASP B 1 23 ? 1.57 -3.98 -21.875 1 79.5 23 ASP B N 1
ATOM 4167 C CA . ASP B 1 23 ? 2.357 -3.691 -20.672 1 79.5 23 ASP B CA 1
ATOM 4168 C C . ASP B 1 23 ? 2.637 -2.195 -20.547 1 79.5 23 ASP B C 1
ATOM 4170 O O . ASP B 1 23 ? 3.785 -1.785 -20.375 1 79.5 23 ASP B O 1
ATOM 4174 N N . LYS B 1 24 ? 1.631 -1.439 -20.688 1 80.88 24 LYS B N 1
ATOM 4175 C CA . LYS B 1 24 ? 1.78 0.013 -20.672 1 80.88 24 LYS B CA 1
ATOM 4176 C C . LYS B 1 24 ? 2.029 0.517 -19.25 1 80.88 24 LYS B C 1
ATOM 4178 O O . LYS B 1 24 ? 2.775 1.478 -19.047 1 80.88 24 LYS B O 1
ATOM 4183 N N . MET B 1 25 ? 1.312 -0.001 -18.391 1 88.31 25 MET B N 1
ATOM 4184 C CA . MET B 1 25 ? 1.419 0.314 -16.969 1 88.31 25 MET B CA 1
ATOM 4185 C C . MET B 1 25 ? 1.181 -0.928 -16.109 1 88.31 25 MET B C 1
ATOM 4187 O O . MET B 1 25 ? 0.908 -2.006 -16.641 1 88.31 25 MET B O 1
ATOM 4191 N N . ARG B 1 26 ? 1.341 -0.741 -14.812 1 87.69 26 ARG B N 1
ATOM 4192 C CA . ARG B 1 26 ? 1.039 -1.847 -13.906 1 87.69 26 ARG B CA 1
ATOM 4193 C C . ARG B 1 26 ? -0.441 -2.211 -13.969 1 87.69 26 ARG B C 1
ATOM 4195 O O . ARG B 1 26 ? -1.291 -1.346 -14.188 1 87.69 26 ARG B O 1
ATOM 4202 N N . PRO B 1 27 ? -0.762 -3.432 -13.82 1 88.5 27 PRO B N 1
ATOM 4203 C CA . PRO B 1 27 ? -2.146 -3.895 -13.938 1 88.5 27 PRO B CA 1
ATOM 4204 C C . PRO B 1 27 ? -3.107 -3.125 -13.031 1 88.5 27 PRO B C 1
ATOM 4206 O O . PRO B 1 27 ? -4.215 -2.781 -13.453 1 88.5 27 PRO B O 1
ATOM 4209 N N . GLY B 1 28 ? -2.689 -2.854 -11.82 1 92.88 28 GLY B N 1
ATOM 4210 C CA . GLY B 1 28 ? -3.559 -2.135 -10.906 1 92.88 28 GLY B CA 1
ATOM 4211 C C . GLY B 1 28 ? -4.008 -0.787 -11.438 1 92.88 28 GLY B C 1
ATOM 4212 O O . GLY B 1 28 ? -5.188 -0.441 -11.352 1 92.88 28 GLY B O 1
ATOM 4213 N N . MET B 1 29 ? -3.145 -0.069 -12.016 1 94.69 29 MET B N 1
ATOM 4214 C CA . MET B 1 29 ? -3.451 1.258 -12.539 1 94.69 29 MET B CA 1
ATOM 4215 C C . MET B 1 29 ? -4.328 1.158 -13.781 1 94.69 29 MET B C 1
ATOM 4217 O O . MET B 1 29 ? -5.184 2.016 -14.016 1 94.69 29 MET B O 1
ATOM 4221 N N . ILE B 1 30 ? -4.113 0.162 -14.602 1 94.31 30 ILE B N 1
ATOM 4222 C CA . ILE B 1 30 ? -4.91 -0.032 -15.805 1 94.31 30 ILE B CA 1
ATOM 4223 C C . ILE B 1 30 ? -6.355 -0.347 -15.422 1 94.31 30 ILE B C 1
ATOM 4225 O O . ILE B 1 30 ? -7.289 0.263 -15.945 1 94.31 30 ILE B O 1
ATOM 4229 N N . LEU B 1 31 ? -6.461 -1.311 -14.523 1 94.12 31 LEU B N 1
ATOM 4230 C CA . LEU B 1 31 ? -7.816 -1.669 -14.109 1 94.12 31 LEU B CA 1
ATOM 4231 C C . LEU B 1 31 ? -8.5 -0.493 -13.422 1 94.12 31 LEU B C 1
ATOM 4233 O O . LEU B 1 31 ? -9.688 -0.249 -13.641 1 94.12 31 LEU B O 1
ATOM 4237 N N . PHE B 1 32 ? -7.766 0.249 -12.594 1 96.94 32 PHE B N 1
ATOM 4238 C CA . PHE B 1 32 ? -8.32 1.432 -11.945 1 96.94 32 PHE B CA 1
ATOM 4239 C C . PHE B 1 32 ? -8.805 2.441 -12.984 1 96.94 32 PHE B C 1
ATOM 4241 O O . PHE B 1 32 ? -9.883 3.023 -12.836 1 96.94 32 PHE B O 1
ATOM 4248 N N . SER B 1 33 ? -8.094 2.646 -14.031 1 97.5 33 SER B N 1
ATOM 4249 C CA . SER B 1 33 ? -8.469 3.568 -15.102 1 97.5 33 SER B CA 1
ATOM 4250 C C . SER B 1 33 ? -9.797 3.178 -15.734 1 97.5 33 SER B C 1
ATOM 4252 O O . SER B 1 33 ? -10.641 4.039 -16 1 97.5 33 SER B O 1
ATOM 4254 N N . VAL B 1 34 ? -9.953 1.94 -15.945 1 96.44 34 VAL B N 1
ATOM 4255 C CA . VAL B 1 34 ? -11.172 1.453 -16.578 1 96.44 34 VAL B CA 1
ATOM 4256 C C . VAL B 1 34 ? -12.359 1.652 -15.633 1 96.44 34 VAL B C 1
ATOM 4258 O O . VAL B 1 34 ? -13.453 2.018 -16.078 1 96.44 34 VAL B O 1
ATOM 4261 N N . THR B 1 35 ? -12.148 1.373 -14.352 1 96.94 35 THR B N 1
ATOM 4262 C CA . THR B 1 35 ? -13.234 1.581 -13.391 1 96.94 35 THR B CA 1
ATOM 4263 C C . THR B 1 35 ? -13.641 3.051 -13.352 1 96.94 35 THR B C 1
ATOM 4265 O O . THR B 1 35 ? -14.82 3.367 -13.18 1 96.94 35 THR B O 1
ATOM 4268 N N . VAL B 1 36 ? -12.672 3.934 -13.453 1 97.56 36 VAL B N 1
ATOM 4269 C CA . VAL B 1 36 ? -12.969 5.363 -13.469 1 97.56 36 VAL B CA 1
ATOM 4270 C C . VAL B 1 36 ? -13.766 5.715 -14.719 1 97.56 36 VAL B C 1
ATOM 4272 O O . VAL B 1 36 ? -14.688 6.535 -14.664 1 97.56 36 VAL B O 1
ATOM 4275 N N . LEU B 1 37 ? -13.375 5.137 -15.828 1 97.12 37 LEU B N 1
ATOM 4276 C CA . LEU B 1 37 ? -14.141 5.328 -17.062 1 97.12 37 LEU B CA 1
ATOM 4277 C C . LEU B 1 37 ? -15.594 4.938 -16.859 1 97.12 37 LEU B C 1
ATOM 4279 O O . LEU B 1 37 ? -16.5 5.664 -17.266 1 97.12 37 LEU B O 1
ATOM 4283 N N . PHE B 1 38 ? -15.859 3.773 -16.25 1 96.88 38 PHE B N 1
ATOM 4284 C CA . PHE B 1 38 ? -17.219 3.299 -16 1 96.88 38 PHE B CA 1
ATOM 4285 C C . PHE B 1 38 ? -17.938 4.215 -15.016 1 96.88 38 PHE B C 1
ATOM 4287 O O . PHE B 1 38 ? -19.156 4.398 -15.109 1 96.88 38 PHE B O 1
ATOM 4294 N N . LEU B 1 39 ? -17.203 4.766 -14.07 1 95.94 39 LEU B N 1
ATOM 4295 C CA . LEU B 1 39 ? -17.766 5.746 -13.156 1 95.94 39 LEU B CA 1
ATOM 4296 C C . LEU B 1 39 ? -18.234 6.988 -13.906 1 95.94 39 LEU B C 1
ATOM 4298 O O . LEU B 1 39 ? -19.328 7.504 -13.648 1 95.94 39 LEU B O 1
ATOM 4302 N N . CYS B 1 40 ? -17.469 7.48 -14.859 1 94.88 40 CYS B N 1
ATOM 4303 C CA . CYS B 1 40 ? -17.766 8.688 -15.625 1 94.88 40 CYS B CA 1
ATOM 4304 C C . CYS B 1 40 ? -19.047 8.523 -16.438 1 94.88 40 CYS B C 1
ATOM 4306 O O . CYS B 1 40 ? -19.781 9.492 -16.641 1 94.88 40 CYS B O 1
ATOM 4308 N N . PHE B 1 41 ? -19.312 7.328 -16.828 1 94.25 41 PHE B N 1
ATOM 4309 C CA . PHE B 1 41 ? -20.484 7.102 -17.672 1 94.25 41 PHE B CA 1
ATOM 4310 C C . PHE B 1 41 ? -21.672 6.629 -16.844 1 94.25 41 PHE B C 1
ATOM 4312 O O . PHE B 1 41 ? -22.703 6.254 -17.391 1 94.25 41 PHE B O 1
ATOM 4319 N N . GLY B 1 42 ? -21.5 6.555 -15.531 1 92.62 42 GLY B N 1
ATOM 4320 C CA . GLY B 1 42 ? -22.594 6.227 -14.633 1 92.62 42 GLY B CA 1
ATOM 4321 C C . GLY B 1 42 ? -22.906 4.742 -14.586 1 92.62 42 GLY B C 1
ATOM 4322 O O . GLY B 1 42 ? -23.953 4.34 -14.102 1 92.62 42 GLY B O 1
ATOM 4323 N N . ILE B 1 43 ? -22.062 3.943 -15.148 1 94.56 43 ILE B N 1
ATOM 4324 C CA . ILE B 1 43 ? -22.25 2.496 -15.133 1 94.56 43 ILE B CA 1
ATOM 4325 C C . ILE B 1 43 ? -22 1.96 -13.727 1 94.56 43 ILE B C 1
ATOM 4327 O O . ILE B 1 43 ? -22.641 1.002 -13.297 1 94.56 43 ILE B O 1
ATOM 4331 N N . LEU B 1 44 ? -21.016 2.576 -13.039 1 95.62 44 LEU B N 1
ATOM 4332 C CA . LEU B 1 44 ? -20.703 2.244 -11.648 1 95.62 44 LEU B CA 1
ATOM 4333 C C . LEU B 1 44 ? -20.984 3.43 -10.734 1 95.62 44 LEU B C 1
ATOM 4335 O O . LEU B 1 44 ? -20.719 4.578 -11.094 1 95.62 44 LEU B O 1
ATOM 4339 N N . THR B 1 45 ? -21.562 3.145 -9.617 1 94.88 45 THR B N 1
ATOM 4340 C CA . THR B 1 45 ? -21.609 4.121 -8.539 1 94.88 45 THR B CA 1
ATOM 4341 C C . THR B 1 45 ? -20.312 4.105 -7.742 1 94.88 45 THR B C 1
ATOM 4343 O O . THR B 1 45 ? -19.547 3.141 -7.812 1 94.88 45 THR B O 1
ATOM 4346 N N . PRO B 1 46 ? -19.984 5.199 -7.023 1 93.81 46 PRO B N 1
ATOM 4347 C CA . PRO B 1 46 ? -18.781 5.195 -6.18 1 93.81 46 PRO B CA 1
ATOM 4348 C C . PRO B 1 46 ? -18.766 4.031 -5.191 1 93.81 46 PRO B C 1
ATOM 4350 O O . PRO B 1 46 ? -17.703 3.436 -4.953 1 93.81 46 PRO B O 1
ATOM 4353 N N . LYS B 1 47 ? -19.875 3.705 -4.664 1 92.88 47 LYS B N 1
ATOM 4354 C CA . LYS B 1 47 ? -19.969 2.596 -3.717 1 92.88 47 LYS B CA 1
ATOM 4355 C C . LYS B 1 47 ? -19.578 1.276 -4.383 1 92.88 47 LYS B C 1
ATOM 4357 O O . LYS B 1 47 ? -18.797 0.498 -3.824 1 92.88 47 LYS B O 1
ATOM 4362 N N . GLU B 1 48 ? -20.109 1.086 -5.555 1 93.88 48 GLU B N 1
ATOM 4363 C CA . GLU B 1 48 ? -19.797 -0.136 -6.297 1 93.88 48 GLU B CA 1
ATOM 4364 C C . GLU B 1 48 ? -18.328 -0.191 -6.699 1 93.88 48 GLU B C 1
ATOM 4366 O O . GLU B 1 48 ? -17.719 -1.262 -6.688 1 93.88 48 GLU B O 1
ATOM 4371 N N . MET B 1 49 ? -17.844 0.939 -7.086 1 95.56 49 MET B N 1
ATOM 4372 C CA . MET B 1 49 ? -16.453 1.025 -7.516 1 95.56 49 MET B CA 1
ATOM 4373 C C . MET B 1 49 ? -15.508 0.685 -6.367 1 95.56 49 MET B C 1
ATOM 4375 O O . MET B 1 49 ? -14.453 0.09 -6.582 1 95.56 49 MET B O 1
ATOM 4379 N N . LEU B 1 50 ? -15.914 1.013 -5.156 1 95.75 50 LEU B N 1
ATOM 4380 C CA . LEU B 1 50 ? -14.984 0.958 -4.035 1 95.75 50 LEU B CA 1
ATOM 4381 C C . LEU B 1 50 ? -15.234 -0.282 -3.182 1 95.75 50 LEU B C 1
ATOM 4383 O O . LEU B 1 50 ? -14.422 -0.617 -2.312 1 95.75 50 LEU B O 1
ATOM 4387 N N . GLU B 1 51 ? -16.219 -1.03 -3.43 1 92.31 51 GLU B N 1
ATOM 4388 C CA . GLU B 1 51 ? -16.656 -2.166 -2.617 1 92.31 51 GLU B CA 1
ATOM 4389 C C . GLU B 1 51 ? -15.555 -3.225 -2.529 1 92.31 51 GLU B C 1
ATOM 4391 O O . GLU B 1 51 ? -15.375 -3.855 -1.485 1 92.31 51 GLU B O 1
ATOM 4396 N N . GLY B 1 52 ? -14.82 -3.391 -3.586 1 91.94 52 GLY B N 1
ATOM 4397 C CA . GLY B 1 52 ? -13.773 -4.398 -3.629 1 91.94 52 GLY B CA 1
ATOM 4398 C C . GLY B 1 52 ? -12.664 -4.148 -2.625 1 91.94 52 GLY B C 1
ATOM 4399 O O . GLY B 1 52 ? -11.984 -5.086 -2.203 1 91.94 52 GLY B O 1
ATOM 4400 N N . PHE B 1 53 ? -12.508 -2.926 -2.17 1 95.31 53 PHE B N 1
ATOM 4401 C CA . PHE B 1 53 ? -11.414 -2.559 -1.275 1 95.31 53 PHE B CA 1
ATOM 4402 C C . PHE B 1 53 ? -11.688 -3.043 0.143 1 95.31 53 PHE B C 1
ATOM 4404 O O . PHE B 1 53 ? -10.773 -3.135 0.961 1 95.31 53 PHE B O 1
ATOM 4411 N N . SER B 1 54 ? -12.906 -3.297 0.429 1 93.94 54 SER B N 1
ATOM 4412 C CA . SER B 1 54 ? -13.234 -3.799 1.759 1 93.94 54 SER B CA 1
ATOM 4413 C C . SER B 1 54 ? -13.594 -5.281 1.719 1 93.94 54 SER B C 1
ATOM 4415 O O . SER B 1 54 ? -14.18 -5.809 2.664 1 93.94 54 SER B O 1
ATOM 4417 N N . ASN B 1 55 ? -13.297 -5.902 0.603 1 91.44 55 ASN B N 1
ATOM 4418 C CA . ASN B 1 55 ? -13.586 -7.328 0.475 1 91.44 55 ASN B CA 1
ATOM 4419 C C . ASN B 1 55 ? -12.695 -8.164 1.389 1 91.44 55 ASN B C 1
ATOM 4421 O O . ASN B 1 55 ? -11.492 -7.918 1.484 1 91.44 55 ASN B O 1
ATOM 4425 N N . LYS B 1 56 ? -13.328 -9.141 2.004 1 90.69 56 LYS B N 1
ATOM 4426 C CA . LYS B 1 56 ? -12.633 -9.984 2.975 1 90.69 56 LYS B CA 1
ATOM 4427 C C . LYS B 1 56 ? -11.508 -10.766 2.312 1 90.69 56 LYS B C 1
ATOM 4429 O O . LYS B 1 56 ? -10.414 -10.891 2.875 1 90.69 56 LYS B O 1
ATOM 4434 N N . GLY B 1 57 ? -11.758 -11.312 1.14 1 88.31 57 GLY B N 1
ATOM 4435 C CA . GLY B 1 57 ? -10.742 -12.047 0.399 1 88.31 57 GLY B CA 1
ATOM 4436 C C . GLY B 1 57 ? -9.531 -11.203 0.046 1 88.31 57 GLY B C 1
ATOM 4437 O O . GLY B 1 57 ? -8.391 -11.641 0.215 1 88.31 57 GLY B O 1
ATOM 4438 N N . MET B 1 58 ? -9.781 -9.984 -0.397 1 90.44 58 MET B N 1
ATOM 4439 C CA . MET B 1 58 ? -8.711 -9.062 -0.786 1 90.44 58 MET B CA 1
ATOM 4440 C C . MET B 1 58 ? -7.824 -8.727 0.407 1 90.44 58 MET B C 1
ATOM 4442 O O . MET B 1 58 ? -6.598 -8.766 0.304 1 90.44 58 MET B O 1
ATOM 4446 N N . ILE B 1 59 ? -8.367 -8.445 1.527 1 94.88 59 ILE B N 1
ATOM 4447 C CA . ILE B 1 59 ? -7.605 -8.102 2.721 1 94.88 59 ILE B CA 1
ATOM 4448 C C . ILE B 1 59 ? -6.848 -9.328 3.225 1 94.88 59 ILE B C 1
ATOM 4450 O O . ILE B 1 59 ? -5.73 -9.203 3.732 1 94.88 59 ILE B O 1
ATOM 4454 N N . THR B 1 60 ? -7.477 -10.516 3.1 1 93.25 60 THR B N 1
ATOM 4455 C CA . THR B 1 60 ? -6.793 -11.742 3.484 1 93.25 60 THR B CA 1
ATOM 4456 C C . THR B 1 60 ? -5.508 -11.922 2.678 1 93.25 60 THR B C 1
ATOM 4458 O O . THR B 1 60 ? -4.488 -12.352 3.217 1 93.25 60 THR B O 1
ATOM 4461 N N . VAL B 1 61 ? -5.582 -11.625 1.4 1 91.19 61 VAL B N 1
ATOM 4462 C CA . VAL B 1 61 ? -4.398 -11.703 0.553 1 91.19 61 VAL B CA 1
ATOM 4463 C C . VAL B 1 61 ? -3.301 -10.805 1.113 1 91.19 61 VAL B C 1
ATOM 4465 O O . VAL B 1 61 ? -2.137 -11.203 1.191 1 91.19 61 VAL B O 1
ATOM 4468 N N . ALA B 1 62 ? -3.682 -9.586 1.518 1 95 62 ALA B N 1
ATOM 4469 C CA . ALA B 1 62 ? -2.719 -8.664 2.107 1 95 62 ALA B CA 1
ATOM 4470 C C . ALA B 1 62 ? -2.062 -9.266 3.344 1 95 62 ALA B C 1
ATOM 4472 O O . ALA B 1 62 ? -0.845 -9.172 3.518 1 95 62 ALA B O 1
ATOM 4473 N N . LEU B 1 63 ? -2.848 -9.875 4.184 1 96.19 63 LEU B N 1
ATOM 4474 C CA . LEU B 1 63 ? -2.352 -10.477 5.418 1 96.19 63 LEU B CA 1
ATOM 4475 C C . LEU B 1 63 ? -1.424 -11.648 5.117 1 96.19 63 LEU B C 1
ATOM 4477 O O . LEU B 1 63 ? -0.417 -11.836 5.805 1 96.19 63 LEU B O 1
ATOM 4481 N N . LEU B 1 64 ? -1.732 -12.352 4.105 1 92.56 64 LEU B N 1
ATOM 4482 C CA . LEU B 1 64 ? -0.917 -13.508 3.758 1 92.56 64 LEU B CA 1
ATOM 4483 C C . LEU B 1 64 ? 0.448 -13.078 3.232 1 92.56 64 LEU B C 1
ATOM 4485 O O . LEU B 1 64 ? 1.441 -13.781 3.416 1 92.56 64 LEU B O 1
ATOM 4489 N N . PHE B 1 65 ? 0.513 -11.922 2.568 1 91.69 65 PHE B N 1
ATOM 4490 C CA . PHE B 1 65 ? 1.812 -11.375 2.197 1 91.69 65 PHE B CA 1
ATOM 4491 C C . PHE B 1 65 ? 2.686 -11.172 3.428 1 91.69 65 PHE B C 1
ATOM 4493 O O . PHE B 1 65 ? 3.877 -11.492 3.412 1 91.69 65 PHE B O 1
ATOM 4500 N N . LEU B 1 66 ? 2.084 -10.68 4.445 1 94.88 66 LEU B N 1
ATOM 4501 C CA . LEU B 1 66 ? 2.826 -10.406 5.672 1 94.88 66 LEU B CA 1
ATOM 4502 C C . LEU B 1 66 ? 3.234 -11.711 6.355 1 94.88 66 LEU B C 1
ATOM 4504 O O . LEU B 1 66 ? 4.363 -11.828 6.84 1 94.88 66 LEU B O 1
ATOM 4508 N N . ILE B 1 67 ? 2.33 -12.633 6.371 1 95 67 ILE B N 1
ATOM 4509 C CA . ILE B 1 67 ? 2.615 -13.93 6.988 1 95 67 ILE B CA 1
ATOM 4510 C C . ILE B 1 67 ? 3.73 -14.633 6.215 1 95 67 ILE B C 1
ATOM 4512 O O . ILE B 1 67 ? 4.66 -15.172 6.816 1 95 67 ILE B O 1
ATOM 4516 N N . SER B 1 68 ? 3.605 -14.586 4.926 1 90.75 68 SER B N 1
ATOM 4517 C CA . SER B 1 68 ? 4.637 -15.188 4.086 1 90.75 68 SER B CA 1
ATOM 4518 C C . SER B 1 68 ? 6 -14.562 4.352 1 90.75 68 SER B C 1
ATOM 4520 O O . SER B 1 68 ? 7.02 -15.258 4.352 1 90.75 68 SER B O 1
ATOM 4522 N N . GLU B 1 69 ? 5.973 -13.273 4.52 1 88.88 69 GLU B N 1
ATOM 4523 C CA . GLU B 1 69 ? 7.223 -12.586 4.836 1 88.88 69 GLU B CA 1
ATOM 4524 C C . GLU B 1 69 ? 7.773 -13.039 6.188 1 88.88 69 GLU B C 1
ATOM 4526 O O . GLU B 1 69 ? 8.984 -13.188 6.348 1 88.88 69 GLU B O 1
ATOM 4531 N N . GLY B 1 70 ? 6.93 -13.18 7.18 1 92.12 70 GLY B N 1
ATOM 4532 C CA . GLY B 1 70 ? 7.359 -13.68 8.477 1 92.12 70 GLY B CA 1
ATOM 4533 C C . GLY B 1 70 ? 8.023 -15.039 8.391 1 92.12 70 GLY B C 1
ATOM 4534 O O . GLY B 1 70 ? 9.062 -15.266 9.016 1 92.12 70 GLY B O 1
ATOM 4535 N N . VAL B 1 71 ? 7.48 -15.867 7.617 1 91.44 71 VAL B N 1
ATOM 4536 C CA . VAL B 1 71 ? 8.031 -17.203 7.445 1 91.44 71 VAL B CA 1
ATOM 4537 C C . VAL B 1 71 ? 9.359 -17.125 6.695 1 91.44 71 VAL B C 1
ATOM 4539 O O . VAL B 1 71 ? 10.328 -17.812 7.051 1 91.44 71 VAL B O 1
ATOM 4542 N N . ARG B 1 72 ? 9.359 -16.312 5.711 1 86.88 72 ARG B N 1
ATOM 4543 C CA . ARG B 1 72 ? 10.586 -16.109 4.938 1 86.88 72 ARG B CA 1
ATOM 4544 C C . ARG B 1 72 ? 11.719 -15.609 5.828 1 86.88 72 ARG B C 1
ATOM 4546 O O . ARG B 1 72 ? 12.836 -16.125 5.766 1 86.88 72 ARG B O 1
ATOM 4553 N N . GLN B 1 73 ? 11.414 -14.695 6.664 1 84.75 73 GLN B N 1
ATOM 4554 C CA . GLN B 1 73 ? 12.422 -14.078 7.516 1 84.75 73 GLN B CA 1
ATOM 4555 C C . GLN B 1 73 ? 12.859 -15.023 8.633 1 84.75 73 GLN B C 1
ATOM 4557 O O . GLN B 1 73 ? 13.953 -14.867 9.188 1 84.75 73 GLN B O 1
ATOM 4562 N N . SER B 1 74 ? 12.094 -15.969 8.906 1 89.12 74 SER B N 1
ATOM 4563 C CA . SER B 1 74 ? 12.445 -16.922 9.953 1 89.12 74 SER B CA 1
ATOM 4564 C C . SER B 1 74 ? 13.547 -17.875 9.484 1 89.12 74 SER B C 1
ATOM 4566 O O . SER B 1 74 ? 14.172 -18.562 10.297 1 89.12 74 SER B O 1
ATOM 4568 N N . GLY B 1 75 ? 13.742 -17.984 8.117 1 87.12 75 GLY B N 1
ATOM 4569 C CA . GLY B 1 75 ? 14.742 -18.891 7.562 1 87.12 75 GLY B CA 1
ATOM 4570 C C . GLY B 1 75 ? 14.227 -20.297 7.363 1 87.12 75 GLY B C 1
ATOM 4571 O O . GLY B 1 75 ? 14.969 -21.188 6.93 1 87.12 75 GLY B O 1
ATOM 4572 N N . ALA B 1 76 ? 13.047 -20.484 7.621 1 88.56 76 ALA B N 1
ATOM 4573 C CA . ALA B 1 76 ? 12.461 -21.828 7.531 1 88.56 76 ALA B CA 1
ATOM 4574 C C . ALA B 1 76 ? 12.523 -22.359 6.105 1 88.56 76 ALA B C 1
ATOM 4576 O O . ALA B 1 76 ? 12.82 -23.547 5.895 1 88.56 76 ALA B O 1
ATOM 4577 N N . LEU B 1 77 ? 12.305 -21.625 5.133 1 88.19 77 LEU B N 1
ATOM 4578 C CA . LEU B 1 77 ? 12.289 -22.047 3.736 1 88.19 77 LEU B CA 1
ATOM 4579 C C . LEU B 1 77 ? 13.695 -22.406 3.258 1 88.19 77 LEU B C 1
ATOM 4581 O O . LEU B 1 77 ? 13.875 -23.391 2.541 1 88.19 77 LEU B O 1
ATOM 4585 N N . GLY B 1 78 ? 14.641 -21.547 3.652 1 85.88 78 GLY B N 1
ATOM 4586 C CA . GLY B 1 78 ? 16.016 -21.844 3.299 1 85.88 78 GLY B CA 1
ATOM 4587 C C . GLY B 1 78 ? 16.5 -23.188 3.844 1 85.88 78 GLY B C 1
ATOM 4588 O O . GLY B 1 78 ? 17.156 -23.953 3.137 1 85.88 78 GLY B O 1
ATOM 4589 N N . GLN B 1 79 ? 16.156 -23.469 5.023 1 86.69 79 GLN B N 1
ATOM 4590 C CA . GLN B 1 79 ? 16.547 -24.719 5.648 1 86.69 79 GLN B CA 1
ATOM 4591 C C . GLN B 1 79 ? 15.852 -25.906 4.992 1 86.69 79 GLN B C 1
ATOM 4593 O O . GLN B 1 79 ? 16.438 -26.969 4.832 1 86.69 79 GLN B O 1
ATOM 4598 N N . LEU B 1 80 ? 14.703 -25.688 4.648 1 89.06 80 LEU B N 1
ATOM 4599 C CA . LEU B 1 80 ? 13.922 -26.75 4.023 1 89.06 80 LEU B CA 1
ATOM 4600 C C . LEU B 1 80 ? 14.547 -27.172 2.695 1 89.06 80 LEU B C 1
ATOM 4602 O O . LEU B 1 80 ? 14.75 -28.359 2.449 1 89.06 80 LEU B O 1
ATOM 4606 N N . ILE B 1 81 ? 14.836 -26.234 1.902 1 88.81 81 ILE B N 1
ATOM 4607 C CA . ILE B 1 81 ? 15.344 -26.547 0.572 1 88.81 81 ILE B CA 1
ATOM 4608 C C . ILE B 1 81 ? 16.719 -27.203 0.688 1 88.81 81 ILE B C 1
ATOM 4610 O O . ILE B 1 81 ? 17.047 -28.109 -0.094 1 88.81 81 ILE B O 1
ATOM 4614 N N . LYS B 1 82 ? 17.484 -26.797 1.61 1 86.81 82 LYS B N 1
ATOM 4615 C CA . LYS B 1 82 ? 18.797 -27.391 1.816 1 86.81 82 LYS B CA 1
ATOM 4616 C C . LYS B 1 82 ? 18.672 -28.875 2.201 1 86.81 82 LYS B C 1
ATOM 4618 O O . LYS B 1 82 ? 19.484 -29.703 1.789 1 86.81 82 LYS B O 1
ATOM 4623 N N . LYS B 1 83 ? 17.703 -29.125 2.922 1 89.38 83 LYS B N 1
ATOM 4624 C CA . LYS B 1 83 ? 17.484 -30.5 3.35 1 89.38 83 LYS B CA 1
ATOM 4625 C C . LYS B 1 83 ? 16.969 -31.359 2.195 1 89.38 83 LYS B C 1
ATOM 4627 O O . LYS B 1 83 ? 17.172 -32.562 2.182 1 89.38 83 LYS B O 1
ATOM 4632 N N . LEU B 1 84 ? 16.375 -30.75 1.265 1 92 84 LEU B N 1
ATOM 4633 C CA . LEU B 1 84 ? 15.758 -31.484 0.159 1 92 84 LEU B CA 1
ATOM 4634 C C . LEU B 1 84 ? 16.781 -31.75 -0.942 1 92 84 LEU B C 1
ATOM 4636 O O . LEU B 1 84 ? 16.594 -32.656 -1.756 1 92 84 LEU B O 1
ATOM 4640 N N . LEU B 1 85 ? 17.812 -30.969 -1 1 90.19 85 LEU B N 1
ATOM 4641 C CA . LEU B 1 85 ? 18.812 -31.078 -2.068 1 90.19 85 LEU B CA 1
ATOM 4642 C C . LEU B 1 85 ? 19.812 -32.188 -1.768 1 90.19 85 LEU B C 1
ATOM 4644 O O . LEU B 1 85 ? 20.438 -32.188 -0.706 1 90.19 85 LEU B O 1
ATOM 4648 N N . PRO B 1 86 ? 19.922 -33.156 -2.707 1 86.75 86 PRO B N 1
ATOM 4649 C CA . PRO B 1 86 ? 20.891 -34.219 -2.486 1 86.75 86 PRO B CA 1
ATOM 4650 C C . PRO B 1 86 ? 22.328 -33.75 -2.539 1 86.75 86 PRO B C 1
ATOM 4652 O O . PRO B 1 86 ? 22.656 -32.844 -3.305 1 86.75 86 PRO B O 1
ATOM 4655 N N . GLN B 1 87 ? 23.109 -34.312 -1.744 1 78.31 87 GLN B N 1
ATOM 4656 C CA . GLN B 1 87 ? 24.516 -33.938 -1.682 1 78.31 87 GLN B CA 1
ATOM 4657 C C . GLN B 1 87 ? 25.391 -34.875 -2.5 1 78.31 87 GLN B C 1
ATOM 4659 O O . GLN B 1 87 ? 26.531 -34.562 -2.848 1 78.31 87 GLN B O 1
ATOM 4664 N N . GLU B 1 88 ? 24.844 -35.969 -2.811 1 78.5 88 GLU B N 1
ATOM 4665 C CA . GLU B 1 88 ? 25.625 -36.969 -3.539 1 78.5 88 GLU B CA 1
ATOM 4666 C C . GLU B 1 88 ? 25.266 -36.969 -5.023 1 78.5 88 GLU B C 1
ATOM 4668 O O . GLU B 1 88 ? 24.484 -36.156 -5.48 1 78.5 88 GLU B O 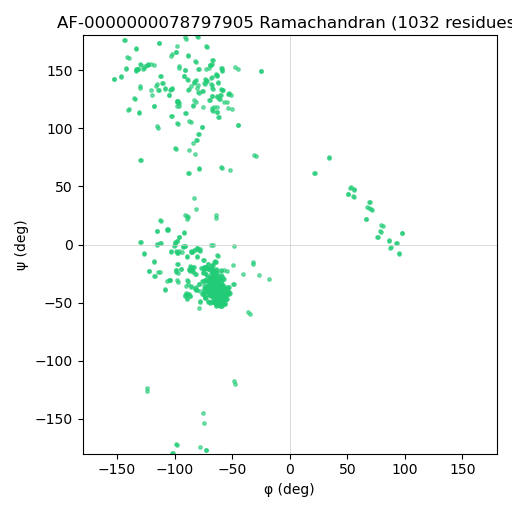1
ATOM 4673 N N . LYS B 1 89 ? 25.906 -37.844 -5.754 1 80.38 89 LYS B N 1
ATOM 4674 C CA . LYS B 1 89 ? 25.609 -38.031 -7.172 1 80.38 89 LYS B CA 1
ATOM 4675 C C . LYS B 1 89 ? 24.141 -38.375 -7.387 1 80.38 89 LYS B C 1
ATOM 4677 O O . LYS B 1 89 ? 23.578 -39.219 -6.688 1 80.38 89 LYS B O 1
ATOM 4682 N N . THR B 1 90 ? 23.469 -37.5 -8.219 1 88.19 90 THR B N 1
ATOM 4683 C CA . THR B 1 90 ? 22.031 -37.625 -8.43 1 88.19 90 THR B CA 1
ATOM 4684 C C . THR B 1 90 ? 21.656 -37.375 -9.891 1 88.19 90 THR B C 1
ATOM 4686 O O . THR B 1 90 ? 22.531 -37.062 -10.703 1 88.19 90 THR B O 1
ATOM 4689 N N . THR B 1 91 ? 20.531 -37.844 -10.211 1 90.69 91 THR B N 1
ATOM 4690 C CA . THR B 1 91 ? 19.984 -37.562 -11.523 1 90.69 91 THR B CA 1
ATOM 4691 C C . THR B 1 91 ? 18.891 -36.5 -11.445 1 90.69 91 THR B C 1
ATOM 4693 O O . THR B 1 91 ? 18.406 -36.188 -10.352 1 90.69 91 THR B O 1
ATOM 4696 N N . VAL B 1 92 ? 18.609 -35.938 -12.562 1 93.31 92 VAL B N 1
ATOM 4697 C CA . VAL B 1 92 ? 17.594 -34.906 -12.625 1 93.31 92 VAL B CA 1
ATOM 4698 C C . VAL B 1 92 ? 16.281 -35.406 -12.07 1 93.31 92 VAL B C 1
ATOM 4700 O O . VAL B 1 92 ? 15.641 -34.75 -11.25 1 93.31 92 VAL B O 1
ATOM 4703 N N . MET B 1 93 ? 15.891 -36.562 -12.445 1 94.38 93 MET B N 1
ATOM 4704 C CA . MET B 1 93 ? 14.617 -37.156 -12.031 1 94.38 93 MET B CA 1
ATOM 4705 C C . MET B 1 93 ? 14.586 -37.406 -10.523 1 94.38 93 MET B C 1
ATOM 4707 O O . MET B 1 93 ? 13.602 -37.062 -9.859 1 94.38 93 MET B O 1
ATOM 4711 N N . LYS B 1 94 ? 15.633 -37.938 -10.008 1 93.5 94 LYS B N 1
ATOM 4712 C CA . LYS B 1 94 ? 15.703 -38.219 -8.578 1 93.5 94 LYS B CA 1
ATOM 4713 C C . LYS B 1 94 ? 15.656 -36.938 -7.75 1 93.5 94 LYS B C 1
ATOM 4715 O O . LYS B 1 94 ? 14.977 -36.875 -6.727 1 93.5 94 LYS B O 1
ATOM 4720 N N . ALA B 1 95 ? 16.422 -36 -8.188 1 94.44 95 ALA B N 1
ATOM 4721 C CA . ALA B 1 95 ? 16.438 -34.719 -7.488 1 94.44 95 ALA B CA 1
ATOM 4722 C C . ALA B 1 95 ? 15.078 -34.062 -7.535 1 94.44 95 ALA B C 1
ATOM 4724 O O . ALA B 1 95 ? 14.594 -33.531 -6.523 1 94.44 95 ALA B O 1
ATOM 4725 N N . GLN B 1 96 ? 14.477 -34.031 -8.672 1 96.25 96 GLN B N 1
ATOM 4726 C CA . GLN B 1 96 ? 13.156 -33.438 -8.828 1 96.25 96 GLN B CA 1
ATOM 4727 C C . GLN B 1 96 ? 12.109 -34.156 -8.008 1 96.25 96 GLN B C 1
ATOM 4729 O O . GLN B 1 96 ? 11.219 -33.562 -7.422 1 96.25 96 GLN B O 1
ATOM 4734 N N . ALA B 1 97 ? 12.172 -35.5 -7.996 1 95.94 97 ALA B N 1
ATOM 4735 C CA . ALA B 1 97 ? 11.227 -36.312 -7.242 1 95.94 97 ALA B CA 1
ATOM 4736 C C . ALA B 1 97 ? 11.273 -35.969 -5.754 1 95.94 97 ALA B C 1
ATOM 4738 O O . ALA B 1 97 ? 10.266 -36.062 -5.059 1 95.94 97 ALA B O 1
ATOM 4739 N N . ARG B 1 98 ? 12.352 -35.594 -5.371 1 94.5 98 ARG B N 1
ATOM 4740 C CA . ARG B 1 98 ? 12.531 -35.25 -3.965 1 94.5 98 ARG B CA 1
ATOM 4741 C C . ARG B 1 98 ? 12.047 -33.812 -3.688 1 94.5 98 ARG B C 1
ATOM 4743 O O . ARG B 1 98 ? 11.422 -33.562 -2.656 1 94.5 98 ARG B O 1
ATOM 4750 N N . MET B 1 99 ? 12.266 -32.938 -4.531 1 95.56 99 MET B N 1
ATOM 4751 C CA . MET B 1 99 ? 12.055 -31.5 -4.254 1 95.56 99 MET B CA 1
ATOM 4752 C C . MET B 1 99 ? 10.648 -31.078 -4.641 1 95.56 99 MET B C 1
ATOM 4754 O O . MET B 1 99 ? 9.992 -30.344 -3.9 1 95.56 99 MET B O 1
ATOM 4758 N N . LEU B 1 100 ? 10.164 -31.5 -5.805 1 97.25 100 LEU B N 1
ATOM 4759 C CA . LEU B 1 100 ? 8.969 -30.922 -6.402 1 97.25 100 LEU B CA 1
ATOM 4760 C C . LEU B 1 100 ? 7.75 -31.172 -5.52 1 97.25 100 LEU B C 1
ATOM 4762 O O . LEU B 1 100 ? 6.961 -30.25 -5.277 1 97.25 100 LEU B O 1
ATOM 4766 N N . PRO B 1 101 ? 7.543 -32.438 -4.973 1 97.19 101 PRO B N 1
ATOM 4767 C CA . PRO B 1 101 ? 6.383 -32.625 -4.098 1 97.19 101 PRO B CA 1
ATOM 4768 C C . PRO B 1 101 ? 6.438 -31.75 -2.846 1 97.19 101 PRO B C 1
ATOM 4770 O O . PRO B 1 101 ? 5.418 -31.203 -2.424 1 97.19 101 PRO B O 1
ATOM 4773 N N . ALA B 1 102 ? 7.555 -31.594 -2.297 1 96.5 102 ALA B N 1
ATOM 4774 C CA . ALA B 1 102 ? 7.715 -30.797 -1.09 1 96.5 102 ALA B CA 1
ATOM 4775 C C . ALA B 1 102 ? 7.469 -29.312 -1.379 1 96.5 102 ALA B C 1
ATOM 4777 O O . ALA B 1 102 ? 6.828 -28.625 -0.586 1 96.5 102 ALA B O 1
ATOM 4778 N N . ILE B 1 103 ? 8 -28.922 -2.459 1 96.62 103 ILE B N 1
ATOM 4779 C CA . ILE B 1 103 ? 7.832 -27.531 -2.857 1 96.62 103 ILE B CA 1
ATOM 4780 C C . ILE B 1 103 ? 6.355 -27.25 -3.117 1 96.62 103 ILE B C 1
ATOM 4782 O O . ILE B 1 103 ? 5.832 -26.203 -2.695 1 96.62 103 ILE B O 1
ATOM 4786 N N . SER B 1 104 ? 5.723 -28.125 -3.793 1 97.5 104 SER B N 1
ATOM 4787 C CA . SER B 1 104 ? 4.293 -27.969 -4.047 1 97.5 104 SER B CA 1
ATOM 4788 C C . SER B 1 104 ? 3.5 -27.922 -2.748 1 97.5 104 SER B C 1
ATOM 4790 O O . SER B 1 104 ? 2.553 -27.141 -2.617 1 97.5 104 SER B O 1
ATOM 4792 N N . PHE B 1 105 ? 3.859 -28.734 -1.864 1 95.81 105 PHE B N 1
ATOM 4793 C CA . PHE B 1 105 ? 3.182 -28.766 -0.573 1 95.81 105 PHE B CA 1
ATOM 4794 C C . PHE B 1 105 ? 3.338 -27.438 0.156 1 95.81 105 PHE B C 1
ATOM 4796 O O . PHE B 1 105 ? 2.365 -26.891 0.682 1 95.81 105 PHE B O 1
ATOM 4803 N N . VAL B 1 106 ? 4.492 -26.906 0.199 1 94.38 106 VAL B N 1
ATOM 4804 C CA . VAL B 1 106 ? 4.773 -25.641 0.863 1 94.38 106 VAL B CA 1
ATOM 4805 C C . VAL B 1 106 ? 3.986 -24.516 0.192 1 94.38 106 VAL B C 1
ATOM 4807 O O . VAL B 1 106 ? 3.383 -23.688 0.871 1 94.38 106 VAL B O 1
ATOM 4810 N N . SER B 1 107 ? 3.945 -24.562 -1.084 1 95.44 107 SER B N 1
ATOM 4811 C CA . SER B 1 107 ? 3.312 -23.5 -1.845 1 95.44 107 SER B CA 1
ATOM 4812 C C . SER B 1 107 ? 1.792 -23.578 -1.765 1 95.44 107 SER B C 1
ATOM 4814 O O . SER B 1 107 ? 1.089 -22.656 -2.168 1 95.44 107 SER B O 1
ATOM 4816 N N . ALA B 1 108 ? 1.314 -24.688 -1.294 1 96 108 ALA B N 1
ATOM 4817 C CA . ALA B 1 108 ? -0.12 -24.797 -1.038 1 96 108 ALA B CA 1
ATOM 4818 C C . ALA B 1 108 ? -0.548 -23.875 0.102 1 96 108 ALA B C 1
ATOM 4820 O O . ALA B 1 108 ? -1.724 -23.531 0.213 1 96 108 ALA B O 1
ATOM 4821 N N . PHE B 1 109 ? 0.445 -23.438 0.882 1 93.12 109 PHE B N 1
ATOM 4822 C CA . PHE B 1 109 ? 0.077 -22.688 2.072 1 93.12 109 PHE B CA 1
ATOM 4823 C C . PHE B 1 109 ? 0.808 -21.344 2.109 1 93.12 109 PHE B C 1
ATOM 4825 O O . PHE B 1 109 ? 0.557 -20.516 2.99 1 93.12 109 PHE B O 1
ATOM 4832 N N . LEU B 1 110 ? 1.709 -21.156 1.243 1 91.31 110 LEU B N 1
ATOM 4833 C CA . LEU B 1 110 ? 2.453 -19.906 1.113 1 91.31 110 LEU B CA 1
ATOM 4834 C C . LEU B 1 110 ? 2.342 -19.344 -0.302 1 91.31 110 LEU B C 1
ATOM 4836 O O . LEU B 1 110 ? 2.143 -20.109 -1.256 1 91.31 110 LEU B O 1
ATOM 4840 N N . ASN B 1 111 ? 2.502 -18.062 -0.296 1 87.19 111 ASN B N 1
ATOM 4841 C CA . ASN B 1 111 ? 2.52 -17.453 -1.623 1 87.19 111 ASN B CA 1
ATOM 4842 C C . ASN B 1 111 ? 3.633 -18.031 -2.49 1 87.19 111 ASN B C 1
ATOM 4844 O O . ASN B 1 111 ? 4.727 -18.328 -1.996 1 87.19 111 ASN B O 1
ATOM 4848 N N . ASN B 1 112 ? 3.379 -18.047 -3.805 1 90.5 112 ASN B N 1
ATOM 4849 C CA . ASN B 1 112 ? 4.293 -18.703 -4.738 1 90.5 112 ASN B CA 1
ATOM 4850 C C . ASN B 1 112 ? 5.59 -17.906 -4.891 1 90.5 112 ASN B C 1
ATOM 4852 O O . ASN B 1 112 ? 6.68 -18.484 -4.898 1 90.5 112 ASN B O 1
ATOM 4856 N N . THR B 1 113 ? 5.527 -16.688 -4.887 1 85.38 113 THR B N 1
ATOM 4857 C CA . THR B 1 113 ? 6.645 -15.828 -5.266 1 85.38 113 THR B CA 1
ATOM 4858 C C . THR B 1 113 ? 7.758 -15.891 -4.223 1 85.38 113 THR B C 1
ATOM 4860 O O . THR B 1 113 ? 8.914 -16.141 -4.562 1 85.38 113 THR B O 1
ATOM 4863 N N . PRO B 1 114 ? 7.422 -15.727 -2.996 1 84.12 114 PRO B N 1
ATOM 4864 C CA . PRO B 1 114 ? 8.5 -15.812 -2.008 1 84.12 114 PRO B CA 1
ATOM 4865 C C . PRO B 1 114 ? 9.195 -17.172 -2.018 1 84.12 114 PRO B C 1
ATOM 4867 O O . PRO B 1 114 ? 10.414 -17.25 -1.811 1 84.12 114 PRO B O 1
ATOM 4870 N N . VAL B 1 115 ? 8.508 -18.188 -2.254 1 90.12 115 VAL B N 1
ATOM 4871 C CA . VAL B 1 115 ? 9.078 -19.531 -2.289 1 90.12 115 VAL B CA 1
ATOM 4872 C C . VAL B 1 115 ? 10.086 -19.641 -3.436 1 90.12 115 VAL B C 1
ATOM 4874 O O . VAL B 1 115 ? 11.211 -20.094 -3.24 1 90.12 115 VAL B O 1
ATOM 4877 N N . VAL B 1 116 ? 9.727 -19.156 -4.57 1 91.25 116 VAL B N 1
ATOM 4878 C CA . VAL B 1 116 ? 10.578 -19.25 -5.746 1 91.25 116 VAL B CA 1
ATOM 4879 C C . VAL B 1 116 ? 11.797 -18.344 -5.578 1 91.25 116 VAL B C 1
ATOM 4881 O O . VAL B 1 116 ? 12.906 -18.703 -5.949 1 91.25 116 VAL B O 1
ATOM 4884 N N . VAL B 1 117 ? 11.586 -17.219 -5.008 1 83.56 117 VAL B N 1
ATOM 4885 C CA . VAL B 1 117 ? 12.656 -16.25 -4.836 1 83.56 117 VAL B CA 1
ATOM 4886 C C . VAL B 1 117 ? 13.758 -16.828 -3.947 1 83.56 117 VAL B C 1
ATOM 4888 O O . VAL B 1 117 ? 14.945 -16.594 -4.176 1 83.56 117 VAL B O 1
ATOM 4891 N N . ILE B 1 118 ? 13.367 -17.656 -3.062 1 83.69 118 ILE B N 1
ATOM 4892 C CA . ILE B 1 118 ? 14.328 -18.219 -2.121 1 83.69 118 ILE B CA 1
ATOM 4893 C C . ILE B 1 118 ? 14.93 -19.5 -2.697 1 83.69 118 ILE B C 1
ATOM 4895 O O . ILE B 1 118 ? 16.141 -19.703 -2.639 1 83.69 118 ILE B O 1
ATOM 4899 N N . PHE B 1 119 ? 14.164 -20.281 -3.262 1 91.06 119 PHE B N 1
ATOM 4900 C CA . PHE B 1 119 ? 14.586 -21.609 -3.682 1 91.06 119 PHE B CA 1
ATOM 4901 C C . PHE B 1 119 ? 15.391 -21.547 -4.977 1 91.06 119 PHE B C 1
ATOM 4903 O O . PHE B 1 119 ? 16.344 -22.297 -5.16 1 91.06 119 PHE B O 1
ATOM 4910 N N . ALA B 1 120 ? 15.078 -20.656 -5.84 1 90.31 120 ALA B N 1
ATOM 4911 C CA . ALA B 1 120 ? 15.625 -20.641 -7.191 1 90.31 120 ALA B CA 1
ATOM 4912 C C . ALA B 1 120 ? 17.141 -20.453 -7.164 1 90.31 120 ALA B C 1
ATOM 4914 O O . ALA B 1 120 ? 17.875 -21.266 -7.742 1 90.31 120 ALA B O 1
ATOM 4915 N N . PRO B 1 121 ? 17.609 -19.422 -6.457 1 83.75 121 PRO B N 1
ATOM 4916 C CA . PRO B 1 121 ? 19.062 -19.266 -6.418 1 83.75 121 PRO B CA 1
ATOM 4917 C C . PRO B 1 121 ? 19.781 -20.422 -5.73 1 83.75 121 PRO B C 1
ATOM 4919 O O . PRO B 1 121 ? 20.875 -20.812 -6.133 1 83.75 121 PRO B O 1
ATOM 4922 N N . ILE B 1 122 ? 19.219 -20.953 -4.746 1 86.19 122 ILE B N 1
ATOM 4923 C CA . ILE B 1 122 ? 19.797 -22.062 -4.004 1 86.19 122 ILE B CA 1
ATOM 4924 C C . ILE B 1 122 ? 19.844 -23.297 -4.891 1 86.19 122 ILE B C 1
ATOM 4926 O O . ILE B 1 122 ? 20.875 -24 -4.938 1 86.19 122 ILE B O 1
ATOM 4930 N N . ILE B 1 123 ? 18.828 -23.516 -5.586 1 91.44 123 ILE B N 1
ATOM 4931 C CA . ILE B 1 123 ? 18.766 -24.656 -6.492 1 91.44 123 ILE B CA 1
ATOM 4932 C C . ILE B 1 123 ? 19.781 -24.484 -7.617 1 91.44 123 ILE B C 1
ATOM 4934 O O . ILE B 1 123 ? 20.453 -25.453 -8.016 1 91.44 123 ILE B O 1
ATOM 4938 N N . LYS B 1 124 ? 19.844 -23.328 -8.156 1 88.75 124 LYS B N 1
ATOM 4939 C CA . LYS B 1 124 ? 20.812 -23.078 -9.227 1 88.75 124 LYS B CA 1
ATOM 4940 C C . LYS B 1 124 ? 22.234 -23.359 -8.766 1 88.75 124 LYS B C 1
ATOM 4942 O O . LYS B 1 124 ? 22.984 -24.062 -9.453 1 88.75 124 LYS B O 1
ATOM 4947 N N . ARG B 1 125 ? 22.594 -22.906 -7.629 1 84 125 ARG B N 1
ATOM 4948 C CA . ARG B 1 125 ? 23.922 -23.125 -7.074 1 84 125 ARG B CA 1
ATOM 4949 C C . ARG B 1 125 ? 24.172 -24.609 -6.82 1 84 125 ARG B C 1
ATOM 4951 O O . ARG B 1 125 ? 25.25 -25.125 -7.102 1 84 125 ARG B O 1
ATOM 4958 N N . TRP B 1 126 ? 23.266 -25.141 -6.23 1 88.38 126 TRP B N 1
ATOM 4959 C CA . TRP B 1 126 ? 23.375 -26.562 -5.965 1 88.38 126 TRP B CA 1
ATOM 4960 C C . TRP B 1 126 ? 23.578 -27.344 -7.262 1 88.38 126 TRP B C 1
ATOM 4962 O O . TRP B 1 126 ? 24.453 -28.203 -7.34 1 88.38 126 TRP B O 1
ATOM 4972 N N . ALA B 1 127 ? 22.734 -27.078 -8.219 1 89.81 127 ALA B N 1
ATOM 4973 C CA . ALA B 1 127 ? 22.828 -27.781 -9.5 1 89.81 127 ALA B CA 1
ATOM 4974 C C . ALA B 1 127 ? 24.219 -27.641 -10.109 1 89.81 127 ALA B C 1
ATOM 4976 O O . ALA B 1 127 ? 24.781 -28.594 -10.641 1 89.81 127 ALA B O 1
ATOM 4977 N N . GLU B 1 128 ? 24.703 -26.484 -9.984 1 82.62 128 GLU B N 1
ATOM 4978 C CA . GLU B 1 128 ? 26.062 -26.234 -10.484 1 82.62 128 GLU B CA 1
ATOM 4979 C C . GLU B 1 128 ? 27.094 -27.047 -9.703 1 82.62 128 GLU B C 1
ATOM 4981 O O . GLU B 1 128 ? 28.062 -27.547 -10.281 1 82.62 128 GLU B O 1
ATOM 4986 N N . SER B 1 129 ? 26.891 -27.109 -8.5 1 84.56 129 SER B N 1
ATOM 4987 C CA . SER B 1 129 ? 27.828 -27.828 -7.641 1 84.56 129 SER B CA 1
ATOM 4988 C C . SER B 1 129 ? 27.828 -29.312 -7.953 1 84.56 129 SER B C 1
ATOM 4990 O O . SER B 1 129 ? 28.859 -29.984 -7.816 1 84.56 129 SER B O 1
ATOM 4992 N N . VAL B 1 130 ? 26.797 -29.828 -8.336 1 88.19 130 VAL B N 1
ATOM 4993 C CA . VAL B 1 130 ? 26.719 -31.25 -8.617 1 88.19 130 VAL B CA 1
ATOM 4994 C C . VAL B 1 130 ? 26.844 -31.484 -10.117 1 88.19 130 VAL B C 1
ATOM 4996 O O . VAL B 1 130 ? 26.641 -32.594 -10.594 1 88.19 130 VAL B O 1
ATOM 4999 N N . ARG B 1 131 ? 27.031 -30.453 -10.898 1 87.06 131 ARG B N 1
ATOM 5000 C CA . ARG B 1 131 ? 27.312 -30.484 -12.328 1 87.06 131 ARG B CA 1
ATOM 5001 C C . ARG B 1 131 ? 26.109 -30.969 -13.125 1 87.06 131 ARG B C 1
ATOM 5003 O O . ARG B 1 131 ? 26.234 -31.828 -13.992 1 87.06 131 ARG B O 1
ATOM 5010 N N . ILE B 1 132 ? 25 -30.641 -12.75 1 89.81 132 ILE B N 1
ATOM 5011 C CA . ILE B 1 132 ? 23.766 -30.812 -13.492 1 89.81 132 ILE B CA 1
ATOM 5012 C C . ILE B 1 132 ? 23.234 -29.453 -13.945 1 89.81 132 ILE B C 1
ATOM 5014 O O . ILE B 1 132 ? 23.375 -28.453 -13.227 1 89.81 132 ILE B O 1
ATOM 5018 N N . PRO B 1 133 ? 22.75 -29.422 -15.141 1 90.94 133 PRO B N 1
ATOM 5019 C CA . PRO B 1 133 ? 22.234 -28.141 -15.617 1 90.94 133 PRO B CA 1
ATOM 5020 C C . PRO B 1 133 ? 21.109 -27.594 -14.758 1 90.94 133 PRO B C 1
ATOM 5022 O O . PRO B 1 133 ? 20.094 -28.266 -14.562 1 90.94 133 PRO B O 1
ATOM 5025 N N . ALA B 1 134 ? 21.219 -26.359 -14.328 1 90.88 134 ALA B N 1
ATOM 5026 C CA . ALA B 1 134 ? 20.203 -25.703 -13.5 1 90.88 134 ALA B CA 1
ATOM 5027 C C . ALA B 1 134 ? 18.891 -25.531 -14.266 1 90.88 134 ALA B C 1
ATOM 5029 O O . ALA B 1 134 ? 17.828 -25.453 -13.664 1 90.88 134 ALA B O 1
ATOM 5030 N N . THR B 1 135 ? 18.969 -25.469 -15.562 1 92.94 135 THR B N 1
ATOM 5031 C CA . THR B 1 135 ? 17.812 -25.234 -16.422 1 92.94 135 THR B CA 1
ATOM 5032 C C . THR B 1 135 ? 16.812 -26.375 -16.312 1 92.94 135 THR B C 1
ATOM 5034 O O . THR B 1 135 ? 15.641 -26.219 -16.688 1 92.94 135 THR B O 1
ATOM 5037 N N . LYS B 1 136 ? 17.25 -27.391 -15.781 1 95.12 136 LYS B N 1
ATOM 5038 C CA . LYS B 1 136 ? 16.359 -28.547 -15.664 1 95.12 136 LYS B CA 1
ATOM 5039 C C . LYS B 1 136 ? 15.508 -28.453 -14.398 1 95.12 136 LYS B C 1
ATOM 5041 O O . LYS B 1 136 ? 14.547 -29.219 -14.234 1 95.12 136 LYS B O 1
ATOM 5046 N N . PHE B 1 137 ? 15.758 -27.484 -13.578 1 95.06 137 PHE B N 1
ATOM 5047 C CA . PHE B 1 137 ? 15.109 -27.469 -12.266 1 95.06 137 PHE B CA 1
ATOM 5048 C C . PHE B 1 137 ? 14.305 -26.188 -12.07 1 95.06 137 PHE B C 1
ATOM 5050 O O . PHE B 1 137 ? 13.375 -26.156 -11.266 1 95.06 137 PHE B O 1
ATOM 5057 N N . LEU B 1 138 ? 14.578 -25.141 -12.734 1 94.75 138 LEU B N 1
ATOM 5058 C CA . LEU B 1 138 ? 14.039 -23.828 -12.398 1 94.75 138 LEU B CA 1
ATOM 5059 C C . LEU B 1 138 ? 12.602 -23.688 -12.875 1 94.75 138 LEU B C 1
ATOM 5061 O O . LEU B 1 138 ? 11.727 -23.266 -12.117 1 94.75 138 LEU B O 1
ATOM 5065 N N . ILE B 1 139 ? 12.352 -24.047 -14.125 1 96.5 139 ILE B N 1
ATOM 5066 C CA . ILE B 1 139 ? 10.969 -24.016 -14.594 1 96.5 139 ILE B CA 1
ATOM 5067 C C . ILE B 1 139 ? 10.125 -24.984 -13.773 1 96.5 139 ILE B C 1
ATOM 5069 O O . ILE B 1 139 ? 9.055 -24.625 -13.289 1 96.5 139 ILE B O 1
ATOM 5073 N N . PRO B 1 140 ? 10.609 -26.188 -13.523 1 97.5 140 PRO B N 1
ATOM 5074 C CA . PRO B 1 140 ? 9.859 -27.109 -12.672 1 97.5 140 PRO B CA 1
ATOM 5075 C C . PRO B 1 140 ? 9.594 -26.547 -11.273 1 97.5 140 PRO B C 1
ATOM 5077 O O . PRO B 1 140 ? 8.547 -26.812 -10.688 1 97.5 140 PRO B O 1
ATOM 5080 N N . LEU B 1 141 ? 10.531 -25.828 -10.805 1 96.62 141 LEU B N 1
ATOM 5081 C CA . LEU B 1 141 ? 10.336 -25.172 -9.516 1 96.62 141 LEU B CA 1
ATOM 5082 C C . LEU B 1 141 ? 9.133 -24.234 -9.562 1 96.62 141 LEU B C 1
ATOM 5084 O O . LEU B 1 141 ? 8.25 -24.312 -8.703 1 96.62 141 LEU B O 1
ATOM 5088 N N . SER B 1 142 ? 9.109 -23.359 -10.5 1 96.56 142 SER B N 1
ATOM 5089 C CA . SER B 1 142 ? 7.988 -22.438 -10.664 1 96.56 142 SER B CA 1
ATOM 5090 C C . SER B 1 142 ? 6.672 -23.188 -10.828 1 96.56 142 SER B C 1
ATOM 5092 O O . SER B 1 142 ? 5.68 -22.875 -10.172 1 96.56 142 SER B O 1
ATOM 5094 N N . TYR B 1 143 ? 6.719 -24.234 -11.672 1 98.19 143 TYR B N 1
ATOM 5095 C CA . TYR B 1 143 ? 5.508 -24.984 -11.953 1 98.19 143 TYR B CA 1
ATOM 5096 C C . TYR B 1 143 ? 5.027 -25.734 -10.719 1 98.19 143 TYR B C 1
ATOM 5098 O O . TYR B 1 143 ? 3.822 -25.812 -10.461 1 98.19 143 TYR B O 1
ATOM 5106 N N . ALA B 1 144 ? 5.914 -26.234 -9.977 1 97.75 144 ALA B N 1
ATOM 5107 C CA . ALA B 1 144 ? 5.555 -26.938 -8.75 1 97.75 144 ALA B CA 1
ATOM 5108 C C . ALA B 1 144 ? 4.844 -26 -7.77 1 97.75 144 ALA B C 1
ATOM 5110 O O . ALA B 1 144 ? 3.895 -26.406 -7.098 1 97.75 144 ALA B O 1
ATOM 5111 N N . THR B 1 145 ? 5.324 -24.797 -7.66 1 97.12 145 THR B N 1
ATOM 5112 C CA . THR B 1 145 ? 4.68 -23.844 -6.766 1 97.12 145 THR B CA 1
ATOM 5113 C C . THR B 1 145 ? 3.275 -23.5 -7.262 1 97.12 145 THR B C 1
ATOM 5115 O O . THR B 1 145 ? 2.346 -23.359 -6.465 1 97.12 145 THR B O 1
ATOM 5118 N N . ILE B 1 146 ? 3.105 -23.344 -8.547 1 97.44 146 ILE B N 1
ATOM 5119 C CA . ILE B 1 146 ? 1.804 -23.047 -9.125 1 97.44 146 ILE B CA 1
ATOM 5120 C C . ILE B 1 146 ? 0.841 -24.203 -8.867 1 97.44 146 ILE B C 1
ATOM 5122 O O . ILE B 1 146 ? -0.3 -23.984 -8.453 1 97.44 146 ILE B O 1
ATOM 5126 N N . LEU B 1 147 ? 1.347 -25.375 -9.102 1 98.12 147 LEU B N 1
ATOM 5127 C CA . LEU B 1 147 ? 0.547 -26.562 -8.883 1 98.12 147 LEU B CA 1
ATOM 5128 C C . LEU B 1 147 ? 0.114 -26.672 -7.422 1 98.12 147 LEU B C 1
ATOM 5130 O O . LEU B 1 147 ? -1.041 -27 -7.137 1 98.12 147 LEU B O 1
ATOM 5134 N N . GLY B 1 148 ? 0.984 -26.422 -6.535 1 97.25 148 GLY B N 1
ATOM 5135 C CA . GLY B 1 148 ? 0.64 -26.406 -5.121 1 97.25 148 GLY B CA 1
ATOM 5136 C C . GLY B 1 148 ? -0.394 -25.344 -4.777 1 97.25 148 GLY B C 1
ATOM 5137 O O . GLY B 1 148 ? -1.297 -25.594 -3.975 1 97.25 148 GLY B O 1
ATOM 5138 N N . GLY B 1 149 ? -0.248 -24.219 -5.332 1 95.81 149 GLY B N 1
ATOM 5139 C CA . GLY B 1 149 ? -1.154 -23.109 -5.078 1 95.81 149 GLY B CA 1
ATOM 5140 C C . GLY B 1 149 ? -2.592 -23.406 -5.449 1 95.81 149 GLY B C 1
ATOM 5141 O O . GLY B 1 149 ? -3.521 -22.828 -4.891 1 95.81 149 GLY B O 1
ATOM 5142 N N . MET B 1 150 ? -2.82 -24.344 -6.309 1 96.44 150 MET B N 1
ATOM 5143 C CA . MET B 1 150 ? -4.148 -24.703 -6.793 1 96.44 150 MET B CA 1
ATOM 5144 C C . MET B 1 150 ? -4.871 -25.609 -5.793 1 96.44 150 MET B C 1
ATOM 5146 O O . MET B 1 150 ? -6.07 -25.844 -5.922 1 96.44 150 MET B O 1
ATOM 5150 N N . CYS B 1 151 ? -4.215 -25.953 -4.762 1 97.12 151 CYS B N 1
ATOM 5151 C CA . CYS B 1 151 ? -4.723 -27.062 -3.949 1 97.12 151 CYS B CA 1
ATOM 5152 C C . CYS B 1 151 ? -5.488 -26.531 -2.74 1 97.12 151 CYS B C 1
ATOM 5154 O O . CYS B 1 151 ? -6.277 -27.266 -2.139 1 97.12 151 CYS B O 1
ATOM 5156 N N . THR B 1 152 ? -5.23 -25.328 -2.365 1 96.25 152 THR B N 1
ATOM 5157 C CA . THR B 1 152 ? -5.906 -24.781 -1.194 1 96.25 152 THR B CA 1
ATOM 5158 C C . THR B 1 152 ? -6.438 -23.391 -1.484 1 96.25 152 THR B C 1
ATOM 5160 O O . THR B 1 152 ? -6.066 -22.766 -2.486 1 96.25 152 THR B O 1
ATOM 5163 N N . LEU B 1 153 ? -7.234 -22.938 -0.615 1 94.38 153 LEU B N 1
ATOM 5164 C CA . LEU B 1 153 ? -7.836 -21.609 -0.76 1 94.38 153 LEU B CA 1
ATOM 5165 C C . LEU B 1 153 ? -6.777 -20.516 -0.666 1 94.38 153 LEU B C 1
ATOM 5167 O O . LEU B 1 153 ? -6.84 -19.516 -1.394 1 94.38 153 LEU B O 1
ATOM 5171 N N . ILE B 1 154 ? -5.742 -20.703 0.147 1 92.75 154 ILE B N 1
ATOM 5172 C CA . ILE B 1 154 ? -4.797 -19.625 0.451 1 92.75 154 ILE B CA 1
ATOM 5173 C C . ILE B 1 154 ? -3.543 -19.781 -0.404 1 92.75 154 ILE B C 1
ATOM 5175 O O . ILE B 1 154 ? -2.621 -18.969 -0.323 1 92.75 154 ILE B O 1
ATOM 5179 N N . GLY B 1 155 ? -3.541 -20.812 -1.202 1 93.5 155 GLY B N 1
ATOM 5180 C CA . GLY B 1 155 ? -2.33 -21.141 -1.938 1 93.5 155 GLY B CA 1
ATOM 5181 C C . GLY B 1 155 ? -1.96 -20.094 -2.969 1 93.5 155 GLY B C 1
ATOM 5182 O O . GLY B 1 155 ? -0.789 -19.953 -3.328 1 93.5 155 GLY B O 1
ATOM 5183 N N . THR B 1 156 ? -2.92 -19.5 -3.475 1 92.75 156 THR B N 1
ATOM 5184 C CA . THR B 1 156 ? -2.697 -18.406 -4.43 1 92.75 156 THR B CA 1
ATOM 5185 C C . THR B 1 156 ? -3.721 -17.297 -4.23 1 92.75 156 THR B C 1
ATOM 5187 O O . THR B 1 156 ? -4.824 -17.531 -3.736 1 92.75 156 THR B O 1
ATOM 5190 N N . SER B 1 157 ? -3.326 -16.141 -4.555 1 90.62 157 SER B N 1
ATOM 5191 C CA . SER B 1 157 ? -4.215 -14.992 -4.426 1 90.62 157 SER B CA 1
ATOM 5192 C C . SER B 1 157 ? -5.43 -15.125 -5.336 1 90.62 157 SER B C 1
ATOM 5194 O O . SER B 1 157 ? -6.516 -14.648 -5.008 1 90.62 157 SER B O 1
ATOM 5196 N N . THR B 1 158 ? -5.332 -15.812 -6.395 1 93.06 158 THR B N 1
ATOM 5197 C CA . THR B 1 158 ? -6.41 -16.016 -7.355 1 93.06 158 THR B CA 1
ATOM 5198 C C . THR B 1 158 ? -7.605 -16.703 -6.695 1 93.06 158 THR B C 1
ATOM 5200 O O . THR B 1 158 ? -8.75 -16.281 -6.887 1 93.06 158 THR B O 1
ATOM 5203 N N . ASN B 1 159 ? -7.352 -17.719 -5.926 1 95.69 159 ASN B N 1
ATOM 5204 C CA . ASN B 1 159 ? -8.406 -18.453 -5.242 1 95.69 159 ASN B CA 1
ATOM 5205 C C . ASN B 1 159 ? -9.18 -17.562 -4.273 1 95.69 159 ASN B C 1
ATOM 5207 O O . ASN B 1 159 ? -10.406 -17.641 -4.195 1 95.69 159 ASN B O 1
ATOM 5211 N N . LEU B 1 160 ? -8.5 -16.781 -3.613 1 90.44 160 LEU B N 1
ATOM 5212 C CA . LEU B 1 160 ? -9.117 -15.898 -2.623 1 90.44 160 LEU B CA 1
ATOM 5213 C C . LEU B 1 160 ? -9.961 -14.82 -3.301 1 90.44 160 LEU B C 1
ATOM 5215 O O . LEU B 1 160 ? -11.008 -14.43 -2.779 1 90.44 160 LEU B O 1
ATOM 5219 N N . VAL B 1 161 ? -9.484 -14.414 -4.418 1 88.19 161 VAL B N 1
ATOM 5220 C CA . VAL B 1 161 ? -10.227 -13.438 -5.199 1 88.19 161 VAL B CA 1
ATOM 5221 C C . VAL B 1 161 ? -11.555 -14.039 -5.648 1 88.19 161 VAL B C 1
ATOM 5223 O O . VAL B 1 161 ? -12.617 -13.43 -5.461 1 88.19 161 VAL B O 1
ATOM 5226 N N . VAL B 1 162 ? -11.469 -15.141 -6.23 1 94.25 162 VAL B N 1
ATOM 5227 C CA . VAL B 1 162 ? -12.68 -15.805 -6.707 1 94.25 162 VAL B CA 1
ATOM 5228 C C . VAL B 1 162 ? -13.609 -16.094 -5.531 1 94.25 162 VAL B C 1
ATOM 5230 O O . VAL B 1 162 ? -14.82 -15.883 -5.621 1 94.25 162 VAL B O 1
ATOM 5233 N N . ASP B 1 163 ? -12.992 -16.547 -4.465 1 94.12 163 ASP B N 1
ATOM 5234 C CA . ASP B 1 163 ? -13.773 -16.812 -3.262 1 94.12 163 ASP B CA 1
ATOM 5235 C C . ASP B 1 163 ? -14.484 -15.547 -2.785 1 94.12 163 ASP B C 1
ATOM 5237 O O . ASP B 1 163 ? -15.664 -15.594 -2.418 1 94.12 163 ASP B O 1
ATOM 5241 N N . GLY B 1 164 ? -13.805 -14.477 -2.736 1 88.94 164 GLY B N 1
ATOM 5242 C CA . GLY B 1 164 ? -14.414 -13.211 -2.365 1 88.94 164 GLY B CA 1
ATOM 5243 C C . GLY B 1 164 ? -15.57 -12.82 -3.26 1 88.94 164 GLY B C 1
ATOM 5244 O O . GLY B 1 164 ? -16.594 -12.305 -2.783 1 88.94 164 GLY B O 1
ATOM 5245 N N . MET B 1 165 ? -15.422 -13.039 -4.473 1 89.19 165 MET B N 1
ATOM 5246 C CA . MET B 1 165 ? -16.469 -12.703 -5.43 1 89.19 165 MET B CA 1
ATOM 5247 C C . MET B 1 165 ? -17.688 -13.625 -5.254 1 89.19 165 MET B C 1
ATOM 5249 O O . MET B 1 165 ? -18.828 -13.188 -5.414 1 89.19 165 MET B O 1
ATOM 5253 N N . ILE B 1 166 ? -17.438 -14.875 -4.973 1 93.75 166 ILE B N 1
ATOM 5254 C CA . ILE B 1 166 ? -18.516 -15.82 -4.691 1 93.75 166 ILE B CA 1
ATOM 5255 C C . ILE B 1 166 ? -19.344 -15.32 -3.51 1 93.75 166 ILE B C 1
ATOM 5257 O O . ILE B 1 166 ? -20.562 -15.273 -3.582 1 93.75 166 ILE B O 1
ATOM 5261 N N . LEU B 1 167 ? -18.672 -14.93 -2.488 1 88.19 167 LEU B N 1
ATOM 5262 C CA . LEU B 1 167 ? -19.328 -14.43 -1.289 1 88.19 167 LEU B CA 1
ATOM 5263 C C . LEU B 1 167 ? -20.141 -13.172 -1.599 1 88.19 167 LEU B C 1
ATOM 5265 O O . LEU B 1 167 ? -21.266 -13.016 -1.132 1 88.19 167 LEU B O 1
ATOM 5269 N N . ASP B 1 168 ? -19.578 -12.367 -2.355 1 84.25 168 ASP B N 1
ATOM 5270 C CA . ASP B 1 168 ? -20.234 -11.117 -2.725 1 84.25 168 ASP B CA 1
ATOM 5271 C C . ASP B 1 168 ? -21.484 -11.383 -3.561 1 84.25 168 ASP B C 1
ATOM 5273 O O . ASP B 1 168 ? -22.453 -10.617 -3.508 1 84.25 168 ASP B O 1
ATOM 5277 N N . ALA B 1 169 ? -21.391 -12.422 -4.305 1 87.62 169 ALA B N 1
ATOM 5278 C CA . ALA B 1 169 ? -22.531 -12.797 -5.145 1 87.62 169 ALA B CA 1
ATOM 5279 C C . ALA B 1 169 ? -23.609 -13.5 -4.324 1 87.62 169 ALA B C 1
ATOM 5281 O O . ALA B 1 169 ? -24.672 -13.828 -4.848 1 87.62 169 ALA B O 1
ATOM 5282 N N . GLY B 1 170 ? -23.312 -13.75 -3.053 1 86.69 170 GLY B N 1
ATOM 5283 C CA . GLY B 1 170 ? -24.312 -14.289 -2.154 1 86.69 170 GLY B CA 1
ATOM 5284 C C . GLY B 1 170 ? -24.219 -15.789 -1.988 1 86.69 170 GLY B C 1
ATOM 5285 O O . GLY B 1 170 ? -25.125 -16.422 -1.422 1 86.69 170 GLY B O 1
ATOM 5286 N N . TYR B 1 171 ? -23.156 -16.359 -2.498 1 91.12 171 TYR B N 1
ATOM 5287 C CA . TYR B 1 171 ? -22.969 -17.797 -2.373 1 91.12 171 TYR B CA 1
ATOM 5288 C C . TYR B 1 171 ? -22.016 -18.125 -1.228 1 91.12 171 TYR B C 1
ATOM 5290 O O . TYR B 1 171 ? -21.375 -17.234 -0.667 1 91.12 171 TYR B O 1
ATOM 5298 N N . LYS B 1 172 ? -22.109 -19.438 -0.945 1 87.94 172 LYS B N 1
ATOM 5299 C CA . LYS B 1 172 ? -21.156 -19.891 0.062 1 87.94 172 LYS B CA 1
ATOM 5300 C C . LYS B 1 172 ? -19.766 -20.016 -0.523 1 87.94 172 LYS B C 1
ATOM 5302 O O . LYS B 1 172 ? -19.594 -20.516 -1.638 1 87.94 172 LYS B O 1
ATOM 5307 N N . GLY B 1 173 ? -18.844 -19.562 0.037 1 89.56 173 GLY B N 1
ATOM 5308 C CA . GLY B 1 173 ? -17.469 -19.594 -0.427 1 89.56 173 GLY B CA 1
ATOM 5309 C C . GLY B 1 173 ? -16.828 -20.969 -0.334 1 89.56 173 GLY B C 1
ATOM 5310 O O . GLY B 1 173 ? -17.516 -21.953 -0.022 1 89.56 173 GLY B O 1
ATOM 5311 N N . PHE B 1 174 ? -15.539 -20.984 -0.698 1 93.19 174 PHE B N 1
ATOM 5312 C CA . PHE B 1 174 ? -14.773 -22.234 -0.666 1 93.19 174 PHE B CA 1
ATOM 5313 C C . PHE B 1 174 ? -14.273 -22.516 0.746 1 93.19 174 PHE B C 1
ATOM 5315 O O . PHE B 1 174 ? -13.891 -21.609 1.477 1 93.19 174 PHE B O 1
ATOM 5322 N N . GLY B 1 175 ? -14.344 -23.797 1.041 1 89.94 175 GLY B N 1
ATOM 5323 C CA . GLY B 1 175 ? -13.562 -24.219 2.197 1 89.94 175 GLY B CA 1
ATOM 5324 C C . GLY B 1 175 ? -12.07 -24.219 1.943 1 89.94 175 GLY B C 1
ATOM 5325 O O . GLY B 1 175 ? -11.633 -24.141 0.793 1 89.94 175 GLY B O 1
ATOM 5326 N N . MET B 1 176 ? -11.289 -24.375 2.938 1 90.56 176 MET B N 1
ATOM 5327 C CA . MET B 1 176 ? -9.828 -24.328 2.871 1 90.56 176 MET B CA 1
ATOM 5328 C C . MET B 1 176 ? -9.289 -25.328 1.863 1 90.56 176 MET B C 1
ATOM 5330 O O . MET B 1 176 ? -8.398 -25 1.073 1 90.56 176 MET B O 1
ATOM 5334 N N . PHE B 1 177 ? -9.883 -26.578 1.84 1 94.12 177 PHE B N 1
ATOM 5335 C CA . PHE B 1 177 ? -9.312 -27.656 1.038 1 94.12 177 PHE B CA 1
ATOM 5336 C C . PHE B 1 177 ? -10.273 -28.062 -0.076 1 94.12 177 PHE B C 1
ATOM 5338 O O . PHE B 1 177 ? -10.094 -29.109 -0.703 1 94.12 177 PHE B O 1
ATOM 5345 N N . GLU B 1 178 ? -11.273 -27.234 -0.258 1 94.81 178 GLU B N 1
ATOM 5346 C CA . GLU B 1 178 ? -12.281 -27.531 -1.276 1 94.81 178 GLU B CA 1
ATOM 5347 C C . GLU B 1 178 ? -11.641 -27.625 -2.662 1 94.81 178 GLU B C 1
ATOM 5349 O O . GLU B 1 178 ? -11.938 -28.562 -3.42 1 94.81 178 GLU B O 1
ATOM 5354 N N . LEU B 1 179 ? -10.773 -26.766 -2.982 1 96.88 179 LEU B N 1
ATOM 5355 C CA . LEU B 1 179 ? -10.117 -26.75 -4.281 1 96.88 179 LEU B CA 1
ATOM 5356 C C . LEU B 1 179 ? -9.148 -27.922 -4.43 1 96.88 179 LEU B C 1
ATOM 5358 O O . LEU B 1 179 ? -8.82 -28.312 -5.551 1 96.88 179 LEU B O 1
ATOM 5362 N N . GLY B 1 180 ? -8.758 -28.438 -3.297 1 97.06 180 GLY B N 1
ATOM 5363 C CA . GLY B 1 180 ? -7.84 -29.562 -3.305 1 97.06 180 GLY B CA 1
ATOM 5364 C C . GLY B 1 180 ? -8.438 -30.812 -3.898 1 97.06 180 GLY B C 1
ATOM 5365 O O . GLY B 1 180 ? -7.715 -31.703 -4.367 1 97.06 180 GLY B O 1
ATOM 5366 N N . ARG B 1 181 ? -9.695 -30.859 -3.895 1 97.19 181 ARG B N 1
ATOM 5367 C CA . ARG B 1 181 ? -10.375 -32.031 -4.441 1 97.19 181 ARG B CA 1
ATOM 5368 C C . ARG B 1 181 ? -10.031 -32.219 -5.914 1 97.19 181 ARG B C 1
ATOM 5370 O O . ARG B 1 181 ? -10.016 -33.344 -6.414 1 97.19 181 ARG B O 1
ATOM 5377 N N . VAL B 1 182 ? -9.789 -31.172 -6.562 1 97.75 182 VAL B N 1
ATOM 5378 C CA . VAL B 1 182 ? -9.359 -31.266 -7.953 1 97.75 182 VAL B CA 1
ATOM 5379 C C . VAL B 1 182 ? -7.883 -30.906 -8.062 1 97.75 182 VAL B C 1
ATOM 5381 O O . VAL B 1 182 ? -7.141 -31.531 -8.828 1 97.75 182 VAL B O 1
ATOM 5384 N N . GLY B 1 183 ? -7.453 -29.922 -7.309 1 97.81 183 GLY B N 1
ATOM 5385 C CA . GLY B 1 183 ? -6.102 -29.375 -7.383 1 97.81 183 GLY B CA 1
ATOM 5386 C C . GLY B 1 183 ? -5.031 -30.422 -7.098 1 97.81 183 GLY B C 1
ATOM 5387 O O . GLY B 1 183 ? -3.979 -30.422 -7.734 1 97.81 183 GLY B O 1
ATOM 5388 N N . ILE B 1 184 ? -5.305 -31.328 -6.152 1 98.12 184 ILE B N 1
ATOM 5389 C CA . ILE B 1 184 ? -4.324 -32.344 -5.77 1 98.12 184 ILE B CA 1
ATOM 5390 C C . ILE B 1 184 ? -4.07 -33.281 -6.941 1 98.12 184 ILE B C 1
ATOM 5392 O O . ILE B 1 184 ? -2.934 -33.688 -7.184 1 98.12 184 ILE B O 1
ATOM 5396 N N . PHE B 1 185 ? -5.113 -33.656 -7.633 1 98.25 185 PHE B N 1
ATOM 5397 C CA . PHE B 1 185 ? -4.965 -34.531 -8.781 1 98.25 185 PHE B CA 1
ATOM 5398 C C . PHE B 1 185 ? -4.176 -33.844 -9.891 1 98.25 185 PHE B C 1
ATOM 5400 O O . PHE B 1 185 ? -3.342 -34.469 -10.547 1 98.25 185 PHE B O 1
ATOM 5407 N N . ILE B 1 186 ? -4.445 -32.625 -10.078 1 98.5 186 ILE B N 1
ATOM 5408 C CA . ILE B 1 186 ? -3.713 -31.859 -11.078 1 98.5 186 ILE B CA 1
ATOM 5409 C C . ILE B 1 186 ? -2.246 -31.734 -10.664 1 98.5 186 ILE B C 1
ATOM 5411 O O . ILE B 1 186 ? -1.348 -31.891 -11.492 1 98.5 186 ILE B O 1
ATOM 5415 N N . ALA B 1 187 ? -2.059 -31.422 -9.391 1 98.38 187 ALA B N 1
ATOM 5416 C CA . ALA B 1 187 ? -0.695 -31.281 -8.883 1 98.38 187 ALA B CA 1
ATOM 5417 C C . ALA B 1 187 ? 0.086 -32.594 -9.039 1 98.38 187 ALA B C 1
ATOM 5419 O O . ALA B 1 187 ? 1.238 -32.594 -9.477 1 98.38 187 ALA B O 1
ATOM 5420 N N . LEU B 1 188 ? -0.531 -33.688 -8.68 1 98.25 188 LEU B N 1
ATOM 5421 C CA . LEU B 1 188 ? 0.126 -35 -8.797 1 98.25 188 LEU B CA 1
ATOM 5422 C C . LEU B 1 188 ? 0.436 -35.312 -10.258 1 98.25 188 LEU B C 1
ATOM 5424 O O . LEU B 1 188 ? 1.555 -35.719 -10.578 1 98.25 188 LEU B O 1
ATOM 5428 N N . ALA B 1 189 ? -0.543 -35.156 -11.109 1 98.31 189 ALA B N 1
ATOM 5429 C CA . ALA B 1 189 ? -0.336 -35.406 -12.531 1 98.31 189 ALA B CA 1
ATOM 5430 C C . ALA B 1 189 ? 0.737 -34.469 -13.102 1 98.31 189 ALA B C 1
ATOM 5432 O O . ALA B 1 189 ? 1.546 -34.906 -13.93 1 98.31 189 ALA B O 1
ATOM 5433 N N . GLY B 1 190 ? 0.664 -33.219 -12.703 1 98.19 190 GLY B N 1
ATOM 5434 C CA . GLY B 1 190 ? 1.656 -32.25 -13.156 1 98.19 190 GLY B CA 1
ATOM 5435 C C . GLY B 1 190 ? 3.068 -32.594 -12.727 1 98.19 190 GLY B C 1
ATOM 5436 O O . GLY B 1 190 ? 4.004 -32.5 -13.523 1 98.19 190 GLY B O 1
ATOM 5437 N N . ILE B 1 191 ? 3.205 -33 -11.469 1 98 191 ILE B N 1
ATOM 5438 C CA . ILE B 1 191 ? 4.516 -33.375 -10.953 1 98 191 ILE B CA 1
ATOM 5439 C C . ILE B 1 191 ? 5.031 -34.594 -11.711 1 98 191 ILE B C 1
ATOM 5441 O O . ILE B 1 191 ? 6.203 -34.656 -12.102 1 98 191 ILE B O 1
ATOM 5445 N N . VAL B 1 192 ? 4.168 -35.562 -11.93 1 98 192 VAL B N 1
ATOM 5446 C CA . VAL B 1 192 ? 4.555 -36.781 -12.672 1 98 192 VAL B CA 1
ATOM 5447 C C . VAL B 1 192 ? 4.977 -36.375 -14.086 1 98 192 VAL B C 1
ATOM 5449 O O . VAL B 1 192 ? 5.988 -36.875 -14.594 1 98 192 VAL B O 1
ATOM 5452 N N . TYR B 1 193 ? 4.234 -35.562 -14.727 1 97.44 193 TYR B N 1
ATOM 5453 C CA . TYR B 1 193 ? 4.559 -35.062 -16.062 1 97.44 193 TYR B CA 1
ATOM 5454 C C . TYR B 1 193 ? 5.938 -34.438 -16.078 1 97.44 193 TYR B C 1
ATOM 5456 O O . TYR B 1 193 ? 6.742 -34.688 -16.984 1 97.44 193 TYR B O 1
ATOM 5464 N N . LEU B 1 194 ? 6.207 -33.562 -15.031 1 97.25 194 LEU B N 1
ATOM 5465 C CA . LEU B 1 194 ? 7.484 -32.844 -14.969 1 97.25 194 LEU B CA 1
ATOM 5466 C C . LEU B 1 194 ? 8.633 -33.812 -14.734 1 97.25 194 LEU B C 1
ATOM 5468 O O . LEU B 1 194 ? 9.719 -33.656 -15.297 1 97.25 194 LEU B O 1
ATOM 5472 N N . LEU B 1 195 ? 8.414 -34.844 -13.922 1 96.31 195 LEU B N 1
ATOM 5473 C CA . LEU B 1 195 ? 9.445 -35.844 -13.617 1 96.31 195 LEU B CA 1
ATOM 5474 C C . LEU B 1 195 ? 9.883 -36.562 -14.883 1 96.31 195 LEU B C 1
ATOM 5476 O O . LEU B 1 195 ? 11.078 -36.844 -15.07 1 96.31 195 LEU B O 1
ATOM 5480 N N . PHE B 1 196 ? 8.938 -36.781 -15.789 1 95.12 196 PHE B N 1
ATOM 5481 C CA . PHE B 1 196 ? 9.242 -37.625 -16.938 1 95.12 196 PHE B CA 1
ATOM 5482 C C . PHE B 1 196 ? 9.625 -36.781 -18.141 1 95.12 196 PHE B C 1
ATOM 5484 O O . PHE B 1 196 ? 10.391 -37.219 -19 1 95.12 196 PHE B O 1
ATOM 5491 N N . PHE B 1 197 ? 9.219 -35.594 -18.219 1 94.44 197 PHE B N 1
ATOM 5492 C CA . PHE B 1 197 ? 9.359 -34.875 -19.484 1 94.44 197 PHE B CA 1
ATOM 5493 C C . PHE B 1 197 ? 10.258 -33.656 -19.328 1 94.44 197 PHE B C 1
ATOM 5495 O O . PHE B 1 197 ? 10.719 -33.094 -20.312 1 94.44 197 PHE B O 1
ATOM 5502 N N . SER B 1 198 ? 10.555 -33.219 -18.172 1 92.75 198 SER B N 1
ATOM 5503 C CA . SER B 1 198 ? 11.352 -32.031 -17.969 1 92.75 198 SER B CA 1
ATOM 5504 C C . SER B 1 198 ? 12.758 -32.188 -18.547 1 92.75 198 SER B C 1
ATOM 5506 O O . SER B 1 198 ? 13.281 -31.266 -19.172 1 92.75 198 SER B O 1
ATOM 5508 N N . SER B 1 199 ? 13.375 -33.344 -18.328 1 90.06 199 SER B N 1
ATOM 5509 C CA . SER B 1 199 ? 14.742 -33.594 -18.781 1 90.06 199 SER B CA 1
ATOM 5510 C C . SER B 1 199 ? 14.836 -33.531 -20.297 1 90.06 199 SER B C 1
ATOM 5512 O O . SER B 1 199 ? 15.82 -33.031 -20.859 1 90.06 199 SER B O 1
ATOM 5514 N N . ARG B 1 200 ? 13.812 -33.906 -20.922 1 91.5 200 ARG B N 1
ATOM 5515 C CA . ARG B 1 200 ? 13.836 -34 -22.375 1 91.5 200 ARG B CA 1
ATOM 5516 C C . ARG B 1 200 ? 13.398 -32.688 -23 1 91.5 200 ARG B C 1
ATOM 5518 O O . ARG B 1 200 ? 13.922 -32.281 -24.047 1 91.5 200 ARG B O 1
ATOM 5525 N N . LEU B 1 201 ? 12.539 -32.031 -22.453 1 93.5 201 LEU B N 1
ATOM 5526 C CA . LEU B 1 201 ? 11.898 -30.891 -23.109 1 93.5 201 LEU B CA 1
ATOM 5527 C C . LEU B 1 201 ? 12.602 -29.594 -22.734 1 93.5 201 LEU B C 1
ATOM 5529 O O . LEU B 1 201 ? 12.438 -28.578 -23.422 1 93.5 201 LEU B O 1
ATOM 5533 N N . LEU B 1 202 ? 13.328 -29.594 -21.641 1 93.44 202 LEU B N 1
ATOM 5534 C CA . LEU B 1 202 ? 14 -28.375 -21.219 1 93.44 202 LEU B CA 1
ATOM 5535 C C . LEU B 1 202 ? 15.414 -28.297 -21.797 1 93.44 202 LEU B C 1
ATOM 5537 O O . LEU B 1 202 ? 16.016 -29.344 -22.094 1 93.44 202 LEU B O 1
ATOM 5541 N N . PRO B 1 203 ? 15.82 -27.125 -22 1 89.19 203 PRO B N 1
ATOM 5542 C CA . PRO B 1 203 ? 17.141 -26.969 -22.609 1 89.19 203 PRO B CA 1
ATOM 5543 C C . PRO B 1 203 ? 18.266 -27.422 -21.688 1 89.19 203 PRO B C 1
ATOM 5545 O O . PRO B 1 203 ? 18.109 -27.438 -20.469 1 89.19 203 PRO B O 1
ATOM 5548 N N . GLU B 1 204 ? 19.297 -27.766 -22.312 1 82.94 204 GLU B N 1
ATOM 5549 C CA . GLU B 1 204 ? 20.484 -28.125 -21.562 1 82.94 204 GLU B CA 1
ATOM 5550 C C . GLU B 1 204 ? 21.172 -26.875 -21.016 1 82.94 204 GLU B C 1
ATOM 5552 O O . GLU B 1 204 ? 20.625 -25.766 -21.078 1 82.94 204 GLU B O 1
ATOM 5557 N N . VAL B 1 205 ? 22.453 -26.875 -20.953 1 74.25 205 VAL B N 1
ATOM 5558 C CA . VAL B 1 205 ? 23.219 -25.812 -20.297 1 74.25 205 VAL B CA 1
ATOM 5559 C C . VAL B 1 205 ? 23.234 -24.578 -21.188 1 74.25 205 VAL B C 1
ATOM 5561 O O . VAL B 1 205 ? 23.438 -24.672 -22.406 1 74.25 205 VAL B O 1
ATOM 5564 N N . ARG B 1 206 ? 22.641 -23.562 -20.562 1 73.19 206 ARG B N 1
ATOM 5565 C CA . ARG B 1 206 ? 22.812 -22.266 -21.219 1 73.19 206 ARG B CA 1
ATOM 5566 C C . ARG B 1 206 ?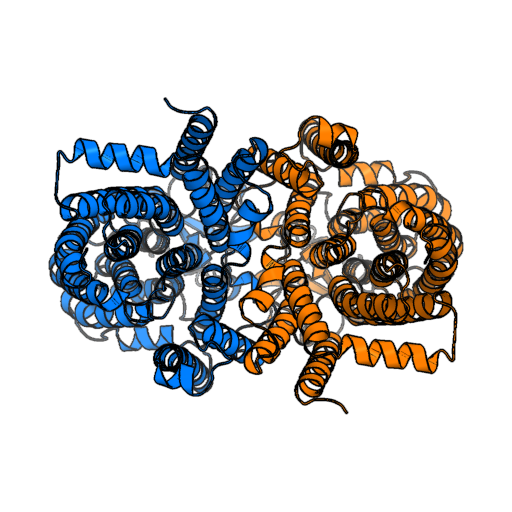 24.109 -21.594 -20.75 1 73.19 206 ARG B C 1
ATOM 5568 O O . ARG B 1 206 ? 24.281 -21.328 -19.562 1 73.19 206 ARG B O 1
ATOM 5575 N N . LYS B 1 207 ? 25.094 -21.594 -21.609 1 62.22 207 LYS B N 1
ATOM 5576 C CA . LYS B 1 207 ? 26.453 -21.156 -21.266 1 62.22 207 LYS B CA 1
ATOM 5577 C C . LYS B 1 207 ? 26.484 -19.656 -20.984 1 62.22 207 LYS B C 1
ATOM 5579 O O . LYS B 1 207 ? 25.812 -18.875 -21.688 1 62.22 207 LYS B O 1
ATOM 5584 N N . ASP B 1 208 ? 27.062 -19.359 -19.812 1 62.41 208 ASP B N 1
ATOM 5585 C CA . ASP B 1 208 ? 27.375 -17.969 -19.531 1 62.41 208 ASP B CA 1
ATOM 5586 C C . ASP B 1 208 ? 28.469 -17.453 -20.453 1 62.41 208 ASP B C 1
ATOM 5588 O O . ASP B 1 208 ? 29.406 -18.188 -20.797 1 62.41 208 ASP B O 1
ATOM 5592 N N . THR B 1 209 ? 28.109 -16.516 -21.25 1 61.41 209 THR B N 1
ATOM 5593 C CA . THR B 1 209 ? 29.109 -15.984 -22.172 1 61.41 209 THR B CA 1
ATOM 5594 C C . THR B 1 209 ? 30.312 -15.438 -21.406 1 61.41 209 THR B C 1
ATOM 5596 O O . THR B 1 209 ? 31.453 -15.594 -21.844 1 61.41 209 THR B O 1
ATOM 5599 N N . VAL B 1 210 ? 30.078 -14.609 -20.422 1 58.09 210 VAL B N 1
ATOM 5600 C CA . VAL B 1 210 ? 31.203 -14.008 -19.703 1 58.09 210 VAL B CA 1
ATOM 5601 C C . VAL B 1 210 ? 31.734 -14.984 -18.656 1 58.09 210 VAL B C 1
ATOM 5603 O O . VAL B 1 210 ? 30.984 -15.484 -17.812 1 58.09 210 VAL B O 1
ATOM 5606 N N . GLY B 1 211 ? 32.75 -15.844 -19.109 1 54.62 211 GLY B N 1
ATOM 5607 C CA . GLY B 1 211 ? 33.406 -16.812 -18.25 1 54.62 211 GLY B CA 1
ATOM 5608 C C . GLY B 1 211 ? 33.844 -16.234 -16.922 1 54.62 211 GLY B C 1
ATOM 5609 O O . GLY B 1 211 ? 33.812 -15.023 -16.734 1 54.62 211 GLY B O 1
ATOM 5610 N N . ASP B 1 212 ? 33.906 -17.141 -15.938 1 54.03 212 ASP B N 1
ATOM 5611 C CA . ASP B 1 212 ? 34.5 -16.812 -14.656 1 54.03 212 ASP B CA 1
ATOM 5612 C C . ASP B 1 212 ? 35.938 -16.328 -14.836 1 54.03 212 ASP B C 1
ATOM 5614 O O . ASP B 1 212 ? 36.625 -16.047 -13.859 1 54.03 212 ASP B O 1
ATOM 5618 N N . GLU B 1 213 ? 36.594 -16.688 -16 1 46.12 213 GLU B N 1
ATOM 5619 C CA . GLU B 1 213 ? 38.062 -16.625 -16.141 1 46.12 213 GLU B CA 1
ATOM 5620 C C . GLU B 1 213 ? 38.562 -15.195 -16.031 1 46.12 213 GLU B C 1
ATOM 5622 O O . GLU B 1 213 ? 38.906 -14.578 -17.047 1 46.12 213 GLU B O 1
ATOM 5627 N N . HIS B 1 214 ? 38.188 -14.25 -15.547 1 43.47 214 HIS B N 1
ATOM 5628 C CA . HIS B 1 214 ? 39.188 -13.188 -15.5 1 43.47 214 HIS B CA 1
ATOM 5629 C C . HIS B 1 214 ? 40.469 -13.688 -14.875 1 43.47 214 HIS B C 1
ATOM 5631 O O . HIS B 1 214 ? 40.469 -14.484 -13.945 1 43.47 214 HIS B O 1
ATOM 5637 N N . GLY B 1 215 ? 41.812 -13.469 -15.562 1 38.19 215 GLY B N 1
ATOM 5638 C CA . GLY B 1 215 ? 43.219 -13.555 -15.234 1 38.19 215 GLY B CA 1
ATOM 5639 C C . GLY B 1 215 ? 43.5 -13.375 -13.75 1 38.19 215 GLY B C 1
ATOM 5640 O O . GLY B 1 215 ? 42.656 -12.836 -13.016 1 38.19 215 GLY B O 1
ATOM 5641 N N . GLU B 1 216 ? 44.625 -14.047 -13.172 1 35.69 216 GLU B N 1
ATOM 5642 C CA . GLU B 1 216 ? 45.344 -14.086 -11.898 1 35.69 216 GLU B CA 1
ATOM 5643 C C . GLU B 1 216 ? 45.406 -12.711 -11.25 1 35.69 216 GLU B C 1
ATOM 5645 O O . GLU B 1 216 ? 45.781 -12.578 -10.086 1 35.69 216 GLU B O 1
ATOM 5650 N N . ALA B 1 217 ? 46.062 -11.688 -12.125 1 41.03 217 ALA B N 1
ATOM 5651 C CA . ALA B 1 217 ? 46.781 -10.664 -11.367 1 41.03 217 ALA B CA 1
ATOM 5652 C C . ALA B 1 217 ? 45.906 -10.102 -10.25 1 41.03 217 ALA B C 1
ATOM 5654 O O . ALA B 1 217 ? 46.312 -10.055 -9.094 1 41.03 217 ALA B O 1
ATOM 5655 N N . ASP B 1 218 ? 45.531 -8.789 -10.211 1 39.91 218 ASP B N 1
ATOM 5656 C CA . ASP B 1 218 ? 45.344 -7.863 -9.094 1 39.91 218 ASP B CA 1
ATOM 5657 C C . ASP B 1 218 ? 44 -8.117 -8.406 1 39.91 218 ASP B C 1
ATOM 5659 O O . ASP B 1 218 ? 43.656 -7.43 -7.441 1 39.91 218 ASP B O 1
ATOM 5663 N N . ALA B 1 219 ? 42.656 -8.148 -9.039 1 41.44 219 ALA B N 1
ATOM 5664 C CA . ALA B 1 219 ? 41.375 -7.703 -8.477 1 41.44 219 ALA B CA 1
ATOM 5665 C C . ALA B 1 219 ? 40.781 -8.789 -7.605 1 41.44 219 ALA B C 1
ATOM 5667 O O . ALA B 1 219 ? 39.969 -9.594 -8.086 1 41.44 219 ALA B O 1
ATOM 5668 N N . SER B 1 220 ? 41.062 -9.5 -6.91 1 50.47 220 SER B N 1
ATOM 5669 C CA . SER B 1 220 ? 40.781 -10.383 -5.785 1 50.47 220 SER B CA 1
ATOM 5670 C C . SER B 1 220 ? 39.5 -9.93 -5.051 1 50.47 220 SER B C 1
ATOM 5672 O O . SER B 1 220 ? 38.812 -10.742 -4.449 1 50.47 220 SER B O 1
ATOM 5674 N N . SER B 1 221 ? 39.125 -8.633 -5.031 1 64.75 221 SER B N 1
ATOM 5675 C CA . SER B 1 221 ? 38.062 -8.141 -4.16 1 64.75 221 SER B CA 1
ATOM 5676 C C . SER B 1 221 ? 36.719 -8.141 -4.871 1 64.75 221 SER B C 1
ATOM 5678 O O . SER B 1 221 ? 35.656 -7.992 -4.234 1 64.75 221 SER B O 1
ATOM 5680 N N . PHE B 1 222 ? 36.688 -8.445 -6.207 1 72.25 222 PHE B N 1
ATOM 5681 C CA . PHE B 1 222 ? 35.406 -8.43 -6.91 1 72.25 222 PHE B CA 1
ATOM 5682 C C . PHE B 1 222 ? 35 -9.836 -7.363 1 72.25 222 PHE B C 1
ATOM 5684 O O . PHE B 1 222 ? 35.875 -10.625 -7.758 1 72.25 222 PHE B O 1
ATOM 5691 N N . HIS B 1 223 ? 33.781 -10.25 -7.145 1 76.25 223 HIS B N 1
ATOM 5692 C CA . HIS B 1 223 ? 33.25 -11.547 -7.559 1 76.25 223 HIS B CA 1
ATOM 5693 C C . HIS B 1 223 ? 32.031 -11.375 -8.43 1 76.25 223 HIS B C 1
ATOM 5695 O O . HIS B 1 223 ? 31.375 -10.328 -8.398 1 76.25 223 HIS B O 1
ATOM 5701 N N . ARG B 1 224 ? 31.812 -12.43 -9.258 1 80.94 224 ARG B N 1
ATOM 5702 C CA . ARG B 1 224 ? 30.656 -12.477 -10.156 1 80.94 224 ARG B CA 1
ATOM 5703 C C . ARG B 1 224 ? 29.359 -12.672 -9.375 1 80.94 224 ARG B C 1
ATOM 5705 O O . ARG B 1 224 ? 29.25 -13.602 -8.578 1 80.94 224 ARG B O 1
ATOM 5712 N N . VAL B 1 225 ? 28.375 -11.734 -9.57 1 80.88 225 VAL B N 1
ATOM 5713 C CA . VAL B 1 225 ? 27.062 -11.812 -8.914 1 80.88 225 VAL B CA 1
ATOM 5714 C C . VAL B 1 225 ? 25.969 -11.641 -9.953 1 80.88 225 VAL B C 1
ATOM 5716 O O . VAL B 1 225 ? 26.078 -10.812 -10.867 1 80.88 225 VAL B O 1
ATOM 5719 N N . GLU B 1 226 ? 24.984 -12.5 -9.859 1 82.94 226 GLU B N 1
ATOM 5720 C CA . GLU B 1 226 ? 23.812 -12.352 -10.727 1 82.94 226 GLU B CA 1
ATOM 5721 C C . GLU B 1 226 ? 22.641 -11.75 -9.969 1 82.94 226 GLU B C 1
ATOM 5723 O O . GLU B 1 226 ? 22.375 -12.117 -8.82 1 82.94 226 GLU B O 1
ATOM 5728 N N . ALA B 1 227 ? 21.984 -10.766 -10.578 1 85.31 227 ALA B N 1
ATOM 5729 C CA . ALA B 1 227 ? 20.828 -10.117 -9.969 1 85.31 227 ALA B CA 1
ATOM 5730 C C . ALA B 1 227 ? 19.703 -9.945 -10.984 1 85.31 227 ALA B C 1
ATOM 5732 O O . ALA B 1 227 ? 19.922 -9.453 -12.094 1 85.31 227 ALA B O 1
ATOM 5733 N N . VAL B 1 228 ? 18.594 -10.406 -10.672 1 84.19 228 VAL B N 1
ATOM 5734 C CA . VAL B 1 228 ? 17.422 -10.211 -11.516 1 84.19 228 VAL B CA 1
ATOM 5735 C C . VAL B 1 228 ? 16.734 -8.898 -11.141 1 84.19 228 VAL B C 1
ATOM 5737 O O . VAL B 1 228 ? 16.5 -8.641 -9.953 1 84.19 228 VAL B O 1
ATOM 5740 N N . ILE B 1 229 ? 16.391 -8.117 -12.125 1 84.75 229 ILE B N 1
ATOM 5741 C CA . ILE B 1 229 ? 15.781 -6.809 -11.914 1 84.75 229 ILE B CA 1
ATOM 5742 C C . ILE B 1 229 ? 14.297 -6.98 -11.609 1 84.75 229 ILE B C 1
ATOM 5744 O O . ILE B 1 229 ? 13.586 -7.707 -12.312 1 84.75 229 ILE B O 1
ATOM 5748 N N . GLY B 1 230 ? 13.852 -6.32 -10.547 1 74.5 230 GLY B N 1
ATOM 5749 C CA . GLY B 1 230 ? 12.438 -6.316 -10.188 1 74.5 230 GLY B CA 1
ATOM 5750 C C . GLY B 1 230 ? 11.672 -5.168 -10.82 1 74.5 230 GLY B C 1
ATOM 5751 O O . GLY B 1 230 ? 12.234 -4.379 -11.578 1 74.5 230 GLY B O 1
ATOM 5752 N N . ALA B 1 231 ? 10.422 -5.176 -10.539 1 68.25 231 ALA B N 1
ATOM 5753 C CA . ALA B 1 231 ? 9.508 -4.195 -11.125 1 68.25 231 ALA B CA 1
ATOM 5754 C C . ALA B 1 231 ? 9.805 -2.791 -10.609 1 68.25 231 ALA B C 1
ATOM 5756 O O . ALA B 1 231 ? 9.562 -1.802 -11.305 1 68.25 231 ALA B O 1
ATOM 5757 N N . ARG B 1 232 ? 10.383 -2.668 -9.469 1 69.19 232 ARG B N 1
ATOM 5758 C CA . ARG B 1 232 ? 10.586 -1.374 -8.828 1 69.19 232 ARG B CA 1
ATOM 5759 C C . ARG B 1 232 ? 11.984 -0.837 -9.117 1 69.19 232 ARG B C 1
ATOM 5761 O O . ARG B 1 232 ? 12.391 0.181 -8.547 1 69.19 232 ARG B O 1
ATOM 5768 N N . PHE B 1 233 ? 12.719 -1.549 -10 1 77.19 233 PHE B N 1
ATOM 5769 C CA . PHE B 1 233 ? 14.055 -1.083 -10.344 1 77.19 233 PHE B CA 1
ATOM 5770 C C . PHE B 1 233 ? 14 0.295 -10.992 1 77.19 233 PHE B C 1
ATOM 5772 O O . PHE B 1 233 ? 13.273 0.499 -11.969 1 77.19 233 PHE B O 1
ATOM 5779 N N . PRO B 1 234 ? 14.695 1.222 -10.477 1 73.06 234 PRO B N 1
ATOM 5780 C CA . PRO B 1 234 ? 14.602 2.602 -10.961 1 73.06 234 PRO B CA 1
ATOM 5781 C C . PRO B 1 234 ? 15.148 2.775 -12.375 1 73.06 234 PRO B C 1
ATOM 5783 O O . PRO B 1 234 ? 14.82 3.75 -13.055 1 73.06 234 PRO B O 1
ATOM 5786 N N . GLY B 1 235 ? 15.961 1.865 -12.859 1 78.56 235 GLY B N 1
ATOM 5787 C CA . GLY B 1 235 ? 16.609 2.016 -14.148 1 78.56 235 GLY B CA 1
ATOM 5788 C C . GLY B 1 235 ? 15.812 1.406 -15.289 1 78.56 235 GLY B C 1
ATOM 5789 O O . GLY B 1 235 ? 16.266 1.4 -16.438 1 78.56 235 GLY B O 1
ATOM 5790 N N . ILE B 1 236 ? 14.594 1.031 -14.984 1 79.88 236 ILE B N 1
ATOM 5791 C CA . ILE B 1 236 ? 13.805 0.385 -16.031 1 79.88 236 ILE B CA 1
ATOM 5792 C C . ILE B 1 236 ? 13.586 1.356 -17.188 1 79.88 236 ILE B C 1
ATOM 5794 O O . ILE B 1 236 ? 13.219 2.516 -16.969 1 79.88 236 ILE B O 1
ATOM 5798 N N . ASN B 1 237 ? 13.898 0.957 -18.406 1 79.5 237 ASN B N 1
ATOM 5799 C CA . ASN B 1 237 ? 13.742 1.669 -19.672 1 79.5 237 ASN B CA 1
ATOM 5800 C C . ASN B 1 237 ? 14.805 2.75 -19.844 1 79.5 237 ASN B C 1
ATOM 5802 O O . ASN B 1 237 ? 14.703 3.59 -20.734 1 79.5 237 ASN B O 1
ATOM 5806 N N . LYS B 1 238 ? 15.734 2.799 -18.953 1 86.12 238 LYS B N 1
ATOM 5807 C CA . LYS B 1 238 ? 16.922 3.639 -19.141 1 86.12 238 LYS B CA 1
ATOM 5808 C C . LYS B 1 238 ? 18.078 2.836 -19.703 1 86.12 238 LYS B C 1
ATOM 5810 O O . LYS B 1 238 ? 18.188 1.627 -19.484 1 86.12 238 LYS B O 1
ATOM 5815 N N . ARG B 1 239 ? 18.938 3.586 -20.406 1 89.56 239 ARG B N 1
ATOM 5816 C CA . ARG B 1 239 ? 20.125 2.928 -20.953 1 89.56 239 ARG B CA 1
ATOM 5817 C C . ARG B 1 239 ? 21.125 2.635 -19.844 1 89.56 239 ARG B C 1
ATOM 5819 O O . ARG B 1 239 ? 21.281 3.422 -18.906 1 89.56 239 ARG B O 1
ATOM 5826 N N . VAL B 1 240 ? 21.781 1.466 -19.984 1 91.06 240 VAL B N 1
ATOM 5827 C CA . VAL B 1 240 ? 22.812 1.042 -19.031 1 91.06 240 VAL B CA 1
ATOM 5828 C C . VAL B 1 240 ? 23.844 2.145 -18.859 1 91.06 240 VAL B C 1
ATOM 5830 O O . VAL B 1 240 ? 24.297 2.42 -17.75 1 91.06 240 VAL B O 1
ATOM 5833 N N . GLY B 1 241 ? 24.219 2.766 -19.969 1 87.12 241 GLY B N 1
ATOM 5834 C CA . GLY B 1 241 ? 25.203 3.832 -19.938 1 87.12 241 GLY B CA 1
ATOM 5835 C C . GLY B 1 241 ? 24.719 5.066 -19.188 1 87.12 241 GLY B C 1
ATOM 5836 O O . GLY B 1 241 ? 25.5 5.758 -18.547 1 87.12 241 GLY B O 1
ATOM 5837 N N . ASP B 1 242 ? 23.453 5.312 -19.25 1 84.75 242 ASP B N 1
ATOM 5838 C CA . ASP B 1 242 ? 22.875 6.5 -18.625 1 84.75 242 ASP B CA 1
ATOM 5839 C C . ASP B 1 242 ? 22.641 6.289 -17.141 1 84.75 242 ASP B C 1
ATOM 5841 O O . ASP B 1 242 ? 22.719 7.234 -16.359 1 84.75 242 ASP B O 1
ATOM 5845 N N . PHE B 1 243 ? 22.234 5.094 -16.656 1 82.19 243 PHE B N 1
ATOM 5846 C CA . PHE B 1 243 ? 21.875 4.805 -15.281 1 82.19 243 PHE B CA 1
ATOM 5847 C C . PHE B 1 243 ? 23.125 4.641 -14.414 1 82.19 243 PHE B C 1
ATOM 5849 O O . PHE B 1 243 ? 23.062 4.832 -13.195 1 82.19 243 PHE B O 1
ATOM 5856 N N . ASN B 1 244 ? 24.375 4.68 -14.953 1 78.62 244 ASN B N 1
ATOM 5857 C CA . ASN B 1 244 ? 25.625 4.516 -14.219 1 78.62 244 ASN B CA 1
ATOM 5858 C C . ASN B 1 244 ? 25.469 3.537 -13.062 1 78.62 244 ASN B C 1
ATOM 5860 O O . ASN B 1 244 ? 25.562 3.93 -11.898 1 78.62 244 ASN B O 1
ATOM 5864 N N . PHE B 1 245 ? 25.406 2.264 -13.234 1 83.94 245 PHE B N 1
ATOM 5865 C CA . PHE B 1 245 ? 25.172 1.188 -12.281 1 83.94 245 PHE B CA 1
ATOM 5866 C C . PHE B 1 245 ? 26.266 1.157 -11.219 1 83.94 245 PHE B C 1
ATOM 5868 O O . PHE B 1 245 ? 25.984 0.871 -10.047 1 83.94 245 PHE B O 1
ATOM 5875 N N . VAL B 1 246 ? 27.453 1.485 -11.539 1 79.75 246 VAL B N 1
ATOM 5876 C CA . VAL B 1 246 ? 28.578 1.477 -10.609 1 79.75 246 VAL B CA 1
ATOM 5877 C C . VAL B 1 246 ? 28.375 2.535 -9.531 1 79.75 246 VAL B C 1
ATOM 5879 O O . VAL B 1 246 ? 28.625 2.283 -8.344 1 79.75 246 VAL B O 1
ATOM 5882 N N . ARG B 1 247 ? 27.922 3.502 -9.961 1 72.88 247 ARG B N 1
ATOM 5883 C CA . ARG B 1 247 ? 27.688 4.602 -9.031 1 72.88 247 ARG B CA 1
ATOM 5884 C C . ARG B 1 247 ? 26.531 4.289 -8.094 1 72.88 247 ARG B C 1
ATOM 5886 O O . ARG B 1 247 ? 26.578 4.613 -6.906 1 72.88 247 ARG B O 1
ATOM 5893 N N . HIS B 1 248 ? 25.469 3.68 -8.695 1 73.81 248 HIS B N 1
ATOM 5894 C CA . HIS B 1 248 ? 24.266 3.418 -7.93 1 73.81 248 HIS B CA 1
ATOM 5895 C C . HIS B 1 248 ? 24.453 2.248 -6.969 1 73.81 248 HIS B C 1
ATOM 5897 O O . HIS B 1 248 ? 23.984 2.293 -5.828 1 73.81 248 HIS B O 1
ATOM 5903 N N . TYR B 1 249 ? 25.125 1.245 -7.418 1 76.5 249 TYR B N 1
ATOM 5904 C CA . TYR B 1 249 ? 25.125 -0.005 -6.668 1 76.5 249 TYR B CA 1
ATOM 5905 C C . TYR B 1 249 ? 26.531 -0.516 -6.445 1 76.5 249 TYR B C 1
ATOM 5907 O O . TYR B 1 249 ? 26.734 -1.548 -5.801 1 76.5 249 TYR B O 1
ATOM 5915 N N . GLY B 1 250 ? 27.578 0.154 -6.852 1 76.19 250 GLY B N 1
ATOM 5916 C CA . GLY B 1 250 ? 28.969 -0.231 -6.652 1 76.19 250 GLY B CA 1
ATOM 5917 C C . GLY B 1 250 ? 29.359 -1.495 -7.402 1 76.19 250 GLY B C 1
ATOM 5918 O O . GLY B 1 250 ? 30.203 -2.26 -6.941 1 76.19 250 GLY B O 1
ATOM 5919 N N . ALA B 1 251 ? 28.625 -1.804 -8.406 1 83.69 251 ALA B N 1
ATOM 5920 C CA . ALA B 1 251 ? 28.891 -2.992 -9.219 1 83.69 251 ALA B CA 1
ATOM 5921 C C . ALA B 1 251 ? 28.875 -2.656 -10.703 1 83.69 251 ALA B C 1
ATOM 5923 O O . ALA B 1 251 ? 28.25 -1.682 -11.125 1 83.69 251 ALA B O 1
ATOM 5924 N N . GLU B 1 252 ? 29.641 -3.432 -11.383 1 87.75 252 GLU B N 1
ATOM 5925 C CA . GLU B 1 252 ? 29.703 -3.23 -12.828 1 87.75 252 GLU B CA 1
ATOM 5926 C C . GLU B 1 252 ? 28.875 -4.277 -13.562 1 87.75 252 GLU B C 1
ATOM 5928 O O . GLU B 1 252 ? 28.953 -5.469 -13.258 1 87.75 252 GLU B O 1
ATOM 5933 N N . VAL B 1 253 ? 28.125 -3.768 -14.5 1 90.44 253 VAL B N 1
ATOM 5934 C CA . VAL B 1 253 ? 27.328 -4.672 -15.312 1 90.44 253 VAL B CA 1
ATOM 5935 C C . VAL B 1 253 ? 28.172 -5.23 -16.453 1 90.44 253 VAL B C 1
ATOM 5937 O O . VAL B 1 253 ? 28.656 -4.473 -17.297 1 90.44 253 VAL B O 1
ATOM 5940 N N . LYS B 1 254 ? 28.281 -6.496 -16.438 1 88.12 254 LYS B N 1
ATOM 5941 C CA . LYS B 1 254 ? 29.125 -7.117 -17.453 1 88.12 254 LYS B CA 1
ATOM 5942 C C . LYS B 1 254 ? 28.281 -7.77 -18.547 1 88.12 254 LYS B C 1
ATOM 5944 O O . LYS B 1 254 ? 28.75 -7.938 -19.672 1 88.12 254 LYS B O 1
ATOM 5949 N N . GLU B 1 255 ? 27.141 -8.195 -18.109 1 89.31 255 GLU B N 1
ATOM 5950 C CA . GLU B 1 255 ? 26.266 -8.914 -19.031 1 89.31 255 GLU B CA 1
ATOM 5951 C C . GLU B 1 255 ? 24.797 -8.758 -18.641 1 89.31 255 GLU B C 1
ATOM 5953 O O . GLU B 1 255 ? 24.469 -8.609 -17.469 1 89.31 255 GLU B O 1
ATOM 5958 N N . ILE B 1 256 ? 24 -8.656 -19.656 1 90.62 256 ILE B N 1
ATOM 5959 C CA . ILE B 1 256 ? 22.547 -8.695 -19.453 1 90.62 256 ILE B CA 1
ATOM 5960 C C . ILE B 1 256 ? 21.953 -9.898 -20.172 1 90.62 256 ILE B C 1
ATOM 5962 O O . ILE B 1 256 ? 22.203 -10.109 -21.359 1 90.62 256 ILE B O 1
ATOM 5966 N N . LYS B 1 257 ? 21.391 -10.703 -19.453 1 86.31 257 LYS B N 1
ATOM 5967 C CA . LYS B 1 257 ? 20.688 -11.852 -20.016 1 86.31 257 LYS B CA 1
ATOM 5968 C C . LYS B 1 257 ? 19.188 -11.578 -20.125 1 86.31 257 LYS B C 1
ATOM 5970 O O . LYS B 1 257 ? 18.547 -11.203 -19.141 1 86.31 257 LYS B O 1
ATOM 5975 N N . ARG B 1 258 ? 18.703 -11.711 -21.328 1 85.94 258 ARG B N 1
ATOM 5976 C CA . ARG B 1 258 ? 17.297 -11.422 -21.609 1 85.94 258 ARG B CA 1
ATOM 5977 C C . ARG B 1 258 ? 16.703 -12.43 -22.578 1 85.94 258 ARG B C 1
ATOM 5979 O O . ARG B 1 258 ? 17.109 -12.508 -23.734 1 85.94 258 ARG B O 1
ATOM 5986 N N . SER B 1 259 ? 15.766 -13.133 -22.078 1 81.31 259 SER B N 1
ATOM 5987 C CA . SER B 1 259 ? 15.008 -14.047 -22.922 1 81.31 259 SER B CA 1
ATOM 5988 C C . SER B 1 259 ? 15.93 -15.023 -23.641 1 81.31 259 SER B C 1
ATOM 5990 O O . SER B 1 259 ? 15.797 -15.227 -24.859 1 81.31 259 SER B O 1
ATOM 5992 N N . GLY B 1 260 ? 16.875 -15.469 -22.922 1 77.62 260 GLY B N 1
ATOM 5993 C CA . GLY B 1 260 ? 17.75 -16.5 -23.453 1 77.62 260 GLY B CA 1
ATOM 5994 C C . GLY B 1 260 ? 18.938 -15.938 -24.234 1 77.62 260 GLY B C 1
ATOM 5995 O O . GLY B 1 260 ? 19.766 -16.688 -24.734 1 77.62 260 GLY B O 1
ATOM 5996 N N . VAL B 1 261 ? 18.953 -14.656 -24.344 1 82.38 261 VAL B N 1
ATOM 5997 C CA . VAL B 1 261 ? 20.031 -14.023 -25.078 1 82.38 261 VAL B CA 1
ATOM 5998 C C . VAL B 1 261 ? 20.969 -13.297 -24.109 1 82.38 261 VAL B C 1
ATOM 6000 O O . VAL B 1 261 ? 20.5 -12.656 -23.156 1 82.38 261 VAL B O 1
ATOM 6003 N N . SER B 1 262 ? 22.203 -13.492 -24.328 1 85.75 262 SER B N 1
ATOM 6004 C CA . SER B 1 262 ? 23.219 -12.789 -23.547 1 85.75 262 SER B CA 1
ATOM 6005 C C . SER B 1 262 ? 23.734 -11.57 -24.297 1 85.75 262 SER B C 1
ATOM 6007 O O . SER B 1 262 ? 24.266 -11.68 -25.406 1 85.75 262 SER B O 1
ATOM 6009 N N . ILE B 1 263 ? 23.547 -10.508 -23.719 1 88.25 263 ILE B N 1
ATOM 6010 C CA . ILE B 1 263 ? 23.969 -9.25 -24.312 1 88.25 263 ILE B CA 1
ATOM 6011 C C . ILE B 1 263 ? 25.266 -8.773 -23.641 1 88.25 263 ILE B C 1
ATOM 6013 O O . ILE B 1 263 ? 25.266 -8.453 -22.453 1 88.25 263 ILE B O 1
ATOM 6017 N N . VAL B 1 264 ? 26.312 -8.797 -24.312 1 87.31 264 VAL B N 1
ATOM 6018 C CA . VAL B 1 264 ? 27.594 -8.383 -23.766 1 87.31 264 VAL B CA 1
ATOM 6019 C C . VAL B 1 264 ? 28.125 -7.172 -24.531 1 87.31 264 VAL B C 1
ATOM 6021 O O . VAL B 1 264 ? 28.781 -6.305 -23.953 1 87.31 264 VAL B O 1
ATOM 6024 N N . ASP B 1 265 ? 27.703 -7.094 -25.781 1 83.19 265 ASP B N 1
ATOM 6025 C CA . ASP B 1 265 ? 28.219 -6.031 -26.656 1 83.19 265 ASP B CA 1
ATOM 6026 C C . ASP B 1 265 ? 27.344 -4.777 -26.547 1 83.19 265 ASP B C 1
ATOM 6028 O O . ASP B 1 265 ? 26.125 -4.867 -26.438 1 83.19 265 ASP B O 1
ATOM 6032 N N . ASN B 1 266 ? 27.969 -3.604 -26.578 1 87.06 266 ASN B N 1
ATOM 6033 C CA . ASN B 1 266 ? 27.297 -2.307 -26.562 1 87.06 266 ASN B CA 1
ATOM 6034 C C . ASN B 1 266 ? 26.281 -2.211 -25.422 1 87.06 266 ASN B C 1
ATOM 6036 O O . ASN B 1 266 ? 25.156 -1.78 -25.641 1 87.06 266 ASN B O 1
ATOM 6040 N N . LEU B 1 267 ? 26.734 -2.693 -24.328 1 89.5 267 LEU B N 1
ATOM 6041 C CA . LEU B 1 267 ? 25.859 -2.717 -23.172 1 89.5 267 LEU B CA 1
ATOM 6042 C C . LEU B 1 267 ? 25.375 -1.313 -22.828 1 89.5 267 LEU B C 1
ATOM 6044 O O . LEU B 1 267 ? 24.25 -1.146 -22.328 1 89.5 267 LEU B O 1
ATOM 6048 N N . SER B 1 268 ? 26.141 -0.331 -23.125 1 88.25 268 SER B N 1
ATOM 6049 C CA . SER B 1 268 ? 25.812 1.045 -22.766 1 88.25 268 SER B CA 1
ATOM 6050 C C . SER B 1 268 ? 24.547 1.514 -23.469 1 88.25 268 SER B C 1
ATOM 6052 O O . SER B 1 268 ? 23.828 2.375 -22.953 1 88.25 268 SER B O 1
ATOM 6054 N N . ARG B 1 269 ? 24.219 0.879 -24.594 1 90 269 ARG B N 1
ATOM 6055 C CA . ARG B 1 269 ? 23.094 1.34 -25.391 1 90 269 ARG B CA 1
ATOM 6056 C C . ARG B 1 269 ? 21.844 0.518 -25.078 1 90 269 ARG B C 1
ATOM 6058 O O . ARG B 1 269 ? 20.75 0.855 -25.531 1 90 269 ARG B O 1
ATOM 6065 N N . VAL B 1 270 ? 22.016 -0.512 -24.297 1 91.62 270 VAL B N 1
ATOM 6066 C CA . VAL B 1 270 ? 20.906 -1.397 -24 1 91.62 270 VAL B CA 1
ATOM 6067 C C . VAL B 1 270 ? 20.078 -0.819 -22.859 1 91.62 270 VAL B C 1
ATOM 6069 O O . VAL B 1 270 ? 20.625 -0.256 -21.906 1 91.62 270 VAL B O 1
ATOM 6072 N N . LYS B 1 271 ? 18.734 -0.927 -22.969 1 91.62 271 LYS B N 1
ATOM 6073 C CA . LYS B 1 271 ? 17.828 -0.469 -21.922 1 91.62 271 LYS B CA 1
ATOM 6074 C C . LYS B 1 271 ? 17.516 -1.598 -20.953 1 91.62 271 LYS B C 1
ATOM 6076 O O . LYS B 1 271 ? 17.375 -2.754 -21.344 1 91.62 271 LYS B O 1
ATOM 6081 N N . PHE B 1 272 ? 17.375 -1.229 -19.719 1 89.38 272 PHE B N 1
ATOM 6082 C CA . PHE B 1 272 ? 16.984 -2.199 -18.703 1 89.38 272 PHE B CA 1
ATOM 6083 C C . PHE B 1 272 ? 15.5 -2.541 -18.828 1 89.38 272 PHE B C 1
ATOM 6085 O O . PHE B 1 272 ? 14.672 -1.664 -19.094 1 89.38 272 PHE B O 1
ATOM 6092 N N . HIS B 1 273 ? 15.219 -3.791 -18.672 1 85.31 273 HIS B N 1
ATOM 6093 C CA . HIS B 1 273 ? 13.836 -4.258 -18.625 1 85.31 273 HIS B CA 1
ATOM 6094 C C . HIS B 1 273 ? 13.586 -5.105 -17.375 1 85.31 273 HIS B C 1
ATOM 6096 O O . HIS B 1 273 ? 14.508 -5.742 -16.859 1 85.31 273 HIS B O 1
ATOM 6102 N N . GLU B 1 274 ? 12.352 -5.051 -16.953 1 79.12 274 GLU B N 1
ATOM 6103 C CA . GLU B 1 274 ? 11.977 -5.922 -15.852 1 79.12 274 GLU B CA 1
ATOM 6104 C C . GLU B 1 274 ? 12.227 -7.387 -16.188 1 79.12 274 GLU B C 1
ATOM 6106 O O . GLU B 1 274 ? 11.938 -7.832 -17.297 1 79.12 274 GLU B O 1
ATOM 6111 N N . GLY B 1 275 ? 12.852 -8.086 -15.258 1 78.06 275 GLY B N 1
ATOM 6112 C CA . GLY B 1 275 ? 13.094 -9.508 -15.461 1 78.06 275 GLY B CA 1
ATOM 6113 C C . GLY B 1 275 ? 14.469 -9.797 -16.031 1 78.06 275 GLY B C 1
ATOM 6114 O O . GLY B 1 275 ? 14.891 -10.953 -16.094 1 78.06 275 GLY B O 1
ATOM 6115 N N . ASP B 1 276 ? 15.227 -8.734 -16.438 1 85.94 276 ASP B N 1
ATOM 6116 C CA . ASP B 1 276 ? 16.594 -8.922 -16.906 1 85.94 276 ASP B CA 1
ATOM 6117 C C . ASP B 1 276 ? 17.484 -9.492 -15.812 1 85.94 276 ASP B C 1
ATOM 6119 O O . ASP B 1 276 ? 17.312 -9.156 -14.641 1 85.94 276 ASP B O 1
ATOM 6123 N N . THR B 1 277 ? 18.281 -10.375 -16.203 1 86.12 277 THR B N 1
ATOM 6124 C CA . THR B 1 277 ? 19.328 -10.812 -15.289 1 86.12 277 THR B CA 1
ATOM 6125 C C . THR B 1 277 ? 20.641 -10.07 -15.555 1 86.12 277 THR B C 1
ATOM 6127 O O . THR B 1 277 ? 21.188 -10.141 -16.656 1 86.12 277 THR B O 1
ATOM 6130 N N . LEU B 1 278 ? 21.109 -9.422 -14.547 1 89.06 278 LEU B N 1
ATOM 6131 C CA . LEU B 1 278 ? 22.375 -8.703 -14.648 1 89.06 278 LEU B CA 1
ATOM 6132 C C . LEU B 1 278 ? 23.516 -9.539 -14.094 1 89.06 278 LEU B C 1
ATOM 6134 O O . LEU B 1 278 ? 23.422 -10.086 -12.992 1 89.06 278 LEU B O 1
ATOM 6138 N N . VAL B 1 279 ? 24.438 -9.719 -14.906 1 87.81 279 VAL B N 1
ATOM 6139 C CA . VAL B 1 279 ? 25.688 -10.281 -14.414 1 87.81 279 VAL B CA 1
ATOM 6140 C C . VAL B 1 279 ? 26.625 -9.148 -13.977 1 87.81 279 VAL B C 1
ATOM 6142 O O . VAL B 1 279 ? 27.109 -8.383 -14.805 1 87.81 279 VAL B O 1
ATOM 6145 N N . LEU B 1 280 ? 26.828 -9.156 -12.664 1 87.5 280 LEU B N 1
ATOM 6146 C CA . LEU B 1 280 ? 27.547 -8.039 -12.07 1 87.5 280 LEU B CA 1
ATOM 6147 C C . LEU B 1 280 ? 28.906 -8.484 -11.539 1 87.5 280 LEU B C 1
ATOM 6149 O O . LEU B 1 280 ? 29.078 -9.625 -11.117 1 87.5 280 LEU B O 1
ATOM 6153 N N . TRP B 1 281 ? 29.844 -7.59 -11.664 1 85.25 281 TRP B N 1
ATOM 6154 C CA . TRP B 1 281 ? 31.078 -7.68 -10.906 1 85.25 281 TRP B CA 1
ATOM 6155 C C . TRP B 1 281 ? 31.031 -6.801 -9.664 1 85.25 281 TRP B C 1
ATOM 6157 O O . TRP B 1 281 ? 31.031 -5.57 -9.758 1 85.25 281 TRP B O 1
ATOM 6167 N N . ALA B 1 282 ? 30.844 -7.527 -8.578 1 80.94 282 ALA B N 1
ATOM 6168 C CA . ALA B 1 282 ? 30.625 -6.789 -7.34 1 80.94 282 ALA B CA 1
ATOM 6169 C C . ALA B 1 282 ? 31.531 -7.297 -6.223 1 80.94 282 ALA B C 1
ATOM 6171 O O . ALA B 1 282 ? 32.094 -8.383 -6.324 1 80.94 282 ALA B O 1
ATOM 6172 N N . ASP B 1 283 ? 31.781 -6.43 -5.293 1 76.44 283 ASP B N 1
ATOM 6173 C CA . ASP B 1 283 ? 32.562 -6.832 -4.125 1 76.44 283 ASP B CA 1
ATOM 6174 C C . ASP B 1 283 ? 31.688 -7.57 -3.111 1 76.44 283 ASP B C 1
ATOM 6176 O O . ASP B 1 283 ? 30.5 -7.789 -3.352 1 76.44 283 ASP B O 1
ATOM 6180 N N . ASP B 1 284 ? 32.219 -8.016 -2.016 1 67.56 284 ASP B N 1
ATOM 6181 C CA . ASP B 1 284 ? 31.562 -8.844 -1.013 1 67.56 284 ASP B CA 1
ATOM 6182 C C . ASP B 1 284 ? 30.438 -8.078 -0.333 1 67.56 284 ASP B C 1
ATOM 6184 O O . ASP B 1 284 ? 29.516 -8.688 0.24 1 67.56 284 ASP B O 1
ATOM 6188 N N . SER B 1 285 ? 30.484 -6.844 -0.526 1 69.06 285 SER B N 1
ATOM 6189 C CA . SER B 1 285 ? 29.5 -6.055 0.214 1 69.06 285 SER B CA 1
ATOM 6190 C C . SER B 1 285 ? 28.203 -5.898 -0.577 1 69.06 285 SER B C 1
ATOM 6192 O O . SER B 1 285 ? 27.172 -5.512 -0.022 1 69.06 285 SER B O 1
ATOM 6194 N N . PHE B 1 286 ? 28.172 -6.266 -1.836 1 74.44 286 PHE B N 1
ATOM 6195 C CA . PHE B 1 286 ? 27.016 -6.031 -2.695 1 74.44 286 PHE B CA 1
ATOM 6196 C C . PHE B 1 286 ? 25.797 -6.797 -2.186 1 74.44 286 PHE B C 1
ATOM 6198 O O . PHE B 1 286 ? 24.719 -6.219 -2.012 1 74.44 286 PHE B O 1
ATOM 6205 N N . ILE B 1 287 ? 26 -7.996 -1.893 1 67.94 287 ILE B N 1
ATOM 6206 C CA . ILE B 1 287 ? 24.891 -8.844 -1.489 1 67.94 287 ILE B CA 1
ATOM 6207 C C . ILE B 1 287 ? 24.375 -8.414 -0.116 1 67.94 287 ILE B C 1
ATOM 6209 O O . ILE B 1 287 ? 23.172 -8.367 0.12 1 67.94 287 ILE B O 1
ATOM 6213 N N . SER B 1 288 ? 25.312 -8.117 0.725 1 64.94 288 SER B N 1
ATOM 6214 C CA . SER B 1 288 ? 24.906 -7.699 2.061 1 64.94 288 SER B CA 1
ATOM 6215 C C . SER B 1 288 ? 24.156 -6.371 2.018 1 64.94 288 SER B C 1
ATOM 6217 O O . SER B 1 288 ? 23.266 -6.129 2.838 1 64.94 288 SER B O 1
ATOM 6219 N N . THR B 1 289 ? 24.484 -5.609 1.023 1 65.19 289 THR B N 1
ATOM 6220 C CA . THR B 1 289 ? 23.906 -4.273 0.947 1 65.19 289 THR B CA 1
ATOM 6221 C C . THR B 1 289 ? 22.578 -4.309 0.206 1 65.19 289 THR B C 1
ATOM 6223 O O . THR B 1 289 ? 21.609 -3.672 0.629 1 65.19 289 THR B O 1
ATOM 6226 N N . TRP B 1 290 ? 22.531 -5.031 -0.85 1 65.56 290 TRP B N 1
ATOM 6227 C CA . TRP B 1 290 ? 21.391 -4.926 -1.751 1 65.56 290 TRP B CA 1
ATOM 6228 C C . TRP B 1 290 ? 20.594 -6.23 -1.79 1 65.56 290 TRP B C 1
ATOM 6230 O O . TRP B 1 290 ? 19.609 -6.348 -2.525 1 65.56 290 TRP B O 1
ATOM 6240 N N . GLY B 1 291 ? 21.062 -7.113 -1.074 1 61.75 291 GLY B N 1
ATOM 6241 C CA . GLY B 1 291 ? 20.406 -8.414 -1.074 1 61.75 291 GLY B CA 1
ATOM 6242 C C . GLY B 1 291 ? 18.953 -8.352 -0.639 1 61.75 291 GLY B C 1
ATOM 6243 O O . GLY B 1 291 ? 18.109 -9.109 -1.136 1 61.75 291 GLY B O 1
ATOM 6244 N N . ASP B 1 292 ? 18.625 -7.332 0.162 1 57.62 292 ASP B N 1
ATOM 6245 C CA . ASP B 1 292 ? 17.266 -7.234 0.698 1 57.62 292 ASP B CA 1
ATOM 6246 C C . ASP B 1 292 ? 16.469 -6.133 -0.003 1 57.62 292 ASP B C 1
ATOM 6248 O O . ASP B 1 292 ? 15.406 -5.738 0.461 1 57.62 292 ASP B O 1
ATOM 6252 N N . SER B 1 293 ? 17.047 -5.719 -1.048 1 61.75 293 SER B N 1
ATOM 6253 C CA . SER B 1 293 ? 16.375 -4.625 -1.747 1 61.75 293 SER B CA 1
ATOM 6254 C C . SER B 1 293 ? 15.219 -5.141 -2.596 1 61.75 293 SER B C 1
ATOM 6256 O O . SER B 1 293 ? 15.25 -6.273 -3.076 1 61.75 293 SER B O 1
ATOM 6258 N N . SER B 1 294 ? 14.141 -4.477 -2.564 1 60.12 294 SER B N 1
ATOM 6259 C CA . SER B 1 294 ? 13 -4.816 -3.402 1 60.12 294 SER B CA 1
ATOM 6260 C C . SER B 1 294 ? 13.289 -4.547 -4.875 1 60.12 294 SER B C 1
ATOM 6262 O O . SER B 1 294 ? 12.508 -4.918 -5.75 1 60.12 294 SER B O 1
ATOM 6264 N N . VAL B 1 295 ? 14.461 -4.07 -5.082 1 61.72 295 VAL B N 1
ATOM 6265 C CA . VAL B 1 295 ? 14.805 -3.678 -6.445 1 61.72 295 VAL B CA 1
ATOM 6266 C C . VAL B 1 295 ? 15.406 -4.867 -7.188 1 61.72 295 VAL B C 1
ATOM 6268 O O . VAL B 1 295 ? 15.289 -4.969 -8.414 1 61.72 295 VAL B O 1
ATOM 6271 N N . PHE B 1 296 ? 16.109 -5.766 -6.371 1 63.78 296 PHE B N 1
ATOM 6272 C CA . PHE B 1 296 ? 16.766 -6.918 -6.988 1 63.78 296 PHE B CA 1
ATOM 6273 C C . PHE B 1 296 ? 16.219 -8.219 -6.41 1 63.78 296 PHE B C 1
ATOM 6275 O O . PHE B 1 296 ? 15.898 -8.289 -5.219 1 63.78 296 PHE B O 1
ATOM 6282 N N . VAL B 1 297 ? 15.945 -9.039 -7.293 1 63.28 297 VAL B N 1
ATOM 6283 C CA . VAL B 1 297 ? 15.914 -10.438 -6.875 1 63.28 297 VAL B CA 1
ATOM 6284 C C . VAL B 1 297 ? 17.312 -11.047 -6.98 1 63.28 297 VAL B C 1
ATOM 6286 O O . VAL B 1 297 ? 17.75 -11.391 -8.078 1 63.28 297 VAL B O 1
ATOM 6289 N N . LEU B 1 298 ? 18.094 -10.727 -5.871 1 58.88 298 LEU B N 1
ATOM 6290 C CA . LEU B 1 298 ? 19.516 -11.078 -5.922 1 58.88 298 LEU B CA 1
ATOM 6291 C C . LEU B 1 298 ? 19.688 -12.594 -6.008 1 58.88 298 LEU B C 1
ATOM 6293 O O . LEU B 1 298 ? 19 -13.344 -5.316 1 58.88 298 LEU B O 1
ATOM 6297 N N . LEU B 1 299 ? 20.312 -12.961 -7.133 1 59.5 299 LEU B N 1
ATOM 6298 C CA . LEU B 1 299 ? 20.828 -14.32 -7.242 1 59.5 299 LEU B CA 1
ATOM 6299 C C . LEU B 1 299 ? 22.219 -14.438 -6.637 1 59.5 299 LEU B C 1
ATOM 6301 O O . LEU B 1 299 ? 22.938 -13.438 -6.539 1 59.5 299 LEU B O 1
ATOM 6305 N N . ALA B 1 300 ? 22.531 -15.688 -5.719 1 52.12 300 ALA B N 1
ATOM 6306 C CA . ALA B 1 300 ? 23.531 -16.188 -4.773 1 52.12 300 ALA B CA 1
ATOM 6307 C C . ALA B 1 300 ? 24.938 -16.062 -5.352 1 52.12 300 ALA B C 1
ATOM 6309 O O . ALA B 1 300 ? 25.891 -16.562 -4.762 1 52.12 300 ALA B O 1
ATOM 6310 N N . ASN B 1 301 ? 25.328 -15.906 -6.43 1 49.75 301 ASN B N 1
ATOM 6311 C CA . ASN B 1 301 ? 26.672 -16.484 -6.445 1 49.75 301 ASN B CA 1
ATOM 6312 C C . ASN B 1 301 ? 27.5 -15.992 -5.262 1 49.75 301 ASN B C 1
ATOM 6314 O O . ASN B 1 301 ? 28.672 -16.344 -5.137 1 49.75 301 ASN B O 1
ATOM 6318 N N . GLY B 1 302 ? 26.938 -15.203 -4.523 1 47.66 302 GLY B N 1
ATOM 6319 C CA . GLY B 1 302 ? 27.781 -14.867 -3.383 1 47.66 302 GLY B CA 1
ATOM 6320 C C . GLY B 1 302 ? 27.438 -15.664 -2.139 1 47.66 302 GLY B C 1
ATOM 6321 O O . GLY B 1 302 ? 26.547 -16.516 -2.162 1 47.66 302 GLY B O 1
ATOM 6322 N N . LYS B 1 303 ? 28.312 -15.578 -1.01 1 46.56 303 LYS B N 1
ATOM 6323 C CA . LYS B 1 303 ? 28.219 -16.266 0.276 1 46.56 303 LYS B CA 1
ATOM 6324 C C . LYS B 1 303 ? 26.812 -16.109 0.879 1 46.56 303 LYS B C 1
ATOM 6326 O O . LYS B 1 303 ? 26.219 -15.039 0.793 1 46.56 303 LYS B O 1
ATOM 6331 N N . ASP B 1 304 ? 26.156 -17.344 1.004 1 47.25 304 ASP B N 1
ATOM 6332 C CA . ASP B 1 304 ? 24.828 -17.594 1.553 1 47.25 304 ASP B CA 1
ATOM 6333 C C . ASP B 1 304 ? 24.484 -16.578 2.646 1 47.25 304 ASP B C 1
ATOM 6335 O O . ASP B 1 304 ? 25.062 -16.609 3.729 1 47.25 304 ASP B O 1
ATOM 6339 N N . THR B 1 305 ? 24.125 -15.391 2.467 1 46.47 305 THR B N 1
ATOM 6340 C CA . THR B 1 305 ? 23.891 -14.516 3.607 1 46.47 305 THR B CA 1
ATOM 6341 C C . THR B 1 305 ? 22.438 -14.57 4.051 1 46.47 305 THR B C 1
ATOM 6343 O O . THR B 1 305 ? 21.828 -13.539 4.348 1 46.47 305 THR B O 1
ATOM 6346 N N . GLU B 1 306 ? 21.688 -15.703 3.775 1 52.22 306 GLU B N 1
ATOM 6347 C CA . GLU B 1 306 ? 20.344 -15.648 4.355 1 52.22 306 GLU B CA 1
ATOM 6348 C C . GLU B 1 306 ? 20.406 -15.336 5.848 1 52.22 306 GLU B C 1
ATOM 6350 O O . GLU B 1 306 ? 21.328 -15.75 6.539 1 52.22 306 GLU B O 1
ATOM 6355 N N . PRO B 1 307 ? 19.609 -14.352 6.246 1 53.84 307 PRO B N 1
ATOM 6356 C CA . PRO B 1 307 ? 19.562 -14.047 7.676 1 53.84 307 PRO B CA 1
ATOM 6357 C C . PRO B 1 307 ? 19.453 -15.297 8.547 1 53.84 307 PRO B C 1
ATOM 6359 O O . PRO B 1 307 ? 18.672 -16.188 8.242 1 53.84 307 PRO B O 1
ATOM 6362 N N . LYS B 1 308 ? 20.5 -15.742 9.172 1 58.41 308 LYS B N 1
ATOM 6363 C CA . LYS B 1 308 ? 20.516 -16.844 10.133 1 58.41 308 LYS B CA 1
ATOM 6364 C C . LYS B 1 308 ? 19.609 -16.531 11.32 1 58.41 308 LYS B C 1
ATOM 6366 O O . LYS B 1 308 ? 20.078 -16.047 12.352 1 58.41 308 LYS B O 1
ATOM 6371 N N . ALA B 1 309 ? 18.109 -16.453 10.969 1 65.56 309 ALA B N 1
ATOM 6372 C CA . ALA B 1 309 ? 17.297 -16.359 12.18 1 65.56 309 ALA B CA 1
ATOM 6373 C C . ALA B 1 309 ? 17.438 -17.609 13.039 1 65.56 309 ALA B C 1
ATOM 6375 O O . ALA B 1 309 ? 17.781 -18.688 12.531 1 65.56 309 ALA B O 1
ATOM 6376 N N . GLY B 1 310 ? 17.406 -17.516 14.398 1 79.12 310 GLY B N 1
ATOM 6377 C CA . GLY B 1 310 ? 17.578 -18.609 15.344 1 79.12 310 GLY B CA 1
ATOM 6378 C C . GLY B 1 310 ? 16.562 -19.719 15.172 1 79.12 310 GLY B C 1
ATOM 6379 O O . GLY B 1 310 ? 15.523 -19.531 14.531 1 79.12 310 GLY B O 1
ATOM 6380 N N . ARG B 1 311 ? 16.781 -20.953 15.477 1 86.62 311 ARG B N 1
ATOM 6381 C CA . ARG B 1 311 ? 15.93 -22.141 15.43 1 86.62 311 ARG B CA 1
ATOM 6382 C C . ARG B 1 311 ? 14.578 -21.875 16.094 1 86.62 311 ARG B C 1
ATOM 6384 O O . ARG B 1 311 ? 13.539 -22.328 15.594 1 86.62 311 ARG B O 1
ATOM 6391 N N . LYS B 1 312 ? 14.609 -21.062 17.094 1 90.19 312 LYS B N 1
ATOM 6392 C CA . LYS B 1 312 ? 13.383 -20.766 17.828 1 90.19 312 LYS B CA 1
ATOM 6393 C C . LYS B 1 312 ? 12.422 -19.953 16.984 1 90.19 312 LYS B C 1
ATOM 6395 O O . LYS B 1 312 ? 11.219 -20.219 16.969 1 90.19 312 LYS B O 1
ATOM 6400 N N . LYS B 1 313 ? 12.898 -19.062 16.266 1 91.12 313 LYS B N 1
ATOM 6401 C CA . LYS B 1 313 ? 12.07 -18.219 15.414 1 91.12 313 LYS B CA 1
ATOM 6402 C C . LYS B 1 313 ? 11.484 -19.016 14.258 1 91.12 313 LYS B C 1
ATOM 6404 O O . LYS B 1 313 ? 10.336 -18.797 13.859 1 91.12 313 LYS B O 1
ATOM 6409 N N . ARG B 1 314 ? 12.273 -19.906 13.812 1 92.19 314 ARG B N 1
ATOM 6410 C CA . ARG B 1 314 ? 11.812 -20.75 12.711 1 92.19 314 ARG B CA 1
ATOM 6411 C C . ARG B 1 314 ? 10.633 -21.625 13.141 1 92.19 314 ARG B C 1
ATOM 6413 O O . ARG B 1 314 ? 9.602 -21.656 12.469 1 92.19 314 ARG B O 1
ATOM 6420 N N . TRP B 1 315 ? 10.797 -22.25 14.227 1 93.44 315 TRP B N 1
ATOM 6421 C CA . TRP B 1 315 ? 9.75 -23.125 14.719 1 93.44 315 TRP B CA 1
ATOM 6422 C C . TRP B 1 315 ? 8.516 -22.328 15.133 1 93.44 315 TRP B C 1
ATOM 6424 O O . TRP B 1 315 ? 7.383 -22.781 14.969 1 93.44 315 TRP B O 1
ATOM 6434 N N . PHE B 1 316 ? 8.75 -21.203 15.656 1 95.25 316 PHE B N 1
ATOM 6435 C CA . PHE B 1 316 ? 7.637 -20.344 16.047 1 95.25 316 PHE B CA 1
ATOM 6436 C C . PHE B 1 316 ? 6.812 -19.938 14.836 1 95.25 316 PHE B C 1
ATOM 6438 O O . PHE B 1 316 ? 5.582 -20 14.859 1 95.25 316 PHE B O 1
ATOM 6445 N N . ALA B 1 317 ? 7.5 -19.547 13.766 1 94.94 317 ALA B N 1
ATOM 6446 C CA . ALA B 1 317 ? 6.816 -19.156 12.539 1 94.94 317 ALA B CA 1
ATOM 6447 C C . ALA B 1 317 ? 6.016 -20.328 11.961 1 94.94 317 ALA B C 1
ATOM 6449 O O . ALA B 1 317 ? 4.859 -20.156 11.57 1 94.94 317 ALA B O 1
ATOM 6450 N N . LEU B 1 318 ? 6.586 -21.469 11.984 1 93.75 318 LEU B N 1
ATOM 6451 C CA . LEU B 1 318 ? 5.93 -22.641 11.453 1 93.75 318 LEU B CA 1
ATOM 6452 C C . LEU B 1 318 ? 4.734 -23.047 12.312 1 93.75 318 LEU B C 1
ATOM 6454 O O . LEU B 1 318 ? 3.693 -23.453 11.789 1 93.75 318 LEU B O 1
ATOM 6458 N N . THR B 1 319 ? 4.93 -22.969 13.57 1 96.25 319 THR B N 1
ATOM 6459 C CA . THR B 1 319 ? 3.838 -23.281 14.477 1 96.25 319 THR B CA 1
ATOM 6460 C C . THR B 1 319 ? 2.652 -22.344 14.25 1 96.25 319 THR B C 1
ATOM 6462 O O . THR B 1 319 ? 1.502 -22.797 14.227 1 96.25 319 THR B O 1
ATOM 6465 N N . LEU B 1 320 ? 2.914 -21.078 14.102 1 96.69 320 LEU B N 1
ATOM 6466 C CA . LEU B 1 320 ? 1.854 -20.109 13.852 1 96.69 320 LEU B CA 1
ATOM 6467 C C . LEU B 1 320 ? 1.135 -20.422 12.547 1 96.69 320 LEU B C 1
ATOM 6469 O O . LEU B 1 320 ? -0.089 -20.297 12.461 1 96.69 320 LEU B O 1
ATOM 6473 N N . LEU B 1 321 ? 1.939 -20.781 11.57 1 94.31 321 LEU B N 1
ATOM 6474 C CA . LEU B 1 321 ? 1.353 -21.125 10.281 1 94.31 321 LEU B CA 1
ATOM 6475 C C . LEU B 1 321 ? 0.433 -22.344 10.414 1 94.31 321 LEU B C 1
ATOM 6477 O O . LEU B 1 321 ? -0.686 -22.328 9.891 1 94.31 321 LEU B O 1
ATOM 6481 N N . VAL B 1 322 ? 0.861 -23.359 11.07 1 95 322 VAL B N 1
ATOM 6482 C CA . VAL B 1 322 ? 0.086 -24.578 11.273 1 95 322 VAL B CA 1
ATOM 6483 C C . VAL B 1 322 ? -1.181 -24.266 12.062 1 95 322 VAL B C 1
ATOM 6485 O O . VAL B 1 322 ? -2.268 -24.734 11.727 1 95 322 VAL B O 1
ATOM 6488 N N . LEU B 1 323 ? -1.016 -23.484 13.086 1 95.75 323 LEU B N 1
ATOM 6489 C CA . LEU B 1 323 ? -2.166 -23.094 13.898 1 95.75 323 LEU B CA 1
ATOM 6490 C C . LEU B 1 323 ? -3.182 -22.328 13.062 1 95.75 323 LEU B C 1
ATOM 6492 O O . LEU B 1 323 ? -4.391 -22.484 13.25 1 95.75 323 LEU B O 1
ATOM 6496 N N . MET B 1 324 ? -2.684 -21.469 12.211 1 94.94 324 MET B N 1
ATOM 6497 C CA . MET B 1 324 ? -3.566 -20.719 11.328 1 94.94 324 MET B CA 1
ATOM 6498 C C . MET B 1 324 ? -4.352 -21.641 10.414 1 94.94 324 MET B C 1
ATOM 6500 O O . MET B 1 324 ? -5.57 -21.5 10.281 1 94.94 324 MET B O 1
ATOM 6504 N N . ILE B 1 325 ? -3.674 -22.609 9.828 1 92.44 325 ILE B N 1
ATOM 6505 C CA . ILE B 1 325 ? -4.285 -23.531 8.875 1 92.44 325 ILE B CA 1
ATOM 6506 C C . ILE B 1 325 ? -5.285 -24.422 9.602 1 92.44 325 ILE B C 1
ATOM 6508 O O . ILE B 1 325 ? -6.434 -24.562 9.172 1 92.44 325 ILE B O 1
ATOM 6512 N N . VAL B 1 326 ? -4.883 -25 10.695 1 94.06 326 VAL B N 1
ATOM 6513 C CA . VAL B 1 326 ? -5.738 -25.891 11.461 1 94.06 326 VAL B CA 1
ATOM 6514 C C . VAL B 1 326 ? -6.922 -25.109 12.031 1 94.06 326 VAL B C 1
ATOM 6516 O O . VAL B 1 326 ? -8.055 -25.594 12.016 1 94.06 326 VAL B O 1
ATOM 6519 N N . GLY B 1 327 ? -6.625 -23.984 12.555 1 93.25 327 GLY B N 1
ATOM 6520 C CA . GLY B 1 327 ? -7.695 -23.156 13.078 1 93.25 327 GLY B CA 1
ATOM 6521 C C . GLY B 1 327 ? -8.75 -22.812 12.039 1 93.25 327 GLY B C 1
ATOM 6522 O O . GLY B 1 327 ? -9.945 -22.953 12.297 1 93.25 327 GLY B O 1
ATOM 6523 N N . ALA B 1 328 ? -8.312 -22.359 10.898 1 90.81 328 ALA B N 1
ATOM 6524 C CA . ALA B 1 328 ? -9.227 -21.984 9.828 1 90.81 328 ALA B CA 1
ATOM 6525 C C . ALA B 1 328 ? -10.031 -23.203 9.344 1 90.81 328 ALA B C 1
ATOM 6527 O O . ALA B 1 328 ? -11.211 -23.062 9 1 90.81 328 ALA B O 1
ATOM 6528 N N . THR B 1 329 ? -9.43 -24.359 9.312 1 89.88 329 THR B N 1
ATOM 6529 C CA . THR B 1 329 ? -10.094 -25.578 8.852 1 89.88 329 THR B CA 1
ATOM 6530 C C . THR B 1 329 ? -11.117 -26.062 9.875 1 89.88 329 THR B C 1
ATOM 6532 O O . THR B 1 329 ? -12.25 -26.375 9.516 1 89.88 329 THR B O 1
ATOM 6535 N N . VAL B 1 330 ? -10.695 -26.047 11.086 1 90.19 330 VAL B N 1
ATOM 6536 C CA . VAL B 1 330 ? -11.57 -26.516 12.148 1 90.19 330 VAL B CA 1
ATOM 6537 C C . VAL B 1 330 ? -12.656 -25.469 12.414 1 90.19 330 VAL B C 1
ATOM 6539 O O . VAL B 1 330 ? -13.789 -25.812 12.758 1 90.19 330 VAL B O 1
ATOM 6542 N N . GLY B 1 331 ? -12.297 -24.266 12.336 1 87.31 331 GLY B N 1
ATOM 6543 C CA . GLY B 1 331 ? -13.227 -23.172 12.586 1 87.31 331 GLY B CA 1
ATOM 6544 C C . GLY B 1 331 ? -14.414 -23.172 11.633 1 87.31 331 GLY B C 1
ATOM 6545 O O . GLY B 1 331 ? -15.5 -22.719 11.992 1 87.31 331 GLY B O 1
ATOM 6546 N N . GLU B 1 332 ? -14.234 -23.672 10.484 1 83.56 332 GLU B N 1
ATOM 6547 C CA . GLU B 1 332 ? -15.289 -23.656 9.469 1 83.56 332 GLU B CA 1
ATOM 6548 C C . GLU B 1 332 ? -16.219 -24.859 9.641 1 83.56 332 GLU B C 1
ATOM 6550 O O . GLU B 1 332 ? -17.266 -24.922 8.984 1 83.56 332 GLU B O 1
ATOM 6555 N N . LEU B 1 333 ? -15.867 -25.672 10.492 1 84.75 333 LEU B N 1
ATOM 6556 C CA . LEU B 1 333 ? -16.719 -26.828 10.742 1 84.75 333 LEU B CA 1
ATOM 6557 C C . LEU B 1 333 ? -17.984 -26.422 11.477 1 84.75 333 LEU B C 1
ATOM 6559 O O . LEU B 1 333 ? -17.984 -25.469 12.273 1 84.75 333 LEU B O 1
ATOM 6563 N N . PRO B 1 334 ? -19.078 -27 11.133 1 81.38 334 PRO B N 1
ATOM 6564 C CA . PRO B 1 334 ? -20.359 -26.641 11.727 1 81.38 334 PRO B CA 1
ATOM 6565 C C . PRO B 1 334 ? -20.344 -26.688 13.25 1 81.38 334 PRO B C 1
ATOM 6567 O O . PRO B 1 334 ? -21 -25.859 13.898 1 81.38 334 PRO B O 1
ATOM 6570 N N . PHE B 1 335 ? -19.656 -27.609 13.805 1 82.44 335 PHE B N 1
ATOM 6571 C CA . PHE B 1 335 ? -19.641 -27.734 15.258 1 82.44 335 PHE B CA 1
ATOM 6572 C C . PHE B 1 335 ? -19.047 -26.484 15.898 1 82.44 335 PHE B C 1
ATOM 6574 O O . PHE B 1 335 ? -19.516 -26.047 16.953 1 82.44 335 PHE B O 1
ATOM 6581 N N . MET B 1 336 ? -18.094 -25.938 15.297 1 81.12 336 MET B N 1
ATOM 6582 C CA . MET B 1 336 ? -17.453 -24.734 15.844 1 81.12 336 MET B CA 1
ATOM 6583 C C . MET B 1 336 ? -18.375 -23.531 15.711 1 81.12 336 MET B C 1
ATOM 6585 O O . MET B 1 336 ? -18.359 -22.641 16.578 1 81.12 336 MET B O 1
ATOM 6589 N N . GLU B 1 337 ? -19.062 -23.453 14.664 1 77.12 337 GLU B N 1
ATOM 6590 C CA . GLU B 1 337 ? -20.016 -22.359 14.477 1 77.12 337 GLU B CA 1
ATOM 6591 C C . GLU B 1 337 ? -21.078 -22.359 15.586 1 77.12 337 GLU B C 1
ATOM 6593 O O . GLU B 1 337 ? -21.547 -21.297 16 1 77.12 337 GLU B O 1
ATOM 6598 N N . GLU B 1 338 ? -21.422 -23.547 16.016 1 78.31 338 GLU B N 1
ATOM 6599 C CA . GLU B 1 338 ? -22.391 -23.688 17.094 1 78.31 338 GLU B CA 1
ATOM 6600 C C . GLU B 1 338 ? -21.781 -23.297 18.438 1 78.31 338 GLU B C 1
ATOM 6602 O O . GLU B 1 338 ? -22.469 -22.734 19.297 1 78.31 338 GLU B O 1
ATOM 6607 N N . LEU B 1 339 ? -20.531 -23.625 18.578 1 80.44 339 LEU B N 1
ATOM 6608 C CA . LEU B 1 339 ? -19.859 -23.391 19.844 1 80.44 339 LEU B CA 1
ATOM 6609 C C . LEU B 1 339 ? -19.609 -21.891 20.062 1 80.44 339 LEU B C 1
ATOM 6611 O O . LEU B 1 339 ? -19.75 -21.391 21.172 1 80.44 339 LEU B O 1
ATOM 6615 N N . LEU B 1 340 ? -19.312 -21.172 18.969 1 79.12 340 LEU B N 1
ATOM 6616 C CA . LEU B 1 340 ? -19.031 -19.734 19.047 1 79.12 340 LEU B CA 1
ATOM 6617 C C . LEU B 1 340 ? -19.859 -18.969 18.016 1 79.12 340 LEU B C 1
ATOM 6619 O O . LEU B 1 340 ? -19.328 -18.516 17 1 79.12 340 LEU B O 1
ATOM 6623 N N . PRO B 1 341 ? -21.125 -18.828 18.203 1 68.81 341 PRO B N 1
ATOM 6624 C CA . PRO B 1 341 ? -22.031 -18.266 17.188 1 68.81 341 PRO B CA 1
ATOM 6625 C C . PRO B 1 341 ? -21.688 -16.828 16.828 1 68.81 341 PRO B C 1
ATOM 6627 O O . PRO B 1 341 ? -21.984 -16.391 15.711 1 68.81 341 PRO B O 1
ATOM 6630 N N . GLY B 1 342 ? -20.875 -16.203 17.469 1 72 342 GLY B N 1
ATOM 6631 C CA . GLY B 1 342 ? -20.688 -14.781 17.234 1 72 342 GLY B CA 1
ATOM 6632 C C . GLY B 1 342 ? -19.328 -14.453 16.641 1 72 342 GLY B C 1
ATOM 6633 O O . GLY B 1 342 ? -19.078 -13.312 16.25 1 72 342 GLY B O 1
ATOM 6634 N N . ILE B 1 343 ? -18.609 -15.43 16.422 1 78.88 343 ILE B N 1
ATOM 6635 C CA . ILE B 1 343 ? -17.266 -15.18 15.898 1 78.88 343 ILE B CA 1
ATOM 6636 C C . ILE B 1 343 ? -17 -16.078 14.68 1 78.88 343 ILE B C 1
ATOM 6638 O O . ILE B 1 343 ? -17.062 -17.297 14.781 1 78.88 343 ILE B O 1
ATOM 6642 N N . ASP B 1 344 ? -16.875 -15.445 13.562 1 82.62 344 ASP B N 1
ATOM 6643 C CA . ASP B 1 344 ? -16.547 -16.203 12.359 1 82.62 344 ASP B CA 1
ATOM 6644 C C . ASP B 1 344 ? -15.07 -16.594 12.344 1 82.62 344 ASP B C 1
ATOM 6646 O O . ASP B 1 344 ? -14.211 -15.781 12.016 1 82.62 344 ASP B O 1
ATOM 6650 N N . LEU B 1 345 ? -14.836 -17.828 12.688 1 88 345 LEU B N 1
ATOM 6651 C CA . LEU B 1 345 ? -13.469 -18.344 12.75 1 88 345 LEU B CA 1
ATOM 6652 C C . LEU B 1 345 ? -13.031 -18.875 11.391 1 88 345 LEU B C 1
ATOM 6654 O O . LEU B 1 345 ? -12.75 -20.062 11.242 1 88 345 LEU B O 1
ATOM 6658 N N . ASP B 1 346 ? -13.008 -18 10.461 1 88.69 346 ASP B N 1
ATOM 6659 C CA . ASP B 1 346 ? -12.602 -18.375 9.102 1 88.69 346 ASP B CA 1
ATOM 6660 C C . ASP B 1 346 ? -11.148 -18 8.844 1 88.69 346 ASP B C 1
ATOM 6662 O O . ASP B 1 346 ? -10.414 -17.672 9.773 1 88.69 346 ASP B O 1
ATOM 6666 N N . MET B 1 347 ? -10.727 -18.125 7.602 1 89.31 347 MET B N 1
ATOM 6667 C CA . MET B 1 347 ? -9.344 -17.875 7.211 1 89.31 347 MET B CA 1
ATOM 6668 C C . MET B 1 347 ? -8.945 -16.438 7.5 1 89.31 347 MET B C 1
ATOM 6670 O O . MET B 1 347 ? -7.824 -16.172 7.949 1 89.31 347 MET B O 1
ATOM 6674 N N . PHE B 1 348 ? -9.828 -15.5 7.281 1 93.12 348 PHE B N 1
ATOM 6675 C CA . PHE B 1 348 ? -9.547 -14.094 7.547 1 93.12 348 PHE B CA 1
ATOM 6676 C C . PHE B 1 348 ? -9.219 -13.875 9.023 1 93.12 348 PHE B C 1
ATOM 6678 O O . PHE B 1 348 ? -8.242 -13.195 9.352 1 93.12 348 PHE B O 1
ATOM 6685 N N . PHE B 1 349 ? -9.992 -14.492 9.906 1 94.75 349 PHE B N 1
ATOM 6686 C CA . PHE B 1 349 ? -9.82 -14.352 11.352 1 94.75 349 PHE B CA 1
ATOM 6687 C C . PHE B 1 349 ? -8.43 -14.828 11.773 1 94.75 349 PHE B C 1
ATOM 6689 O O . PHE B 1 349 ? -7.688 -14.094 12.43 1 94.75 349 PHE B O 1
ATOM 6696 N N . PHE B 1 350 ? -8.047 -15.961 11.391 1 95.25 350 PHE B N 1
ATOM 6697 C CA . PHE B 1 350 ? -6.797 -16.547 11.844 1 95.25 350 PHE B CA 1
ATOM 6698 C C . PHE B 1 350 ? -5.605 -15.883 11.164 1 95.25 350 PHE B C 1
ATOM 6700 O O . PHE B 1 350 ? -4.539 -15.75 11.758 1 95.25 350 PHE B O 1
ATOM 6707 N N . ALA B 1 351 ? -5.809 -15.5 9.891 1 95.56 351 ALA B N 1
ATOM 6708 C CA . ALA B 1 351 ? -4.75 -14.742 9.227 1 95.56 351 ALA B CA 1
ATOM 6709 C C . ALA B 1 351 ? -4.492 -13.414 9.938 1 95.56 351 ALA B C 1
ATOM 6711 O O . ALA B 1 351 ? -3.34 -13.008 10.109 1 95.56 351 ALA B O 1
ATOM 6712 N N . ALA B 1 352 ? -5.543 -12.719 10.359 1 97.31 352 ALA B N 1
ATOM 6713 C CA . ALA B 1 352 ? -5.426 -11.445 11.07 1 97.31 352 ALA B CA 1
ATOM 6714 C C . ALA B 1 352 ? -4.699 -11.625 12.398 1 97.31 352 ALA B C 1
ATOM 6716 O O . ALA B 1 352 ? -3.756 -10.883 12.695 1 97.31 352 ALA B O 1
ATOM 6717 N N . VAL B 1 353 ? -5.094 -12.602 13.133 1 97.62 353 VAL B N 1
ATOM 6718 C CA . VAL B 1 353 ? -4.508 -12.859 14.438 1 97.62 353 VAL B CA 1
ATOM 6719 C C . VAL B 1 353 ? -3.035 -13.234 14.281 1 97.62 353 VAL B C 1
ATOM 6721 O O . VAL B 1 353 ? -2.178 -12.727 15.008 1 97.62 353 VAL B O 1
ATOM 6724 N N . THR B 1 354 ? -2.797 -14.117 13.352 1 97.5 354 THR B N 1
ATOM 6725 C CA . THR B 1 354 ? -1.429 -14.562 13.109 1 97.5 354 THR B CA 1
ATOM 6726 C C . THR B 1 354 ? -0.535 -13.383 12.727 1 97.5 354 THR B C 1
ATOM 6728 O O . THR B 1 354 ? 0.593 -13.273 13.211 1 97.5 354 THR B O 1
ATOM 6731 N N . THR B 1 355 ? -1.034 -12.539 11.859 1 97.38 355 THR B N 1
ATOM 6732 C CA . THR B 1 355 ? -0.274 -11.375 11.422 1 97.38 355 THR B CA 1
ATOM 6733 C C . THR B 1 355 ? 0.087 -10.484 12.609 1 97.38 355 THR B C 1
ATOM 6735 O O . THR B 1 355 ? 1.229 -10.031 12.727 1 97.38 355 THR B O 1
ATOM 6738 N N . VAL B 1 356 ? -0.841 -10.227 13.492 1 97.69 356 VAL B N 1
ATOM 6739 C CA . VAL B 1 356 ? -0.622 -9.367 14.648 1 97.69 356 VAL B CA 1
ATOM 6740 C C . VAL B 1 356 ? 0.418 -9.992 15.578 1 97.69 356 VAL B C 1
ATOM 6742 O O . VAL B 1 356 ? 1.328 -9.312 16.047 1 97.69 356 VAL B O 1
ATOM 6745 N N . ILE B 1 357 ? 0.297 -11.273 15.789 1 97.75 357 ILE B N 1
ATOM 6746 C CA . ILE B 1 357 ? 1.253 -11.961 16.641 1 97.75 357 ILE B CA 1
ATOM 6747 C C . ILE B 1 357 ? 2.65 -11.875 16.031 1 97.75 357 ILE B C 1
ATOM 6749 O O . ILE B 1 357 ? 3.621 -11.578 16.734 1 97.75 357 ILE B O 1
ATOM 6753 N N . MET B 1 358 ? 2.764 -12.117 14.758 1 96.81 358 MET B N 1
ATOM 6754 C CA . MET B 1 358 ? 4.059 -12.078 14.086 1 96.81 358 MET B CA 1
ATOM 6755 C C . MET B 1 358 ? 4.656 -10.672 14.141 1 96.81 358 MET B C 1
ATOM 6757 O O . MET B 1 358 ? 5.867 -10.516 14.297 1 96.81 358 MET B O 1
ATOM 6761 N N . ALA B 1 359 ? 3.826 -9.68 14.008 1 95.81 359 ALA B N 1
ATOM 6762 C CA . ALA B 1 359 ? 4.297 -8.297 14.062 1 95.81 359 ALA B CA 1
ATOM 6763 C C . ALA B 1 359 ? 4.848 -7.961 15.445 1 95.81 359 ALA B C 1
ATOM 6765 O O . ALA B 1 359 ? 5.941 -7.402 15.562 1 95.81 359 ALA B O 1
ATOM 6766 N N . TRP B 1 360 ? 4.137 -8.32 16.484 1 95.81 360 TRP B N 1
ATOM 6767 C CA . TRP B 1 360 ? 4.512 -7.945 17.844 1 95.81 360 TRP B CA 1
ATOM 6768 C C . TRP B 1 360 ? 5.684 -8.781 18.344 1 95.81 360 TRP B C 1
ATOM 6770 O O . TRP B 1 360 ? 6.422 -8.367 19.234 1 95.81 360 TRP B O 1
ATOM 6780 N N . THR B 1 361 ? 5.871 -9.945 17.781 1 94.81 361 THR B N 1
ATOM 6781 C CA . THR B 1 361 ? 6.992 -10.789 18.172 1 94.81 361 THR B CA 1
ATOM 6782 C C . THR B 1 361 ? 8.203 -10.539 17.281 1 94.81 361 THR B C 1
ATOM 6784 O O . THR B 1 361 ? 9.219 -11.227 17.391 1 94.81 361 THR B O 1
ATOM 6787 N N . LYS B 1 362 ? 8.094 -9.672 16.281 1 91.81 362 LYS B N 1
ATOM 6788 C CA . LYS B 1 362 ? 9.18 -9.211 15.43 1 91.81 362 LYS B CA 1
ATOM 6789 C C . LYS B 1 362 ? 9.68 -10.336 14.523 1 91.81 362 LYS B C 1
ATOM 6791 O O . LYS B 1 362 ? 10.891 -10.461 14.305 1 91.81 362 LYS B O 1
ATOM 6796 N N . LEU B 1 363 ? 8.758 -11.172 14.188 1 92.31 363 LEU B N 1
ATOM 6797 C CA . LEU B 1 363 ? 9.117 -12.148 13.164 1 92.31 363 LEU B CA 1
ATOM 6798 C C . LEU B 1 363 ? 9.406 -11.469 11.836 1 92.31 363 LEU B C 1
ATOM 6800 O O . LEU B 1 363 ? 10.156 -12 11.008 1 92.31 363 LEU B O 1
ATOM 6804 N N . PHE B 1 364 ? 8.789 -10.375 11.594 1 87.88 364 PHE B N 1
ATOM 6805 C CA . PHE B 1 364 ? 9.164 -9.438 10.539 1 87.88 364 PHE B CA 1
ATOM 6806 C C . PHE B 1 364 ? 9.195 -8.008 11.07 1 87.88 364 PHE B C 1
ATOM 6808 O O . PHE B 1 364 ? 8.547 -7.699 12.07 1 87.88 364 PHE B O 1
ATOM 6815 N N . PRO B 1 365 ? 10.039 -7.164 10.469 1 85.62 365 PRO B N 1
ATOM 6816 C CA . PRO B 1 365 ? 10.07 -5.773 10.93 1 85.62 365 PRO B CA 1
ATOM 6817 C C . PRO B 1 365 ? 8.734 -5.059 10.734 1 85.62 365 PRO B C 1
ATOM 6819 O O . PRO B 1 365 ? 8.375 -4.719 9.609 1 85.62 365 PRO B O 1
ATOM 6822 N N . ALA B 1 366 ? 8.094 -4.801 11.781 1 86.06 366 ALA B N 1
ATOM 6823 C CA . ALA B 1 366 ? 6.75 -4.219 11.75 1 86.06 366 ALA B CA 1
ATOM 6824 C C . ALA B 1 366 ? 6.785 -2.797 11.195 1 86.06 366 ALA B C 1
ATOM 6826 O O . ALA B 1 366 ? 5.785 -2.309 10.664 1 86.06 366 ALA B O 1
ATOM 6827 N N . ARG B 1 367 ? 7.84 -2.137 11.242 1 83.69 367 ARG B N 1
ATOM 6828 C CA . ARG B 1 367 ? 7.965 -0.766 10.758 1 83.69 367 ARG B CA 1
ATOM 6829 C C . ARG B 1 367 ? 7.984 -0.723 9.234 1 83.69 367 ARG B C 1
ATOM 6831 O O . ARG B 1 367 ? 7.672 0.306 8.633 1 83.69 367 ARG B O 1
ATOM 6838 N N . LYS B 1 368 ? 8.305 -1.845 8.656 1 84.94 368 LYS B N 1
ATOM 6839 C CA . LYS B 1 368 ? 8.398 -1.911 7.203 1 84.94 368 LYS B CA 1
ATOM 6840 C C . LYS B 1 368 ? 7.289 -2.787 6.625 1 84.94 368 LYS B C 1
ATOM 6842 O O . LYS B 1 368 ? 7.402 -3.279 5.5 1 84.94 368 LYS B O 1
ATOM 6847 N N . TYR B 1 369 ? 6.207 -3.004 7.371 1 90.81 369 TYR B N 1
ATOM 6848 C CA . TYR B 1 369 ? 5.215 -3.998 6.984 1 90.81 369 TYR B CA 1
ATOM 6849 C C . TYR B 1 369 ? 4.586 -3.652 5.641 1 90.81 369 TYR B C 1
ATOM 6851 O O . TYR B 1 369 ? 4.27 -4.543 4.848 1 90.81 369 TYR B O 1
ATOM 6859 N N . THR B 1 370 ? 4.469 -2.373 5.266 1 90.88 370 THR B N 1
ATOM 6860 C CA . THR B 1 370 ? 3.82 -1.976 4.02 1 90.88 370 THR B CA 1
ATOM 6861 C C . THR B 1 370 ? 4.691 -2.334 2.818 1 90.88 370 THR B C 1
ATOM 6863 O O . THR B 1 370 ? 4.195 -2.432 1.694 1 90.88 370 THR B O 1
ATOM 6866 N N . LYS B 1 371 ? 5.977 -2.52 3.107 1 84.44 371 LYS B N 1
ATOM 6867 C CA . LYS B 1 371 ? 6.906 -2.861 2.031 1 84.44 371 LYS B CA 1
ATOM 6868 C C . LYS B 1 371 ? 6.73 -4.312 1.598 1 84.44 371 LYS B C 1
ATOM 6870 O O . LYS B 1 371 ? 7.098 -4.68 0.479 1 84.44 371 LYS B O 1
ATOM 6875 N N . TYR B 1 372 ? 6.172 -5.082 2.459 1 87.31 372 TYR B N 1
ATOM 6876 C CA . TYR B 1 372 ? 6.098 -6.516 2.191 1 87.31 372 TYR B CA 1
ATOM 6877 C C . TYR B 1 372 ? 4.805 -6.867 1.466 1 87.31 372 TYR B C 1
ATOM 6879 O O . TYR B 1 372 ? 4.59 -8.023 1.087 1 87.31 372 TYR B O 1
ATOM 6887 N N . ILE B 1 373 ? 4 -5.895 1.237 1 91.81 373 ILE B N 1
ATOM 6888 C CA . ILE B 1 373 ? 2.711 -6.109 0.588 1 91.81 373 ILE B CA 1
ATOM 6889 C C . ILE B 1 373 ? 2.773 -5.621 -0.857 1 91.81 373 ILE B C 1
ATOM 6891 O O . ILE B 1 373 ? 3.291 -4.535 -1.131 1 91.81 373 ILE B O 1
ATOM 6895 N N . SER B 1 374 ? 2.373 -6.457 -1.746 1 89.25 374 SER B N 1
ATOM 6896 C CA . SER B 1 374 ? 2.238 -6.012 -3.129 1 89.25 374 SER B CA 1
ATOM 6897 C C . SER B 1 374 ? 0.942 -5.234 -3.336 1 89.25 374 SER B C 1
ATOM 6899 O O . SER B 1 374 ? -0.078 -5.809 -3.719 1 89.25 374 SER B O 1
ATOM 6901 N N . TRP B 1 375 ? 1.016 -4.035 -3.262 1 92.56 375 TRP B N 1
ATOM 6902 C CA . TRP B 1 375 ? -0.157 -3.166 -3.299 1 92.56 375 TRP B CA 1
ATOM 6903 C C . TRP B 1 375 ? -0.799 -3.174 -4.68 1 92.56 375 TRP B C 1
ATOM 6905 O O . TRP B 1 375 ? -2.016 -3.016 -4.809 1 92.56 375 TRP B O 1
ATOM 6915 N N . ASP B 1 376 ? -0.01 -3.359 -5.703 1 90.75 376 ASP B N 1
ATOM 6916 C CA . ASP B 1 376 ? -0.56 -3.414 -7.055 1 90.75 376 ASP B CA 1
ATOM 6917 C C . ASP B 1 376 ? -1.527 -4.586 -7.207 1 90.75 376 ASP B C 1
ATOM 6919 O O . ASP B 1 376 ? -2.564 -4.461 -7.863 1 90.75 376 ASP B O 1
ATOM 6923 N N . ILE B 1 377 ? -1.141 -5.715 -6.656 1 88.31 377 ILE B N 1
ATOM 6924 C CA . ILE B 1 377 ? -1.994 -6.898 -6.711 1 88.31 377 ILE B CA 1
ATOM 6925 C C . ILE B 1 377 ? -3.318 -6.609 -6.004 1 88.31 377 ILE B C 1
ATOM 6927 O O . ILE B 1 377 ? -4.387 -6.941 -6.523 1 88.31 377 ILE B O 1
ATOM 6931 N N . LEU B 1 378 ? -3.25 -5.969 -4.867 1 93.81 378 LEU B N 1
ATOM 6932 C CA . LEU B 1 378 ? -4.453 -5.676 -4.098 1 93.81 378 LEU B CA 1
ATOM 6933 C C . LEU B 1 378 ? -5.367 -4.715 -4.859 1 93.81 378 LEU B C 1
ATOM 6935 O O . LEU B 1 378 ? -6.582 -4.91 -4.895 1 93.81 378 LEU B O 1
ATOM 6939 N N . ILE B 1 379 ? -4.809 -3.68 -5.453 1 95 379 ILE B N 1
ATOM 6940 C CA . ILE B 1 379 ? -5.586 -2.723 -6.234 1 95 379 ILE B CA 1
ATOM 6941 C C . ILE B 1 379 ? -6.207 -3.426 -7.438 1 95 379 ILE B C 1
ATOM 6943 O O . ILE B 1 379 ? -7.359 -3.166 -7.789 1 95 379 ILE B O 1
ATOM 6947 N N . THR B 1 380 ? -5.426 -4.297 -8.047 1 90.31 380 THR B N 1
ATOM 6948 C CA . THR B 1 380 ? -5.934 -5.07 -9.172 1 90.31 380 THR B CA 1
ATOM 6949 C C . THR B 1 380 ? -7.152 -5.891 -8.758 1 90.31 380 THR B C 1
ATOM 6951 O O . THR B 1 380 ? -8.164 -5.91 -9.461 1 90.31 380 THR B O 1
ATOM 6954 N N . ILE B 1 381 ? -7.047 -6.539 -7.633 1 88.88 381 ILE B N 1
ATOM 6955 C CA . ILE B 1 381 ? -8.133 -7.367 -7.129 1 88.88 381 ILE B CA 1
ATOM 6956 C C . ILE B 1 381 ? -9.359 -6.504 -6.855 1 88.88 381 ILE B C 1
ATOM 6958 O O . ILE B 1 381 ? -10.461 -6.816 -7.309 1 88.88 381 ILE B O 1
ATOM 6962 N N . ALA B 1 382 ? -9.188 -5.418 -6.125 1 93.81 382 ALA B N 1
ATOM 6963 C CA . ALA B 1 382 ? -10.297 -4.535 -5.77 1 93.81 382 ALA B CA 1
ATOM 6964 C C . ALA B 1 382 ? -10.984 -3.988 -7.02 1 93.81 382 ALA B C 1
ATOM 6966 O O . ALA B 1 382 ? -12.211 -3.957 -7.094 1 93.81 382 ALA B O 1
ATOM 6967 N N . CYS B 1 383 ? -10.234 -3.555 -7.996 1 93.56 383 CYS B N 1
ATOM 6968 C CA . CYS B 1 383 ? -10.789 -2.99 -9.219 1 93.56 383 CYS B CA 1
ATOM 6969 C C . CYS B 1 383 ? -11.453 -4.07 -10.07 1 93.56 383 CYS B C 1
ATOM 6971 O O . CYS B 1 383 ? -12.414 -3.795 -10.789 1 93.56 383 CYS B O 1
ATOM 6973 N N . ALA B 1 384 ? -10.922 -5.27 -9.977 1 88.5 384 ALA B N 1
ATOM 6974 C CA . ALA B 1 384 ? -11.539 -6.371 -10.703 1 88.5 384 ALA B CA 1
ATOM 6975 C C . ALA B 1 384 ? -12.977 -6.605 -10.234 1 88.5 384 ALA B C 1
ATOM 6977 O O . ALA B 1 384 ? -13.852 -6.949 -11.031 1 88.5 384 ALA B O 1
ATOM 6978 N N . PHE B 1 385 ? -13.211 -6.457 -8.938 1 88.44 385 PHE B N 1
ATOM 6979 C CA . PHE B 1 385 ? -14.57 -6.531 -8.406 1 88.44 385 PHE B CA 1
ATOM 6980 C C . PHE B 1 385 ? -15.469 -5.492 -9.062 1 88.44 385 PHE B C 1
ATOM 6982 O O . PHE B 1 385 ? -16.609 -5.789 -9.43 1 88.44 385 PHE B O 1
ATOM 6989 N N . ALA B 1 386 ? -14.945 -4.305 -9.219 1 93.75 386 ALA B N 1
ATOM 6990 C CA . ALA B 1 386 ? -15.703 -3.219 -9.836 1 93.75 386 ALA B CA 1
ATOM 6991 C C . ALA B 1 386 ? -15.984 -3.514 -11.305 1 93.75 386 ALA B C 1
ATOM 6993 O O . ALA B 1 386 ? -17.078 -3.24 -11.797 1 93.75 386 ALA B O 1
ATOM 6994 N N . ILE B 1 387 ? -15.039 -4.02 -11.984 1 92 387 ILE B N 1
ATOM 6995 C CA . ILE B 1 387 ? -15.203 -4.359 -13.391 1 92 387 ILE B CA 1
ATOM 6996 C C . ILE B 1 387 ? -16.266 -5.449 -13.539 1 92 387 ILE B C 1
ATOM 6998 O O . ILE B 1 387 ? -17.109 -5.383 -14.438 1 92 387 ILE B O 1
ATOM 7002 N N . SER B 1 388 ? -16.141 -6.426 -12.688 1 88.12 388 SER B N 1
ATOM 7003 C CA . SER B 1 388 ? -17.156 -7.48 -12.688 1 88.12 388 SER B CA 1
ATOM 7004 C C . SER B 1 388 ? -18.562 -6.902 -12.492 1 88.12 388 SER B C 1
ATOM 7006 O O . SER B 1 388 ? -19.5 -7.293 -13.195 1 88.12 388 SER B O 1
ATOM 7008 N N . ARG B 1 389 ? -18.688 -6.008 -11.555 1 90.5 389 ARG B N 1
ATOM 7009 C CA . ARG B 1 389 ? -19.969 -5.355 -11.297 1 90.5 389 ARG B CA 1
ATOM 7010 C C . ARG B 1 389 ? -20.453 -4.586 -12.523 1 90.5 389 ARG B C 1
ATOM 7012 O O . ARG B 1 389 ? -21.641 -4.609 -12.852 1 90.5 389 ARG B O 1
ATOM 7019 N N . ALA B 1 390 ? -19.578 -3.938 -13.203 1 94.44 390 ALA B N 1
ATOM 7020 C CA . ALA B 1 390 ? -19.906 -3.186 -14.414 1 94.44 390 ALA B CA 1
ATOM 7021 C C . ALA B 1 390 ? -20.422 -4.113 -15.508 1 94.44 390 ALA B C 1
ATOM 7023 O O . ALA B 1 390 ? -21.344 -3.762 -16.25 1 94.44 390 ALA B O 1
ATOM 7024 N N . MET B 1 391 ? -19.812 -5.273 -15.609 1 91.81 391 MET B N 1
ATOM 7025 C CA . MET B 1 391 ? -20.219 -6.254 -16.609 1 91.81 391 MET B CA 1
ATOM 7026 C C . MET B 1 391 ? -21.625 -6.766 -16.312 1 91.81 391 MET B C 1
ATOM 7028 O O . MET B 1 391 ? -22.422 -6.969 -17.234 1 91.81 391 MET B O 1
ATOM 7032 N N . VAL B 1 392 ? -21.922 -6.938 -15.07 1 89.5 392 VAL B N 1
ATOM 7033 C CA . VAL B 1 392 ? -23.234 -7.414 -14.664 1 89.5 392 VAL B CA 1
ATOM 7034 C C . VAL B 1 392 ? -24.266 -6.301 -14.836 1 89.5 392 VAL B C 1
ATOM 7036 O O . VAL B 1 392 ? -25.328 -6.512 -15.422 1 89.5 392 VAL B O 1
ATOM 7039 N N . ASN B 1 393 ? -23.938 -5.098 -14.391 1 91.56 393 ASN B N 1
ATOM 7040 C CA . ASN B 1 393 ? -24.844 -3.959 -14.445 1 91.56 393 ASN B CA 1
ATOM 7041 C C . ASN B 1 393 ? -25.219 -3.607 -15.883 1 91.56 393 ASN B C 1
ATOM 7043 O O . ASN B 1 393 ? -26.344 -3.223 -16.156 1 91.56 393 ASN B O 1
ATOM 7047 N N . SER B 1 394 ? -24.297 -3.732 -16.734 1 93.12 394 SER B N 1
ATOM 7048 C CA . SER B 1 394 ? -24.516 -3.314 -18.125 1 93.12 394 SER B CA 1
ATOM 7049 C C . SER B 1 394 ? -25.203 -4.402 -18.922 1 93.12 394 SER B C 1
ATOM 7051 O O . SER B 1 394 ? -25.719 -4.145 -20.016 1 93.12 394 SER B O 1
ATOM 7053 N N . GLY B 1 395 ? -25.062 -5.664 -18.438 1 91.19 395 GLY B N 1
ATOM 7054 C CA . GLY B 1 395 ? -25.625 -6.785 -19.172 1 91.19 395 GLY B CA 1
ATOM 7055 C C . GLY B 1 395 ? -24.641 -7.426 -20.141 1 91.19 395 GLY B C 1
ATOM 7056 O O . GLY B 1 395 ? -24.969 -8.414 -20.797 1 91.19 395 GLY B O 1
ATOM 7057 N N . VAL B 1 396 ? -23.516 -6.938 -20.156 1 90.75 396 VAL B N 1
ATOM 7058 C CA . VAL B 1 396 ? -22.5 -7.465 -21.062 1 90.75 396 VAL B CA 1
ATOM 7059 C C . VAL B 1 396 ? -22.219 -8.938 -20.734 1 90.75 396 VAL B C 1
ATOM 7061 O O . VAL B 1 396 ? -22.062 -9.758 -21.641 1 90.75 396 VAL B O 1
ATOM 7064 N N . ALA B 1 397 ? -22.125 -9.266 -19.453 1 88.94 397 ALA B N 1
ATOM 7065 C CA . ALA B 1 397 ? -21.891 -10.648 -19.047 1 88.94 397 ALA B CA 1
ATOM 7066 C C . ALA B 1 397 ? -22.953 -11.578 -19.641 1 88.94 397 ALA B C 1
ATOM 7068 O O . ALA B 1 397 ? -22.641 -12.672 -20.109 1 88.94 397 ALA B O 1
ATOM 7069 N N . ASP B 1 398 ? -24.141 -11.125 -19.703 1 89.25 398 ASP B N 1
ATOM 7070 C CA . ASP B 1 398 ? -25.266 -11.922 -20.188 1 89.25 398 ASP B CA 1
ATOM 7071 C C . ASP B 1 398 ? -25.172 -12.102 -21.703 1 89.25 398 ASP B C 1
ATOM 7073 O O . ASP B 1 398 ? -25.469 -13.188 -22.219 1 89.25 398 ASP B O 1
ATOM 7077 N N . ILE B 1 399 ? -24.797 -11.102 -22.328 1 88.62 399 ILE B N 1
ATOM 7078 C CA . ILE B 1 399 ? -24.703 -11.164 -23.781 1 88.62 399 ILE B CA 1
ATOM 7079 C C . ILE B 1 399 ? -23.594 -12.125 -24.188 1 88.62 399 ILE B C 1
ATOM 7081 O O . ILE B 1 399 ? -23.781 -12.938 -25.109 1 88.62 399 ILE B O 1
ATOM 7085 N N . ILE B 1 400 ? -22.531 -12.016 -23.5 1 84.62 400 ILE B N 1
ATOM 7086 C CA . ILE B 1 400 ? -21.406 -12.906 -23.812 1 84.62 400 ILE B CA 1
ATOM 7087 C C . ILE B 1 400 ? -21.797 -14.352 -23.5 1 84.62 400 ILE B C 1
ATOM 7089 O O . ILE B 1 400 ? -21.531 -15.258 -24.281 1 84.62 400 ILE B O 1
ATOM 7093 N N . ALA B 1 401 ? -22.375 -14.445 -22.359 1 83.25 401 ALA B N 1
ATOM 7094 C CA . ALA B 1 401 ? -22.812 -15.781 -21.953 1 83.25 401 ALA B CA 1
ATOM 7095 C C . ALA B 1 401 ? -23.781 -16.375 -22.984 1 83.25 401 ALA B C 1
ATOM 7097 O O . ALA B 1 401 ? -23.672 -17.547 -23.344 1 83.25 401 ALA B O 1
ATOM 7098 N N . HIS B 1 402 ? -24.719 -15.602 -23.422 1 84.12 402 HIS B N 1
ATOM 7099 C CA . HIS B 1 402 ? -25.688 -16.047 -24.422 1 84.12 402 HIS B CA 1
ATOM 7100 C C . HIS B 1 402 ? -25 -16.422 -25.734 1 84.12 402 HIS B C 1
ATOM 7102 O O . HIS B 1 402 ? -25.391 -17.391 -26.391 1 84.12 402 HIS B O 1
ATOM 7108 N N . GLY B 1 403 ? -24.031 -15.617 -26.062 1 82.19 403 GLY B N 1
ATOM 7109 C CA . GLY B 1 403 ? -23.266 -15.93 -27.266 1 82.19 403 GLY B CA 1
ATOM 7110 C C . GLY B 1 403 ? -22.547 -17.25 -27.188 1 82.19 403 GLY B C 1
ATOM 7111 O O . GLY B 1 403 ? -22.516 -18.016 -28.156 1 82.19 403 GLY B O 1
ATOM 7112 N N . ILE B 1 404 ? -22.031 -17.547 -26.047 1 81.25 404 ILE B N 1
ATOM 7113 C CA . ILE B 1 404 ? -21.312 -18.812 -25.828 1 81.25 404 ILE B CA 1
ATOM 7114 C C . ILE B 1 404 ? -22.297 -19.969 -25.875 1 81.25 404 ILE B C 1
ATOM 7116 O O . ILE B 1 404 ? -22.016 -21.016 -26.469 1 81.25 404 ILE B O 1
ATOM 7120 N N . ILE B 1 405 ? -23.453 -19.797 -25.297 1 80.31 405 ILE B N 1
ATOM 7121 C CA . ILE B 1 405 ? -24.484 -20.828 -25.25 1 80.31 405 ILE B CA 1
ATOM 7122 C C . ILE B 1 405 ? -25 -21.109 -26.656 1 80.31 405 ILE B C 1
ATOM 7124 O O . ILE B 1 405 ? -25.172 -22.281 -27.047 1 80.31 405 ILE B O 1
ATOM 7128 N N . ASP B 1 406 ? -25.203 -20.047 -27.391 1 80.44 406 ASP B N 1
ATOM 7129 C CA . ASP B 1 406 ? -25.734 -20.188 -28.734 1 80.44 406 ASP B CA 1
ATOM 7130 C C . ASP B 1 406 ? -24.75 -20.938 -29.641 1 80.44 406 ASP B C 1
ATOM 7132 O O . ASP B 1 406 ? -25.172 -21.688 -30.516 1 80.44 406 ASP B O 1
ATOM 7136 N N . MET B 1 407 ? -23.547 -20.609 -29.438 1 75.56 407 MET B N 1
ATOM 7137 C CA . MET B 1 407 ? -22.516 -21.25 -30.25 1 75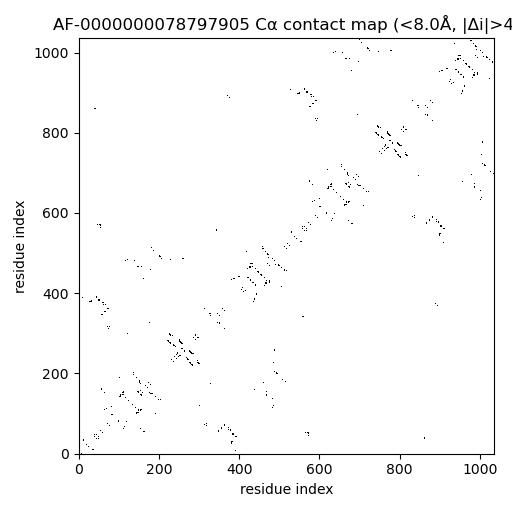.56 407 MET B CA 1
ATOM 7138 C C . MET B 1 407 ? -22.375 -22.719 -29.891 1 75.56 407 MET B C 1
ATOM 7140 O O . MET B 1 407 ? -21.875 -23.516 -30.703 1 75.56 407 MET B O 1
ATOM 7144 N N . SER B 1 408 ? -22.672 -23.078 -28.734 1 68.25 408 SER B N 1
ATOM 7145 C CA . SER B 1 408 ? -22.469 -24.438 -28.281 1 68.25 408 SER B CA 1
ATOM 7146 C C . SER B 1 408 ? -23.703 -25.297 -28.562 1 68.25 408 SER B C 1
ATOM 7148 O O . SER B 1 408 ? -23.688 -26.5 -28.297 1 68.25 408 SER B O 1
ATOM 7150 N N . ASP B 1 409 ? -24.594 -24.906 -29.625 1 57.19 409 ASP B N 1
ATOM 7151 C CA . ASP B 1 409 ? -25.734 -25.625 -30.156 1 57.19 409 ASP B CA 1
ATOM 7152 C C . ASP B 1 409 ? -26.266 -26.656 -29.156 1 57.19 409 ASP B C 1
ATOM 7154 O O . ASP B 1 409 ? -26.297 -27.859 -29.438 1 57.19 409 ASP B O 1
ATOM 7158 N N . ASP B 1 410 ? -26.734 -26.359 -27.984 1 57.38 410 ASP B N 1
ATOM 7159 C CA . ASP B 1 410 ? -27.391 -27.266 -27.047 1 57.38 410 ASP B CA 1
ATOM 7160 C C . ASP B 1 410 ? -26.359 -28.078 -26.266 1 57.38 410 ASP B C 1
ATOM 7162 O O . ASP B 1 410 ? -26.625 -29.234 -25.891 1 57.38 410 ASP B O 1
ATOM 7166 N N . TYR B 1 411 ? -25.141 -27.609 -26.312 1 63.28 411 TYR B N 1
ATOM 7167 C CA . TYR B 1 411 ? -24.172 -28.484 -25.672 1 63.28 411 TYR B CA 1
ATOM 7168 C C . TYR B 1 411 ? -24.328 -28.438 -24.156 1 63.28 411 TYR B C 1
ATOM 7170 O O . TYR B 1 411 ? -24.906 -27.5 -23.609 1 63.28 411 TYR B O 1
ATOM 7178 N N . SER B 1 412 ? -23.984 -29.531 -23.484 1 82 412 SER B N 1
ATOM 7179 C CA . SER B 1 412 ? -24 -29.906 -22.078 1 82 412 SER B CA 1
ATOM 7180 C C . SER B 1 412 ? -23.156 -28.953 -21.234 1 82 412 SER B C 1
ATOM 7182 O O . SER B 1 412 ? -22.281 -28.281 -21.766 1 82 412 SER B O 1
ATOM 7184 N N . PRO B 1 413 ? -23.641 -28.484 -20.156 1 89.31 413 PRO B N 1
ATOM 7185 C CA . PRO B 1 413 ? -22.859 -27.672 -19.203 1 89.31 413 PRO B CA 1
ATOM 7186 C C . PRO B 1 413 ? -21.375 -28.062 -19.172 1 89.31 413 PRO B C 1
ATOM 7188 O O . PRO B 1 413 ? -20.531 -27.234 -18.844 1 89.31 413 PRO B O 1
ATOM 7191 N N . HIS B 1 414 ? -21.094 -29.172 -19.703 1 90.75 414 HIS B N 1
ATOM 7192 C CA . HIS B 1 414 ? -19.719 -29.656 -19.75 1 90.75 414 HIS B CA 1
ATOM 7193 C C . HIS B 1 414 ? -18.906 -28.906 -20.797 1 90.75 414 HIS B C 1
ATOM 7195 O O . HIS B 1 414 ? -17.734 -28.562 -20.562 1 90.75 414 HIS B O 1
ATOM 7201 N N . VAL B 1 415 ? -19.516 -28.688 -21.906 1 90.88 415 VAL B N 1
ATOM 7202 C CA . VAL B 1 415 ? -18.828 -27.984 -22.984 1 90.88 415 VAL B CA 1
ATOM 7203 C C . VAL B 1 415 ? -18.578 -26.531 -22.562 1 90.88 415 VAL B C 1
ATOM 7205 O O . VAL B 1 415 ? -17.531 -25.969 -22.859 1 90.88 415 VAL B O 1
ATOM 7208 N N . LEU B 1 416 ? -19.531 -26.016 -21.906 1 91.56 416 LEU B N 1
ATOM 7209 C CA . LEU B 1 416 ? -19.406 -24.625 -21.469 1 91.56 416 LEU B CA 1
ATOM 7210 C C . LEU B 1 416 ? -18.312 -24.5 -20.406 1 91.56 416 LEU B C 1
ATOM 7212 O O . LEU B 1 416 ? -17.625 -23.484 -20.328 1 91.56 416 LEU B O 1
ATOM 7216 N N . LEU B 1 417 ? -18.234 -25.484 -19.594 1 94.81 417 LEU B N 1
ATOM 7217 C CA . LEU B 1 417 ? -17.156 -25.531 -18.625 1 94.81 417 LEU B CA 1
ATOM 7218 C C . LEU B 1 417 ? -15.797 -25.531 -19.328 1 94.81 417 LEU B C 1
ATOM 7220 O O . LEU B 1 417 ? -14.883 -24.812 -18.906 1 94.81 417 LEU B O 1
ATOM 7224 N N . ALA B 1 418 ? -15.688 -26.281 -20.359 1 94.94 418 ALA B N 1
ATOM 7225 C CA . ALA B 1 418 ? -14.461 -26.359 -21.141 1 94.94 418 ALA B CA 1
ATOM 7226 C C . ALA B 1 418 ? -14.133 -25.016 -21.797 1 94.94 418 ALA B C 1
ATOM 7228 O O . ALA B 1 418 ? -12.984 -24.578 -21.797 1 94.94 418 ALA B O 1
ATOM 7229 N N . VAL B 1 419 ? -15.125 -24.438 -22.328 1 93.44 419 VAL B N 1
ATOM 7230 C CA . VAL B 1 419 ? -14.945 -23.156 -23 1 93.44 419 VAL B CA 1
ATOM 7231 C C . VAL B 1 419 ? -14.484 -22.109 -22 1 93.44 419 VAL B C 1
ATOM 7233 O O . VAL B 1 419 ? -13.586 -21.312 -22.297 1 93.44 419 VAL B O 1
ATOM 7236 N N . LEU B 1 420 ? -15.117 -22.094 -20.859 1 94.75 420 LEU B N 1
ATOM 7237 C CA . LEU B 1 420 ? -14.75 -21.141 -19.828 1 94.75 420 LEU B CA 1
ATOM 7238 C C . LEU B 1 420 ? -13.312 -21.359 -19.375 1 94.75 420 LEU B C 1
ATOM 7240 O O . LEU B 1 420 ? -12.586 -20.391 -19.109 1 94.75 420 LEU B O 1
ATOM 7244 N N . PHE B 1 421 ? -12.922 -22.609 -19.281 1 97.19 421 PHE B N 1
ATOM 7245 C CA . PHE B 1 421 ? -11.531 -22.906 -18.938 1 97.19 421 PHE B CA 1
ATOM 7246 C C . PHE B 1 421 ? -10.586 -22.281 -19.969 1 97.19 421 PHE B C 1
ATOM 7248 O O . PHE B 1 421 ? -9.617 -21.625 -19.594 1 97.19 421 PHE B O 1
ATOM 7255 N N . ILE B 1 422 ? -10.852 -22.516 -21.172 1 95.94 422 ILE B N 1
ATOM 7256 C CA . ILE B 1 422 ? -9.969 -22.094 -22.25 1 95.94 422 ILE B CA 1
ATOM 7257 C C . ILE B 1 422 ? -9.875 -20.562 -22.266 1 95.94 422 ILE B C 1
ATOM 7259 O O . ILE B 1 422 ? -8.781 -20.016 -22.359 1 95.94 422 ILE B O 1
ATOM 7263 N N . ILE B 1 423 ? -11 -19.953 -22.141 1 92.75 423 ILE B N 1
ATOM 7264 C CA . ILE B 1 423 ? -11.023 -18.484 -22.172 1 92.75 423 ILE B CA 1
ATOM 7265 C C . ILE B 1 423 ? -10.234 -17.938 -20.984 1 92.75 423 ILE B C 1
ATOM 7267 O O . ILE B 1 423 ? -9.398 -17.047 -21.141 1 92.75 423 ILE B O 1
ATOM 7271 N N . THR B 1 424 ? -10.516 -18.469 -19.844 1 95.25 424 THR B N 1
ATOM 7272 C CA . THR B 1 424 ? -9.844 -18.016 -18.641 1 95.25 424 THR B CA 1
ATOM 7273 C C . THR B 1 424 ? -8.344 -18.266 -18.719 1 95.25 424 THR B C 1
ATOM 7275 O O . THR B 1 424 ? -7.543 -17.406 -18.328 1 95.25 424 THR B O 1
ATOM 7278 N N . ASN B 1 425 ? -8 -19.438 -19.203 1 96 425 ASN B N 1
ATOM 7279 C CA . ASN B 1 425 ? -6.598 -19.797 -19.328 1 96 425 ASN B CA 1
ATOM 7280 C C . ASN B 1 425 ? -5.867 -18.891 -20.328 1 96 425 ASN B C 1
ATOM 7282 O O . ASN B 1 425 ? -4.719 -18.516 -20.094 1 96 425 ASN B O 1
ATOM 7286 N N . LEU B 1 426 ? -6.492 -18.594 -21.422 1 92.56 426 LEU B N 1
ATOM 7287 C CA . LEU B 1 426 ? -5.914 -17.703 -22.406 1 92.56 426 LEU B CA 1
ATOM 7288 C C . LEU B 1 426 ? -5.699 -16.312 -21.812 1 92.56 426 LEU B C 1
ATOM 7290 O O . LEU B 1 426 ? -4.656 -15.688 -22.031 1 92.56 426 LEU B O 1
ATOM 7294 N N . PHE B 1 427 ? -6.688 -15.891 -21.062 1 89.75 427 PHE B N 1
ATOM 7295 C CA . PHE B 1 427 ? -6.574 -14.586 -20.422 1 89.75 427 PHE B CA 1
ATOM 7296 C C . PHE B 1 427 ? -5.414 -14.562 -19.438 1 89.75 427 PHE B C 1
ATOM 7298 O O . PHE B 1 427 ? -4.664 -13.586 -19.375 1 89.75 427 PHE B O 1
ATOM 7305 N N . THR B 1 428 ? -5.297 -15.562 -18.703 1 92.38 428 THR B N 1
ATOM 7306 C CA . THR B 1 428 ? -4.262 -15.57 -17.688 1 92.38 428 THR B CA 1
ATOM 7307 C C . THR B 1 428 ? -2.873 -15.578 -18.312 1 92.38 428 THR B C 1
ATOM 7309 O O . THR B 1 428 ? -1.933 -15 -17.766 1 92.38 428 THR B O 1
ATOM 7312 N N . GLU B 1 429 ? -2.723 -16.203 -19.469 1 90.88 429 GLU B N 1
ATOM 7313 C CA . GLU B 1 429 ? -1.438 -16.25 -20.172 1 90.88 429 GLU B CA 1
ATOM 7314 C C . GLU B 1 429 ? -1.072 -14.875 -20.75 1 90.88 429 GLU B C 1
ATOM 7316 O O . GLU B 1 429 ? 0.104 -14.586 -20.969 1 90.88 429 GLU B O 1
ATOM 7321 N N . LEU B 1 430 ? -2.057 -14.055 -20.828 1 83.06 430 LEU B N 1
ATOM 7322 C CA . LEU B 1 430 ? -1.827 -12.781 -21.516 1 83.06 430 LEU B CA 1
ATOM 7323 C C . LEU B 1 430 ? -1.74 -11.641 -20.5 1 83.06 430 LEU B C 1
ATOM 7325 O O . LEU B 1 430 ? -1.1 -10.617 -20.766 1 83.06 430 LEU B O 1
ATOM 7329 N N . ILE B 1 431 ? -2.432 -11.773 -19.453 1 80.81 431 ILE B N 1
ATOM 7330 C CA . ILE B 1 431 ? -2.469 -10.68 -18.484 1 80.81 431 ILE B CA 1
ATOM 7331 C C . ILE B 1 431 ? -2.035 -11.188 -17.109 1 80.81 431 ILE B C 1
ATOM 7333 O O . ILE B 1 431 ? -0.955 -11.766 -16.969 1 80.81 431 ILE B O 1
ATOM 7337 N N . THR B 1 432 ? -2.738 -11.094 -16.062 1 81.75 432 THR B N 1
ATOM 7338 C CA . THR B 1 432 ? -2.426 -11.625 -14.734 1 81.75 432 THR B CA 1
ATOM 7339 C C . THR B 1 432 ? -3.508 -12.602 -14.273 1 81.75 432 THR B C 1
ATOM 7341 O O . THR B 1 432 ? -4.656 -12.516 -14.719 1 81.75 432 THR B O 1
ATOM 7344 N N . ASN B 1 433 ? -3.078 -13.477 -13.383 1 91 433 ASN B N 1
ATOM 7345 C CA . ASN B 1 433 ? -4.004 -14.477 -12.867 1 91 433 ASN B CA 1
ATOM 7346 C C . ASN B 1 433 ? -5.234 -13.836 -12.234 1 91 433 ASN B C 1
ATOM 7348 O O . ASN B 1 433 ? -6.363 -14.227 -12.523 1 91 433 ASN B O 1
ATOM 7352 N N . ASN B 1 434 ? -5.035 -12.836 -11.477 1 85.56 434 ASN B N 1
ATOM 7353 C CA . ASN B 1 434 ? -6.133 -12.188 -10.766 1 85.56 434 ASN B CA 1
ATOM 7354 C C . ASN B 1 434 ? -7.078 -11.461 -11.719 1 85.56 434 ASN B C 1
ATOM 7356 O O . ASN B 1 434 ? -8.297 -11.523 -11.562 1 85.56 434 ASN B O 1
ATOM 7360 N N . ALA B 1 435 ? -6.516 -10.852 -12.68 1 81.75 435 ALA B N 1
ATOM 7361 C CA . ALA B 1 435 ? -7.328 -10.148 -13.672 1 81.75 435 ALA B CA 1
ATOM 7362 C C . ALA B 1 435 ? -8.156 -11.125 -14.5 1 81.75 435 ALA B C 1
ATOM 7364 O O . ALA B 1 435 ? -9.328 -10.867 -14.781 1 81.75 435 ALA B O 1
ATOM 7365 N N . ALA B 1 436 ? -7.512 -12.203 -14.867 1 90.81 436 ALA B N 1
ATOM 7366 C CA . ALA B 1 436 ? -8.211 -13.227 -15.641 1 90.81 436 ALA B CA 1
ATOM 7367 C C . ALA B 1 436 ? -9.398 -13.789 -14.867 1 90.81 436 ALA B C 1
ATOM 7369 O O . ALA B 1 436 ? -10.492 -13.922 -15.414 1 90.81 436 ALA B O 1
ATOM 7370 N N . ALA B 1 437 ? -9.195 -14.109 -13.617 1 92.19 437 ALA B N 1
ATOM 7371 C CA . ALA B 1 437 ? -10.25 -14.648 -12.773 1 92.19 437 ALA B CA 1
ATOM 7372 C C . ALA B 1 437 ? -11.391 -13.641 -12.617 1 92.19 437 ALA B C 1
ATOM 7374 O O . ALA B 1 437 ? -12.57 -14.008 -12.68 1 92.19 437 ALA B O 1
ATOM 7375 N N . ALA B 1 438 ? -11.062 -12.477 -12.461 1 82 438 ALA B N 1
ATOM 7376 C CA . ALA B 1 438 ? -12.062 -11.438 -12.242 1 82 438 ALA B CA 1
ATOM 7377 C C . ALA B 1 438 ? -12.922 -11.227 -13.484 1 82 438 ALA B C 1
ATOM 7379 O O . ALA B 1 438 ? -14.109 -10.922 -13.383 1 82 438 ALA B O 1
ATOM 7380 N N . LEU B 1 439 ? -12.289 -11.328 -14.609 1 83.31 439 LEU B N 1
ATOM 7381 C CA . LEU B 1 439 ? -13.008 -11.156 -15.867 1 83.31 439 LEU B CA 1
ATOM 7382 C C . LEU B 1 439 ? -13.883 -12.367 -16.156 1 83.31 439 LEU B C 1
ATOM 7384 O O . LEU B 1 439 ? -14.945 -12.242 -16.766 1 83.31 439 LEU B O 1
ATOM 7388 N N . ALA B 1 440 ? -13.453 -13.453 -15.719 1 93.69 440 ALA B N 1
ATOM 7389 C CA . ALA B 1 440 ? -14.148 -14.703 -16.031 1 93.69 440 ALA B CA 1
ATOM 7390 C C . ALA B 1 440 ? -15.328 -14.914 -15.078 1 93.69 440 ALA B C 1
ATOM 7392 O O . ALA B 1 440 ? -16.312 -15.57 -15.438 1 93.69 440 ALA B O 1
ATOM 7393 N N . PHE B 1 441 ? -15.297 -14.359 -13.922 1 93.62 441 PHE B N 1
ATOM 7394 C CA . PHE B 1 441 ? -16.266 -14.648 -12.867 1 93.62 441 PHE B CA 1
ATOM 7395 C C . PHE B 1 441 ? -17.672 -14.234 -13.305 1 93.62 441 PHE B C 1
ATOM 7397 O O . PHE B 1 441 ? -18.609 -15.031 -13.211 1 93.62 441 PHE B O 1
ATOM 7404 N N . PRO B 1 442 ? -17.812 -12.977 -13.789 1 91.44 442 PRO B N 1
ATOM 7405 C CA . PRO B 1 442 ? -19.172 -12.602 -14.211 1 91.44 442 PRO B CA 1
ATOM 7406 C C . PRO B 1 442 ? -19.688 -13.469 -15.352 1 91.44 442 PRO B C 1
ATOM 7408 O O . PRO B 1 442 ? -20.891 -13.711 -15.453 1 91.44 442 PRO B O 1
ATOM 7411 N N . LEU B 1 443 ? -18.812 -13.898 -16.172 1 91.62 443 LEU B N 1
ATOM 7412 C CA . LEU B 1 443 ? -19.203 -14.828 -17.219 1 91.62 443 LEU B CA 1
ATOM 7413 C C . LEU B 1 443 ? -19.719 -16.141 -16.641 1 91.62 443 LEU B C 1
ATOM 7415 O O . LEU B 1 443 ? -20.75 -16.656 -17.078 1 91.62 443 LEU B O 1
ATOM 7419 N N . ALA B 1 444 ? -18.984 -16.625 -15.688 1 94.06 444 ALA B N 1
ATOM 7420 C CA . ALA B 1 444 ? -19.375 -17.859 -15.016 1 94.06 444 ALA B CA 1
ATOM 7421 C C . ALA B 1 444 ? -20.734 -17.703 -14.352 1 94.06 444 ALA B C 1
ATOM 7423 O O . ALA B 1 444 ? -21.578 -18.609 -14.438 1 94.06 444 ALA B O 1
ATOM 7424 N N . LEU B 1 445 ? -20.938 -16.625 -13.703 1 91.5 445 LEU B N 1
ATOM 7425 C CA . LEU B 1 445 ? -22.203 -16.359 -13.023 1 91.5 445 LEU B CA 1
ATOM 7426 C C . LEU B 1 445 ? -23.359 -16.281 -14.023 1 91.5 445 LEU B C 1
ATOM 7428 O O . LEU B 1 445 ? -24.406 -16.891 -13.805 1 91.5 445 LEU B O 1
ATOM 7432 N N . SER B 1 446 ? -23.172 -15.602 -15.07 1 90.62 446 SER B N 1
ATOM 7433 C CA . SER B 1 446 ? -24.203 -15.438 -16.094 1 90.62 446 SER B CA 1
ATOM 7434 C C . SER B 1 446 ? -24.5 -16.75 -16.797 1 90.62 446 SER B C 1
ATOM 7436 O O . SER B 1 446 ? -25.656 -17.078 -17.047 1 90.62 446 SER B O 1
ATOM 7438 N N . LEU B 1 447 ? -23.469 -17.453 -17.094 1 91.19 447 LEU B N 1
ATOM 7439 C CA . LEU B 1 447 ? -23.641 -18.75 -17.734 1 91.19 447 LEU B CA 1
ATOM 7440 C C . LEU B 1 447 ? -24.469 -19.688 -16.875 1 91.19 447 LEU B C 1
ATOM 7442 O O . LEU B 1 447 ? -25.406 -20.328 -17.359 1 91.19 447 LEU B O 1
ATOM 7446 N N . SER B 1 448 ? -24.094 -19.812 -15.648 1 93.06 448 SER B N 1
ATOM 7447 C CA . SER B 1 448 ? -24.797 -20.719 -14.742 1 93.06 448 SER B CA 1
ATOM 7448 C C . SER B 1 448 ? -26.25 -20.297 -14.555 1 93.06 448 SER B C 1
ATOM 7450 O O . SER B 1 448 ? -27.141 -21.141 -14.516 1 93.06 448 SER B O 1
ATOM 7452 N N . ASN B 1 449 ? -26.469 -19.047 -14.438 1 90.25 449 ASN B N 1
ATOM 7453 C CA . ASN B 1 449 ? -27.828 -18.531 -14.266 1 90.25 449 ASN B CA 1
ATOM 7454 C C . ASN B 1 449 ? -28.703 -18.812 -15.484 1 90.25 449 ASN B C 1
ATOM 7456 O O . ASN B 1 449 ? -29.844 -19.234 -15.352 1 90.25 449 ASN B O 1
ATOM 7460 N N . GLN B 1 450 ? -28.203 -18.609 -16.594 1 87.81 450 GLN B N 1
ATOM 7461 C CA . GLN B 1 450 ? -28.953 -18.797 -17.828 1 87.81 450 GLN B CA 1
ATOM 7462 C C . GLN B 1 450 ? -29.234 -20.281 -18.078 1 87.81 450 GLN B C 1
ATOM 7464 O O . GLN B 1 450 ? -30.281 -20.625 -18.641 1 87.81 450 GLN B O 1
ATOM 7469 N N . LEU B 1 451 ? -28.328 -21.094 -17.656 1 90.12 451 LEU B N 1
ATOM 7470 C CA . LEU B 1 451 ? -28.5 -22.531 -17.828 1 90.12 451 LEU B CA 1
ATOM 7471 C C . LEU B 1 451 ? -29.359 -23.109 -16.703 1 90.12 451 LEU B C 1
ATOM 7473 O O . LEU B 1 451 ? -29.859 -24.234 -16.828 1 90.12 451 LEU B O 1
ATOM 7477 N N . GLY B 1 452 ? -29.438 -22.344 -15.602 1 91.38 452 GLY B N 1
ATOM 7478 C CA . GLY B 1 452 ? -30.156 -22.828 -14.445 1 91.38 452 GLY B CA 1
ATOM 7479 C C . GLY B 1 452 ? -29.438 -23.953 -13.711 1 91.38 452 GLY B C 1
ATOM 7480 O O . GLY B 1 452 ? -30.078 -24.891 -13.234 1 91.38 452 GLY B O 1
ATOM 7481 N N . VAL B 1 453 ? -28.188 -23.969 -13.75 1 93.69 453 VAL B N 1
ATOM 7482 C CA . VAL B 1 453 ? -27.391 -25.016 -13.102 1 93.69 453 VAL B CA 1
ATOM 7483 C C . VAL B 1 453 ? -26.594 -24.406 -11.953 1 93.69 453 VAL B C 1
ATOM 7485 O O . VAL B 1 453 ? -26.562 -23.188 -11.773 1 93.69 453 VAL B O 1
ATOM 7488 N N . SER B 1 454 ? -25.953 -25.281 -11.227 1 95.75 454 SER B N 1
ATOM 7489 C CA . SER B 1 454 ? -25.094 -24.828 -10.133 1 95.75 454 SER B CA 1
ATOM 7490 C C . SER B 1 454 ? -23.875 -24.078 -10.664 1 95.75 454 SER B C 1
ATOM 7492 O O . SER B 1 454 ? -23.219 -24.516 -11.602 1 95.75 454 SER B O 1
ATOM 7494 N N . PRO B 1 455 ? -23.547 -22.953 -10.086 1 95.81 455 PRO B N 1
ATOM 7495 C CA . PRO B 1 455 ? -22.406 -22.172 -10.555 1 95.81 455 PRO B CA 1
ATOM 7496 C C . PRO B 1 455 ? -21.078 -22.703 -10.031 1 95.81 455 PRO B C 1
ATOM 7498 O O . PRO B 1 455 ? -20.016 -22.281 -10.492 1 95.81 455 PRO B O 1
ATOM 7501 N N . MET B 1 456 ? -21.078 -23.594 -9.102 1 96.31 456 MET B N 1
ATOM 7502 C CA . MET B 1 456 ? -19.891 -24.016 -8.367 1 96.31 456 MET B CA 1
ATOM 7503 C C . MET B 1 456 ? -18.844 -24.625 -9.305 1 96.31 456 MET B C 1
ATOM 7505 O O . MET B 1 456 ? -17.672 -24.281 -9.227 1 96.31 456 MET B O 1
ATOM 7509 N N . PRO B 1 457 ? -19.297 -25.516 -10.195 1 97 457 PRO B N 1
ATOM 7510 C CA . PRO B 1 457 ? -18.297 -26.047 -11.125 1 97 457 PRO B CA 1
ATOM 7511 C C . PRO B 1 457 ? -17.609 -24.953 -11.945 1 97 457 PRO B C 1
ATOM 7513 O O . PRO B 1 457 ? -16.422 -25.047 -12.219 1 97 457 PRO B O 1
ATOM 7516 N N . PHE B 1 458 ? -18.344 -23.953 -12.281 1 96.75 458 PHE B N 1
ATOM 7517 C CA . PHE B 1 458 ? -17.781 -22.844 -13.062 1 96.75 458 PHE B CA 1
ATOM 7518 C C . PHE B 1 458 ? -16.828 -22.016 -12.227 1 96.75 458 PHE B C 1
ATOM 7520 O O . PHE B 1 458 ? -15.805 -21.531 -12.727 1 96.75 458 PHE B O 1
ATOM 7527 N N . PHE B 1 459 ? -17.156 -21.844 -10.977 1 96.69 459 PHE B N 1
ATOM 7528 C CA . PHE B 1 459 ? -16.266 -21.094 -10.078 1 96.69 459 PHE B CA 1
ATOM 7529 C C . PHE B 1 459 ? -14.945 -21.828 -9.906 1 96.69 459 PHE B C 1
ATOM 7531 O O . PHE B 1 459 ? -13.875 -21.203 -9.945 1 96.69 459 PHE B O 1
ATOM 7538 N N . VAL B 1 460 ? -15.039 -23.125 -9.766 1 97.62 460 VAL B N 1
ATOM 7539 C CA . VAL B 1 460 ? -13.844 -23.938 -9.531 1 97.62 460 VAL B CA 1
ATOM 7540 C C . VAL B 1 460 ? -12.953 -23.906 -10.773 1 97.62 460 VAL B C 1
ATOM 7542 O O . VAL B 1 460 ? -11.734 -23.766 -10.656 1 97.62 460 VAL B O 1
ATOM 7545 N N . VAL B 1 461 ? -13.586 -24 -11.914 1 97.62 461 VAL B N 1
ATOM 7546 C CA . VAL B 1 461 ? -12.805 -24.062 -13.141 1 97.62 461 VAL B CA 1
ATOM 7547 C C . VAL B 1 461 ? -12.062 -22.734 -13.352 1 97.62 461 VAL B C 1
ATOM 7549 O O . VAL B 1 461 ? -10.938 -22.734 -13.859 1 97.62 461 VAL B O 1
ATOM 7552 N N . ILE B 1 462 ? -12.617 -21.656 -12.969 1 96.94 462 ILE B N 1
ATOM 7553 C CA . ILE B 1 462 ? -11.969 -20.359 -13.086 1 96.94 462 ILE B CA 1
ATOM 7554 C C . ILE B 1 462 ? -10.719 -20.328 -12.211 1 96.94 462 ILE B C 1
ATOM 7556 O O . ILE B 1 462 ? -9.664 -19.844 -12.633 1 96.94 462 ILE B O 1
ATOM 7560 N N . CYS B 1 463 ? -10.805 -20.828 -11 1 97.31 463 CYS B N 1
ATOM 7561 C CA . CYS B 1 463 ? -9.664 -20.875 -10.094 1 97.31 463 CYS B CA 1
ATOM 7562 C C . CYS B 1 463 ? -8.508 -21.656 -10.703 1 97.31 463 CYS B C 1
ATOM 7564 O O . CYS B 1 463 ? -7.371 -21.188 -10.719 1 97.31 463 CYS B O 1
ATOM 7566 N N . ILE B 1 464 ? -8.875 -22.781 -11.242 1 98 464 ILE B N 1
ATOM 7567 C CA . ILE B 1 464 ? -7.863 -23.688 -11.773 1 98 464 ILE B CA 1
ATOM 7568 C C . ILE B 1 464 ? -7.27 -23.094 -13.055 1 98 464 ILE B C 1
ATOM 7570 O O . ILE B 1 464 ? -6.047 -23.016 -13.195 1 98 464 ILE B O 1
ATOM 7574 N N . ALA B 1 465 ? -8.164 -22.672 -13.945 1 97.75 465 ALA B N 1
ATOM 7575 C CA . ALA B 1 465 ? -7.73 -22.156 -15.242 1 97.75 465 ALA B CA 1
ATOM 7576 C C . ALA B 1 465 ? -6.906 -20.875 -15.086 1 97.75 465 ALA B C 1
ATOM 7578 O O . ALA B 1 465 ? -5.922 -20.688 -15.805 1 97.75 465 ALA B O 1
ATOM 7579 N N . ALA B 1 466 ? -7.305 -20.031 -14.203 1 96.38 466 ALA B N 1
ATOM 7580 C CA . ALA B 1 466 ? -6.594 -18.781 -13.977 1 96.38 466 ALA B CA 1
ATOM 7581 C C . ALA B 1 466 ? -5.227 -19.016 -13.352 1 96.38 466 ALA B C 1
ATOM 7583 O O . ALA B 1 466 ? -4.289 -18.25 -13.562 1 96.38 466 ALA B O 1
ATOM 7584 N N . SER B 1 467 ? -5.105 -20.078 -12.625 1 95.94 467 SER B N 1
ATOM 7585 C CA . SER B 1 467 ? -3.844 -20.391 -11.961 1 95.94 467 SER B CA 1
ATOM 7586 C C . SER B 1 467 ? -2.9 -21.141 -12.891 1 95.94 467 SER B C 1
ATOM 7588 O O . SER B 1 467 ? -1.688 -21.156 -12.68 1 95.94 467 SER B O 1
ATOM 7590 N N . ALA B 1 468 ? -3.461 -21.75 -13.898 1 95.69 468 ALA B N 1
ATOM 7591 C CA . ALA B 1 468 ? -2.68 -22.594 -14.805 1 95.69 468 ALA B CA 1
ATOM 7592 C C . ALA B 1 468 ? -1.913 -21.734 -15.812 1 95.69 468 ALA B C 1
ATOM 7594 O O . ALA B 1 468 ? -2.148 -21.844 -17.016 1 95.69 468 ALA B O 1
ATOM 7595 N N . SER B 1 469 ? -1.028 -20.984 -15.336 1 93.88 469 SER B N 1
ATOM 7596 C CA . SER B 1 469 ? -0.181 -20.156 -16.172 1 93.88 469 SER B CA 1
ATOM 7597 C C . SER B 1 469 ? 1.181 -20.797 -16.406 1 93.88 469 SER B C 1
ATOM 7599 O O . SER B 1 469 ? 2.189 -20.344 -15.859 1 93.88 469 SER B O 1
ATOM 7601 N N . PHE B 1 470 ? 1.256 -21.734 -17.375 1 96.62 470 PHE B N 1
ATOM 7602 C CA . PHE B 1 470 ? 2.479 -22.516 -17.578 1 96.62 470 PHE B CA 1
ATOM 7603 C C . PHE B 1 470 ? 3.117 -22.172 -18.906 1 96.62 470 PHE B C 1
ATOM 7605 O O . PHE B 1 470 ? 4.336 -22.266 -19.062 1 96.62 470 PHE B O 1
ATOM 7612 N N . SER B 1 471 ? 2.406 -21.688 -19.844 1 94.88 471 SER B N 1
ATOM 7613 C CA . SER B 1 471 ? 2.816 -21.672 -21.25 1 94.88 471 SER B CA 1
ATOM 7614 C C . SER B 1 471 ? 3.643 -20.438 -21.578 1 94.88 471 SER B C 1
ATOM 7616 O O . SER B 1 471 ? 4.324 -20.391 -22.594 1 94.88 471 SER B O 1
ATOM 7618 N N . THR B 1 472 ? 3.549 -19.469 -20.766 1 91.44 472 THR B N 1
ATOM 7619 C CA . THR B 1 472 ? 4.273 -18.234 -21.047 1 91.44 472 THR B CA 1
ATOM 7620 C C . THR B 1 472 ? 5.008 -17.734 -19.812 1 91.44 472 THR B C 1
ATOM 7622 O O . THR B 1 472 ? 4.555 -17.953 -18.688 1 91.44 472 THR B O 1
ATOM 7625 N N . PRO B 1 473 ? 6.152 -17.062 -20.062 1 88.25 473 PRO B N 1
ATOM 7626 C CA . PRO B 1 473 ? 6.863 -16.484 -18.922 1 88.25 473 PRO B CA 1
ATOM 7627 C C . PRO B 1 473 ? 6.148 -15.258 -18.344 1 88.25 473 PRO B C 1
ATOM 7629 O O . PRO B 1 473 ? 6.348 -14.922 -17.172 1 88.25 473 PRO B O 1
ATOM 7632 N N . ILE B 1 474 ? 5.297 -14.633 -19.062 1 80.69 474 ILE B N 1
ATOM 7633 C CA . ILE B 1 474 ? 4.684 -13.367 -18.688 1 80.69 474 ILE B CA 1
ATOM 7634 C C . ILE B 1 474 ? 3.432 -13.625 -17.844 1 80.69 474 ILE B C 1
ATOM 7636 O O . ILE B 1 474 ? 2.988 -12.758 -17.094 1 80.69 474 ILE B O 1
ATOM 7640 N N . GLY B 1 475 ? 2.916 -14.758 -17.953 1 80.94 475 GLY B N 1
ATOM 7641 C CA . GLY B 1 475 ? 1.633 -15.062 -17.344 1 80.94 475 GLY B CA 1
ATOM 7642 C C . GLY B 1 475 ? 1.687 -15.078 -15.828 1 80.94 475 GLY B C 1
ATOM 7643 O O . GLY B 1 475 ? 0.662 -14.906 -15.164 1 80.94 475 GLY B O 1
ATOM 7644 N N . TYR B 1 476 ? 2.797 -15.312 -15.336 1 85.62 476 TYR B N 1
ATOM 7645 C CA . TYR B 1 476 ? 2.924 -15.406 -13.883 1 85.62 476 TYR B CA 1
ATOM 7646 C C . TYR B 1 476 ? 4.281 -14.891 -13.422 1 85.62 476 TYR B C 1
ATOM 7648 O O . TYR B 1 476 ? 5.297 -15.109 -14.086 1 85.62 476 TYR B O 1
ATOM 7656 N N . GLN B 1 477 ? 4.273 -14.305 -12.336 1 83 477 GLN B N 1
ATOM 7657 C CA . GLN B 1 477 ? 5.469 -13.656 -11.805 1 83 477 GLN B CA 1
ATOM 7658 C C . GLN B 1 477 ? 6.578 -14.68 -11.555 1 83 477 GLN B C 1
ATOM 7660 O O . GLN B 1 477 ? 7.754 -14.398 -11.805 1 83 477 GLN B O 1
ATOM 7665 N N . THR B 1 478 ? 6.316 -15.82 -11.031 1 89.81 478 THR B N 1
ATOM 7666 C CA . THR B 1 478 ? 7.336 -16.828 -10.75 1 89.81 478 THR B CA 1
ATOM 7667 C C . THR B 1 478 ? 8 -17.297 -12.031 1 89.81 478 THR B C 1
ATOM 7669 O O . THR B 1 478 ? 9.195 -17.609 -12.047 1 89.81 478 THR B O 1
ATOM 7672 N N . ASN B 1 479 ? 7.246 -17.328 -13.117 1 91.94 479 ASN B N 1
ATOM 7673 C CA . ASN B 1 479 ? 7.812 -17.688 -14.414 1 91.94 479 ASN B CA 1
ATOM 7674 C C . ASN B 1 479 ? 8.844 -16.672 -14.883 1 91.94 479 ASN B C 1
ATOM 7676 O O . ASN B 1 479 ? 9.898 -17.031 -15.406 1 91.94 479 ASN B O 1
ATOM 7680 N N . LEU B 1 480 ? 8.578 -15.492 -14.633 1 84.25 480 LEU B N 1
ATOM 7681 C CA . LEU B 1 480 ? 9.492 -14.422 -15.016 1 84.25 480 LEU B CA 1
ATOM 7682 C C . LEU B 1 480 ? 10.789 -14.5 -14.211 1 84.25 480 LEU B C 1
ATOM 7684 O O . LEU B 1 480 ? 11.875 -14.258 -14.742 1 84.25 480 LEU B O 1
ATOM 7688 N N . ILE B 1 481 ? 10.648 -14.836 -13.023 1 84.25 481 ILE B N 1
ATOM 7689 C CA . ILE B 1 481 ? 11.805 -14.938 -12.141 1 84.25 481 ILE B CA 1
ATOM 7690 C C . ILE B 1 481 ? 12.719 -16.062 -12.617 1 84.25 481 ILE B C 1
ATOM 7692 O O . ILE B 1 481 ? 13.922 -15.859 -12.797 1 84.25 481 ILE B O 1
ATOM 7696 N N . VAL B 1 482 ? 12.156 -17.156 -12.875 1 90.81 482 VAL B N 1
ATOM 7697 C CA . VAL B 1 482 ? 12.984 -18.297 -13.258 1 90.81 482 VAL B CA 1
ATOM 7698 C C . VAL B 1 482 ? 13.508 -18.094 -14.68 1 90.81 482 VAL B C 1
ATOM 7700 O O . VAL B 1 482 ? 14.594 -18.562 -15.023 1 90.81 482 VAL B O 1
ATOM 7703 N N . GLN B 1 483 ? 12.719 -17.422 -15.484 1 88.81 483 GLN B N 1
ATOM 7704 C CA . GLN B 1 483 ? 13.234 -17.094 -16.812 1 88.81 483 GLN B CA 1
ATOM 7705 C C . GLN B 1 483 ? 14.531 -16.297 -16.719 1 88.81 483 GLN B C 1
ATOM 7707 O O . GLN B 1 483 ? 15.492 -16.578 -17.422 1 88.81 483 GLN B O 1
ATOM 7712 N N . GLY B 1 484 ? 14.516 -15.352 -15.883 1 83.88 484 GLY B N 1
ATOM 7713 C CA . GLY B 1 484 ? 15.703 -14.531 -15.688 1 83.88 484 GLY B CA 1
ATOM 7714 C C . GLY B 1 484 ? 16.891 -15.312 -15.141 1 83.88 484 GLY B C 1
ATOM 7715 O O . GLY B 1 484 ? 17.984 -15.242 -15.688 1 83.88 484 GLY B O 1
ATOM 7716 N N . ILE B 1 485 ? 16.609 -16.125 -14.148 1 82.44 485 ILE B N 1
ATOM 7717 C CA . ILE B 1 485 ? 17.672 -16.875 -13.477 1 82.44 485 ILE B CA 1
ATOM 7718 C C . ILE B 1 485 ? 18.219 -17.938 -14.406 1 82.44 485 ILE B C 1
ATOM 7720 O O . ILE B 1 485 ? 19.438 -18.172 -14.445 1 82.44 485 ILE B O 1
ATOM 7724 N N . GLY B 1 486 ? 17.406 -18.484 -15.125 1 87.69 486 GLY B N 1
ATOM 7725 C CA . GLY B 1 486 ? 17.812 -19.594 -15.977 1 87.69 486 GLY B CA 1
ATOM 7726 C C . GLY B 1 486 ? 18.078 -19.172 -17.406 1 87.69 486 GLY B C 1
ATOM 7727 O O . GLY B 1 486 ? 18.469 -19.984 -18.234 1 87.69 486 GLY B O 1
ATOM 7728 N N . ASN B 1 487 ? 17.797 -17.906 -17.688 1 87.62 487 ASN B N 1
ATOM 7729 C CA . ASN B 1 487 ? 17.969 -17.375 -19.031 1 87.62 487 ASN B CA 1
ATOM 7730 C C . ASN B 1 487 ? 17.188 -18.188 -20.062 1 87.62 487 ASN B C 1
ATOM 7732 O O . ASN B 1 487 ? 17.734 -18.625 -21.062 1 87.62 487 ASN B O 1
ATOM 7736 N N . TYR B 1 488 ? 15.953 -18.469 -19.781 1 90.81 488 TYR B N 1
ATOM 7737 C CA . TYR B 1 488 ? 15.078 -19.281 -20.625 1 90.81 488 TYR B CA 1
ATOM 7738 C C . TYR B 1 488 ? 14.523 -18.453 -21.781 1 90.81 488 TYR B C 1
ATOM 7740 O O . TYR B 1 488 ? 14.359 -17.234 -21.656 1 90.81 488 TYR B O 1
ATOM 7748 N N . LYS B 1 489 ? 14.258 -19.125 -22.828 1 91.31 489 LYS B N 1
ATOM 7749 C CA . LYS B 1 489 ? 13.516 -18.531 -23.938 1 91.31 489 LYS B CA 1
ATOM 7750 C C . LYS B 1 489 ? 12.016 -18.703 -23.766 1 91.31 489 LYS B C 1
ATOM 7752 O O . LYS B 1 489 ? 11.57 -19.562 -22.984 1 91.31 489 LYS B O 1
ATOM 7757 N N . PHE B 1 490 ? 11.305 -17.891 -24.531 1 91 490 PHE B N 1
ATOM 7758 C CA . PHE B 1 490 ? 9.852 -17.984 -24.516 1 91 490 PHE B CA 1
ATOM 7759 C C . PHE B 1 490 ? 9.398 -19.375 -24.938 1 91 490 PHE B C 1
ATOM 7761 O O . PHE B 1 490 ? 8.477 -19.938 -24.359 1 91 490 PHE B O 1
ATOM 7768 N N . THR B 1 491 ? 10.055 -19.953 -25.828 1 92.56 491 THR B N 1
ATOM 7769 C CA . THR B 1 491 ? 9.68 -21.234 -26.406 1 92.56 491 THR B CA 1
ATOM 7770 C C . THR B 1 491 ? 9.898 -22.359 -25.391 1 92.56 491 THR B C 1
ATOM 7772 O O . THR B 1 491 ? 9.266 -23.422 -25.484 1 92.56 491 THR B O 1
ATOM 7775 N N . ASP B 1 492 ? 10.812 -22.141 -24.531 1 94.31 492 ASP B N 1
ATOM 7776 C CA . ASP B 1 492 ? 11.047 -23.141 -23.5 1 94.31 492 ASP B CA 1
ATOM 7777 C C . ASP B 1 492 ? 9.805 -23.344 -22.625 1 94.31 492 ASP B C 1
ATOM 7779 O O . ASP B 1 492 ? 9.5 -24.453 -22.219 1 94.31 492 ASP B O 1
ATOM 7783 N N . PHE B 1 493 ? 9.125 -22.266 -22.359 1 95.12 493 PHE B N 1
ATOM 7784 C CA . PHE B 1 493 ? 7.906 -22.328 -21.562 1 95.12 493 PHE B CA 1
ATOM 7785 C C . PHE B 1 493 ? 6.777 -22.984 -22.344 1 95.12 493 PHE B C 1
ATOM 7787 O O . PHE B 1 493 ? 6.004 -23.766 -21.797 1 95.12 493 PHE B O 1
ATOM 7794 N N . VAL B 1 494 ? 6.742 -22.672 -23.625 1 95.19 494 VAL B N 1
ATOM 7795 C CA . VAL B 1 494 ? 5.691 -23.234 -24.453 1 95.19 494 VAL B CA 1
ATOM 7796 C C . VAL B 1 494 ? 5.867 -24.734 -24.562 1 95.19 494 VAL B C 1
ATOM 7798 O O . VAL B 1 494 ? 4.895 -25.5 -24.484 1 95.19 494 VAL B O 1
ATOM 7801 N N . ARG B 1 495 ? 7.039 -25.125 -24.734 1 95.88 495 ARG B N 1
ATOM 7802 C CA . ARG B 1 495 ? 7.352 -26.531 -24.969 1 95.88 495 ARG B CA 1
ATOM 7803 C C . ARG B 1 495 ? 6.926 -27.391 -23.781 1 95.88 495 ARG B C 1
ATOM 7805 O O . ARG B 1 495 ? 6.32 -28.453 -23.953 1 95.88 495 ARG B O 1
ATOM 7812 N N . ILE B 1 496 ? 7.195 -26.984 -22.672 1 96.62 496 ILE B N 1
ATOM 7813 C CA . ILE B 1 496 ? 6.91 -27.812 -21.5 1 96.62 496 ILE B CA 1
ATOM 7814 C C . ILE B 1 496 ? 5.594 -27.375 -20.859 1 96.62 496 ILE B C 1
ATOM 7816 O O . ILE B 1 496 ? 4.879 -28.188 -20.266 1 96.62 496 ILE B O 1
ATOM 7820 N N . GLY B 1 497 ? 5.246 -26.156 -20.938 1 97.12 497 GLY B N 1
ATOM 7821 C CA . GLY B 1 497 ? 4.086 -25.594 -20.25 1 97.12 497 GLY B CA 1
ATOM 7822 C C . GLY B 1 497 ? 2.781 -25.875 -20.969 1 97.12 497 GLY B C 1
ATOM 7823 O O . GLY B 1 497 ? 1.752 -26.094 -20.328 1 97.12 497 GLY B O 1
ATOM 7824 N N . LEU B 1 498 ? 2.771 -25.812 -22.297 1 96.88 498 LEU B N 1
ATOM 7825 C CA . LEU B 1 498 ? 1.538 -26 -23.047 1 96.88 498 LEU B CA 1
ATOM 7826 C C . LEU B 1 498 ? 0.962 -27.391 -22.781 1 96.88 498 LEU B C 1
ATOM 7828 O O . LEU B 1 498 ? -0.236 -27.531 -22.531 1 96.88 498 LEU B O 1
ATOM 7832 N N . PRO B 1 499 ? 1.76 -28.422 -22.891 1 97.62 499 PRO B N 1
ATOM 7833 C CA . PRO B 1 499 ? 1.23 -29.75 -22.562 1 97.62 499 PRO B CA 1
ATOM 7834 C C . PRO B 1 499 ? 0.683 -29.828 -21.141 1 97.62 499 PRO B C 1
ATOM 7836 O O . PRO B 1 499 ? -0.3 -30.531 -20.891 1 97.62 499 PRO B O 1
ATOM 7839 N N . LEU B 1 500 ? 1.33 -29.188 -20.234 1 97.88 500 LEU B N 1
ATOM 7840 C CA . LEU B 1 500 ? 0.851 -29.156 -18.859 1 97.88 500 LEU B CA 1
ATOM 7841 C C . LEU B 1 500 ? -0.488 -28.438 -18.766 1 97.88 500 LEU B C 1
ATOM 7843 O O . LEU B 1 500 ? -1.36 -28.844 -17.984 1 97.88 500 LEU B O 1
ATOM 7847 N N . ASN B 1 501 ? -0.628 -27.344 -19.484 1 98 501 ASN B N 1
ATOM 7848 C CA . ASN B 1 501 ? -1.917 -26.672 -19.547 1 98 501 ASN B CA 1
ATOM 7849 C C . ASN B 1 501 ? -3.01 -27.594 -20.078 1 98 501 ASN B C 1
ATOM 7851 O O . ASN B 1 501 ? -4.129 -27.594 -19.562 1 98 501 ASN B O 1
ATOM 7855 N N . ILE B 1 502 ? -2.66 -28.297 -21.094 1 97.94 502 ILE B N 1
ATOM 7856 C CA . ILE B 1 502 ? -3.613 -29.219 -21.703 1 97.94 502 ILE B CA 1
ATOM 7857 C C . ILE B 1 502 ? -3.975 -30.312 -20.703 1 97.94 502 ILE B C 1
ATOM 7859 O O . ILE B 1 502 ? -5.145 -30.688 -20.578 1 97.94 502 ILE B O 1
ATOM 7863 N N . LEU B 1 503 ? -2.969 -30.812 -20.047 1 98.12 503 LEU B N 1
ATOM 7864 C CA . LEU B 1 503 ? -3.199 -31.828 -19.016 1 98.12 503 LEU B CA 1
ATOM 7865 C C . LEU B 1 503 ? -4.141 -31.281 -17.938 1 98.12 503 LEU B C 1
ATOM 7867 O O . LEU B 1 503 ? -5.062 -31.984 -17.516 1 98.12 503 LEU B O 1
ATOM 7871 N N . THR B 1 504 ? -3.871 -30.109 -17.453 1 98.31 504 THR B N 1
ATOM 7872 C CA . THR B 1 504 ? -4.711 -29.453 -16.453 1 98.31 504 THR B CA 1
ATOM 7873 C C . THR B 1 504 ? -6.133 -29.266 -16.969 1 98.31 504 THR B C 1
ATOM 7875 O O . THR B 1 504 ? -7.102 -29.469 -16.234 1 98.31 504 THR B O 1
ATOM 7878 N N . PHE B 1 505 ? -6.227 -28.906 -18.234 1 98.25 505 PHE B N 1
ATOM 7879 C CA . PHE B 1 505 ? -7.512 -28.734 -18.891 1 98.25 505 PHE B CA 1
ATOM 7880 C C . PHE B 1 505 ? -8.305 -30.031 -18.891 1 98.25 505 PHE B C 1
ATOM 7882 O O . PHE B 1 505 ? -9.461 -30.062 -18.469 1 98.25 505 PHE B O 1
ATOM 7889 N N . ILE B 1 506 ? -7.684 -31.078 -19.297 1 98.12 506 ILE B N 1
ATOM 7890 C CA . ILE B 1 506 ? -8.344 -32.375 -19.422 1 98.12 506 ILE B CA 1
ATOM 7891 C C . ILE B 1 506 ? -8.805 -32.844 -18.047 1 98.12 506 ILE B C 1
ATOM 7893 O O . ILE B 1 506 ? -9.961 -33.25 -17.875 1 98.12 506 ILE B O 1
ATOM 7897 N N . ILE B 1 507 ? -7.953 -32.781 -17.062 1 98.25 507 ILE B N 1
ATOM 7898 C CA . ILE B 1 507 ? -8.289 -33.25 -15.727 1 98.25 507 ILE B CA 1
ATOM 7899 C C . ILE B 1 507 ? -9.414 -32.375 -15.148 1 98.25 507 ILE B C 1
ATOM 7901 O O . ILE B 1 507 ? -10.344 -32.906 -14.523 1 98.25 507 ILE B O 1
ATOM 7905 N N . SER B 1 508 ? -9.359 -31.094 -15.328 1 98.12 508 SER B N 1
ATOM 7906 C CA . SER B 1 508 ? -10.359 -30.172 -14.789 1 98.12 508 SER B CA 1
ATOM 7907 C C . SER B 1 508 ? -11.734 -30.422 -15.391 1 98.12 508 SER B C 1
ATOM 7909 O O . SER B 1 508 ? -12.727 -30.5 -14.664 1 98.12 508 SER B O 1
ATOM 7911 N N . VAL B 1 509 ? -11.789 -30.578 -16.703 1 96.25 509 VAL B N 1
ATOM 7912 C CA . VAL B 1 509 ? -13.062 -30.719 -17.406 1 96.25 509 VAL B CA 1
ATOM 7913 C C . VAL B 1 509 ? -13.711 -32.062 -17.016 1 96.25 509 VAL B C 1
ATOM 7915 O O . VAL B 1 509 ? -14.938 -32.156 -16.938 1 96.25 509 VAL B O 1
ATOM 7918 N N . ILE B 1 510 ? -12.914 -33.031 -16.688 1 97 510 ILE B N 1
ATOM 7919 C CA . ILE B 1 510 ? -13.438 -34.344 -16.344 1 97 510 ILE B CA 1
ATOM 7920 C C . ILE B 1 510 ? -13.797 -34.406 -14.859 1 97 510 ILE B C 1
ATOM 7922 O O . ILE B 1 510 ? -14.906 -34.781 -14.5 1 97 510 ILE B O 1
ATOM 7926 N N . LEU B 1 511 ? -12.961 -33.906 -14.023 1 97.81 511 LEU B N 1
ATOM 7927 C CA . LEU B 1 511 ? -13.07 -34.156 -12.586 1 97.81 511 LEU B CA 1
ATOM 7928 C C . LEU B 1 511 ? -14.016 -33.156 -11.938 1 97.81 511 LEU B C 1
ATOM 7930 O O . LEU B 1 511 ? -14.695 -33.469 -10.961 1 97.81 511 LEU B O 1
ATOM 7934 N N . ILE B 1 512 ? -14.031 -31.891 -12.391 1 98 512 ILE B N 1
ATOM 7935 C CA . ILE B 1 512 ? -14.789 -30.844 -11.727 1 98 512 ILE B CA 1
ATOM 7936 C C . ILE B 1 512 ? -16.281 -31.203 -11.727 1 98 512 ILE B C 1
ATOM 7938 O O . ILE B 1 512 ? -16.922 -31.188 -10.672 1 98 512 ILE B O 1
ATOM 7942 N N . PRO B 1 513 ? -16.875 -31.641 -12.852 1 96 513 PRO B N 1
ATOM 7943 C CA . PRO B 1 513 ? -18.297 -31.984 -12.836 1 96 513 PRO B CA 1
ATOM 7944 C C . PRO B 1 513 ? -18.594 -33.25 -12.023 1 96 513 PRO B C 1
ATOM 7946 O O . PRO B 1 513 ? -19.719 -33.406 -11.531 1 96 513 PRO B O 1
ATOM 7949 N N . LEU B 1 514 ? -17.609 -34.031 -11.836 1 96.69 514 LEU B N 1
ATOM 7950 C CA . LEU B 1 514 ? -17.797 -35.25 -11.047 1 96.69 514 LEU B CA 1
ATOM 7951 C C . LEU B 1 514 ? -17.859 -34.938 -9.562 1 96.69 514 LEU B C 1
ATOM 7953 O O . LEU B 1 514 ? -18.547 -35.625 -8.797 1 96.69 514 LEU B O 1
ATOM 7957 N N . ILE B 1 515 ? -17.188 -33.969 -9.164 1 96.88 515 ILE B N 1
ATOM 7958 C CA . ILE B 1 515 ? -17.109 -33.594 -7.758 1 96.88 515 ILE B CA 1
ATOM 7959 C C . ILE B 1 515 ? -18.234 -32.625 -7.426 1 96.88 515 ILE B C 1
ATOM 7961 O O . ILE B 1 515 ? -18.859 -32.719 -6.371 1 96.88 515 ILE B O 1
ATOM 7965 N N . TRP B 1 516 ? -18.344 -31.641 -8.328 1 96.56 516 TRP B N 1
ATOM 7966 C CA . TRP B 1 516 ? -19.406 -30.656 -8.195 1 96.56 516 TRP B CA 1
ATOM 7967 C C . TRP B 1 516 ? -20.391 -30.75 -9.352 1 96.56 516 TRP B C 1
ATOM 7969 O O . TRP B 1 516 ? -20.156 -30.172 -10.422 1 96.56 516 TRP B O 1
ATOM 7979 N N . PRO B 1 517 ? -21.484 -31.375 -9.094 1 94.38 517 PRO B N 1
ATOM 7980 C CA . PRO B 1 517 ? -22.469 -31.5 -10.172 1 94.38 517 PRO B CA 1
ATOM 7981 C C . PRO B 1 517 ? -23.125 -30.172 -10.547 1 94.38 517 PRO B C 1
ATOM 7983 O O . PRO B 1 517 ? -23.234 -29.281 -9.703 1 94.38 517 PRO B O 1
ATOM 7986 N N . PHE B 1 518 ? -23.562 -30.156 -11.758 1 93.88 518 PHE B N 1
ATOM 7987 C CA . PHE B 1 518 ? -24.266 -28.984 -12.242 1 93.88 518 PHE B CA 1
ATOM 7988 C C . PHE B 1 518 ? -25.656 -28.891 -11.633 1 93.88 518 PHE B C 1
ATOM 7990 O O . PHE B 1 518 ? -26.266 -29.906 -11.297 1 93.88 518 PHE B O 1
#

InterPro domains:
  IPR004680 Citrate transporter-like domain [PF03600] (19-445)
  IPR031312 Sodium/sulphate symporter, conserved site [PS01271] (466-482)
  IPR036721 Regulator of K+ conductance, C-terminal domain superfamily [G3DSA:3.30.70.1450] (225-292)
  IPR036721 Regulator of K+ conductance, C-terminal domain superfamily [SSF116726] (221-289)
  IPR051679 Divalent Anion Sodium Symporter-Related Transporters [PTHR43652] (217-518)

Foldseek 3Di:
DQDPLLVLLVVLVVQLLVCQLVPVDFNLVSLLVSLVSCVVVVLDDPCQQQVLLPFLLLVLLQLLLLLLVLLLLQCLLVVVLVVQADPDQDDLLVSLVRRLQVLLQVLLQHPLASNLLRNLLVLCLSCVVNVFASQLPQLSSSVSSLLSLQQFCNSYSQSSLLQRLCVVVVHHGDAGGNSNLQSVVLSVVLSVLSSVPSVPLTDGHLDDPPDQDDDDDDPVFWHKWKWAFAPPAPQAFHFPLVVVCCVVQVKDFQWKFDQLDIDRPPSRGDGDHHLIMTTITHGPCRCVVCVPPNGISTSPPDDPVSPPNDPVSNVVSVVLSVCLSVQQNVQPDPVNCVVPVPDRRHSSVSSVVSSVVSPVVPSDPVVCSVVSGDVSVSSSSSSLSSSLSSCVSSCVLQVVLVVLCVVCVPDDVLVVLLVLLVQLLVSLLSGELSNSLSVSSSNLVNNCVVVVHDSVLSSSSNSLSSSLHQQALRSYVSSSNSCNVSSHHRVSSNRSSVVSSVSSSVSSSPSSCVVPPD/DQDPLLVLLVVLVVQLLVCQLVPVDFNLVSLLVS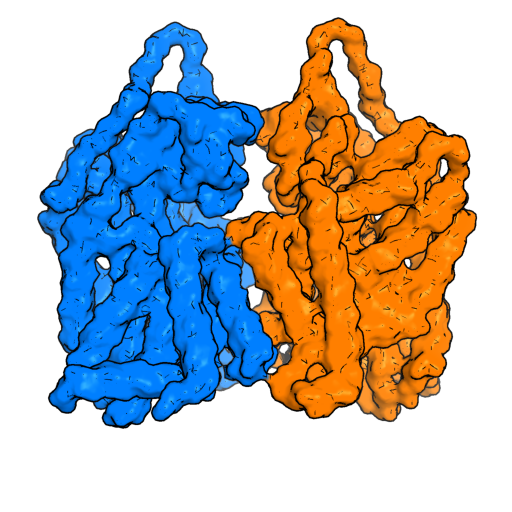LVSCVVVVLDDPCQQQVLLPFLLLVLLQLLLLLLVLLLLLCLLVVVLVVQADPDADDLLRSLVRRLQVLLQVLLQHPLASNLLRNLLVQCVSCVVNVFASQLPQLSSSVSSLLSLQQFCNSYSQSSLLQRLCVVVPHHGDAGGNSNLQSVVLSVVLSVLSSPPSVPLTDGHLDDPPDQDDDPDDPPFWHKWKWAFAPPAPQAFHFPLVVVCCVVQVKDFQWKFDQLDIDRPPSRGDGDHHLIMTTITHGLCRCVVCVPPNGISIRPPDDPVSPPNDPVSNVVSVVLSVCLSVQQNVQPDPVNCVVPVPDRRHSSNSSVVSSVVSPVVPSDPVVCSVVSGDVSVSSSSSSLSSSLSSCVSSCVLQVVLVVLCVVCVPDDVLVVLLVLLVQLLVSLLSGELSNSLSVSSSNLVNNCVVVVHDSQLSSSSNSLSSSLRQQALRSYVSSSNSCNVSSHHRVSSNRSSVVSSVSSSVSSSPSSCVVPPD

Sequence (1036 aa):
MLTFEMIIVFLGLIGMVTALVLDKMRPGMILFSVTVLFLCFGILTPKEMLEGFSNKGMITVALLFLISEGVRQSGALGQLIKKLLPQEKTTVMKAQARMLPAISFVSAFLNNTPVVVIFAPIIKRWAESVRIPATKFLIPLSYATILGGMCTLIGTSTNLVVDGMILDAGYKGFGMFELGRVGIFIALAGIVYLLFFSSRLLPEVRKDTVGDEHGEADASSFHRVEAVIGARFPGINKRVGDFNFVRHYGAEVKEIKRSGVSIVDNLSRVKFHEGDTLVLWADDSFISTWGDSSVFVLLANGKDTEPKAGRKKRWFALTLLVLMIVGATVGELPFMEELLPGIDLDMFFFAAVTTVIMAWTKLFPARKYTKYISWDILITIACAFAISRAMVNSGVADIIAHGIIDMSDDYSPHVLLAVLFIITNLFTELITNNAAAALAFPLALSLSNQLGVSPMPFFVVICIAASASFSTPIGYQTNLIVQGIGNYKFTDFVRIGLPLNILTFIISVILIPLIWPFMLTFEMIIVFLGLIGMVTALVLDKMRPGMILFSVTVLFLCFGILTPKEMLEGFSNKGMITVALLFLISEGVRQSGALGQLIKKLLPQEKTTVMKAQARMLPAISFVSAFLNNTPVVVIFAPIIKRWAESVRIPATKFLIPLSYATILGGMCTLIGTSTNLVVDGMILDAGYKGFGMFELGRVGIFIALAGIVYLLFFSSRLLPEVRKDTVGDEHGEADASSFHRVEAVIGARFPGINKRVGDFNFVRHYGAEVKEIKRSGVSIVDNLSRVKFHEGDTLVLWADDSFISTWGDSSVFVLLANGKDTEPKAGRKKRWFALTLLVLMIVGATVGELPFMEELLPGIDLDMFFFAAVTTVIMAWTKLFPARKYTKYISWDILITIACAFAISRAMVNSGVADIIAHGIIDMSDDYSPHVLLAVLFIITNLFTELITNNAAAALAFPLALSLSNQLGVSPMPFFVVICIAASASFSTPIGYQTNLIVQGIGNYKFTDFVRIGLPLNILTFIISVILIPLIWPF

Organism: NCBI:txid997891

Nearest PDB structures (foldseek):
  6ol1-assembly1_B  TM=8.318E-01  e=7.643E-15  Vibrio cholerae O1 biovar El Tor str. N16961
  6okz-assembly2_A  TM=8.563E-01  e=4.714E-14  Vibrio cholerae O1 biovar El Tor str. N16961
  4f35-assembly1_C  TM=8.528E-01  e=1.021E-12  Vibrio cholerae
  6ol0-assembly2_B  TM=8.065E-01  e=6.915E-13  Vibrio cholerae O1 biovar El Tor str. N16961
  4f35-assembly1_D  TM=7.613E-01  e=9.650E-11  Vibrio cholerae

pLDDT: mean 87.32, std 11.71, range [35.62, 98.5]

Secondary structure (DSSP, 8-state):
---HHHHHHHHHHHHHHHHHHTT-S-HHHHHHHHHHHHHHTTSS-HHHHHGGGG-HHHHHHHHHHHHHHHHHHHTHHHHHHHHHS--SS--HHHHHHHHHHHHHHHHTTS-HHHHHHHHHHHHHHHHHHTT--GGGTHHHHHHHHHHHHTTSSSSSHHHHHHHHHHHHTTS----TTTTHHHHHHHHHHHHHHHHHHHHHHS------SS-S---SSS--SEEEEEEEE-TT-TTBTSBHHHHTHHHHHSEEEEEEEETTEEE-TTGGGPBB-TTPEEEEEEETHHHHHHTT-TTEEEE--SS-------HHHHHHHHHHHHHHHHHHHHHTSHHHHHH-TT---SHHHHHHHHHHHHHHTTSS-GGGGGGGS-HHHHHHHHHHHHHHHHHHHHTHHHHHHHHHHHHTTT--HHHHHHHHHHHHHHHHHHS-HHHHHHHHHHHHHHHHHHHTS-SHHHHHHHHHHHH---S-SSSSHHHHHHHHHHT--HHHHHHHHHHHHHHHHHHHHHHHHHHS--/---HHHHHHHHHHHHHHHHHHTT-S-HHHHHHHHHHHHHHTTSS-HHHHHGGGG-HHHHHHHHHHHHHHHHHHHTHHHHHHHHHS--SS--HHHHHHHHHHHHHHHHTTS-HHHHHHHHHHHHHHHHHHTT--GGGTHHHHHHHHHHHHTTSTTSSHHHHHHHHHHHHTTS----TTTTHHHHHHHHHHHHHHHHHHHHHHS------SS-S---SSS--SEEEEEEEE-TT-TTBTSBHHHHTHHHHHS-EEEEEEETTEEE-TTGGGPBB-TTPEEEEEEETHHHHHHTT-TTEEE--SS--------HHHHHHHHHHHHHHHHHHHHHTSHHHHHHSTT---SHHHHHHHHHHHHHHTTSS-GGGGGGGS-HHHHHHHHHHHHHHHHHHHHTHHHHHHHHHHHHTTS--HHHHHHHHHHHHHHHHHHS-HHHHHHHHHHHHHHHHHHHTS-SHHHHHHHHHHHH---S-SSSSHHHHHHHHHHT--HHHHHHHHHHHHHHHHHHHHHHHHHHS--

Radius of gyration: 29.44 Å; Cα contacts (8 Å, |Δi|>4): 1874; chains: 2; bounding box: 77×81×66 Å

Solvent-accessible surface area (backbone atoms only — not comparable to full-atom values): 51688 Å² total; per-residue (Å²): 129,85,47,72,59,27,51,52,52,51,51,41,50,51,50,44,53,51,40,45,63,64,56,73,47,43,63,21,61,48,42,43,42,45,47,49,52,36,35,75,71,47,62,31,52,73,65,55,46,28,47,27,51,35,31,65,30,51,52,38,46,50,37,46,34,48,43,43,47,24,36,56,51,17,30,45,61,63,55,49,53,59,70,47,52,75,87,61,96,75,48,72,48,60,47,44,64,52,36,40,61,55,46,13,56,51,11,22,69,26,51,44,50,66,52,44,64,56,47,46,43,55,48,39,52,50,25,54,73,72,72,40,56,39,46,53,47,37,60,54,50,36,50,24,19,45,33,14,14,43,21,20,36,66,3,31,64,44,39,25,47,54,31,36,50,35,41,72,72,71,43,82,56,74,51,56,56,54,46,23,75,54,19,46,58,45,28,52,53,49,50,52,50,46,52,69,40,31,74,73,54,35,60,67,75,73,77,69,80,78,63,88,71,70,83,85,78,85,72,81,66,53,43,72,32,39,31,26,35,26,83,68,32,85,48,55,73,32,31,47,56,76,60,40,49,42,78,68,62,60,24,41,78,62,31,40,31,50,68,50,38,76,42,57,72,69,48,48,74,39,56,39,49,70,37,29,16,34,35,25,45,20,38,81,58,41,55,77,63,42,46,82,34,78,34,32,55,50,31,63,68,54,80,84,70,68,66,82,44,55,71,65,49,24,52,51,42,50,49,49,51,49,49,31,52,51,44,21,53,52,29,64,33,69,69,43,41,68,76,37,76,74,49,77,41,33,59,54,45,33,40,51,52,48,38,43,52,36,40,77,68,57,42,33,66,50,71,51,50,75,73,55,38,65,60,51,59,48,44,30,50,14,28,27,48,21,46,29,48,35,30,58,69,46,40,44,24,48,53,52,28,48,49,54,51,60,72,43,72,81,55,55,74,63,55,53,47,44,50,50,26,51,54,22,26,55,38,4,42,53,40,40,29,50,54,19,36,29,64,39,45,41,35,34,52,34,38,18,59,75,69,68,42,48,44,60,39,44,54,50,40,37,44,48,22,13,55,51,41,43,38,32,43,73,10,29,71,46,37,31,52,33,28,23,76,52,36,37,39,64,63,49,27,36,63,53,14,40,58,49,42,51,52,46,47,54,52,46,60,59,48,40,51,72,76,35,60,96,130,84,47,72,60,29,50,51,52,51,50,41,50,51,50,44,53,51,40,43,62,65,58,73,50,42,63,22,60,49,41,42,41,44,47,49,53,36,36,76,70,46,62,34,53,73,64,54,48,28,46,27,51,34,30,64,28,51,53,36,47,49,37,45,33,49,44,42,46,22,36,56,50,19,30,46,60,62,54,49,53,58,70,45,52,75,87,61,97,75,48,71,49,60,48,44,64,53,35,40,62,54,45,13,57,51,12,22,70,26,51,42,52,66,53,45,66,58,45,45,38,53,47,40,51,50,25,53,72,71,73,40,57,39,46,53,47,38,59,54,48,37,49,24,20,46,32,14,14,43,22,21,35,66,3,30,64,44,38,27,46,52,31,35,50,34,40,73,72,71,42,81,56,73,51,58,56,55,44,24,73,55,20,45,58,44,28,54,53,49,50,51,49,45,54,70,40,33,75,74,56,34,61,66,76,75,77,69,79,78,64,89,72,71,81,86,78,85,76,82,65,53,44,67,32,37,32,26,36,27,82,68,32,85,49,56,73,33,32,47,56,75,60,41,49,42,78,68,62,61,25,42,79,61,32,40,31,50,68,50,39,77,42,58,72,68,48,46,73,40,57,39,49,70,36,28,17,35,35,25,45,21,40,80,58,40,55,78,65,42,45,80,35,76,34,33,50,53,37,48,72,50,83,84,70,69,66,82,43,54,72,65,48,24,52,50,40,52,50,49,50,50,49,32,54,50,44,22,54,52,30,62,34,68,69,40,41,68,74,39,75,72,49,77,41,33,61,53,48,32,41,51,51,49,38,43,52,36,39,78,68,56,43,34,67,49,69,50,50,74,74,54,37,65,60,52,59,48,44,29,51,14,27,27,48,21,47,29,48,36,31,57,69,46,39,44,23,48,53,51,28,48,51,54,51,61,71,43,73,83,56,54,75,62,54,56,47,44,50,50,28,52,54,21,26,54,37,4,41,52,38,38,29,52,55,18,34,31,63,40,45,40,34,35,52,33,38,19,59,75,70,69,42,48,44,61,38,44,55,52,40,36,44,48,23,14,54,50,39,42,38,32,41,72,10,30,71,46,37,31,52,34,28,25,76,50,36,38,38,64,62,51,26,35,62,54,16,41,59,50,42,50,50,47,48,54,52,45,61,57,49,40,50,71,75,35,59,95